Protein AF-A0A2V5TPT4-F1 (afdb_monomer_lite)

Sequence (945 aa):
MNTFEKHFRDFPAFIERILAWGPDFLVPVAKKGCKLIKTVEHLPQLRKARDLIKYRTFFELADQPIQRKKVAVVDDATQYGATLQEYRRFFENLGATVRTFSFVGHEDLFSGTRWNEDPLAEIAKPLAEPVYQEYILEQSYHLLKSGHHYDLDHLIFELKLSAEKFDRLLSRLKTHGEVLFVEDYFIQTGTKRFSLNQPLFFGKIPFLQGAPITLGAIRKVKFAYEQKSQTLCFSPLVFPTWDYRHAEVGSAIFRHVPFGLPYKLPDFLDRRNWSALLRTYYNAYFTCVVSFAKAFAQAALADSGLAPVWRKPKKAKYRIFADVIDDLRTCYQRAVQKSRSRVGVHYYISYDSLFRKCLDPISLSEDLDYYCDLGAIVPEIFRHNGCLLRGCRTGEANADYNWKRTQVLIPLAIDQLRTELNIREKEVEPTLLNKVLANFVFDYPSEANHELHCLVGEPFTYGTLVRAYHRHRAPNKPSIYNSETISPYYEWDPKKRAFRVKDRRRVLKQIATTFDDRQEIPYSEIVTYFRLLARIYLFYFKSTASGRSRNPVDVLNMLSICREENCLYSHLLYNIRTSLEDFGAYVDASGPERLRHLVSSKTNVKSALDKVQLARRLNDTLTEIEARFGRQVEFVKAVDHMKKNQISFSGMFQTTLRQVNQLAVLHLILINLCSLAERQDPQFADELRALECHQVLTGHGISLPESLPAFVRNAEQQRIVINATYDAVIALFDALPREEPMLAARLLNDARQRAKNVATSYVYKAKLVQIALLYVDLSGLRNIPEPKEEVMSRYYQTVEQNLHRRGGKKLYGGSGGDDMFTILFTEALPALQCAKDIKKDFSEDLFLHSSKCDIKFGLSFVVFDGERKEEQIVKCWGNAKDCCEFKGQSFRNRGNLLISQDTLDAFKKLTGVKIERFVQVPNERLKSGSQLFQFVEIAPMPAAE

Secondary structure (DSSP, 8-state):
--HHHHHHTTHHHHHHHHHHT--SEEEESHHHHHHHHHHTTTSHHHHH-GGGB--HHHHHHS----TT-EEEEEESSBSSSHHHHHHHHHHHHTT-EEEEEESSEETHHHHTSS--S-TT-EES-EE-HHHHHHHHHHHHHHHHHTT---------EEEE--HHHHHHHHHHHHHHSEEEEE--TT---SEEEEEEE-HHHHTT-GGGSSSS--PPP--EEEEEEETTTTEEEEEEE------TTS---SGGGGTT-SS--SS---S---TT-HHHHHHHHHHHHHHHHHHHHHHHHHHHHTTTT-------GGGGSBSSHHHHHHHHHHHHHHHHHHHS--TT----EEHHHHHHHBS-HHHHHHHHHHHHHTTSEEEEEEEETTEEEEEEEES-S-TTS-HHHHHHHHHHHHHHHHHHTT-SSSEE-HHHHHHHHHHHHHHS-TTTSGGGGGGTS-TTT--TT-----TTT-SSPPPTT-GGGT-TTEEEETTTTEEEES-HHHHHHHHHHH--TTSSS-HHHHHHHHHHHHHHHHHHHHHHHTT----HHHHHHHHHHTTSHHHHHHHHHHHHHHHHHHHHHHHH--STTHHHHHHHHHHHHHHHHHHHHHHHHHHHHHHHHHHHHTTSTTTHHHHHHHHHTPPPPPHHHHHHHHHHHHHHHHHHHHHHHHHHHHH--HHHHHHHHHTTHHHHHHHTT----SSHHHHHH-HHHHHHHHHHHHHHHHHHHHTSPPPPPHHHHHHHHHHHHHHHHHHHHHHHHTT-SEEEEEEEE-GGGGGSPS-HHHHHHHHHHHHHHHHHHTT-EEEE-SSSS--EEEEEESSHHHHHHHHHHHHHHHHT-HHHHHHT---EEEEEEEE--SS--HHHHHHHHHHHHHHHT-B-SS-B-SS-EEEEHHHHHHHHTSTT-----EEEEEEEE-TTSPEEEEE-SSPPPPS--

Radius of gyration: 37.65 Å; chains: 1; bounding box: 100×90×86 Å

pLDDT: mean 70.21, std 18.39, range [24.23, 97.06]

Foldseek 3Di:
DFLQVVLLVCVLVVVVVLCVVVAQAEEEDDPLRVLSVVVNCVPPSCVVPVVRYDYPLCVLQDPDQQAAGEYEYEYAEEEAQPSVLVSCCSSVVSNHHYEYEYAEYAQCCPVVVHHNSPVRYHYNYHDHPVSRVRNVVVSVVVSVVVPPDDDDPPDKDKAQAAPVRVVVLVVLLVVLADKGWRPNVPDPALKTKIKGADQVSLVPDVLQPDAPFPFPGQGMKIWMARNVRSMIMIDTDTDGDDPPVPDPPAPRRCPSPPDDDPDDDDRDDDPVPVVVVVVVVVVVVVVVRVSSVVVCCCVSCVPVPDPRPPCCLVVQCAADVVSVLVVLVVVQVVQCVVVVHQPPRFDWDFPVRNCSRYPDSPNVVVVVVVCCVVLQKPWDFDDDPNDTTITIHGSDPDPQQPLLCQQLLLLLLLVLLCVLVVPPAQWDAPLLSLLLLLLVCLLPPCVVVVNPPVSNVDCVQDSPQDDRDDCPPDVDRPDSQCSVVRHVQWHADPVVNTIGGNDPVVSVVSCVVSAACPGPQHPLNSSLSSSLLSVLLVVVVVVVVVVDPDRSSLLSVLLRQLQDLLSLVVLLLVLQVQLVVLVVCLVVDDDDCSVVSLVSSLVSLVSSLSSLVSNVCNVVSLVVSCVVQCPPPSCVVVSVSSVVSRDDDDPVSVVLSVLSNLLSLLSNLLSLLVVCLVPVDVVSVVVCVVSVVCVSCVVLVQDDPPGSVVCNVDPVSSVRRSVSSVVVSVVSSVPHDDRDDPVVVVVVVVLVVQLLVVLVCCCVVVVQQKKKKKKKAQVLLVQAPPPSPVVLLVLLVLLVVLCVVLVWDWSDDDPDPHRMTIIMDSDQVSNVVSLVSSLVVQVVDPSCVVRQRFMFMFMFMDGHPPDDDSVRSVVRVLRRVCRRCPDDPPDGGGSWYKYWPNRLVVQVPDPPDPPADWDWDPPDAGPVRTTMTTGDPDDPDPPDD

Structure (mmCIF, N/CA/C/O backbone):
data_AF-A0A2V5TPT4-F1
#
_entry.id   AF-A0A2V5TPT4-F1
#
loop_
_atom_site.group_PDB
_atom_site.id
_atom_site.type_symbol
_atom_site.label_atom_id
_atom_site.label_alt_id
_atom_site.label_comp_id
_atom_site.label_asym_id
_atom_site.label_entity_id
_atom_site.label_seq_id
_atom_site.pdbx_PDB_ins_code
_atom_site.Cartn_x
_atom_site.Cartn_y
_atom_site.Cartn_z
_atom_site.occupancy
_atom_site.B_iso_or_equiv
_atom_site.auth_seq_id
_atom_site.auth_comp_id
_atom_site.auth_asym_id
_atom_site.auth_atom_id
_atom_site.pdbx_PDB_model_num
ATOM 1 N N . MET A 1 1 ? -10.175 -46.549 -1.943 1.00 60.53 1 MET A N 1
ATOM 2 C CA . MET A 1 1 ? -11.589 -46.146 -1.842 1.00 60.53 1 MET A CA 1
ATOM 3 C C . MET A 1 1 ? -11.672 -45.172 -0.698 1.00 60.53 1 MET A C 1
ATOM 5 O O . MET A 1 1 ? -11.209 -45.524 0.382 1.00 60.53 1 MET A O 1
ATOM 9 N N . ASN A 1 2 ? -12.150 -43.966 -0.965 1.00 81.31 2 ASN A N 1
ATOM 10 C CA . ASN A 1 2 ? -12.201 -42.919 0.048 1.00 81.31 2 ASN A CA 1
ATOM 11 C C . ASN A 1 2 ? -13.432 -43.071 0.964 1.00 81.31 2 ASN A C 1
ATOM 13 O O . ASN A 1 2 ? -14.266 -43.960 0.746 1.00 81.31 2 ASN A O 1
ATOM 17 N N . THR A 1 3 ? -13.517 -42.270 2.022 1.00 79.88 3 THR A N 1
ATOM 18 C CA . THR A 1 3 ? -14.568 -42.371 3.042 1.00 79.88 3 THR A CA 1
ATOM 19 C C . THR A 1 3 ? -15.952 -42.139 2.433 1.00 79.88 3 THR A C 1
ATOM 21 O O . THR A 1 3 ? -16.863 -42.935 2.681 1.00 79.88 3 THR A O 1
ATOM 24 N N . PHE A 1 4 ? -16.121 -41.162 1.535 1.00 84.00 4 PHE A N 1
ATOM 25 C CA . PHE A 1 4 ? -17.388 -40.982 0.810 1.00 84.00 4 PHE A CA 1
ATOM 26 C C . PHE A 1 4 ? -17.771 -42.216 -0.017 1.00 84.00 4 PHE A C 1
ATOM 28 O O . PHE A 1 4 ? -18.858 -42.757 0.173 1.00 84.00 4 PHE A O 1
ATOM 35 N N . GLU A 1 5 ? -16.890 -42.717 -0.886 1.00 85.94 5 GLU A N 1
ATOM 36 C CA . GLU A 1 5 ? -17.154 -43.890 -1.733 1.00 85.94 5 GLU A CA 1
ATOM 37 C C . GLU A 1 5 ? -17.472 -45.139 -0.905 1.00 85.94 5 GLU A C 1
ATOM 39 O O . GLU A 1 5 ? -18.356 -45.916 -1.273 1.00 85.94 5 GLU A O 1
ATOM 44 N N . LYS A 1 6 ? -16.782 -45.323 0.228 1.00 89.69 6 LYS A N 1
ATOM 45 C CA . LYS A 1 6 ? -17.009 -46.438 1.154 1.00 89.69 6 LYS A CA 1
ATOM 46 C C . LYS A 1 6 ? -18.436 -46.440 1.675 1.00 89.69 6 LYS A C 1
ATOM 48 O O . LYS A 1 6 ? -19.086 -47.483 1.664 1.00 89.69 6 LYS A O 1
ATOM 53 N N . HIS A 1 7 ? -18.923 -45.289 2.132 1.00 89.12 7 HIS A N 1
ATOM 54 C CA . HIS A 1 7 ? -20.257 -45.193 2.711 1.00 89.12 7 HIS A CA 1
ATOM 55 C C . HIS A 1 7 ? -21.347 -45.091 1.643 1.00 89.12 7 HIS A C 1
ATOM 57 O O . HIS A 1 7 ? -22.399 -45.704 1.826 1.00 89.12 7 HIS A O 1
ATOM 63 N N . PHE A 1 8 ? -21.084 -44.403 0.528 1.00 89.19 8 PHE A N 1
ATOM 64 C CA . PHE A 1 8 ? -22.020 -44.169 -0.574 1.00 89.19 8 PHE A CA 1
ATOM 65 C C . PHE A 1 8 ? -22.463 -45.455 -1.286 1.00 89.19 8 PHE A C 1
ATOM 67 O O . PHE A 1 8 ? -23.566 -45.496 -1.825 1.00 89.19 8 PHE A O 1
ATOM 74 N N . ARG A 1 9 ? -21.677 -46.540 -1.224 1.00 87.94 9 ARG A N 1
ATOM 75 C CA . ARG A 1 9 ? -22.091 -47.871 -1.716 1.00 87.94 9 ARG A CA 1
ATOM 76 C C . ARG A 1 9 ? -23.429 -48.350 -1.151 1.00 87.94 9 ARG A C 1
ATOM 78 O O . ARG A 1 9 ? -24.165 -49.024 -1.862 1.00 87.94 9 ARG A O 1
ATOM 85 N N . ASP A 1 10 ? -23.764 -47.944 0.072 1.00 90.50 10 ASP A N 1
ATOM 86 C CA . ASP A 1 10 ? -25.019 -48.334 0.725 1.00 90.50 10 ASP A CA 1
ATOM 87 C C . ASP A 1 10 ? -26.132 -47.289 0.534 1.00 90.50 10 ASP A C 1
ATOM 89 O O . ASP A 1 10 ? -27.253 -47.478 1.009 1.00 90.50 10 ASP A O 1
ATOM 93 N N . PHE A 1 11 ? -25.849 -46.177 -0.159 1.00 91.06 11 PHE A N 1
ATOM 94 C CA . PHE A 1 11 ? -26.829 -45.127 -0.440 1.00 91.06 11 PHE A CA 1
ATOM 95 C C . PHE A 1 11 ? -28.012 -45.625 -1.285 1.00 91.06 11 PHE A C 1
ATOM 97 O O . PHE A 1 11 ? -29.146 -45.300 -0.931 1.00 91.06 11 PHE A O 1
ATOM 104 N N . PRO A 1 12 ? -27.824 -46.465 -2.328 1.00 90.75 12 PRO A N 1
ATOM 105 C CA . PRO A 1 12 ? -28.948 -47.075 -3.036 1.00 90.75 12 PRO A CA 1
ATOM 106 C C . PRO A 1 12 ? -29.882 -47.862 -2.103 1.00 90.75 12 PRO A C 1
ATOM 108 O O . PRO A 1 12 ? -31.084 -47.611 -2.099 1.00 90.75 12 PRO A O 1
ATOM 111 N N . ALA A 1 13 ? -29.332 -48.731 -1.246 1.00 89.81 13 ALA A N 1
ATOM 112 C CA . ALA A 1 13 ? -30.110 -49.536 -0.299 1.00 89.81 13 ALA A CA 1
ATOM 113 C C . ALA A 1 13 ? -30.825 -48.675 0.761 1.00 89.81 13 ALA A C 1
ATOM 115 O O . ALA A 1 13 ? -31.939 -48.978 1.192 1.00 89.81 13 ALA A O 1
ATOM 116 N N . PHE A 1 14 ? -30.206 -47.568 1.182 1.00 93.69 14 PHE A N 1
ATOM 117 C CA . PHE A 1 14 ? -30.845 -46.582 2.051 1.00 93.69 14 PHE A CA 1
ATOM 118 C C . PHE A 1 14 ? -32.075 -45.946 1.392 1.00 93.69 14 PHE A C 1
ATOM 120 O O . PHE A 1 14 ? -33.139 -45.896 2.009 1.00 93.69 14 PHE A O 1
ATOM 127 N N . ILE A 1 15 ? -31.957 -45.523 0.133 1.00 92.00 15 ILE A N 1
ATOM 128 C CA . ILE A 1 15 ? -33.078 -44.953 -0.617 1.00 92.00 15 ILE A CA 1
ATOM 129 C C . ILE A 1 15 ? -34.174 -45.997 -0.863 1.00 92.00 15 ILE A C 1
ATOM 131 O O . ILE A 1 15 ? -35.347 -45.686 -0.671 1.00 92.00 15 ILE A O 1
ATOM 135 N N . GLU A 1 16 ? -33.830 -47.241 -1.204 1.00 90.06 16 GLU A N 1
ATOM 136 C CA . GLU A 1 16 ? -34.807 -48.333 -1.356 1.00 90.06 16 GLU A CA 1
ATOM 137 C C . GLU A 1 16 ? -35.609 -48.582 -0.073 1.00 90.06 16 GLU A C 1
ATOM 139 O O . GLU A 1 16 ? -36.826 -48.750 -0.126 1.00 90.06 16 GLU A O 1
ATOM 144 N N . ARG A 1 17 ? -34.962 -48.531 1.096 1.00 90.94 17 ARG A N 1
ATOM 145 C CA . ARG A 1 17 ? -35.642 -48.649 2.394 1.00 90.94 17 ARG A CA 1
ATOM 146 C C . ARG A 1 17 ? -36.613 -47.498 2.653 1.00 90.94 17 ARG A C 1
ATOM 148 O O . ARG A 1 17 ? -37.720 -47.744 3.128 1.00 90.94 17 ARG A O 1
ATOM 155 N N . ILE A 1 18 ? -36.234 -46.260 2.327 1.00 93.19 18 ILE A N 1
ATOM 156 C CA . ILE A 1 18 ? -37.149 -45.114 2.444 1.00 93.19 18 ILE A CA 1
ATOM 157 C C . ILE A 1 18 ? -38.356 -45.316 1.523 1.00 93.19 18 ILE A C 1
ATOM 159 O O . ILE A 1 18 ? -39.492 -45.096 1.934 1.00 93.19 18 ILE A O 1
ATOM 163 N N . LEU A 1 19 ? -38.131 -45.782 0.295 1.00 90.12 19 LEU A N 1
ATOM 164 C CA . LEU A 1 19 ? -39.198 -46.041 -0.672 1.00 90.12 19 LEU A CA 1
ATOM 165 C C . LEU A 1 19 ? -40.107 -47.203 -0.253 1.00 90.12 19 LEU A C 1
ATOM 167 O O . LEU A 1 19 ? -41.310 -47.142 -0.498 1.00 90.12 19 LEU A O 1
ATOM 171 N N . ALA A 1 20 ? -39.576 -48.215 0.438 1.00 89.75 20 ALA A N 1
ATOM 172 C CA . ALA A 1 20 ? -40.352 -49.337 0.966 1.00 89.75 20 ALA A CA 1
ATOM 173 C C . ALA A 1 20 ? -41.390 -48.915 2.022 1.00 89.75 20 ALA A C 1
ATOM 175 O O . ALA A 1 20 ? -42.412 -49.581 2.181 1.00 89.75 20 ALA A O 1
ATOM 176 N N . TRP A 1 21 ? -41.188 -47.781 2.705 1.00 92.31 21 TRP A N 1
ATOM 177 C CA . TRP A 1 21 ? -42.197 -47.201 3.602 1.00 92.31 21 TRP A CA 1
ATOM 178 C C . TRP A 1 21 ? -43.449 -46.688 2.856 1.00 92.31 21 TRP A C 1
ATOM 180 O O . TRP A 1 21 ? -44.497 -46.440 3.467 1.00 92.31 21 TRP A O 1
ATOM 190 N N . GLY A 1 22 ? -43.351 -46.558 1.530 1.00 90.06 22 GLY A N 1
ATOM 191 C CA . GLY A 1 22 ? -44.387 -46.025 0.656 1.00 90.06 22 GLY A CA 1
ATOM 192 C C . GLY A 1 22 ? -44.669 -44.545 0.909 1.00 90.06 22 GLY A C 1
ATOM 193 O O . GLY A 1 22 ? -45.830 -44.213 1.162 1.00 90.06 22 GLY A O 1
ATOM 194 N N . PRO A 1 23 ? -43.650 -43.658 0.911 1.00 92.88 23 PRO A N 1
ATOM 195 C CA . PRO A 1 23 ? -43.898 -42.231 1.006 1.00 92.88 23 PRO A CA 1
ATOM 196 C C . PRO A 1 23 ? -44.688 -41.761 -0.215 1.00 92.88 23 PRO A C 1
ATOM 198 O O . PRO A 1 23 ? -44.398 -42.156 -1.342 1.00 92.88 23 PRO A O 1
ATOM 201 N N . ASP A 1 24 ? -45.655 -40.876 0.002 1.00 89.69 24 ASP A N 1
ATOM 202 C CA . ASP A 1 24 ? -46.256 -40.115 -1.091 1.00 89.69 24 ASP A CA 1
ATOM 203 C C . ASP A 1 24 ? -45.251 -39.075 -1.618 1.00 89.69 24 ASP A C 1
ATOM 205 O O . ASP A 1 24 ? -45.224 -38.788 -2.814 1.00 89.69 24 ASP A O 1
ATOM 209 N N . PHE A 1 25 ? -44.394 -38.546 -0.730 1.00 89.25 25 PHE A N 1
ATOM 210 C CA . PHE A 1 25 ? -43.359 -37.570 -1.065 1.00 89.25 25 PHE A CA 1
ATOM 211 C C . PHE A 1 25 ? -42.031 -37.842 -0.365 1.00 89.25 25 PHE A C 1
ATOM 213 O O . PHE A 1 25 ? -41.989 -38.178 0.817 1.00 89.25 25 PHE A O 1
ATOM 220 N N . LEU A 1 26 ? -40.939 -37.598 -1.083 1.00 89.06 26 LEU A N 1
ATOM 221 C CA . LEU A 1 26 ? -39.572 -37.617 -0.584 1.00 89.06 26 LEU A CA 1
ATOM 222 C C . LEU A 1 26 ? -38.984 -36.209 -0.677 1.00 89.06 26 LEU A C 1
ATOM 224 O O . LEU A 1 26 ? -38.858 -35.637 -1.760 1.00 89.06 26 LEU A O 1
ATOM 228 N N . VAL A 1 27 ? -38.654 -35.629 0.469 1.00 90.56 27 VAL A N 1
ATOM 229 C CA . VAL A 1 27 ? -38.303 -34.217 0.598 1.00 90.56 27 VAL A CA 1
ATOM 230 C C . VAL A 1 27 ? -36.845 -34.072 0.998 1.00 90.56 27 VAL A C 1
ATOM 232 O O . VAL A 1 27 ? -36.540 -34.179 2.185 1.00 90.56 27 VAL A O 1
ATOM 235 N N . PRO A 1 28 ? -35.929 -33.830 0.042 1.00 85.56 28 PRO A N 1
ATOM 236 C CA . PRO A 1 28 ? -34.533 -33.635 0.373 1.00 85.56 28 PRO A CA 1
ATOM 237 C C . PRO A 1 28 ? -34.338 -32.320 1.133 1.00 85.56 28 PRO A C 1
ATOM 239 O O . PRO A 1 28 ? -34.820 -31.261 0.706 1.00 85.56 28 PRO A O 1
ATOM 242 N N . VAL A 1 29 ? -33.600 -32.384 2.236 1.00 79.81 29 VAL A N 1
ATOM 243 C CA . VAL A 1 29 ? -33.103 -31.209 2.948 1.00 79.81 29 VAL A CA 1
ATOM 244 C C . VAL A 1 29 ? -31.969 -30.619 2.116 1.00 79.81 29 VAL A C 1
ATOM 246 O O . VAL A 1 29 ? -30.991 -31.282 1.788 1.00 79.81 29 VAL A O 1
ATOM 249 N N . ALA A 1 30 ? -32.140 -29.359 1.718 1.00 67.00 30 ALA A N 1
ATOM 250 C CA . ALA A 1 30 ? -31.232 -28.638 0.830 1.00 67.00 30 ALA A CA 1
ATOM 251 C C . ALA A 1 30 ? -31.025 -29.260 -0.576 1.00 67.00 30 ALA A C 1
ATOM 253 O O . ALA A 1 30 ? -31.439 -30.365 -0.928 1.00 67.00 30 ALA A O 1
ATOM 254 N N . LYS A 1 31 ? -30.379 -28.486 -1.459 1.00 60.72 31 LYS A N 1
ATOM 255 C CA . LYS A 1 31 ? -30.152 -28.875 -2.863 1.00 60.72 31 LYS A CA 1
ATOM 256 C C . LYS A 1 31 ? -29.109 -30.001 -3.020 1.00 60.72 31 LYS A C 1
ATOM 258 O O . LYS A 1 31 ? -29.028 -30.568 -4.109 1.00 60.72 31 LYS A O 1
ATOM 263 N N . LYS A 1 32 ? -28.300 -30.310 -1.992 1.00 63.97 32 LYS A N 1
ATOM 264 C CA . LYS A 1 32 ? -27.249 -31.351 -2.034 1.00 63.97 32 LYS A CA 1
ATOM 265 C C . LYS A 1 32 ? -27.836 -32.768 -1.966 1.00 63.97 32 LYS A C 1
ATOM 267 O O . LYS A 1 32 ? -27.540 -33.552 -2.867 1.00 63.97 32 LYS A O 1
ATOM 272 N N . GLY A 1 33 ? -28.768 -33.049 -1.053 1.00 69.31 33 GLY A N 1
ATOM 273 C CA . GLY A 1 33 ? -29.460 -34.345 -0.982 1.00 69.31 33 GLY A CA 1
ATOM 274 C C . GLY A 1 33 ? -30.156 -34.758 -2.283 1.00 69.31 33 GLY A C 1
ATOM 275 O O . GLY A 1 33 ? -30.044 -35.901 -2.722 1.00 69.31 33 GLY A O 1
ATOM 276 N N . CYS A 1 34 ? -30.773 -33.815 -3.006 1.00 69.75 34 CYS A N 1
ATOM 277 C CA . CYS A 1 34 ? -31.352 -34.104 -4.325 1.00 69.75 34 CYS A CA 1
ATOM 278 C C . CYS A 1 34 ? -30.293 -34.503 -5.369 1.00 69.75 34 CYS A C 1
ATOM 280 O O . CYS A 1 34 ? -30.548 -35.371 -6.204 1.00 69.75 34 CYS A O 1
ATOM 282 N N . LYS A 1 35 ? -29.101 -33.891 -5.338 1.00 69.31 35 LYS A N 1
ATOM 283 C CA . LYS A 1 35 ? -28.010 -34.232 -6.268 1.00 69.31 35 LYS A CA 1
ATOM 284 C C . LYS A 1 35 ? -27.520 -35.661 -6.051 1.00 69.31 35 LYS A C 1
ATOM 286 O O . LYS A 1 35 ? -27.249 -36.339 -7.032 1.00 69.31 35 LYS A O 1
ATOM 291 N N . LEU A 1 36 ? -27.478 -36.128 -4.806 1.00 72.94 36 LEU A N 1
ATOM 292 C CA . LEU A 1 36 ? -27.103 -37.506 -4.482 1.00 72.94 36 LEU A CA 1
ATOM 293 C C . LEU A 1 36 ? -28.194 -38.504 -4.861 1.00 72.94 36 LEU A C 1
ATOM 295 O O . LEU A 1 36 ? -27.901 -39.549 -5.421 1.00 72.94 36 LEU A O 1
ATOM 299 N N . ILE A 1 37 ? -29.470 -38.179 -4.652 1.00 79.31 37 ILE A N 1
ATOM 300 C CA . ILE A 1 37 ? -30.563 -39.058 -5.103 1.00 79.31 37 ILE A CA 1
ATOM 301 C C . ILE A 1 37 ? -30.539 -39.223 -6.635 1.00 79.31 37 ILE A C 1
ATOM 303 O O . ILE A 1 37 ? -30.820 -40.303 -7.151 1.00 79.31 37 ILE A O 1
ATOM 307 N N . LYS A 1 38 ? -30.129 -38.185 -7.379 1.00 72.31 38 LYS A N 1
ATOM 308 C CA . LYS A 1 38 ? -29.967 -38.255 -8.841 1.00 72.31 38 LYS A CA 1
ATOM 309 C C . LYS A 1 38 ? -28.843 -39.184 -9.300 1.00 72.31 38 LYS A C 1
ATOM 311 O O . LYS A 1 38 ? -28.963 -39.761 -10.375 1.00 72.31 38 LYS A O 1
ATOM 316 N N . THR A 1 39 ? -27.777 -39.375 -8.522 1.00 72.12 39 THR A N 1
ATOM 317 C CA . THR A 1 39 ? -26.718 -40.327 -8.908 1.00 72.12 39 THR A CA 1
ATOM 318 C C . THR A 1 39 ? -27.186 -41.784 -8.791 1.00 72.12 39 THR A C 1
ATOM 320 O O . THR A 1 39 ? -26.622 -42.667 -9.436 1.00 72.12 39 THR A O 1
ATOM 323 N N . VAL A 1 40 ? -28.285 -42.037 -8.067 1.00 73.62 40 VAL A N 1
ATOM 324 C CA . VAL A 1 40 ? -28.944 -43.350 -7.941 1.00 73.62 40 VAL A CA 1
ATOM 325 C C . VAL A 1 40 ? -30.305 -43.421 -8.646 1.00 73.62 40 VAL A C 1
ATOM 327 O O . VAL A 1 40 ? -31.105 -44.318 -8.396 1.00 73.62 40 VAL A O 1
ATOM 330 N N . GLU A 1 41 ? -30.566 -42.534 -9.612 1.00 67.94 41 GLU A N 1
ATOM 331 C CA . GLU A 1 41 ? -31.819 -42.509 -10.392 1.00 67.94 41 GLU A CA 1
ATOM 332 C C . GLU A 1 41 ? -32.028 -43.771 -11.256 1.00 67.94 41 GLU A C 1
ATOM 334 O O . GLU A 1 41 ? -33.060 -43.950 -11.898 1.00 67.94 41 GLU A O 1
ATOM 339 N N . HIS A 1 42 ? -31.050 -44.674 -11.308 1.00 72.50 42 HIS A N 1
ATOM 340 C CA . HIS A 1 42 ? -31.201 -45.966 -11.964 1.00 72.50 42 HIS A CA 1
ATOM 341 C C . HIS A 1 42 ? -32.102 -46.945 -11.190 1.00 72.50 42 HIS A C 1
ATOM 343 O O . HIS A 1 42 ? -32.564 -47.916 -11.792 1.00 72.50 42 HIS A O 1
ATOM 349 N N . LEU A 1 43 ? -32.414 -46.674 -9.915 1.00 76.75 43 LEU A N 1
ATOM 350 C CA . LEU A 1 43 ? -33.323 -47.494 -9.112 1.00 76.75 43 LEU A CA 1
ATOM 351 C C . LEU A 1 43 ? -34.745 -47.521 -9.721 1.00 76.75 43 LEU A C 1
ATOM 353 O O . LEU A 1 43 ? -35.335 -46.458 -9.950 1.00 76.75 43 LEU A O 1
ATOM 357 N N . PRO A 1 44 ? -35.345 -48.707 -9.971 1.00 73.00 44 PRO A N 1
ATOM 358 C CA . PRO A 1 44 ? -36.614 -48.824 -10.701 1.00 73.00 44 PRO A CA 1
ATOM 359 C C . PRO A 1 44 ? -37.780 -48.043 -10.083 1.00 73.00 44 PRO A C 1
ATOM 361 O O . PRO A 1 44 ? -38.620 -47.510 -10.807 1.00 73.00 44 PRO A O 1
ATOM 364 N N . GLN A 1 45 ? -37.826 -47.962 -8.752 1.00 70.19 45 GLN A N 1
ATOM 365 C CA . GLN A 1 45 ? -38.877 -47.266 -8.006 1.00 70.19 45 GLN A CA 1
ATOM 366 C C . GLN A 1 45 ? -38.779 -45.741 -8.182 1.00 70.19 45 GLN A C 1
ATOM 368 O O . GLN A 1 45 ? -39.793 -45.101 -8.445 1.00 70.19 45 GLN A O 1
ATOM 373 N N . LEU A 1 46 ? -37.568 -45.165 -8.169 1.00 73.19 46 LEU A N 1
ATOM 374 C CA . LEU A 1 46 ? -37.347 -43.741 -8.467 1.00 73.19 46 LEU A CA 1
ATOM 375 C C . LEU A 1 46 ? -37.600 -43.401 -9.937 1.00 73.19 46 LEU A C 1
ATOM 377 O O . LEU A 1 46 ? -38.161 -42.347 -10.230 1.00 73.19 46 LEU A O 1
ATOM 381 N N . ARG A 1 47 ? -37.242 -44.300 -10.866 1.00 65.19 47 ARG A N 1
ATOM 382 C CA . ARG A 1 47 ? -37.544 -44.115 -12.299 1.00 65.19 47 ARG A CA 1
ATOM 383 C C . ARG A 1 47 ? -39.040 -44.014 -12.562 1.00 65.19 47 ARG A C 1
ATOM 385 O O . ARG A 1 47 ? -39.452 -43.215 -13.398 1.00 65.19 47 ARG A O 1
ATOM 392 N N . LYS A 1 48 ? -39.839 -44.823 -11.860 1.00 56.41 48 LYS A N 1
ATOM 393 C CA . LYS A 1 48 ? -41.304 -44.831 -11.974 1.00 56.41 48 LYS A CA 1
ATOM 394 C C . LYS A 1 48 ? -41.970 -43.703 -11.180 1.00 56.41 48 LYS A C 1
ATOM 396 O O . LYS A 1 48 ? -43.053 -43.277 -11.557 1.00 56.41 48 LYS A O 1
ATOM 401 N N . ALA A 1 49 ? -41.320 -43.201 -10.130 1.00 59.47 49 ALA A N 1
ATOM 402 C CA . ALA A 1 49 ? -41.859 -42.203 -9.212 1.00 59.47 49 ALA A CA 1
ATOM 403 C C . ALA A 1 49 ? -41.007 -40.920 -9.175 1.00 59.47 49 ALA A C 1
ATOM 405 O O . ALA A 1 49 ? -40.699 -40.399 -8.108 1.00 59.47 49 ALA A O 1
ATOM 406 N N . ARG A 1 50 ? -40.626 -40.369 -10.336 1.00 59.72 50 ARG A N 1
ATOM 407 C CA . ARG A 1 50 ? -39.890 -39.085 -10.405 1.00 59.72 50 ARG A CA 1
ATOM 408 C C . ARG A 1 50 ? -40.633 -37.932 -9.720 1.00 59.72 50 ARG A C 1
ATOM 410 O O . ARG A 1 50 ? -40.000 -37.016 -9.201 1.00 59.72 50 ARG A O 1
ATOM 417 N N . ASP A 1 51 ? -41.962 -38.002 -9.682 1.00 65.50 51 ASP A N 1
ATOM 418 C CA . ASP A 1 51 ? -42.825 -37.014 -9.033 1.00 65.50 51 ASP A CA 1
ATOM 419 C C . ASP A 1 51 ? -42.855 -37.099 -7.505 1.00 65.50 51 ASP A C 1
ATOM 421 O O . ASP A 1 51 ? -43.353 -36.177 -6.863 1.00 65.50 51 ASP A O 1
ATOM 425 N N . LEU A 1 52 ? -42.272 -38.146 -6.924 1.00 77.88 52 LEU A N 1
ATOM 426 C CA . LEU A 1 52 ? -42.157 -38.340 -5.482 1.00 77.88 52 LEU A CA 1
ATOM 427 C C . LEU A 1 52 ? -41.228 -37.299 -4.842 1.00 77.88 52 LEU A C 1
ATOM 429 O O . LEU A 1 52 ? -41.451 -36.892 -3.708 1.00 77.88 52 LEU A O 1
ATOM 433 N N . ILE A 1 53 ? -40.194 -36.836 -5.553 1.00 80.25 53 ILE A N 1
ATOM 434 C CA . ILE A 1 53 ? -39.180 -35.941 -4.979 1.00 80.25 53 ILE A CA 1
ATOM 435 C C . ILE A 1 53 ? -39.625 -34.477 -5.084 1.00 80.25 53 ILE A C 1
ATOM 437 O O . ILE A 1 53 ? -39.719 -33.934 -6.188 1.00 80.25 53 ILE A O 1
ATOM 441 N N . LYS A 1 54 ? -39.841 -33.801 -3.949 1.00 77.19 54 LYS A N 1
ATOM 442 C CA . LYS A 1 54 ? -40.270 -32.386 -3.883 1.00 77.19 54 LYS A CA 1
ATOM 443 C C . LYS A 1 54 ? -39.495 -31.624 -2.804 1.00 77.19 54 LYS A C 1
ATOM 445 O O . LYS A 1 54 ? -39.206 -32.178 -1.762 1.00 77.19 54 LYS A O 1
ATOM 450 N N . TYR A 1 55 ? -39.162 -30.350 -3.016 1.00 73.62 55 TYR A N 1
ATOM 451 C CA . TYR A 1 55 ? -38.508 -29.520 -1.984 1.00 73.62 55 TYR A CA 1
ATOM 452 C C . TYR A 1 55 ? -39.528 -28.938 -1.001 1.00 73.62 55 TYR A C 1
ATOM 454 O O . TYR A 1 55 ? -40.670 -28.727 -1.381 1.00 73.62 55 TYR A O 1
ATOM 462 N N . ARG A 1 56 ? -39.127 -28.555 0.216 1.00 77.31 56 ARG A N 1
ATOM 463 C CA . ARG A 1 56 ? -40.032 -27.873 1.164 1.00 77.31 56 ARG A CA 1
ATOM 464 C C . ARG A 1 56 ? -40.703 -26.633 0.574 1.00 77.31 56 ARG A C 1
ATOM 466 O O . ARG A 1 56 ? -41.916 -26.510 0.666 1.00 77.31 56 ARG A O 1
ATOM 473 N N . THR A 1 57 ? -39.951 -25.800 -0.143 1.00 60.97 57 THR A N 1
ATOM 474 C CA . THR A 1 57 ? -40.490 -24.607 -0.815 1.00 60.97 57 THR A CA 1
ATOM 475 C C . THR A 1 57 ? -41.558 -24.936 -1.860 1.00 60.97 57 THR A C 1
ATOM 477 O O . THR A 1 57 ? -42.390 -24.098 -2.171 1.00 60.97 57 THR A O 1
ATOM 480 N N . PHE A 1 58 ? -41.595 -26.162 -2.398 1.00 63.38 58 PHE A N 1
ATOM 481 C CA . PHE A 1 58 ? -42.726 -26.588 -3.224 1.00 63.38 58 PHE A CA 1
ATOM 482 C C . PHE A 1 58 ? -44.025 -26.622 -2.408 1.00 63.38 58 PHE A C 1
ATOM 484 O O . PHE A 1 58 ? -45.034 -26.161 -2.911 1.00 63.38 58 PHE A O 1
ATOM 491 N N . PHE A 1 59 ? -44.000 -27.081 -1.158 1.00 64.94 59 PHE A N 1
ATOM 492 C CA . PHE A 1 59 ? -45.177 -27.147 -0.285 1.00 64.94 59 PHE A CA 1
ATOM 493 C C . PHE A 1 59 ? -45.470 -25.834 0.456 1.00 64.94 59 PHE A C 1
ATOM 495 O O . PHE A 1 59 ? -46.591 -25.626 0.894 1.00 64.94 59 PHE A O 1
ATOM 502 N N . GLU A 1 60 ? -44.489 -24.935 0.581 1.00 62.38 60 GLU A N 1
ATOM 503 C CA . GLU A 1 60 ? -44.720 -23.559 1.059 1.00 62.38 60 GLU A CA 1
ATOM 504 C C . GLU A 1 60 ? -45.473 -22.716 0.022 1.00 62.38 60 GLU A C 1
ATOM 506 O O . GLU A 1 60 ? -46.163 -21.770 0.385 1.00 62.38 60 GLU A O 1
ATOM 511 N N . LEU A 1 61 ? -45.314 -23.054 -1.264 1.00 44.22 61 LEU A N 1
ATOM 512 C CA . LEU A 1 61 ? -45.826 -22.278 -2.394 1.00 44.22 61 LEU A CA 1
ATOM 513 C C . LEU A 1 61 ? -46.965 -22.962 -3.161 1.00 44.22 61 LEU A C 1
ATOM 515 O O . LEU A 1 61 ? -47.600 -22.311 -3.989 1.00 44.22 61 LEU A O 1
ATOM 519 N N . ALA A 1 62 ? -47.179 -24.267 -2.968 1.00 46.66 62 ALA A N 1
ATOM 520 C CA . ALA A 1 62 ? -48.210 -25.041 -3.652 1.00 46.66 62 ALA A CA 1
ATOM 521 C C . ALA A 1 62 ? -49.230 -25.589 -2.653 1.00 46.66 62 ALA A C 1
ATOM 523 O O . ALA A 1 62 ? -48.872 -26.285 -1.706 1.00 46.66 62 ALA A O 1
ATOM 524 N N . ASP A 1 63 ? -50.507 -25.344 -2.943 1.00 47.81 63 ASP A N 1
ATOM 525 C CA . ASP A 1 63 ? -51.671 -25.757 -2.151 1.00 47.81 63 ASP A CA 1
ATOM 526 C C . ASP A 1 63 ? -52.009 -27.248 -2.388 1.00 47.81 63 ASP A C 1
ATOM 528 O O . ASP A 1 63 ? -53.124 -27.630 -2.747 1.00 47.81 63 ASP A O 1
ATOM 532 N N . GLN A 1 64 ? -51.000 -28.124 -2.313 1.00 60.50 64 GLN A N 1
ATOM 533 C CA . GLN A 1 64 ? -51.233 -29.563 -2.412 1.00 60.50 64 GLN A CA 1
ATOM 534 C C . GLN A 1 64 ? -51.840 -30.078 -1.103 1.00 60.50 64 GLN A C 1
ATOM 536 O O . GLN A 1 64 ? -51.306 -29.777 -0.034 1.00 60.50 64 GLN A O 1
ATOM 541 N N . PRO A 1 65 ? -52.891 -30.919 -1.155 1.00 67.00 65 PRO A N 1
ATOM 542 C CA . PRO A 1 65 ? -53.425 -31.558 0.037 1.00 67.00 65 PRO A CA 1
ATOM 543 C C . PRO A 1 65 ? -52.397 -32.563 0.567 1.00 67.00 65 PRO A C 1
ATOM 545 O O . PRO A 1 65 ? -52.351 -33.723 0.160 1.00 67.00 65 PRO A O 1
ATOM 548 N N . ILE A 1 66 ? -51.536 -32.088 1.465 1.00 82.88 66 ILE A N 1
ATOM 549 C CA . ILE A 1 66 ? -50.538 -32.898 2.170 1.00 82.88 66 ILE A CA 1
ATOM 550 C C . ILE A 1 66 ? -51.131 -33.565 3.418 1.00 82.88 66 ILE A C 1
ATOM 552 O O . ILE A 1 66 ? -50.527 -34.448 4.027 1.00 82.88 66 ILE A O 1
ATOM 556 N N . GLN A 1 67 ? -52.357 -33.183 3.772 1.00 84.88 67 GLN A N 1
ATOM 557 C CA . GLN A 1 67 ? -53.099 -33.769 4.870 1.00 84.88 67 GLN A CA 1
ATOM 558 C C . GLN A 1 67 ? -53.278 -35.278 4.641 1.00 84.88 67 GLN A C 1
ATOM 560 O O . GLN A 1 67 ? -53.739 -35.714 3.585 1.00 84.88 67 GLN A O 1
ATOM 565 N N . ARG A 1 68 ? -52.914 -36.085 5.644 1.00 87.44 68 ARG A N 1
ATOM 566 C CA . ARG A 1 68 ? -52.893 -37.562 5.621 1.00 87.44 68 ARG A CA 1
ATOM 567 C C . ARG A 1 68 ? -51.912 -38.184 4.617 1.00 87.44 68 ARG A C 1
ATOM 569 O O . ARG A 1 68 ? -51.969 -39.394 4.402 1.00 87.44 68 ARG A O 1
ATOM 576 N N . LYS A 1 69 ? -51.012 -37.400 4.016 1.00 93.50 69 LYS A N 1
ATOM 577 C CA . LYS A 1 69 ? -49.945 -37.902 3.139 1.00 93.50 69 LYS A CA 1
ATOM 578 C C . LYS A 1 69 ? -48.709 -38.294 3.932 1.00 93.50 69 LYS A C 1
ATOM 580 O O . LYS A 1 69 ? -48.414 -37.706 4.971 1.00 93.50 69 LYS A O 1
ATOM 585 N N . LYS A 1 70 ? -47.980 -39.290 3.434 1.00 95.44 70 LYS A N 1
ATOM 586 C CA . LYS A 1 70 ? -46.713 -39.745 4.004 1.00 95.44 70 LYS A CA 1
ATOM 587 C C . LYS A 1 70 ? -45.553 -38.967 3.397 1.00 95.44 70 LYS A C 1
ATOM 589 O O . LYS A 1 70 ? -45.293 -39.077 2.199 1.00 95.44 70 LYS A O 1
ATOM 594 N N . VAL A 1 71 ? -44.839 -38.212 4.224 1.00 95.19 71 VAL A N 1
ATOM 595 C CA . VAL A 1 71 ? -43.688 -37.406 3.800 1.00 95.19 71 VAL A CA 1
ATOM 596 C C . VAL A 1 71 ? -42.420 -37.978 4.418 1.00 95.19 71 VAL A C 1
ATOM 598 O O . VAL A 1 71 ? -42.268 -38.010 5.637 1.00 95.19 71 VAL A O 1
ATOM 601 N N . ALA A 1 72 ? -41.504 -38.435 3.571 1.00 96.00 72 ALA A N 1
ATOM 602 C CA . ALA A 1 72 ? -40.159 -38.818 3.966 1.00 96.00 72 ALA A CA 1
ATOM 603 C C . ALA A 1 72 ? -39.230 -37.619 3.770 1.00 96.00 72 ALA A C 1
ATOM 605 O O . ALA A 1 72 ? -38.874 -37.297 2.640 1.00 96.00 72 ALA A O 1
ATOM 606 N N . VAL A 1 73 ? -38.840 -36.938 4.842 1.00 95.19 73 VAL A N 1
ATOM 607 C CA . VAL A 1 73 ? -37.824 -35.878 4.765 1.00 95.19 73 VAL A CA 1
ATOM 608 C C . VAL A 1 73 ? -36.457 -36.544 4.819 1.00 95.19 73 VAL A C 1
ATOM 610 O O . VAL A 1 73 ? -36.204 -37.325 5.729 1.00 95.19 73 VAL A O 1
ATOM 613 N N . VAL A 1 74 ? -35.590 -36.267 3.850 1.00 92.88 74 VAL A N 1
ATOM 614 C CA . VAL A 1 74 ? -34.309 -36.963 3.692 1.00 92.88 74 VAL A CA 1
ATOM 615 C C . VAL A 1 74 ? -33.176 -35.956 3.702 1.00 92.88 74 VAL A C 1
ATOM 617 O O . VAL A 1 74 ? -33.099 -35.099 2.829 1.00 92.88 74 VAL A O 1
ATOM 620 N N . ASP A 1 75 ? -32.279 -36.077 4.661 1.00 92.38 75 ASP A N 1
ATOM 621 C CA . ASP A 1 75 ? -31.037 -35.318 4.699 1.00 92.38 75 ASP A CA 1
ATOM 622 C C . ASP A 1 75 ? -29.863 -36.214 4.285 1.00 92.38 75 ASP A C 1
ATOM 624 O O . ASP A 1 75 ? -29.874 -37.434 4.497 1.00 92.38 75 ASP A O 1
ATOM 628 N N . ASP A 1 76 ? -28.866 -35.631 3.626 1.00 86.06 76 ASP A N 1
ATOM 629 C CA . ASP A 1 76 ? -27.699 -36.384 3.170 1.00 86.06 76 ASP A CA 1
ATOM 630 C C . ASP A 1 76 ? -26.627 -36.550 4.250 1.00 86.06 76 ASP A C 1
ATOM 632 O O . ASP A 1 76 ? -25.938 -37.574 4.255 1.00 86.06 76 ASP A O 1
ATOM 636 N N . ALA A 1 77 ? -26.529 -35.595 5.179 1.00 87.31 77 ALA A N 1
ATOM 637 C CA . ALA A 1 77 ? -25.710 -35.696 6.380 1.00 87.31 77 ALA A CA 1
ATOM 638 C C . ALA A 1 77 ? -26.244 -34.763 7.481 1.00 87.31 77 ALA A C 1
ATOM 640 O O . ALA A 1 77 ? -26.405 -33.567 7.242 1.00 87.31 77 ALA A O 1
ATOM 641 N N . THR A 1 78 ? -26.478 -35.275 8.694 1.00 88.56 78 THR A N 1
ATOM 642 C CA . THR A 1 78 ? -27.048 -34.472 9.795 1.00 88.56 78 THR A CA 1
ATOM 643 C C . THR A 1 78 ? -26.177 -34.454 11.052 1.00 88.56 78 THR A C 1
ATOM 645 O O . THR A 1 78 ? -25.816 -35.497 11.596 1.00 88.56 78 THR A O 1
ATOM 648 N N . GLN A 1 79 ? -25.923 -33.247 11.574 1.00 81.19 79 GLN A N 1
ATOM 649 C CA . GLN A 1 79 ? -25.105 -33.039 12.776 1.00 81.19 79 GLN A CA 1
ATOM 650 C C . GLN A 1 79 ? -25.912 -32.714 14.055 1.00 81.19 79 GLN A C 1
ATOM 652 O O . GLN A 1 79 ? -25.471 -33.090 15.138 1.00 81.19 79 GLN A O 1
ATOM 657 N N . TYR A 1 80 ? -27.074 -32.041 13.954 1.00 77.44 80 TYR A N 1
ATOM 658 C CA . TYR A 1 80 ? -27.821 -31.514 15.123 1.00 77.44 80 TYR A CA 1
ATOM 659 C C . TYR A 1 80 ? -29.343 -31.791 15.141 1.00 77.44 80 TYR A C 1
ATOM 661 O O . TYR A 1 80 ? -30.026 -31.381 16.070 1.00 77.44 80 TYR A O 1
ATOM 669 N N . GLY A 1 81 ? -29.922 -32.452 14.132 1.00 79.00 81 GLY A N 1
ATOM 670 C CA . GLY A 1 81 ? -31.359 -32.798 14.089 1.00 79.00 81 GLY A CA 1
ATOM 671 C C . GLY A 1 81 ? -32.350 -31.624 13.938 1.00 79.00 81 GLY A C 1
ATOM 672 O O . GLY A 1 81 ? -33.448 -31.832 13.430 1.00 79.00 81 GLY A O 1
ATOM 673 N N . ALA A 1 82 ? -31.960 -30.391 14.280 1.00 80.81 82 ALA A N 1
ATOM 674 C CA . ALA A 1 82 ? -32.804 -29.190 14.283 1.00 80.81 82 ALA A CA 1
ATOM 675 C C . ALA A 1 82 ? -33.541 -28.941 12.957 1.00 80.81 82 ALA A C 1
ATOM 677 O O . ALA A 1 82 ? -34.753 -28.743 12.928 1.00 80.81 82 ALA A O 1
ATOM 678 N N . THR A 1 83 ? -32.827 -29.006 11.829 1.00 78.94 83 THR A N 1
ATOM 679 C CA . THR A 1 83 ? -33.417 -28.780 10.498 1.00 78.94 83 THR A CA 1
ATOM 680 C C . THR A 1 83 ? -34.404 -29.881 10.113 1.00 78.94 83 THR A C 1
ATOM 682 O O . THR A 1 83 ? -35.445 -29.596 9.521 1.00 78.94 83 THR A O 1
ATOM 685 N N . LEU A 1 84 ? -34.119 -31.133 10.483 1.00 87.44 84 LEU A N 1
ATOM 686 C CA . LEU A 1 84 ? -35.056 -32.241 10.299 1.00 87.44 84 LEU A CA 1
ATOM 687 C C . LEU A 1 84 ? -36.305 -32.042 11.160 1.00 87.44 84 LEU A C 1
ATOM 689 O O . LEU A 1 84 ? -37.413 -32.179 10.641 1.00 87.44 84 LEU A O 1
ATOM 693 N N . GLN A 1 85 ? -36.142 -31.622 12.419 1.00 90.25 85 GLN A N 1
ATOM 694 C CA . GLN A 1 85 ? -37.261 -31.295 13.301 1.00 90.25 85 GLN A CA 1
ATOM 695 C C . GLN A 1 85 ? -38.106 -30.149 12.739 1.00 90.25 85 GLN A C 1
ATOM 697 O O . GLN A 1 85 ? -39.333 -30.202 12.782 1.00 90.25 85 GLN A O 1
ATOM 702 N N . GLU A 1 86 ? -37.469 -29.112 12.197 1.00 88.69 86 GLU A N 1
ATOM 703 C CA . GLU A 1 86 ? -38.151 -27.967 11.600 1.00 88.69 86 GLU A CA 1
ATOM 704 C C . GLU A 1 86 ? -38.996 -28.395 10.394 1.00 88.69 86 GLU A C 1
ATOM 706 O O . GLU A 1 86 ? -40.171 -28.042 10.305 1.00 88.69 86 GLU A O 1
ATOM 711 N N . TYR A 1 87 ? -38.431 -29.206 9.494 1.00 91.62 87 TYR A N 1
ATOM 712 C CA . TYR A 1 87 ? -39.150 -29.747 8.338 1.00 91.62 87 TYR A CA 1
ATOM 713 C C . TYR A 1 87 ? -40.276 -30.690 8.771 1.00 91.62 87 TYR A C 1
ATOM 715 O O . TYR A 1 87 ? -41.375 -30.625 8.222 1.00 91.62 87 TYR A O 1
ATOM 723 N N . ARG A 1 88 ? -40.028 -31.537 9.775 1.00 92.69 88 ARG A N 1
ATOM 724 C CA . ARG A 1 88 ? -41.038 -32.415 10.368 1.00 92.69 88 ARG A CA 1
ATOM 725 C C . ARG A 1 88 ? -42.210 -31.611 10.908 1.00 92.69 88 ARG A C 1
ATOM 727 O O . ARG A 1 88 ? -43.327 -31.825 10.455 1.00 92.69 88 ARG A O 1
ATOM 734 N N . ARG A 1 89 ? -41.950 -30.641 11.788 1.00 91.81 89 ARG A N 1
ATOM 735 C CA . ARG A 1 89 ? -42.975 -29.750 12.351 1.00 91.81 89 ARG A CA 1
ATOM 736 C C . ARG A 1 89 ? -43.727 -29.017 11.254 1.00 91.81 89 ARG A C 1
ATOM 738 O O . ARG A 1 89 ? -44.947 -28.957 11.303 1.00 91.81 89 ARG A O 1
ATOM 745 N N . PHE A 1 90 ? -43.018 -28.494 10.253 1.00 91.94 90 PHE A N 1
ATOM 746 C CA . PHE A 1 90 ? -43.640 -27.827 9.114 1.00 91.94 90 PHE A CA 1
ATOM 747 C C . PHE A 1 90 ? -44.685 -28.727 8.437 1.00 91.94 90 PHE A C 1
ATOM 749 O O . PHE A 1 90 ? -45.825 -28.311 8.270 1.00 91.94 90 PHE A O 1
ATOM 756 N N . PHE A 1 91 ? -44.339 -29.972 8.108 1.00 93.19 91 PHE A N 1
ATOM 757 C CA . PHE A 1 91 ? -45.249 -30.887 7.415 1.00 93.19 91 PHE A CA 1
ATOM 758 C C . PHE A 1 91 ? -46.312 -31.532 8.318 1.00 93.19 91 PHE A C 1
ATOM 760 O O . PHE A 1 91 ? -47.448 -31.711 7.881 1.00 93.19 91 PHE A O 1
ATOM 767 N N . GLU A 1 92 ? -45.991 -31.845 9.575 1.00 93.81 92 GLU A N 1
ATOM 768 C CA . GLU A 1 92 ? -46.958 -32.346 10.564 1.00 93.81 92 GLU A CA 1
ATOM 769 C C . GLU A 1 92 ? -48.020 -31.286 10.882 1.00 93.81 92 GLU A C 1
ATOM 771 O O . GLU A 1 92 ? -49.204 -31.613 10.963 1.00 93.81 92 GLU A O 1
ATOM 776 N N . ASN A 1 93 ? -47.635 -30.006 10.953 1.00 91.69 93 ASN A N 1
ATOM 777 C CA . ASN A 1 93 ? -48.575 -28.890 11.107 1.00 91.69 93 ASN A CA 1
ATOM 778 C C . ASN A 1 93 ? -49.531 -28.761 9.910 1.00 91.69 93 ASN A C 1
ATOM 780 O O . ASN A 1 93 ? -50.645 -28.268 10.068 1.00 91.69 93 ASN A O 1
ATOM 784 N N . LEU A 1 94 ? -49.124 -29.236 8.728 1.00 84.62 94 LEU A N 1
ATOM 785 C CA . LEU A 1 94 ? -49.980 -29.341 7.542 1.00 84.62 94 LEU A CA 1
ATOM 786 C C . LEU A 1 94 ? -50.777 -30.665 7.491 1.00 84.62 94 LEU A C 1
ATOM 788 O O . LEU A 1 94 ? -51.464 -30.956 6.511 1.00 84.62 94 LEU A O 1
ATOM 792 N N . GLY A 1 95 ? -50.713 -31.477 8.550 1.00 88.12 95 GLY A N 1
ATOM 793 C CA . GLY A 1 95 ? -51.476 -32.711 8.721 1.00 88.12 95 GLY A CA 1
ATOM 794 C C . GLY A 1 95 ? -50.893 -33.935 8.014 1.00 88.12 95 GLY A C 1
ATOM 795 O O . GLY A 1 95 ? -51.610 -34.925 7.844 1.00 88.12 95 GLY A O 1
ATOM 796 N N . ALA A 1 96 ? -49.633 -33.883 7.577 1.00 94.75 96 ALA A N 1
ATOM 797 C CA . ALA A 1 96 ? -48.927 -35.031 7.016 1.00 94.75 96 ALA A CA 1
ATOM 798 C C . ALA A 1 96 ? -48.438 -35.989 8.115 1.00 94.75 96 ALA A C 1
ATOM 800 O O . ALA A 1 96 ? -48.175 -35.589 9.247 1.00 94.75 96 ALA A O 1
ATOM 801 N N . THR A 1 97 ? -48.250 -37.261 7.768 1.00 96.19 97 THR A N 1
ATOM 802 C CA . THR A 1 97 ? -47.464 -38.194 8.584 1.00 96.19 97 THR A CA 1
ATOM 803 C C . THR A 1 97 ? -46.020 -38.135 8.115 1.00 96.19 97 THR A C 1
ATOM 805 O O . THR A 1 97 ? -45.725 -38.510 6.978 1.00 96.19 97 THR A O 1
ATOM 808 N N . VAL A 1 98 ? -45.115 -37.665 8.972 1.00 96.69 98 VAL A N 1
ATOM 809 C CA . VAL A 1 98 ? -43.732 -37.386 8.577 1.00 96.69 98 VAL A CA 1
ATOM 810 C C . VAL A 1 98 ? -42.768 -38.376 9.216 1.00 96.69 98 VAL A C 1
ATOM 812 O O . VAL A 1 98 ? -42.839 -38.663 10.410 1.00 96.69 98 VAL A O 1
ATOM 815 N N . ARG A 1 99 ? -41.829 -38.884 8.418 1.00 97.06 99 ARG A N 1
ATOM 816 C CA . ARG A 1 99 ? -40.625 -39.553 8.921 1.00 97.06 99 ARG A CA 1
ATOM 817 C C . ARG A 1 99 ? -39.407 -38.829 8.382 1.00 97.06 99 ARG A C 1
ATOM 819 O O . ARG A 1 99 ? -39.331 -38.535 7.191 1.00 97.06 99 ARG A O 1
ATOM 826 N N . THR A 1 100 ? -38.482 -38.514 9.273 1.00 96.38 100 THR A N 1
ATOM 827 C CA . THR A 1 100 ? -37.210 -37.894 8.920 1.00 96.38 100 THR A CA 1
ATOM 828 C C . THR A 1 100 ? -36.144 -38.975 8.853 1.00 96.38 100 THR A C 1
ATOM 830 O O . THR A 1 100 ? -36.082 -39.865 9.701 1.00 96.38 100 THR A O 1
ATOM 833 N N . PHE A 1 101 ? -35.331 -38.916 7.810 1.00 94.94 101 PHE A N 1
ATOM 834 C CA . PHE A 1 101 ? -34.249 -39.843 7.544 1.00 94.94 101 PHE A CA 1
ATOM 835 C C . PHE A 1 101 ? -32.981 -39.042 7.303 1.00 94.94 101 PHE A C 1
ATOM 837 O O . PHE A 1 101 ? -33.010 -38.016 6.623 1.00 94.94 101 PHE A O 1
ATOM 844 N N . SER A 1 102 ? -31.863 -39.542 7.803 1.00 93.69 102 SER A N 1
ATOM 845 C CA . SER A 1 102 ? -30.547 -39.047 7.426 1.00 93.69 102 SER A CA 1
ATOM 846 C C . SER A 1 102 ? -29.673 -40.217 7.019 1.00 93.69 102 SER A C 1
ATOM 848 O O . SER A 1 102 ? -29.650 -41.252 7.692 1.00 93.69 102 SER A O 1
ATOM 850 N N . PHE A 1 103 ? -28.976 -40.090 5.892 1.00 94.44 103 PHE A N 1
ATOM 851 C CA . PHE A 1 103 ? -28.126 -41.183 5.429 1.00 94.44 103 PHE A CA 1
ATOM 852 C C . PHE A 1 103 ? -26.933 -41.402 6.362 1.00 94.44 103 PHE A C 1
ATOM 854 O O . PHE A 1 103 ? -26.607 -42.535 6.721 1.00 94.44 103 PHE A O 1
ATOM 861 N N . VAL A 1 104 ? -26.309 -40.305 6.777 1.00 93.00 104 VAL A N 1
ATOM 862 C CA . VAL A 1 104 ? -25.165 -40.281 7.681 1.00 93.00 104 VAL A CA 1
ATOM 863 C C . VAL A 1 104 ? -25.464 -39.283 8.790 1.00 93.00 104 VAL A C 1
ATOM 865 O O . VAL A 1 104 ? -25.889 -38.163 8.524 1.00 93.00 104 VAL A O 1
ATOM 868 N N . GLY A 1 105 ? -25.219 -39.660 10.038 1.00 91.06 105 GLY A N 1
ATOM 869 C CA . GLY A 1 105 ? -25.357 -38.747 11.166 1.00 91.06 105 GLY A CA 1
ATOM 870 C C . GLY A 1 105 ? -24.189 -38.858 12.124 1.00 91.06 105 GLY A C 1
ATOM 871 O O . GLY A 1 105 ? -23.492 -39.872 12.167 1.00 91.06 105 GLY A O 1
ATOM 872 N N . HIS A 1 106 ? -23.975 -37.794 12.883 1.00 88.94 106 HIS A N 1
ATOM 873 C CA . HIS A 1 106 ? -22.932 -37.763 13.896 1.00 88.94 106 HIS A CA 1
ATOM 874 C C . HIS A 1 106 ? -23.245 -38.752 15.036 1.00 88.94 106 HIS A C 1
ATOM 876 O O . HIS A 1 106 ? -24.366 -38.762 15.546 1.00 88.94 106 HIS A O 1
ATOM 882 N N . GLU A 1 107 ? -22.275 -39.566 15.466 1.00 88.44 107 GLU A N 1
ATOM 883 C CA . GLU A 1 107 ? -22.487 -40.606 16.491 1.00 88.44 107 GLU A CA 1
ATOM 884 C C . GLU A 1 107 ? -22.981 -40.052 17.840 1.00 88.44 107 GLU A C 1
ATOM 886 O O . GLU A 1 107 ? -23.803 -40.685 18.499 1.00 88.44 107 GLU A O 1
ATOM 891 N N . ASP A 1 108 ? -22.573 -38.829 18.205 1.00 83.06 108 ASP A N 1
ATOM 892 C CA . ASP A 1 108 ? -23.036 -38.144 19.426 1.00 83.06 108 ASP A CA 1
ATOM 893 C C . ASP A 1 108 ? -24.562 -37.955 19.519 1.00 83.06 108 ASP A C 1
ATOM 895 O O . ASP A 1 108 ? -25.099 -37.724 20.606 1.00 83.06 108 ASP A O 1
ATOM 899 N N . LEU A 1 109 ? -25.283 -38.028 18.391 1.00 81.31 109 LEU A N 1
ATOM 900 C CA . LEU A 1 109 ? -26.750 -37.987 18.384 1.00 81.31 109 LEU A CA 1
ATOM 901 C C . LEU A 1 109 ? -27.365 -39.226 19.057 1.00 81.31 109 LEU A C 1
ATOM 903 O O . LEU A 1 109 ? -28.530 -39.187 19.452 1.00 81.31 109 LEU A O 1
ATOM 907 N N . PHE A 1 110 ? -26.590 -40.307 19.198 1.00 79.50 110 PHE A N 1
ATOM 908 C CA . PHE A 1 110 ? -27.015 -41.584 19.773 1.00 79.50 110 PHE A CA 1
ATOM 909 C C . PHE A 1 110 ? -26.517 -41.799 21.203 1.00 79.50 110 PHE A C 1
ATOM 911 O O . PHE A 1 110 ? -27.209 -42.433 21.996 1.00 79.50 110 PHE A O 1
ATOM 918 N N . SER A 1 111 ? -25.339 -41.278 21.552 1.00 75.75 111 SER A N 1
ATOM 919 C CA . SER A 1 111 ? -24.798 -41.345 22.919 1.00 75.75 111 SER A CA 1
ATOM 920 C C . SER A 1 111 ? -25.437 -40.323 23.869 1.00 75.75 111 SER A C 1
ATOM 922 O O . SER A 1 111 ? -25.215 -40.393 25.076 1.00 75.75 111 SER A O 1
ATOM 924 N N . GLY A 1 112 ? -26.221 -39.372 23.345 1.00 62.69 112 GLY A N 1
ATOM 925 C CA . GLY A 1 112 ? -26.860 -38.310 24.125 1.00 62.69 112 GLY A CA 1
ATOM 926 C C . GLY A 1 112 ? -25.917 -37.166 24.514 1.00 62.69 112 GLY A C 1
ATOM 927 O O . GLY A 1 112 ? -26.324 -36.270 25.250 1.00 62.69 112 GLY A O 1
ATOM 928 N N . THR A 1 113 ? -24.674 -37.161 24.014 1.00 66.44 113 THR A N 1
ATOM 929 C CA . THR A 1 113 ? -23.724 -36.047 24.187 1.00 66.44 113 THR A CA 1
ATOM 930 C C . THR A 1 113 ? -24.112 -34.816 23.370 1.00 66.44 113 THR A C 1
ATOM 932 O O . THR A 1 113 ? -23.713 -33.706 23.722 1.00 66.44 113 THR A O 1
ATOM 935 N N . ARG A 1 114 ? -24.925 -34.973 22.316 1.00 66.75 114 ARG A N 1
ATOM 936 C CA . ARG A 1 114 ? -25.547 -33.862 21.580 1.00 66.75 114 ARG A CA 1
ATOM 937 C C . ARG A 1 114 ? -27.058 -33.856 21.735 1.00 66.75 114 ARG A C 1
ATOM 939 O O . ARG A 1 114 ? -27.703 -34.899 21.785 1.00 66.75 114 ARG A O 1
ATOM 946 N N . TRP A 1 115 ? -27.620 -32.648 21.752 1.00 63.88 115 TRP A N 1
ATOM 947 C CA . TRP A 1 115 ? -29.063 -32.453 21.781 1.00 63.88 115 TRP A CA 1
ATOM 948 C C . TRP A 1 115 ? -29.669 -32.966 20.472 1.00 63.88 115 TRP A C 1
ATOM 950 O O . TRP A 1 115 ? -29.486 -32.363 19.415 1.00 63.88 115 TRP A O 1
ATOM 960 N N . ASN A 1 116 ? -30.376 -34.094 20.532 1.00 72.19 116 ASN A N 1
ATOM 961 C CA . ASN A 1 116 ? -31.119 -34.603 19.389 1.00 72.19 116 ASN A CA 1
ATOM 962 C C . ASN A 1 116 ? -32.495 -33.933 19.350 1.00 72.19 116 ASN A C 1
ATOM 964 O O . ASN A 1 116 ? -33.440 -34.373 20.005 1.00 72.19 116 ASN A O 1
ATOM 968 N N . GLU A 1 117 ? -32.586 -32.823 18.620 1.00 75.00 117 GLU A N 1
ATOM 969 C CA . GLU A 1 117 ? -33.831 -32.066 18.503 1.00 75.00 117 GLU A CA 1
ATOM 970 C C . GLU A 1 117 ? -34.925 -32.865 17.775 1.00 75.00 117 GLU A C 1
ATOM 972 O O . GLU A 1 117 ? -36.095 -32.708 18.108 1.00 75.00 117 GLU A O 1
ATOM 977 N N . ASP A 1 118 ? -34.583 -33.795 16.875 1.00 81.38 118 ASP A N 1
ATOM 978 C CA . ASP A 1 118 ? -35.541 -34.747 16.294 1.00 81.38 118 ASP A CA 1
ATOM 979 C C . ASP A 1 118 ? -35.240 -36.194 16.732 1.00 81.38 118 ASP A C 1
ATOM 981 O O . ASP A 1 118 ? -34.639 -36.964 15.975 1.00 81.38 118 ASP A O 1
ATOM 985 N N . PRO A 1 119 ? -35.691 -36.619 17.928 1.00 80.94 119 PRO A N 1
ATOM 986 C CA . PRO A 1 119 ? -35.425 -37.964 18.446 1.00 80.94 119 PRO A CA 1
ATOM 987 C C . PRO A 1 119 ? -36.071 -39.081 17.613 1.00 80.94 119 PRO A C 1
ATOM 989 O O . PRO A 1 119 ? -35.791 -40.256 17.834 1.00 80.94 119 PRO A O 1
ATOM 992 N N . LEU A 1 120 ? -36.945 -38.733 16.665 1.00 86.56 120 LEU A N 1
ATOM 993 C CA . LEU A 1 120 ? -37.637 -39.669 15.787 1.00 86.56 120 LEU A CA 1
ATOM 994 C C . LEU A 1 120 ? -36.974 -39.782 14.404 1.00 86.56 120 LEU A C 1
ATOM 996 O O . LEU A 1 120 ? -37.535 -40.456 13.534 1.00 86.56 120 LEU A O 1
ATOM 1000 N N . ALA A 1 121 ? -35.848 -39.099 14.169 1.00 90.00 121 ALA A N 1
ATOM 1001 C CA . ALA A 1 121 ? -35.091 -39.196 12.926 1.00 90.00 121 ALA A CA 1
ATOM 1002 C C . ALA A 1 121 ? -34.350 -40.537 12.823 1.00 90.00 121 ALA A C 1
ATOM 1004 O O . ALA A 1 121 ? -33.557 -40.893 13.694 1.00 90.00 121 ALA A O 1
ATOM 1005 N N . GLU A 1 122 ? -34.575 -41.279 11.734 1.00 93.19 122 GLU A N 1
ATOM 1006 C CA . GLU A 1 122 ? -33.828 -42.505 11.442 1.00 93.19 122 GLU A CA 1
ATOM 1007 C C . GLU A 1 122 ? -32.506 -42.144 10.763 1.00 93.19 122 GLU A C 1
ATOM 1009 O O . GLU A 1 122 ? -32.463 -41.732 9.601 1.00 93.19 122 GLU A O 1
ATOM 1014 N N . ILE A 1 123 ? -31.411 -42.311 11.494 1.00 92.31 123 ILE A N 1
ATOM 1015 C CA . ILE A 1 123 ? -30.062 -42.080 10.989 1.00 92.31 123 ILE A CA 1
ATOM 1016 C C . ILE A 1 123 ? -29.461 -43.435 10.608 1.00 92.31 123 ILE A C 1
ATOM 1018 O O . ILE A 1 123 ? -29.231 -44.285 11.467 1.00 92.31 123 ILE A O 1
ATOM 1022 N N . ALA A 1 124 ? -29.209 -43.649 9.316 1.00 92.56 124 ALA A N 1
ATOM 1023 C CA . ALA A 1 124 ? -28.819 -44.966 8.811 1.00 92.56 124 ALA A CA 1
ATOM 1024 C C . ALA A 1 124 ? -27.386 -45.369 9.181 1.00 92.56 124 ALA A C 1
ATOM 1026 O O . ALA A 1 124 ? -27.113 -46.564 9.314 1.00 92.56 124 ALA A O 1
ATOM 1027 N N . LYS A 1 125 ? -26.476 -44.399 9.323 1.00 92.56 125 LYS A N 1
ATOM 1028 C CA . LYS A 1 125 ? -25.076 -44.643 9.684 1.00 92.56 125 LYS A CA 1
ATOM 1029 C C . LYS A 1 125 ? -24.572 -43.610 10.697 1.00 92.56 125 LYS A C 1
ATOM 1031 O O . LYS A 1 125 ? -24.351 -42.465 10.295 1.00 92.56 125 LYS A O 1
ATOM 1036 N N . PRO A 1 126 ? -24.358 -43.991 11.970 1.00 92.19 126 PRO A N 1
ATOM 1037 C CA . PRO A 1 126 ? -23.592 -43.171 12.900 1.00 92.19 126 PRO A CA 1
ATOM 1038 C C . PRO A 1 126 ? -22.122 -43.167 12.480 1.00 92.19 126 PRO A C 1
ATOM 1040 O O . PRO A 1 126 ? -21.534 -44.232 12.287 1.00 92.19 126 PRO A O 1
ATOM 1043 N N . LEU A 1 127 ? -21.530 -41.985 12.342 1.00 89.88 127 LEU A N 1
ATOM 1044 C CA . LEU A 1 127 ? -20.097 -41.818 12.120 1.00 89.88 127 LEU A CA 1
ATOM 1045 C C . LEU A 1 127 ? -19.497 -40.963 13.236 1.00 89.88 127 LEU A C 1
ATOM 1047 O O . LEU A 1 127 ? -20.076 -39.943 13.617 1.00 89.88 127 LEU A O 1
ATOM 1051 N N . ALA A 1 128 ? -18.316 -41.358 13.708 1.00 86.81 128 ALA A N 1
ATOM 1052 C CA . ALA A 1 128 ? -17.494 -40.531 14.583 1.00 86.81 128 ALA A CA 1
ATOM 1053 C C . ALA A 1 128 ? -17.111 -39.215 13.897 1.00 86.81 128 ALA A C 1
ATOM 1055 O O . ALA A 1 128 ? -16.929 -39.197 12.677 1.00 86.81 128 ALA A O 1
ATOM 1056 N N . GLU A 1 129 ? -16.942 -38.136 14.672 1.00 73.56 129 GLU A N 1
ATOM 1057 C CA . GLU A 1 129 ? -16.655 -36.777 14.166 1.00 73.56 129 GLU A CA 1
ATOM 1058 C C . GLU A 1 129 ? -15.582 -36.757 13.059 1.00 73.56 129 GLU A C 1
ATOM 1060 O O . GLU A 1 129 ? -15.847 -36.176 12.003 1.00 73.56 129 GLU A O 1
ATOM 1065 N N . PRO A 1 130 ? -14.424 -37.446 13.192 1.00 64.88 130 PRO A N 1
ATOM 1066 C CA . PRO A 1 130 ? -13.394 -37.400 12.154 1.00 64.88 130 PRO A CA 1
ATOM 1067 C C . PRO A 1 130 ? -13.860 -38.001 10.819 1.00 64.88 130 PRO A C 1
ATOM 1069 O O . PRO A 1 130 ? -13.585 -37.453 9.755 1.00 64.88 130 PRO A O 1
ATOM 1072 N N . VAL A 1 131 ? -14.620 -39.098 10.874 1.00 75.69 131 VAL A N 1
ATOM 1073 C CA . VAL A 1 131 ? -15.127 -39.813 9.690 1.00 75.69 131 VAL A CA 1
ATOM 1074 C C . VAL A 1 131 ? -16.319 -39.069 9.076 1.00 75.69 131 VAL A C 1
ATOM 1076 O O . VAL A 1 131 ? -16.483 -39.043 7.857 1.00 75.69 131 VAL A O 1
ATOM 1079 N N . TYR A 1 132 ? -17.139 -38.425 9.910 1.00 77.44 132 TYR A N 1
ATOM 1080 C CA . TYR A 1 132 ? -18.269 -37.598 9.488 1.00 77.44 132 TYR A CA 1
ATOM 1081 C C . TYR A 1 132 ? -17.809 -36.364 8.693 1.00 77.44 132 TYR A C 1
ATOM 1083 O O . TYR A 1 132 ? -18.348 -36.084 7.619 1.00 77.44 132 TYR A O 1
ATOM 1091 N N . GLN A 1 133 ? -16.781 -35.654 9.170 1.00 60.69 133 GLN A N 1
ATOM 1092 C CA . GLN A 1 133 ? -16.225 -34.491 8.465 1.00 60.69 133 GLN A CA 1
ATOM 1093 C C . GLN A 1 133 ? -15.546 -34.883 7.149 1.00 60.69 133 GLN A C 1
ATOM 1095 O O . GLN A 1 133 ? -15.769 -34.241 6.119 1.00 60.69 133 GLN A O 1
ATOM 1100 N N . GLU A 1 134 ? -14.774 -35.974 7.153 1.00 62.59 134 GLU A N 1
ATOM 1101 C CA . GLU A 1 134 ? -14.135 -36.505 5.944 1.00 62.59 134 GLU A CA 1
ATOM 1102 C C . GLU A 1 134 ? -15.181 -36.875 4.875 1.00 62.59 134 GLU A C 1
ATOM 1104 O O . GLU A 1 134 ? -15.058 -36.479 3.714 1.00 62.59 134 GLU A O 1
ATOM 1109 N N . TYR A 1 135 ? -16.277 -37.527 5.279 1.00 82.81 135 TYR A N 1
ATOM 1110 C CA . TYR A 1 135 ? -17.393 -37.867 4.396 1.00 82.81 135 TYR A CA 1
ATOM 1111 C C . TYR A 1 135 ? -18.006 -36.635 3.694 1.00 82.81 135 TYR A C 1
ATOM 1113 O O . TYR A 1 135 ? -18.215 -36.665 2.479 1.00 82.81 135 TYR A O 1
ATOM 1121 N N . ILE A 1 136 ? -18.268 -35.536 4.416 1.00 69.31 136 ILE A N 1
ATOM 1122 C CA . ILE A 1 136 ? -18.895 -34.315 3.858 1.00 69.31 136 ILE A CA 1
ATOM 1123 C C . ILE A 1 136 ? -17.988 -33.617 2.834 1.00 69.31 136 ILE A C 1
ATOM 1125 O O . ILE A 1 136 ? -18.455 -33.131 1.789 1.00 69.31 136 ILE A O 1
ATOM 1129 N N . LEU A 1 137 ? -16.689 -33.547 3.129 1.00 55.34 137 LEU A N 1
ATOM 1130 C CA . LEU A 1 137 ? -15.707 -32.908 2.254 1.00 55.34 137 LEU A CA 1
ATOM 1131 C C . LEU A 1 137 ? -15.554 -33.689 0.944 1.00 55.34 137 LEU A C 1
ATOM 1133 O O . LEU A 1 137 ? -15.633 -33.113 -0.147 1.00 55.34 137 LEU A O 1
ATOM 1137 N N . GLU A 1 138 ? -15.426 -35.011 1.030 1.00 68.69 138 GLU A N 1
ATOM 1138 C CA . GLU A 1 138 ? -15.257 -35.877 -0.136 1.00 68.69 138 GLU A CA 1
ATOM 1139 C C . GLU A 1 138 ? -16.524 -35.991 -0.991 1.00 68.69 138 GLU A C 1
ATOM 1141 O O . GLU A 1 138 ? -16.435 -36.001 -2.222 1.00 68.69 138 GLU A O 1
ATOM 1146 N N . GLN A 1 139 ? -17.707 -35.985 -0.371 1.00 74.88 139 GLN A N 1
ATOM 1147 C CA . GLN A 1 139 ? -18.997 -35.894 -1.061 1.00 74.88 139 GLN A CA 1
ATOM 1148 C C . GLN A 1 139 ? -19.076 -34.623 -1.922 1.00 74.88 139 GLN A C 1
ATOM 1150 O O . GLN A 1 139 ? -19.467 -34.668 -3.093 1.00 74.88 139 GLN A O 1
ATOM 1155 N N . SER A 1 140 ? -18.672 -33.478 -1.364 1.00 58.78 140 SER A N 1
ATOM 1156 C CA . SER A 1 140 ? -18.687 -32.196 -2.077 1.00 58.78 140 SER A CA 1
ATOM 1157 C C . SER A 1 140 ? -17.704 -32.195 -3.256 1.00 58.78 140 SER A C 1
ATOM 1159 O O . SER A 1 140 ? -18.046 -31.728 -4.345 1.00 58.78 140 SER A O 1
ATOM 1161 N N . TYR A 1 141 ? -16.519 -32.784 -3.078 1.00 56.50 141 TYR A N 1
ATOM 1162 C CA . TYR A 1 141 ? -15.519 -32.943 -4.138 1.00 56.50 141 TYR A CA 1
ATOM 1163 C C . TYR A 1 141 ? -15.977 -33.891 -5.259 1.00 56.50 141 TYR A C 1
ATOM 1165 O O . TYR A 1 141 ? -15.781 -33.603 -6.444 1.00 56.50 141 TYR A O 1
ATOM 1173 N N . HIS A 1 142 ? -16.641 -34.994 -4.908 1.00 65.56 142 HIS A N 1
ATOM 1174 C CA . HIS A 1 142 ? -17.195 -35.948 -5.868 1.00 65.56 142 HIS A CA 1
ATOM 1175 C C . HIS A 1 142 ? -18.279 -35.308 -6.751 1.00 65.56 142 HIS A C 1
ATOM 1177 O O . HIS A 1 142 ? -18.236 -35.430 -7.978 1.00 65.56 142 HIS A O 1
ATOM 1183 N N . LEU A 1 143 ? -19.210 -34.554 -6.152 1.00 60.31 143 LEU A N 1
ATOM 1184 C CA . LEU A 1 143 ? -20.256 -33.842 -6.895 1.00 60.31 143 LEU A CA 1
ATOM 1185 C C . LEU A 1 143 ? -19.664 -32.812 -7.870 1.00 60.31 143 LEU A C 1
ATOM 1187 O O . LEU A 1 143 ? -20.101 -32.751 -9.021 1.00 60.31 143 LEU A O 1
ATOM 1191 N N . LEU A 1 144 ? -18.618 -32.087 -7.460 1.00 52.69 144 LEU A N 1
ATOM 1192 C CA . LEU A 1 144 ? -17.900 -31.139 -8.319 1.00 52.69 144 LEU A CA 1
ATOM 1193 C C . LEU A 1 144 ? -17.236 -31.821 -9.526 1.00 52.69 144 LEU A C 1
ATOM 1195 O O . LEU A 1 144 ? -17.358 -31.329 -10.647 1.00 52.69 144 LEU A O 1
ATOM 1199 N N . LYS A 1 145 ? -16.579 -32.972 -9.329 1.00 51.47 145 LYS A N 1
ATOM 1200 C CA . LYS A 1 145 ? -15.932 -33.729 -10.418 1.00 51.47 145 LYS A CA 1
ATOM 1201 C C . LYS A 1 145 ? -16.909 -34.399 -11.382 1.00 51.47 145 LYS A C 1
ATOM 1203 O O . LYS A 1 145 ? -16.568 -34.579 -12.546 1.00 51.47 145 LYS A O 1
ATOM 1208 N N . SER A 1 146 ? -18.112 -34.745 -10.927 1.00 53.53 146 SER A N 1
ATOM 1209 C CA . SER A 1 146 ? -19.116 -35.453 -11.739 1.00 53.53 146 SER A CA 1
ATOM 1210 C C . SER A 1 146 ? -19.727 -34.625 -12.887 1.00 53.53 146 SER A C 1
ATOM 1212 O O . SER A 1 146 ? -20.515 -35.149 -13.667 1.00 53.53 146 SER A O 1
ATOM 1214 N N . GLY A 1 147 ? -19.391 -33.332 -13.016 1.00 45.62 147 GLY A N 1
ATOM 1215 C CA . GLY A 1 147 ? -19.848 -32.475 -14.122 1.00 45.62 147 GLY A CA 1
ATOM 1216 C C . GLY A 1 147 ? -21.318 -32.039 -14.042 1.00 45.62 147 GLY A C 1
ATOM 1217 O O . GLY A 1 147 ? -21.814 -31.349 -14.929 1.00 45.62 147 GLY A O 1
ATOM 1218 N N . HIS A 1 148 ? -22.030 -32.379 -12.967 1.00 45.53 148 HIS A N 1
ATOM 1219 C CA . HIS A 1 148 ? -23.446 -32.053 -12.778 1.00 45.53 148 HIS A CA 1
ATOM 1220 C C . HIS A 1 148 ? -23.692 -30.651 -12.164 1.00 45.53 148 HIS A C 1
ATOM 1222 O O . HIS A 1 148 ? -24.536 -30.496 -11.275 1.00 45.53 148 HIS A O 1
ATOM 1228 N N . HIS A 1 149 ? -22.987 -29.610 -12.635 1.00 46.12 149 HIS A N 1
ATOM 1229 C CA . HIS A 1 149 ? -23.082 -28.241 -12.096 1.00 46.12 149 HIS A CA 1
ATOM 1230 C C . HIS A 1 149 ? -23.176 -27.138 -13.166 1.00 46.12 149 HIS A C 1
ATOM 1232 O O . HIS A 1 149 ? -22.205 -26.920 -13.876 1.00 46.12 149 HIS A O 1
ATOM 1238 N N . TYR A 1 150 ? -24.271 -26.358 -13.163 1.00 37.69 150 TYR A N 1
ATOM 1239 C CA . TYR A 1 150 ? -24.314 -24.937 -13.567 1.00 37.69 150 TYR A CA 1
ATOM 1240 C C . TYR A 1 150 ? -25.440 -24.220 -12.789 1.00 37.69 150 TYR A C 1
ATOM 1242 O O . TYR A 1 150 ? -26.541 -24.764 -12.701 1.00 37.69 150 TYR A O 1
ATOM 1250 N N . ASP A 1 151 ? -25.185 -23.029 -12.229 1.00 43.12 151 ASP A N 1
ATOM 1251 C CA . ASP A 1 151 ? -26.184 -22.181 -11.542 1.00 43.12 151 ASP A CA 1
ATOM 1252 C C . ASP A 1 151 ? -26.143 -20.759 -12.149 1.00 43.12 151 ASP A C 1
ATOM 1254 O O . ASP A 1 151 ? -25.063 -20.196 -12.325 1.00 43.12 151 ASP A O 1
ATOM 1258 N N . LEU A 1 152 ? -27.294 -20.197 -12.538 1.00 39.44 152 LEU A N 1
ATOM 1259 C CA . LEU A 1 152 ? -27.435 -18.951 -13.328 1.00 39.44 152 LEU A CA 1
ATOM 1260 C C . LEU A 1 152 ? -28.524 -18.020 -12.744 1.00 39.44 152 LEU A C 1
ATOM 1262 O O . LEU A 1 152 ? -29.314 -17.421 -13.470 1.00 39.44 152 LEU A O 1
ATOM 1266 N N . ASP A 1 153 ? -28.582 -17.874 -11.421 1.00 40.62 153 ASP A N 1
ATOM 1267 C CA . ASP A 1 153 ? -29.635 -17.120 -10.710 1.00 40.62 153 ASP A CA 1
ATOM 1268 C C . ASP A 1 153 ? -29.433 -15.569 -10.676 1.00 40.62 153 ASP A C 1
ATOM 1270 O O . ASP A 1 153 ? -30.049 -14.890 -9.855 1.00 40.62 153 ASP A O 1
ATOM 1274 N N . HIS A 1 154 ? -28.611 -14.950 -11.547 1.00 40.41 154 HIS A N 1
ATOM 1275 C CA . HIS A 1 154 ? -28.126 -13.563 -11.320 1.00 40.41 154 HIS A CA 1
ATOM 1276 C C . HIS A 1 154 ? -28.530 -12.435 -12.298 1.00 40.41 154 HIS A C 1
ATOM 1278 O O . HIS A 1 154 ? -28.163 -11.290 -12.036 1.00 40.41 154 HIS A O 1
ATOM 1284 N N . LEU A 1 155 ? -29.303 -12.651 -13.374 1.00 42.84 155 LEU A N 1
ATOM 1285 C CA . LEU A 1 155 ? -29.773 -11.521 -14.208 1.00 42.84 155 LEU A CA 1
ATOM 1286 C C . LEU A 1 155 ? -31.206 -11.106 -13.836 1.00 42.84 155 LEU A C 1
ATOM 1288 O O . LEU A 1 155 ? -32.167 -11.779 -14.211 1.00 42.84 155 LEU A O 1
ATOM 1292 N N . ILE A 1 156 ? -31.344 -9.997 -13.103 1.00 49.91 156 ILE A N 1
ATOM 1293 C CA . ILE A 1 156 ? -32.625 -9.437 -12.640 1.00 49.91 156 ILE A CA 1
ATOM 1294 C C . ILE A 1 156 ? -32.861 -8.076 -13.315 1.00 49.91 156 ILE A C 1
ATOM 1296 O O . ILE A 1 156 ? -32.025 -7.180 -13.236 1.00 49.91 156 ILE A O 1
ATOM 1300 N N . PHE A 1 157 ? -34.012 -7.911 -13.961 1.00 49.75 157 PHE A N 1
ATOM 1301 C CA . PHE A 1 157 ? -34.460 -6.681 -14.621 1.00 49.75 157 PHE A CA 1
ATOM 1302 C C . PHE A 1 157 ? -35.499 -5.956 -13.771 1.00 49.75 157 PHE A C 1
ATOM 1304 O O . PHE A 1 157 ? -36.353 -6.622 -13.205 1.00 49.75 157 PHE A O 1
ATOM 1311 N N . GLU A 1 158 ? -35.492 -4.620 -13.726 1.00 52.19 158 GLU A N 1
ATOM 1312 C CA . GLU A 1 158 ? -36.443 -3.820 -12.933 1.00 52.19 158 GLU A CA 1
ATOM 1313 C C . GLU A 1 158 ? -37.282 -2.860 -13.800 1.00 52.19 158 GLU A C 1
ATOM 1315 O O . GLU A 1 158 ? -36.759 -2.142 -14.654 1.00 52.19 158 GLU A O 1
ATOM 1320 N N . LEU A 1 159 ? -38.586 -2.780 -13.530 1.00 58.97 159 LEU A N 1
ATOM 1321 C CA . LEU A 1 159 ? -39.567 -1.900 -14.176 1.00 58.97 159 LEU A CA 1
ATOM 1322 C C . LEU A 1 159 ? -40.355 -1.126 -13.116 1.00 58.97 159 LEU A C 1
ATOM 1324 O O . LEU A 1 159 ? -40.779 -1.696 -12.118 1.00 58.97 159 LEU A O 1
ATOM 1328 N N . LYS A 1 160 ? -40.613 0.171 -13.327 1.00 68.50 160 LYS A N 1
ATOM 1329 C CA . LYS A 1 160 ? -41.565 0.905 -12.476 1.00 68.50 160 LYS A CA 1
ATOM 1330 C C . LYS A 1 160 ? -42.979 0.731 -12.992 1.00 68.50 160 LYS A C 1
ATOM 1332 O O . LYS A 1 160 ? -43.262 1.073 -14.137 1.00 68.50 160 LYS A O 1
ATOM 1337 N N . LEU A 1 161 ? -43.854 0.243 -12.127 1.00 66.50 161 LEU A N 1
ATOM 1338 C CA . LEU A 1 161 ? -45.207 -0.133 -12.484 1.00 66.50 161 LEU A CA 1
ATOM 1339 C C . LEU A 1 161 ? -46.145 0.232 -11.330 1.00 66.50 161 LEU A C 1
ATOM 1341 O O . LEU A 1 161 ? -45.999 -0.280 -10.222 1.00 66.50 161 LEU A O 1
ATOM 1345 N N . SER A 1 162 ? -47.087 1.149 -11.565 1.00 76.44 162 SER A N 1
ATOM 1346 C CA . SER A 1 162 ? -48.143 1.431 -10.585 1.00 76.44 162 SER A CA 1
ATOM 1347 C C . SER A 1 162 ? -49.012 0.187 -10.383 1.00 76.44 162 SER A C 1
ATOM 1349 O O . SER A 1 162 ? -49.054 -0.666 -11.267 1.00 76.44 162 SER A O 1
ATOM 1351 N N . ALA A 1 163 ? -49.711 0.088 -9.250 1.00 75.31 163 ALA A N 1
ATOM 1352 C CA . ALA A 1 163 ? -50.548 -1.077 -8.940 1.00 75.31 163 ALA A CA 1
ATOM 1353 C C . ALA A 1 163 ? -51.559 -1.376 -10.067 1.00 75.31 163 ALA A C 1
ATOM 1355 O O . ALA A 1 163 ? -51.607 -2.487 -10.575 1.00 75.31 163 ALA A O 1
ATOM 1356 N N . GLU A 1 164 ? -52.233 -0.342 -10.578 1.00 78.00 164 GLU A N 1
ATOM 1357 C CA . GLU A 1 164 ? -53.177 -0.475 -11.695 1.00 78.00 164 GLU A CA 1
ATOM 1358 C C . GLU A 1 164 ? -52.518 -1.011 -12.983 1.00 78.00 164 GLU A C 1
ATOM 1360 O O . GLU A 1 164 ? -53.062 -1.867 -13.679 1.00 78.00 164 GLU A O 1
ATOM 1365 N N . LYS A 1 165 ? -51.309 -0.535 -13.314 1.00 72.38 165 LYS A N 1
ATOM 1366 C CA . LYS A 1 165 ? -50.570 -1.005 -14.498 1.00 72.38 165 LYS A CA 1
ATOM 1367 C C . LYS A 1 165 ? -50.020 -2.416 -14.298 1.00 72.38 165 LYS A C 1
ATOM 1369 O O . LYS A 1 165 ? -49.887 -3.157 -15.269 1.00 72.38 165 LYS A O 1
ATOM 1374 N N . PHE A 1 166 ? -49.707 -2.780 -13.057 1.00 78.38 166 PHE A N 1
ATOM 1375 C CA . PHE A 1 166 ? -49.302 -4.124 -12.675 1.00 78.38 166 PHE A CA 1
ATOM 1376 C C . PHE A 1 166 ? -50.440 -5.118 -12.882 1.00 78.38 166 PHE A C 1
ATOM 1378 O O . PHE A 1 166 ? -50.225 -6.142 -13.526 1.00 78.38 166 PHE A O 1
ATOM 1385 N N . ASP A 1 167 ? -51.656 -4.775 -12.466 1.00 77.81 167 ASP A N 1
ATOM 1386 C CA . ASP A 1 167 ? -52.829 -5.632 -12.648 1.00 77.81 167 ASP A CA 1
ATOM 1387 C C . ASP A 1 167 ? -53.179 -5.824 -14.136 1.00 77.81 167 ASP A C 1
ATOM 1389 O O . ASP A 1 167 ? -53.500 -6.937 -14.572 1.00 77.81 167 ASP A O 1
ATOM 1393 N N . ARG A 1 168 ? -53.024 -4.774 -14.961 1.00 72.94 168 ARG A N 1
ATOM 1394 C CA . ARG A 1 168 ? -53.171 -4.874 -16.429 1.00 72.94 168 ARG A CA 1
ATOM 1395 C C . ARG A 1 168 ? -52.107 -5.771 -17.062 1.00 72.94 168 ARG A C 1
ATOM 1397 O O . ARG A 1 168 ? -52.441 -6.635 -17.872 1.00 72.94 168 ARG A O 1
ATOM 1404 N N . LEU A 1 169 ? -50.836 -5.589 -16.693 1.00 71.94 169 LEU A N 1
ATOM 1405 C CA . LEU A 1 169 ? -49.740 -6.438 -17.168 1.00 71.94 169 LEU A CA 1
ATOM 1406 C C . LEU A 1 169 ? -49.994 -7.896 -16.789 1.00 71.94 169 LEU A C 1
ATOM 1408 O O . LEU A 1 169 ? -49.892 -8.775 -17.637 1.00 71.94 169 LEU A O 1
ATOM 1412 N N . LEU A 1 170 ? -50.358 -8.147 -15.535 1.00 72.12 170 LEU A N 1
ATOM 1413 C CA . LEU A 1 170 ? -50.634 -9.479 -15.022 1.00 72.12 170 LEU A CA 1
ATOM 1414 C C . LEU A 1 170 ? -51.766 -10.164 -15.793 1.00 72.12 170 LEU A C 1
ATOM 1416 O O . LEU A 1 170 ? -51.637 -11.326 -16.173 1.00 72.12 170 LEU A O 1
ATOM 1420 N N . SER A 1 171 ? -52.847 -9.434 -16.066 1.00 73.75 171 SER A N 1
ATOM 1421 C CA . SER A 1 171 ? -53.983 -9.932 -16.850 1.00 73.75 171 SER A CA 1
ATOM 1422 C C . SER A 1 171 ? -53.576 -10.317 -18.273 1.00 73.75 171 SER A C 1
ATOM 1424 O O . SER A 1 171 ? -54.046 -11.324 -18.791 1.00 73.75 171 SER A O 1
ATOM 1426 N N . ARG A 1 172 ? -52.647 -9.575 -18.887 1.00 66.25 172 ARG A N 1
ATOM 1427 C CA . ARG A 1 172 ? -52.107 -9.890 -20.219 1.00 66.25 172 ARG A CA 1
ATOM 1428 C C . ARG A 1 172 ? -51.092 -11.031 -20.191 1.00 66.25 172 ARG A C 1
ATOM 1430 O O . ARG A 1 172 ? -51.095 -11.876 -21.070 1.00 66.25 172 ARG A O 1
ATOM 1437 N N . LEU A 1 173 ? -50.237 -11.113 -19.177 1.00 66.00 173 LEU A N 1
ATOM 1438 C CA . LEU A 1 173 ? -49.312 -12.242 -19.035 1.00 66.00 173 LEU A CA 1
ATOM 1439 C C . LEU A 1 173 ? -50.072 -13.571 -18.933 1.00 66.00 173 LEU A C 1
ATOM 1441 O O . LEU A 1 173 ? -49.651 -14.548 -19.544 1.00 66.00 173 LEU A O 1
ATOM 1445 N N . LYS A 1 174 ? -51.237 -13.571 -18.271 1.00 68.19 174 LYS A N 1
ATOM 1446 C CA . LYS A 1 174 ? -52.154 -14.721 -18.222 1.00 68.19 174 LYS A CA 1
ATOM 1447 C C . LYS A 1 174 ? -52.696 -15.149 -19.595 1.00 68.19 174 LYS A C 1
ATOM 1449 O O . LYS A 1 174 ? -53.071 -16.306 -19.738 1.00 68.19 174 LYS A O 1
ATOM 1454 N N . THR A 1 175 ? -52.729 -14.273 -20.607 1.00 65.38 175 THR A N 1
ATOM 1455 C CA . THR A 1 175 ? -53.130 -14.657 -21.979 1.00 65.38 175 THR A CA 1
ATOM 1456 C C . THR A 1 175 ? -51.977 -15.254 -22.788 1.00 65.38 175 THR A C 1
ATOM 1458 O O . THR A 1 175 ? -52.208 -15.941 -23.781 1.00 65.38 175 THR A O 1
ATOM 1461 N N . HIS A 1 176 ? -50.732 -15.011 -22.369 1.00 55.69 176 HIS A N 1
ATOM 1462 C CA . HIS A 1 176 ? -49.518 -15.481 -23.038 1.00 55.69 176 HIS A CA 1
ATOM 1463 C C . HIS A 1 176 ? -48.892 -16.717 -22.380 1.00 55.69 176 HIS A C 1
ATOM 1465 O O . HIS A 1 176 ? -47.945 -17.280 -22.922 1.00 55.69 176 HIS A O 1
ATOM 1471 N N . GLY A 1 177 ? -49.386 -17.142 -21.221 1.00 64.25 177 GLY A N 1
ATOM 1472 C CA . GLY A 1 177 ? -48.864 -18.292 -20.500 1.00 64.25 177 GLY A CA 1
ATOM 1473 C C . GLY A 1 177 ? -49.480 -18.448 -19.121 1.00 64.25 177 GLY A C 1
ATOM 1474 O O . GLY A 1 177 ? -50.230 -17.594 -18.651 1.00 64.25 177 GLY A O 1
ATOM 1475 N N . GLU A 1 178 ? -49.131 -19.536 -18.446 1.00 59.97 178 GLU A N 1
ATOM 1476 C CA . GLU A 1 178 ? -49.587 -19.763 -17.080 1.00 59.97 178 GLU A CA 1
ATOM 1477 C C . GLU A 1 178 ? -48.784 -18.881 -16.122 1.00 59.97 178 GLU A C 1
ATOM 1479 O O . GLU A 1 178 ? -47.551 -18.956 -16.066 1.00 59.97 178 GLU A O 1
ATOM 1484 N N . VAL A 1 179 ? -49.481 -18.019 -15.378 1.00 57.69 179 VAL A N 1
ATOM 1485 C CA . VAL A 1 179 ? -48.875 -17.177 -14.344 1.00 57.69 179 VAL A CA 1
ATOM 1486 C C . VAL A 1 179 ? -49.027 -17.847 -12.981 1.00 57.69 179 VAL A C 1
ATOM 1488 O O . VAL A 1 179 ? -50.140 -18.026 -12.500 1.00 57.69 179 VAL A O 1
ATOM 1491 N N . LEU A 1 180 ? -47.904 -18.170 -12.345 1.00 53.31 180 LEU A N 1
ATOM 1492 C CA . LEU A 1 180 ? -47.834 -18.853 -11.052 1.00 53.31 180 LEU A CA 1
ATOM 1493 C C . LEU A 1 180 ? -47.335 -17.891 -9.977 1.00 53.31 180 LEU A C 1
ATOM 1495 O O . LEU A 1 180 ? -46.186 -17.459 -10.050 1.00 53.31 180 LEU A O 1
ATOM 1499 N N . PHE A 1 181 ? -48.163 -17.556 -8.990 1.00 56.06 181 PHE A N 1
ATOM 1500 C CA . PHE A 1 181 ? -47.742 -16.755 -7.840 1.00 56.06 181 PHE A CA 1
ATOM 1501 C C . PHE A 1 181 ? -46.934 -17.587 -6.840 1.00 56.06 181 PHE A C 1
ATOM 1503 O O . PHE A 1 181 ? -47.112 -18.792 -6.720 1.00 56.06 181 PHE A O 1
ATOM 1510 N N . VAL A 1 182 ? -45.995 -16.925 -6.174 1.00 53.47 182 VAL A N 1
ATOM 1511 C CA . VAL A 1 182 ? -45.129 -17.456 -5.122 1.00 53.47 182 VAL A CA 1
ATOM 1512 C C . VAL A 1 182 ? -45.501 -16.654 -3.880 1.00 53.47 182 VAL A C 1
ATOM 1514 O O . VAL A 1 182 ? -44.993 -15.550 -3.680 1.00 53.47 182 VAL A O 1
ATOM 1517 N N . GLU A 1 183 ? -46.471 -17.139 -3.114 1.00 46.34 183 GLU A N 1
ATOM 1518 C CA . GLU A 1 183 ? -46.833 -16.525 -1.838 1.00 46.34 183 GLU A CA 1
ATOM 1519 C C . GLU A 1 183 ? -45.951 -17.133 -0.744 1.00 46.34 183 GLU A C 1
ATOM 1521 O O . GLU A 1 183 ? -46.146 -18.272 -0.340 1.00 46.34 183 GLU A O 1
ATOM 1526 N N . ASP A 1 184 ? -44.935 -16.390 -0.294 1.00 46.53 184 ASP A N 1
ATOM 1527 C CA . ASP A 1 184 ? -44.102 -16.790 0.848 1.00 46.53 184 ASP A CA 1
ATOM 1528 C C . ASP A 1 184 ? -44.930 -16.631 2.137 1.00 46.53 184 ASP A C 1
ATOM 1530 O O . ASP A 1 184 ? -44.926 -15.579 2.778 1.00 46.53 184 ASP A O 1
ATOM 1534 N N . TYR A 1 185 ? -45.665 -17.680 2.512 1.00 35.91 185 TYR A N 1
ATOM 1535 C CA . TYR A 1 185 ? -46.662 -17.668 3.593 1.00 35.91 185 TYR A CA 1
ATOM 1536 C C . TYR A 1 185 ? -46.101 -17.287 4.986 1.00 35.91 185 TYR A C 1
ATOM 1538 O O . TYR A 1 185 ? -46.855 -16.891 5.871 1.00 35.91 185 TYR A O 1
ATOM 1546 N N . PHE A 1 186 ? -44.776 -17.341 5.187 1.00 36.34 186 PHE A N 1
ATOM 1547 C CA . PHE A 1 186 ? -44.109 -17.037 6.466 1.00 36.34 186 PHE A CA 1
ATOM 1548 C C . PHE A 1 186 ? -43.422 -15.666 6.524 1.00 36.34 186 PHE A C 1
ATOM 1550 O O . PHE A 1 186 ? -42.879 -15.293 7.565 1.00 36.34 186 PHE A O 1
ATOM 1557 N N . ILE A 1 187 ? -43.462 -14.883 5.441 1.00 38.66 187 ILE A N 1
ATOM 1558 C CA . ILE A 1 187 ? -42.931 -13.520 5.438 1.00 38.66 187 ILE A CA 1
ATOM 1559 C C . ILE A 1 187 ? -43.965 -12.597 4.796 1.00 38.66 187 ILE A C 1
ATOM 1561 O O . ILE A 1 187 ? -44.099 -12.556 3.575 1.00 38.66 187 ILE A O 1
ATOM 1565 N N . GLN A 1 188 ? -44.653 -11.787 5.610 1.00 41.50 188 GLN A N 1
ATOM 1566 C CA . GLN A 1 188 ? -45.430 -10.638 5.127 1.00 41.50 188 GLN A CA 1
ATOM 1567 C C . GLN A 1 188 ? -44.481 -9.575 4.540 1.00 41.50 188 GLN A C 1
ATOM 1569 O O . GLN A 1 188 ? -44.257 -8.506 5.108 1.00 41.50 188 GLN A O 1
ATOM 1574 N N . THR A 1 189 ? -43.863 -9.871 3.399 1.00 50.25 189 THR A N 1
ATOM 1575 C CA . THR A 1 189 ? -43.155 -8.868 2.607 1.00 50.25 189 THR A CA 1
ATOM 1576 C C . THR A 1 189 ? -44.167 -8.118 1.748 1.00 50.25 189 THR A C 1
ATOM 1578 O O . THR A 1 189 ? -45.121 -8.696 1.238 1.00 50.25 189 THR A O 1
ATOM 1581 N N . GLY A 1 190 ? -43.952 -6.821 1.521 1.00 57.03 190 GLY A N 1
ATOM 1582 C CA . GLY A 1 190 ? -44.760 -6.033 0.578 1.00 57.03 190 GLY A CA 1
ATOM 1583 C C . GLY A 1 190 ? -44.525 -6.382 -0.903 1.00 57.03 190 GLY A C 1
ATOM 1584 O O . GLY A 1 190 ? -44.782 -5.536 -1.764 1.00 57.03 190 GLY A O 1
ATOM 1585 N N . THR A 1 191 ? -43.991 -7.575 -1.196 1.00 61.12 191 THR A N 1
ATOM 1586 C CA . THR A 1 191 ? -43.453 -7.975 -2.499 1.00 61.12 191 THR A CA 1
ATOM 1587 C C . THR A 1 191 ? -44.175 -9.211 -3.036 1.00 61.12 191 THR A C 1
ATOM 1589 O O . THR A 1 191 ? -43.968 -10.321 -2.562 1.00 61.12 191 THR A O 1
ATOM 1592 N N . LYS A 1 192 ? -44.986 -9.032 -4.082 1.00 67.19 192 LYS A N 1
ATOM 1593 C CA . LYS A 1 192 ? -45.732 -10.088 -4.781 1.00 67.19 192 LYS A CA 1
ATOM 1594 C C . LYS A 1 192 ? -44.835 -10.813 -5.785 1.00 67.19 192 LYS A C 1
ATOM 1596 O O . LYS A 1 192 ? -44.479 -10.241 -6.813 1.00 67.19 192 LYS A O 1
ATOM 1601 N N . ARG A 1 193 ? -44.465 -12.066 -5.533 1.00 64.62 193 ARG A N 1
ATOM 1602 C CA . ARG A 1 193 ? -43.626 -12.867 -6.443 1.00 64.62 193 ARG A CA 1
ATOM 1603 C C . ARG A 1 193 ? -44.496 -13.747 -7.339 1.00 64.62 193 ARG A C 1
ATOM 1605 O O . ARG A 1 193 ? -45.509 -14.266 -6.891 1.00 64.62 193 ARG A O 1
ATOM 1612 N N . PHE A 1 194 ? -44.135 -13.900 -8.610 1.00 65.25 194 PHE A N 1
ATOM 1613 C CA . PHE A 1 194 ? -44.840 -14.775 -9.554 1.00 65.25 194 PHE A CA 1
ATOM 1614 C C . PHE A 1 194 ? -43.923 -15.251 -10.681 1.00 65.25 194 PHE A C 1
ATOM 1616 O O . PHE A 1 194 ? -42.747 -14.917 -10.725 1.00 65.25 194 PHE A O 1
ATOM 1623 N N . SER A 1 195 ? -44.391 -16.103 -11.581 1.00 65.50 195 SER A N 1
ATOM 1624 C CA . SER A 1 195 ? -43.620 -16.593 -12.722 1.00 65.50 195 SER A CA 1
ATOM 1625 C C . SER A 1 195 ? -44.518 -16.818 -13.926 1.00 65.50 195 SER A C 1
ATOM 1627 O O . SER A 1 195 ? -45.638 -17.273 -13.749 1.00 65.50 195 SER A O 1
ATOM 1629 N N . LEU A 1 196 ? -44.022 -16.557 -15.133 1.00 61.53 196 LEU A N 1
ATOM 1630 C CA . LEU A 1 196 ? -44.687 -16.924 -16.383 1.00 61.53 196 LEU A CA 1
ATOM 1631 C C . LEU A 1 196 ? -44.070 -18.215 -16.928 1.00 61.53 196 LEU A C 1
ATOM 1633 O O . LEU A 1 196 ? -42.848 -18.292 -17.098 1.00 61.53 196 LEU A O 1
ATOM 1637 N N . ASN A 1 197 ? -44.910 -19.207 -17.205 1.00 56.53 197 ASN A N 1
ATOM 1638 C CA . ASN A 1 197 ? -44.529 -20.512 -17.732 1.00 56.53 197 ASN A CA 1
ATOM 1639 C C . ASN A 1 197 ? -45.278 -20.769 -19.055 1.00 56.53 197 ASN A C 1
ATOM 1641 O O . ASN A 1 197 ? -46.487 -20.990 -19.044 1.00 56.53 197 ASN A O 1
ATOM 1645 N N . GLN A 1 198 ? -44.588 -20.706 -20.203 1.00 59.72 198 GLN A N 1
ATOM 1646 C CA . GLN A 1 198 ? -45.129 -21.202 -21.478 1.00 59.72 198 GLN A CA 1
ATOM 1647 C C . GLN A 1 198 ? -44.022 -21.435 -22.530 1.00 59.72 198 GLN A C 1
ATOM 1649 O O . GLN A 1 198 ? -43.403 -20.473 -22.981 1.00 59.72 198 GLN A O 1
ATOM 1654 N N . PRO A 1 199 ? -43.784 -22.679 -22.989 1.00 49.84 199 PRO A N 1
ATOM 1655 C CA . PRO A 1 199 ? -42.764 -22.971 -24.006 1.00 49.84 199 PRO A CA 1
ATOM 1656 C C . PRO A 1 199 ? -43.072 -22.408 -25.411 1.00 49.84 199 PRO A C 1
ATOM 1658 O O . PRO A 1 199 ? -42.156 -22.062 -26.153 1.00 49.84 199 PRO A O 1
ATOM 1661 N N . LEU A 1 200 ? -44.356 -22.307 -25.789 1.00 50.78 200 LEU A N 1
ATOM 1662 C CA . LEU A 1 200 ? -44.797 -21.962 -27.154 1.00 50.78 200 LEU A CA 1
ATOM 1663 C C . LEU A 1 200 ? -44.692 -20.469 -27.493 1.00 50.78 200 LEU A C 1
ATOM 1665 O O . LEU A 1 200 ? -44.428 -20.122 -28.643 1.00 50.78 200 LEU A O 1
ATOM 1669 N N . PHE A 1 201 ? -44.878 -19.583 -26.514 1.00 52.53 201 PHE A N 1
ATOM 1670 C CA . PHE A 1 201 ? -44.760 -18.136 -26.705 1.00 52.53 201 PHE A CA 1
ATOM 1671 C C . PHE A 1 201 ? -43.348 -17.737 -27.175 1.00 52.53 201 PHE A C 1
ATOM 1673 O O . PHE A 1 201 ? -43.193 -16.921 -28.083 1.00 52.53 201 PHE A O 1
ATOM 1680 N N . PHE A 1 202 ? -42.313 -18.373 -26.624 1.00 50.97 202 PHE A N 1
ATOM 1681 C CA . PHE A 1 202 ? -40.917 -18.066 -26.941 1.00 50.97 202 PHE A CA 1
ATOM 1682 C C . PHE A 1 202 ? -40.448 -18.658 -28.274 1.00 50.97 202 PHE A C 1
ATOM 1684 O O . PHE A 1 202 ? -39.581 -18.084 -28.928 1.00 50.97 202 PHE A O 1
ATOM 1691 N N . GLY A 1 203 ? -41.071 -19.756 -28.715 1.00 50.59 203 GLY A N 1
ATOM 1692 C CA . GLY A 1 203 ? -40.820 -20.368 -30.020 1.00 50.59 203 GLY A CA 1
ATOM 1693 C C . GLY A 1 203 ? -41.301 -19.534 -31.211 1.00 50.59 203 GLY A C 1
ATOM 1694 O O . GLY A 1 203 ? -40.905 -19.828 -32.331 1.00 50.59 203 GLY A O 1
ATOM 1695 N N . LYS A 1 204 ? -42.119 -18.491 -30.995 1.00 50.88 204 LYS A N 1
ATOM 1696 C CA . LYS A 1 204 ? -42.639 -17.590 -32.044 1.00 50.88 204 LYS A CA 1
ATOM 1697 C C . LYS A 1 204 ? -41.794 -16.326 -32.260 1.00 50.88 204 LYS A C 1
ATOM 1699 O O . LYS A 1 204 ? -42.183 -15.466 -33.044 1.00 50.88 204 LYS A O 1
ATOM 1704 N N . ILE A 1 205 ? -40.669 -16.182 -31.558 1.00 50.06 205 ILE A N 1
ATOM 1705 C CA . ILE A 1 205 ? -39.819 -14.988 -31.627 1.00 50.06 205 ILE A CA 1
ATOM 1706 C C . ILE A 1 205 ? -38.852 -15.121 -32.827 1.00 50.06 205 ILE A C 1
ATOM 1708 O O . ILE A 1 205 ? -37.951 -15.960 -32.777 1.00 50.06 205 ILE A O 1
ATOM 1712 N N . PRO A 1 206 ? -38.992 -14.307 -33.896 1.00 45.31 206 PRO A N 1
ATOM 1713 C CA . PRO A 1 206 ? -38.391 -14.595 -35.208 1.00 45.31 206 PRO A CA 1
ATOM 1714 C C . PRO A 1 206 ? -36.862 -14.737 -35.234 1.00 45.31 206 PRO A C 1
ATOM 1716 O O . PRO A 1 206 ? -36.333 -15.564 -35.969 1.00 45.31 206 PRO A O 1
ATOM 1719 N N . PHE A 1 207 ? -36.127 -13.984 -34.409 1.00 46.84 207 PHE A N 1
ATOM 1720 C CA . PHE A 1 207 ? -34.656 -14.035 -34.404 1.00 46.84 207 PHE A CA 1
ATOM 1721 C C . PHE A 1 207 ? -34.078 -15.311 -33.765 1.00 46.84 207 PHE A C 1
ATOM 1723 O O . PHE A 1 207 ? -32.894 -15.589 -33.930 1.00 46.84 207 PHE A O 1
ATOM 1730 N N . LEU A 1 208 ? -34.893 -16.090 -33.042 1.00 47.50 208 LEU A N 1
ATOM 1731 C CA . LEU A 1 208 ? -34.486 -17.366 -32.442 1.00 47.50 208 LEU A CA 1
ATOM 1732 C C . LEU A 1 208 ? -34.609 -18.551 -33.409 1.00 47.50 208 LEU A C 1
ATOM 1734 O O . LEU A 1 208 ? -34.066 -19.613 -33.130 1.00 47.50 208 LEU A O 1
ATOM 1738 N N . GLN A 1 209 ? -35.315 -18.384 -34.532 1.00 46.94 209 GLN A N 1
ATOM 1739 C CA . GLN A 1 209 ? -35.623 -19.473 -35.465 1.00 46.94 209 GLN A CA 1
ATOM 1740 C C . GLN A 1 209 ? -34.564 -19.674 -36.567 1.00 46.94 209 GLN A C 1
ATOM 1742 O O . GLN A 1 209 ? -34.657 -20.646 -37.309 1.00 46.94 209 GLN A O 1
ATOM 1747 N N . GLY A 1 210 ? -33.561 -18.789 -36.683 1.00 46.53 210 GLY A N 1
ATOM 1748 C CA . GLY A 1 210 ? -32.613 -18.777 -37.814 1.00 46.53 210 GLY A CA 1
ATOM 1749 C C . GLY A 1 210 ? -31.120 -18.720 -37.469 1.00 46.53 210 GLY A C 1
ATOM 1750 O O . GLY A 1 210 ? -30.307 -18.550 -38.372 1.00 46.53 210 GLY A O 1
ATOM 1751 N N . ALA A 1 211 ? -30.728 -18.829 -36.197 1.00 45.03 211 ALA A N 1
ATOM 1752 C CA . ALA A 1 211 ? -29.317 -18.846 -35.800 1.00 45.03 211 ALA A CA 1
ATOM 1753 C C . ALA A 1 211 ? -28.805 -20.293 -35.641 1.00 45.03 211 ALA A C 1
ATOM 1755 O O . ALA A 1 211 ? -29.563 -21.144 -35.179 1.00 45.03 211 ALA A O 1
ATOM 1756 N N . PRO A 1 212 ? -27.509 -20.581 -35.887 1.00 42.59 212 PRO A N 1
ATOM 1757 C CA . PRO A 1 212 ? -26.890 -21.878 -35.560 1.00 42.59 212 PRO A CA 1
ATOM 1758 C C . PRO A 1 212 ? -26.814 -22.144 -34.041 1.00 42.59 212 PRO A C 1
ATOM 1760 O O . PRO A 1 212 ? -26.245 -23.138 -33.598 1.00 42.59 212 PRO A O 1
ATOM 1763 N N . ILE A 1 213 ? -27.380 -21.247 -33.229 1.00 42.88 213 ILE A N 1
ATOM 1764 C CA . ILE A 1 213 ? -27.546 -21.402 -31.793 1.00 42.88 213 ILE A CA 1
ATOM 1765 C C . ILE A 1 213 ? -28.927 -22.013 -31.533 1.00 42.88 213 ILE A C 1
ATOM 1767 O O . ILE A 1 213 ? -29.934 -21.303 -31.527 1.00 42.88 213 ILE A O 1
ATOM 1771 N N . THR A 1 214 ? -28.990 -23.301 -31.205 1.00 44.09 214 THR A N 1
ATOM 1772 C CA . THR A 1 214 ? -30.139 -23.849 -30.470 1.00 44.09 214 THR A CA 1
ATOM 1773 C C . THR A 1 214 ? -30.070 -23.361 -29.025 1.00 44.09 214 THR A C 1
ATOM 1775 O O . THR A 1 214 ? -29.499 -24.012 -28.151 1.00 44.09 214 THR A O 1
ATOM 1778 N N . LEU A 1 215 ? -30.636 -22.182 -28.749 1.00 44.12 215 LEU A N 1
ATOM 1779 C CA . LEU A 1 215 ? -30.941 -21.793 -27.374 1.00 44.12 215 LEU A CA 1
ATOM 1780 C C . LEU A 1 215 ? -31.904 -22.848 -26.821 1.00 44.12 215 LEU A C 1
ATOM 1782 O O . LEU A 1 215 ? -32.987 -23.050 -27.371 1.00 44.12 215 LEU A O 1
ATOM 1786 N N . GLY A 1 216 ? -31.506 -23.551 -25.758 1.00 47.69 216 GLY A N 1
ATOM 1787 C CA . GLY A 1 216 ? -32.422 -24.469 -25.090 1.00 47.69 216 GLY A CA 1
ATOM 1788 C C . GLY A 1 216 ? -33.676 -23.706 -24.654 1.00 47.69 216 GLY A C 1
ATOM 1789 O O . GLY A 1 216 ? -33.603 -22.522 -24.313 1.00 47.69 216 GLY A O 1
ATOM 1790 N N . ALA A 1 217 ? -34.841 -24.356 -24.738 1.00 46.22 217 ALA A N 1
ATOM 1791 C CA . ALA A 1 217 ? -36.127 -23.688 -24.563 1.00 46.22 217 ALA A CA 1
ATOM 1792 C C . ALA A 1 217 ? -36.161 -22.881 -23.255 1.00 46.22 217 ALA A C 1
ATOM 1794 O O . ALA A 1 217 ? -35.969 -23.431 -22.167 1.00 46.22 217 ALA A O 1
ATOM 1795 N N . ILE A 1 218 ? -36.427 -21.577 -23.357 1.00 50.16 218 ILE A N 1
ATOM 1796 C CA . ILE A 1 218 ? -36.706 -20.737 -22.193 1.00 50.16 218 ILE A CA 1
ATOM 1797 C C . ILE A 1 218 ? -37.992 -21.270 -21.578 1.00 50.16 218 ILE A C 1
ATOM 1799 O O . ILE A 1 218 ? -39.062 -21.171 -22.172 1.00 50.16 218 ILE A O 1
ATOM 1803 N N . ARG A 1 219 ? -37.875 -21.916 -20.416 1.00 50.97 219 ARG A N 1
ATOM 1804 C CA . ARG A 1 219 ? -39.019 -22.591 -19.794 1.00 50.97 219 ARG A CA 1
ATOM 1805 C C . ARG A 1 219 ? -39.819 -21.649 -18.906 1.00 50.97 219 ARG A C 1
ATOM 1807 O O . ARG A 1 219 ? -41.029 -21.793 -18.822 1.00 50.97 219 ARG A O 1
ATOM 1814 N N . LYS A 1 220 ? -39.160 -20.696 -18.238 1.00 56.50 220 LYS A N 1
ATOM 1815 C CA . LYS A 1 220 ? -39.779 -19.915 -17.160 1.00 56.50 220 LYS A CA 1
ATOM 1816 C C . LYS A 1 220 ? -39.166 -18.523 -17.031 1.00 56.50 220 LYS A C 1
ATOM 1818 O O . LYS A 1 220 ? -37.954 -18.369 -17.130 1.00 56.50 220 LYS A O 1
ATOM 1823 N N . VAL A 1 221 ? -39.988 -17.524 -16.717 1.00 58.88 221 VAL A N 1
ATOM 1824 C CA . VAL A 1 221 ? -39.537 -16.190 -16.281 1.00 58.88 221 VAL A CA 1
ATOM 1825 C C . VAL A 1 221 ? -40.085 -15.938 -14.881 1.00 58.88 221 VAL A C 1
ATOM 1827 O O . VAL A 1 221 ? -41.288 -16.054 -14.676 1.00 58.88 221 VAL A O 1
ATOM 1830 N N . LYS A 1 222 ? -39.225 -15.627 -13.908 1.00 63.31 222 LYS A N 1
ATOM 1831 C CA . LYS A 1 222 ? -39.621 -15.251 -12.540 1.00 63.31 222 LYS A CA 1
ATOM 1832 C C . LYS A 1 222 ? -39.862 -13.742 -12.468 1.00 63.31 222 LYS A C 1
ATOM 1834 O O . LYS A 1 222 ? -39.139 -12.995 -13.109 1.00 63.31 222 LYS A O 1
ATOM 1839 N N . PHE A 1 223 ? -40.814 -13.297 -11.660 1.00 68.00 223 PHE A N 1
ATOM 1840 C CA . PHE A 1 223 ? -41.202 -11.906 -11.431 1.00 68.00 223 PHE A CA 1
ATOM 1841 C C . PHE A 1 223 ? -41.357 -11.629 -9.922 1.00 68.00 223 PHE A C 1
ATOM 1843 O O . PHE A 1 223 ? -41.705 -12.524 -9.154 1.00 68.00 223 PHE A O 1
ATOM 1850 N N . ALA A 1 224 ? -41.127 -10.390 -9.487 1.00 74.31 224 ALA A N 1
ATOM 1851 C CA . ALA A 1 224 ? -41.306 -9.921 -8.113 1.00 74.31 224 ALA A CA 1
ATOM 1852 C C . ALA A 1 224 ? -41.735 -8.447 -8.098 1.00 74.31 224 ALA A C 1
ATOM 1854 O O . ALA A 1 224 ? -40.976 -7.581 -8.511 1.00 74.31 224 ALA A O 1
ATOM 1855 N N . TYR A 1 225 ? -42.942 -8.143 -7.630 1.00 75.31 225 TYR A N 1
ATOM 1856 C CA . TYR A 1 225 ? -43.514 -6.801 -7.597 1.00 75.31 225 TYR A CA 1
ATOM 1857 C C . TYR A 1 225 ? -43.589 -6.238 -6.180 1.00 75.31 225 TYR A C 1
ATOM 1859 O O . TYR A 1 225 ? -44.375 -6.709 -5.367 1.00 75.31 225 TYR A O 1
ATOM 1867 N N . GLU A 1 226 ? -42.826 -5.194 -5.884 1.00 80.38 226 GLU A N 1
ATOM 1868 C CA . GLU A 1 226 ? -42.887 -4.488 -4.608 1.00 80.38 226 GLU A CA 1
ATOM 1869 C C . GLU A 1 226 ? -43.875 -3.316 -4.670 1.00 80.38 226 GLU A C 1
ATOM 1871 O O . GLU A 1 226 ? -43.655 -2.318 -5.365 1.00 80.38 226 GLU A O 1
ATOM 1876 N N . GLN A 1 227 ? -44.959 -3.416 -3.896 1.00 73.88 227 GLN A N 1
ATOM 1877 C CA . GLN A 1 227 ? -46.090 -2.487 -3.966 1.00 73.88 227 GLN A CA 1
ATOM 1878 C C . GLN A 1 227 ? -45.747 -1.093 -3.420 1.00 73.88 227 GLN A C 1
ATOM 1880 O O . GLN A 1 227 ? -46.138 -0.089 -4.016 1.00 73.88 227 GLN A O 1
ATOM 1885 N N . LYS A 1 228 ? -44.965 -1.010 -2.331 1.00 73.44 228 LYS A N 1
ATOM 1886 C CA . LYS A 1 228 ? -44.535 0.272 -1.732 1.00 73.44 228 LYS A CA 1
ATOM 1887 C C . LYS A 1 228 ? -43.641 1.078 -2.673 1.00 73.44 228 LYS A C 1
ATOM 1889 O O . LYS A 1 228 ? -43.773 2.295 -2.761 1.00 73.44 228 LYS A O 1
ATOM 1894 N N . SER A 1 229 ? -42.726 0.406 -3.373 1.00 69.38 229 SER A N 1
ATOM 1895 C CA . SER A 1 229 ? -41.793 1.060 -4.292 1.00 69.38 229 SER A CA 1
ATOM 1896 C C . SER A 1 229 ? -42.321 1.134 -5.730 1.00 69.38 229 SER A C 1
ATOM 1898 O O . SER A 1 229 ? -41.691 1.796 -6.564 1.00 69.38 229 SER A O 1
ATOM 1900 N N . GLN A 1 230 ? -43.468 0.501 -6.011 1.00 80.25 230 GLN A N 1
ATOM 1901 C CA . GLN A 1 230 ? -44.076 0.358 -7.337 1.00 80.25 230 GLN A CA 1
ATOM 1902 C C . GLN A 1 230 ? -43.072 -0.185 -8.363 1.00 80.25 230 GLN A C 1
ATOM 1904 O O . GLN A 1 230 ? -42.881 0.391 -9.438 1.00 80.25 230 GLN A O 1
ATOM 1909 N N . THR A 1 231 ? -42.366 -1.260 -8.004 1.00 72.94 231 THR A N 1
ATOM 1910 C CA . THR A 1 231 ? -41.282 -1.839 -8.817 1.00 72.94 231 THR A CA 1
ATOM 1911 C C . THR A 1 231 ? -41.556 -3.303 -9.116 1.00 72.94 231 THR A C 1
ATOM 1913 O O . THR A 1 231 ? -41.744 -4.079 -8.193 1.00 72.94 231 THR A O 1
ATOM 1916 N N . LEU A 1 232 ? -41.539 -3.690 -10.389 1.00 71.00 232 LEU A N 1
ATOM 1917 C CA . LEU A 1 232 ? -41.574 -5.069 -10.861 1.00 71.00 232 LEU A CA 1
ATOM 1918 C C . LEU A 1 232 ? -40.168 -5.508 -11.278 1.00 71.00 232 LEU A C 1
ATOM 1920 O O . LEU A 1 232 ? -39.628 -4.992 -12.252 1.00 71.00 232 LEU A O 1
ATOM 1924 N N . CYS A 1 233 ? -39.601 -6.479 -10.580 1.00 67.00 233 CYS A N 1
ATOM 1925 C CA . CYS A 1 233 ? -38.368 -7.157 -10.947 1.00 67.00 233 CYS A CA 1
ATOM 1926 C C . CYS A 1 233 ? -38.680 -8.452 -11.713 1.00 67.00 233 CYS A C 1
ATOM 1928 O O . CYS A 1 233 ? -39.685 -9.091 -11.413 1.00 67.00 233 CYS A O 1
ATOM 1930 N N . PHE A 1 234 ? -37.858 -8.882 -12.671 1.00 64.00 234 PHE A N 1
ATOM 1931 C CA . PHE A 1 234 ? -38.031 -10.175 -13.345 1.00 64.00 234 PHE A CA 1
ATOM 1932 C C . PHE A 1 234 ? -36.722 -10.781 -13.863 1.00 64.00 234 PHE A C 1
ATOM 1934 O O . PHE A 1 234 ? -35.771 -10.062 -14.142 1.00 64.00 234 PHE A O 1
ATOM 1941 N N . SER A 1 235 ? -36.660 -12.107 -13.983 1.00 56.41 235 SER A N 1
ATOM 1942 C CA . SER A 1 235 ? -35.474 -12.863 -14.396 1.00 56.41 235 SER A CA 1
ATOM 1943 C C . SER A 1 235 ? -35.860 -14.053 -15.287 1.00 56.41 235 SER A C 1
ATOM 1945 O O . SER A 1 235 ? -36.643 -14.908 -14.854 1.00 56.41 235 SER A O 1
ATOM 1947 N N . PRO A 1 236 ? -35.367 -14.126 -16.537 1.00 54.56 236 PRO A N 1
ATOM 1948 C CA . PRO A 1 236 ? -35.583 -15.277 -17.405 1.00 54.56 236 PRO A CA 1
ATOM 1949 C C . PRO A 1 236 ? -34.663 -16.441 -17.008 1.00 54.56 236 PRO A C 1
ATOM 1951 O O . PRO A 1 236 ? -33.443 -16.306 -17.007 1.00 54.56 236 PRO A O 1
ATOM 1954 N N . LEU A 1 237 ? -35.243 -17.609 -16.719 1.00 52.19 237 LEU A N 1
ATOM 1955 C CA . LEU A 1 237 ? -34.493 -18.857 -16.575 1.00 52.19 237 LEU A CA 1
ATOM 1956 C C . LEU A 1 237 ? -34.302 -19.490 -17.952 1.00 52.19 237 LEU A C 1
ATOM 1958 O O . LEU A 1 237 ? -35.228 -20.074 -18.525 1.00 52.19 237 LEU A O 1
ATOM 1962 N N . VAL A 1 238 ? -33.080 -19.375 -18.463 1.00 48.78 238 VAL A N 1
ATOM 1963 C CA . VAL A 1 238 ? -32.649 -20.005 -19.711 1.00 48.78 238 VAL A CA 1
ATOM 1964 C C . VAL A 1 238 ? -31.725 -21.168 -19.369 1.00 48.78 238 VAL A C 1
ATOM 1966 O O . VAL A 1 238 ? -30.759 -20.995 -18.631 1.00 48.78 238 VAL A O 1
ATOM 1969 N N . PHE A 1 239 ? -32.008 -22.349 -19.916 1.00 42.81 239 PHE A N 1
ATOM 1970 C CA . PHE A 1 239 ? -31.075 -23.475 -19.902 1.00 42.81 239 PHE A CA 1
ATOM 1971 C C . PHE A 1 239 ? -30.478 -23.598 -21.298 1.00 42.81 239 PHE A C 1
ATOM 1973 O O . PHE A 1 239 ? -31.090 -24.238 -22.153 1.00 42.81 239 PHE A O 1
ATOM 1980 N N . PRO A 1 240 ? -29.338 -22.959 -21.591 1.00 41.03 240 PRO A N 1
ATOM 1981 C CA . PRO A 1 240 ? -28.694 -23.185 -22.866 1.00 41.03 240 PRO A CA 1
ATOM 1982 C C . PRO A 1 240 ? -28.127 -24.611 -22.896 1.00 41.03 240 PRO A C 1
ATOM 1984 O O . PRO A 1 240 ? -27.511 -25.073 -21.938 1.00 41.03 240 PRO A O 1
ATOM 1987 N N . THR A 1 241 ? -28.305 -25.298 -24.016 1.00 40.03 241 THR A N 1
ATOM 1988 C CA . THR A 1 241 ? -27.610 -26.548 -24.333 1.00 40.03 241 THR A CA 1
ATOM 1989 C C . THR A 1 241 ? -26.796 -26.270 -25.583 1.00 40.03 241 THR A C 1
ATOM 1991 O O . THR A 1 241 ? -27.376 -26.012 -26.632 1.00 40.03 241 THR A O 1
ATOM 1994 N N . TRP A 1 242 ? -25.470 -26.262 -25.460 1.00 42.28 242 TRP A N 1
ATOM 1995 C CA . TRP A 1 242 ? -24.552 -26.062 -26.582 1.00 42.28 242 TRP A CA 1
ATOM 1996 C C . TRP A 1 242 ? -23.754 -27.344 -26.783 1.00 42.28 242 TRP A C 1
ATOM 1998 O O . TRP A 1 242 ? -23.134 -27.821 -25.832 1.00 42.28 242 TRP A O 1
ATOM 2008 N N . ASP A 1 243 ? -23.716 -27.868 -28.009 1.00 43.22 243 ASP A N 1
ATOM 2009 C CA . ASP A 1 243 ? -22.663 -28.811 -28.389 1.00 43.22 243 ASP A CA 1
ATOM 2010 C C . ASP A 1 243 ? -21.472 -28.017 -28.934 1.00 43.22 243 ASP A C 1
ATOM 2012 O O . ASP A 1 243 ? -21.419 -27.604 -30.094 1.00 43.22 243 ASP A O 1
ATOM 2016 N N . TYR A 1 244 ? -20.510 -27.760 -28.052 1.00 40.78 244 TYR A N 1
ATOM 2017 C CA . TYR A 1 244 ? -19.296 -26.991 -28.330 1.00 40.78 244 TYR A CA 1
ATOM 2018 C C . TYR A 1 244 ? -18.407 -27.625 -29.411 1.00 40.78 244 TYR A C 1
ATOM 2020 O O . TYR A 1 244 ? -17.498 -26.970 -29.918 1.00 40.78 244 TYR A O 1
ATOM 2028 N N . ARG A 1 245 ? -18.655 -28.887 -29.783 1.00 43.62 245 ARG A N 1
ATOM 2029 C CA . ARG A 1 245 ? -17.873 -29.606 -30.797 1.00 43.62 245 ARG A CA 1
ATOM 2030 C C . ARG A 1 245 ? -18.252 -29.237 -32.229 1.00 43.62 245 ARG A C 1
ATOM 2032 O O . ARG A 1 245 ? -17.513 -29.598 -33.141 1.00 43.62 245 ARG A O 1
ATOM 2039 N N . HIS A 1 246 ? -19.370 -28.541 -32.444 1.00 44.47 246 HIS A N 1
ATOM 2040 C CA . HIS A 1 246 ? -19.916 -28.289 -33.786 1.00 44.47 246 HIS A CA 1
ATOM 2041 C C . HIS A 1 246 ? -20.090 -26.802 -34.134 1.00 44.47 246 HIS A C 1
ATOM 2043 O O . HIS A 1 246 ? -20.495 -26.485 -35.248 1.00 44.47 246 HIS A O 1
ATOM 2049 N N . ALA A 1 247 ? -19.758 -25.878 -33.227 1.00 47.75 247 ALA A N 1
ATOM 2050 C CA . ALA A 1 247 ? -19.881 -24.445 -33.487 1.00 47.75 247 ALA A CA 1
ATOM 2051 C C . ALA A 1 247 ? -18.606 -23.871 -34.137 1.00 47.75 247 ALA A C 1
ATOM 2053 O O . ALA A 1 247 ? -17.535 -23.841 -33.524 1.00 47.75 247 ALA A O 1
ATOM 2054 N N . GLU A 1 248 ? -18.720 -23.358 -35.363 1.00 49.09 248 GLU A N 1
ATOM 2055 C CA . GLU A 1 248 ? -17.744 -22.412 -35.912 1.00 49.09 248 GLU A CA 1
ATOM 2056 C C . GLU A 1 248 ? -17.888 -21.078 -35.165 1.00 49.09 248 GLU A C 1
ATOM 2058 O O . GLU A 1 248 ? -18.807 -20.293 -35.401 1.00 49.09 248 GLU A O 1
ATOM 2063 N N . VAL A 1 249 ? -17.015 -20.845 -34.183 1.00 51.16 249 VAL A N 1
ATOM 2064 C CA . VAL A 1 249 ? -17.064 -19.653 -33.326 1.00 51.16 249 VAL A CA 1
ATOM 2065 C C . VAL A 1 249 ? -16.464 -18.461 -34.081 1.00 51.16 249 VAL A C 1
ATOM 2067 O O . VAL A 1 249 ? -15.267 -18.203 -33.990 1.00 51.16 249 VAL A O 1
ATOM 2070 N N . GLY A 1 250 ? -17.304 -17.748 -34.837 1.00 51.84 250 GLY A N 1
ATOM 2071 C CA . GLY A 1 250 ? -16.948 -16.533 -35.580 1.00 51.84 250 GLY A CA 1
ATOM 2072 C C . GLY A 1 250 ? -18.086 -15.503 -35.645 1.00 51.84 250 GLY A C 1
ATOM 2073 O O . GLY A 1 250 ? -19.178 -15.712 -35.110 1.00 51.84 250 GLY A O 1
ATOM 2074 N N . SER A 1 251 ? -17.849 -14.377 -36.329 1.00 48.12 251 SER A N 1
ATOM 2075 C CA . SER A 1 251 ? -18.796 -13.250 -36.464 1.00 48.12 251 SER A CA 1
ATOM 2076 C C . SER A 1 251 ? -20.131 -13.616 -37.140 1.00 48.12 251 SER A C 1
ATOM 2078 O O . SER A 1 251 ? -21.137 -12.930 -36.940 1.00 48.12 251 SER A O 1
ATOM 2080 N N . ALA A 1 252 ? -20.176 -14.734 -37.874 1.00 50.75 252 ALA A N 1
ATOM 2081 C CA . ALA A 1 252 ? -21.367 -15.258 -38.546 1.00 50.75 252 ALA A CA 1
ATOM 2082 C C . ALA A 1 252 ? -22.529 -15.584 -37.588 1.00 50.75 252 ALA A C 1
ATOM 2084 O O . ALA A 1 252 ? -23.688 -15.399 -37.955 1.00 50.75 252 ALA A O 1
ATOM 2085 N N . ILE A 1 253 ? -22.235 -15.976 -36.342 1.00 48.50 253 ILE A N 1
ATOM 2086 C CA . ILE A 1 253 ? -23.247 -16.270 -35.311 1.00 48.50 253 ILE A CA 1
ATOM 2087 C C . ILE A 1 253 ? -24.116 -15.037 -34.993 1.00 48.50 253 ILE A C 1
ATOM 2089 O O . ILE A 1 253 ? -25.279 -15.169 -34.615 1.00 48.50 253 ILE A O 1
ATOM 2093 N N . PHE A 1 254 ? -23.578 -13.829 -35.181 1.00 47.94 254 PHE A N 1
ATOM 2094 C CA . PHE A 1 254 ? -24.216 -12.570 -34.782 1.00 47.94 254 PHE A CA 1
ATOM 2095 C C . PHE A 1 254 ? -24.794 -11.776 -35.958 1.00 47.94 254 PHE A C 1
ATOM 2097 O O . PHE A 1 254 ? -25.352 -10.698 -35.758 1.00 47.94 254 PHE A O 1
ATOM 2104 N N . ARG A 1 255 ? -24.705 -12.312 -37.183 1.00 47.59 255 ARG A N 1
ATOM 2105 C CA . ARG A 1 255 ? -25.098 -11.633 -38.432 1.00 47.59 255 ARG A CA 1
ATOM 2106 C C . ARG A 1 255 ? -26.586 -11.264 -38.496 1.00 47.59 255 ARG A C 1
ATOM 2108 O O . ARG A 1 255 ? -26.962 -10.386 -39.264 1.00 47.59 255 ARG A O 1
ATOM 2115 N N . HIS A 1 256 ? -27.414 -11.920 -37.683 1.00 43.12 256 HIS A N 1
ATOM 2116 C CA . HIS A 1 256 ? -28.869 -11.753 -37.644 1.00 43.12 256 HIS A CA 1
ATOM 2117 C C . HIS A 1 256 ? -29.381 -11.035 -36.379 1.00 43.12 256 HIS A C 1
ATOM 2119 O O . HIS A 1 256 ? -30.591 -10.940 -36.173 1.00 43.12 256 HIS A O 1
ATOM 2125 N N . VAL A 1 257 ? -28.489 -10.511 -35.526 1.00 44.72 257 VAL A N 1
ATOM 2126 C CA . VAL A 1 257 ? -28.870 -9.705 -34.352 1.00 44.72 257 VAL A CA 1
ATOM 2127 C C . VAL A 1 257 ? -29.185 -8.271 -34.818 1.00 44.72 257 VAL A C 1
ATOM 2129 O O . VAL A 1 257 ? -28.317 -7.627 -35.403 1.00 44.72 257 VAL A O 1
ATOM 2132 N N . PRO A 1 258 ? -30.395 -7.725 -34.579 1.00 37.00 258 PRO A N 1
ATOM 2133 C CA . PRO A 1 258 ? -30.877 -6.501 -35.238 1.00 37.00 258 PRO A CA 1
ATOM 2134 C C . PRO A 1 258 ? -30.279 -5.183 -34.701 1.00 37.00 258 PRO A C 1
ATOM 2136 O O . PRO A 1 258 ? -30.828 -4.108 -34.936 1.00 37.00 258 PRO A O 1
ATOM 2139 N N . PHE A 1 259 ? -29.178 -5.228 -33.950 1.00 43.47 259 PHE A N 1
ATOM 2140 C CA . PHE A 1 259 ? -28.482 -4.046 -33.443 1.00 43.47 259 PHE A CA 1
ATOM 2141 C C . PHE A 1 259 ? -26.986 -4.317 -33.265 1.00 43.47 259 PHE A C 1
ATOM 2143 O O . PHE A 1 259 ? -26.568 -5.452 -33.045 1.00 43.47 259 PHE A O 1
ATOM 2150 N N . GLY A 1 260 ? -26.181 -3.254 -33.333 1.00 39.31 260 GLY A N 1
ATOM 2151 C CA . GLY A 1 260 ? -24.737 -3.339 -33.130 1.00 39.31 260 GLY A CA 1
ATOM 2152 C C . GLY A 1 260 ? -24.393 -3.784 -31.711 1.00 39.31 260 GLY A C 1
ATOM 2153 O O . GLY A 1 260 ? -24.907 -3.234 -30.734 1.00 39.31 260 GLY A O 1
ATOM 2154 N N . LEU A 1 261 ? -23.517 -4.780 -31.599 1.00 42.38 261 LEU A N 1
ATOM 2155 C CA . LEU A 1 261 ? -22.941 -5.169 -30.319 1.00 42.38 261 LEU A CA 1
ATOM 2156 C C . LEU A 1 261 ? -22.037 -4.035 -29.802 1.00 42.38 261 LEU A C 1
ATOM 2158 O O . LEU A 1 261 ? -21.330 -3.416 -30.598 1.00 42.38 261 LEU A O 1
ATOM 2162 N N . PRO A 1 262 ? -22.021 -3.760 -28.485 1.00 35.69 262 PRO A N 1
ATOM 2163 C CA . PRO A 1 262 ? -21.208 -2.687 -27.908 1.00 35.69 262 PRO A CA 1
ATOM 2164 C C . PRO A 1 262 ? -19.690 -2.923 -28.015 1.00 35.69 262 PRO A C 1
ATOM 2166 O O . PRO A 1 262 ? -18.917 -2.020 -27.707 1.00 35.69 262 PRO A O 1
ATOM 2169 N N . TYR A 1 263 ? -19.257 -4.103 -28.470 1.00 41.09 263 TYR A N 1
ATOM 2170 C CA . TYR A 1 263 ? -17.851 -4.471 -28.627 1.00 41.09 263 TYR A CA 1
ATOM 2171 C C . TYR A 1 263 ? -17.631 -5.154 -29.982 1.00 41.09 263 TYR A C 1
ATOM 2173 O O . TYR A 1 263 ? -18.447 -5.975 -30.410 1.00 41.09 263 TYR A O 1
ATOM 2181 N N . LYS A 1 264 ? -16.514 -4.839 -30.646 1.00 43.19 264 LYS A N 1
ATOM 2182 C CA . LYS A 1 264 ? -16.087 -5.502 -31.884 1.00 43.19 264 LYS A CA 1
ATOM 2183 C C . LYS A 1 264 ? -15.451 -6.844 -31.508 1.00 43.19 264 LYS A C 1
ATOM 2185 O O . LYS A 1 264 ? -14.421 -6.863 -30.839 1.00 43.19 264 LYS A O 1
ATOM 2190 N N . LEU A 1 265 ? -16.099 -7.951 -31.865 1.00 47.94 265 LEU A N 1
ATOM 2191 C CA . LEU A 1 265 ? -15.571 -9.290 -31.593 1.00 47.94 265 LEU A CA 1
ATOM 2192 C C . LEU A 1 265 ? -14.360 -9.574 -32.497 1.00 47.94 265 LEU A C 1
ATOM 2194 O O . LEU A 1 265 ? -14.362 -9.133 -33.648 1.00 47.94 265 LEU A O 1
ATOM 2198 N N . PRO A 1 266 ? -13.335 -10.292 -32.005 1.00 46.69 266 PRO A N 1
ATOM 2199 C CA . PRO A 1 266 ? -12.245 -10.755 -32.851 1.00 46.69 266 PRO A CA 1
ATOM 2200 C C . PRO A 1 266 ? -12.776 -11.768 -33.874 1.00 46.69 266 PRO A C 1
ATOM 2202 O O . PRO A 1 266 ? -13.591 -12.626 -33.534 1.00 46.69 266 PRO A O 1
ATOM 2205 N N . ASP A 1 267 ? -12.302 -11.680 -35.119 1.00 50.03 267 ASP A N 1
ATOM 2206 C CA . ASP A 1 267 ? -12.743 -12.556 -36.216 1.00 50.03 267 ASP A CA 1
ATOM 2207 C C . ASP A 1 267 ? -12.382 -14.035 -35.983 1.00 50.03 267 ASP A C 1
ATOM 2209 O O . ASP A 1 267 ? -12.987 -14.926 -36.577 1.00 50.03 267 ASP A O 1
ATOM 2213 N N . PHE A 1 268 ? -11.435 -14.301 -35.077 1.00 51.44 268 PHE A N 1
ATOM 2214 C CA . PHE A 1 268 ? -11.007 -15.635 -34.678 1.00 51.44 268 PHE A CA 1
ATOM 2215 C C . PHE A 1 268 ? -10.705 -15.690 -33.173 1.00 51.44 268 PHE A C 1
ATOM 2217 O O . PHE A 1 268 ? -10.049 -14.799 -32.629 1.00 51.44 268 PHE A O 1
ATOM 2224 N N . LEU A 1 269 ? -11.153 -16.751 -32.496 1.00 51.00 269 LEU A N 1
ATOM 2225 C CA . LEU A 1 269 ? -10.812 -17.050 -31.101 1.00 51.00 269 LEU A CA 1
ATOM 2226 C C . LEU A 1 269 ? -9.998 -18.344 -31.041 1.00 51.00 269 LEU A C 1
ATOM 2228 O O . LEU A 1 269 ? -10.485 -19.405 -31.432 1.00 51.00 269 LEU A O 1
ATOM 2232 N N . ASP A 1 270 ? -8.767 -18.264 -30.527 1.00 53.00 270 ASP A N 1
ATOM 2233 C CA . ASP A 1 270 ? -7.923 -19.447 -30.329 1.00 53.00 270 ASP A CA 1
ATOM 2234 C C . ASP A 1 270 ? -8.560 -20.383 -29.288 1.00 53.00 270 ASP A C 1
ATOM 2236 O O . ASP A 1 270 ? -8.744 -20.019 -28.121 1.00 53.00 270 ASP A O 1
ATOM 2240 N N . ARG A 1 271 ? -8.858 -21.618 -29.712 1.00 53.84 271 ARG A N 1
ATOM 2241 C CA . ARG A 1 271 ? -9.463 -22.681 -28.893 1.00 53.84 271 ARG A CA 1
ATOM 2242 C C . ARG A 1 271 ? -8.633 -23.050 -27.659 1.00 53.84 271 ARG A C 1
ATOM 2244 O O . ARG A 1 271 ? -9.174 -23.635 -26.725 1.00 53.84 271 ARG A O 1
ATOM 2251 N N . ARG A 1 272 ? -7.342 -22.705 -27.635 1.00 51.12 272 ARG A N 1
ATOM 2252 C CA . ARG A 1 272 ? -6.437 -22.954 -26.501 1.00 51.12 272 ARG A CA 1
ATOM 2253 C C . ARG A 1 272 ? -6.573 -21.929 -25.375 1.00 51.12 272 ARG A C 1
ATOM 2255 O O . ARG A 1 272 ? -6.158 -22.209 -24.254 1.00 51.12 272 ARG A O 1
ATOM 2262 N N . ASN A 1 273 ? -7.190 -20.770 -25.618 1.00 51.28 273 ASN A N 1
ATOM 2263 C CA . ASN A 1 273 ? -7.400 -19.753 -24.588 1.00 51.28 273 ASN A CA 1
ATOM 2264 C C . ASN A 1 273 ? -8.776 -19.913 -23.923 1.00 51.28 273 ASN A C 1
ATOM 2266 O O . ASN A 1 273 ? -9.719 -19.161 -24.181 1.00 51.28 273 ASN A O 1
ATOM 2270 N N . TRP A 1 274 ? -8.878 -20.910 -23.041 1.00 48.50 274 TRP A N 1
ATOM 2271 C CA . TRP A 1 274 ? -10.128 -21.314 -22.386 1.00 48.50 274 TRP A CA 1
ATOM 2272 C C . TRP A 1 274 ? -10.835 -20.170 -21.647 1.00 48.50 274 TRP A C 1
ATOM 2274 O O . TRP A 1 274 ? -12.053 -20.042 -21.712 1.00 48.50 274 TRP A O 1
ATOM 2284 N N . SER A 1 275 ? -10.072 -19.284 -21.002 1.00 42.22 275 SER A N 1
ATOM 2285 C CA . SER A 1 275 ? -10.610 -18.122 -20.284 1.00 42.22 275 SER A CA 1
ATOM 2286 C C . SER A 1 275 ? -11.193 -17.059 -21.226 1.00 42.22 275 SER A C 1
ATOM 2288 O O . SER A 1 275 ? -12.217 -16.445 -20.919 1.00 42.22 275 SER A O 1
ATOM 2290 N N . ALA A 1 276 ? -10.571 -16.826 -22.387 1.00 43.34 276 ALA A N 1
ATOM 2291 C CA . ALA A 1 276 ? -11.128 -15.943 -23.414 1.00 43.34 276 ALA A CA 1
ATOM 2292 C C . ALA A 1 276 ? -12.378 -16.555 -24.065 1.00 43.34 276 ALA A C 1
ATOM 2294 O O . ALA A 1 276 ? -13.353 -15.846 -24.310 1.00 43.34 276 ALA A O 1
ATOM 2295 N N . LEU A 1 277 ? -12.383 -17.875 -24.273 1.00 48.28 277 LEU A N 1
ATOM 2296 C CA . LEU A 1 277 ? -13.527 -18.610 -24.810 1.00 48.28 277 LEU A CA 1
ATOM 2297 C C . LEU A 1 277 ? -14.729 -18.560 -23.855 1.00 48.28 277 LEU A C 1
ATOM 2299 O O . LEU A 1 277 ? -15.832 -18.225 -24.281 1.00 48.28 277 LEU A O 1
ATOM 2303 N N . LEU A 1 278 ? -14.504 -18.800 -22.556 1.00 46.34 278 LEU A N 1
ATOM 2304 C CA . LEU A 1 278 ? -15.534 -18.706 -21.518 1.00 46.34 278 LEU A CA 1
ATOM 2305 C C . LEU A 1 278 ? -16.089 -17.283 -21.403 1.00 46.34 278 LEU A C 1
ATOM 2307 O O . LEU A 1 278 ? -17.301 -17.107 -21.347 1.00 46.34 278 LEU A O 1
ATOM 2311 N N . ARG A 1 279 ? -15.228 -16.256 -21.389 1.00 47.62 279 ARG A N 1
ATOM 2312 C CA . ARG A 1 279 ? -15.666 -14.849 -21.318 1.00 47.62 279 ARG A CA 1
ATOM 2313 C C . ARG A 1 279 ? -16.488 -14.446 -22.538 1.00 47.62 279 ARG A C 1
ATOM 2315 O O . ARG A 1 279 ? -17.543 -13.836 -22.380 1.00 47.62 279 ARG A O 1
ATOM 2322 N N . THR A 1 280 ? -16.064 -14.836 -23.738 1.00 45.28 280 THR A N 1
ATOM 2323 C CA . THR A 1 280 ? -16.843 -14.590 -24.959 1.00 45.28 280 THR A CA 1
ATOM 2324 C C . THR A 1 280 ? -18.167 -15.357 -24.950 1.00 45.28 280 THR A C 1
ATOM 2326 O O . THR A 1 280 ? -19.195 -14.794 -25.322 1.00 45.28 280 THR A O 1
ATOM 2329 N N . TYR A 1 281 ? -18.178 -16.594 -24.447 1.00 51.78 281 TYR A N 1
ATOM 2330 C CA . TYR A 1 281 ? -19.384 -17.406 -24.260 1.00 51.78 281 TYR A CA 1
ATOM 2331 C C . TYR A 1 281 ? -20.373 -16.767 -23.274 1.00 51.78 281 TYR A C 1
ATOM 2333 O O . TYR A 1 281 ? -21.557 -16.633 -23.586 1.00 51.78 281 TYR A O 1
ATOM 2341 N N . TYR A 1 282 ? -19.896 -16.293 -22.120 1.00 50.53 282 TYR A N 1
ATOM 2342 C CA . TYR A 1 282 ? -20.722 -15.579 -21.145 1.00 50.53 282 TYR A CA 1
ATOM 2343 C C . TYR A 1 282 ? -21.282 -14.280 -21.725 1.00 50.53 282 TYR A C 1
ATOM 2345 O O . TYR A 1 282 ? -22.475 -14.017 -21.588 1.00 50.53 282 TYR A O 1
ATOM 2353 N N . ASN A 1 283 ? -20.468 -13.506 -22.443 1.00 45.56 283 ASN A N 1
ATOM 2354 C CA . ASN A 1 283 ? -20.919 -12.279 -23.098 1.00 45.56 283 ASN A CA 1
ATOM 2355 C C . ASN A 1 283 ? -21.969 -12.555 -24.189 1.00 45.56 283 ASN A C 1
ATOM 2357 O O . ASN A 1 283 ? -22.956 -11.821 -24.283 1.00 45.56 283 ASN A O 1
ATOM 2361 N N . ALA A 1 284 ? -21.815 -13.629 -24.970 1.00 48.62 284 ALA A N 1
ATOM 2362 C CA . ALA A 1 284 ? -22.793 -14.059 -25.972 1.00 48.62 284 ALA A CA 1
ATOM 2363 C C . ALA A 1 284 ? -24.118 -14.505 -25.330 1.00 48.62 284 ALA A C 1
ATOM 2365 O O . ALA A 1 284 ? -25.195 -14.102 -25.780 1.00 48.62 284 ALA A O 1
ATOM 2366 N N . TYR A 1 285 ? -24.044 -15.267 -24.236 1.00 51.09 285 TYR A N 1
ATOM 2367 C CA . TYR A 1 285 ? -25.199 -15.692 -23.450 1.00 51.09 285 TYR A CA 1
ATOM 2368 C C . TYR A 1 285 ? -25.943 -14.496 -22.832 1.00 51.09 285 TYR A C 1
ATOM 2370 O O . TYR A 1 285 ? -27.143 -14.340 -23.061 1.00 51.09 285 TYR A O 1
ATOM 2378 N N . PHE A 1 286 ? -25.244 -13.590 -22.138 1.00 49.94 286 PHE A N 1
ATOM 2379 C CA . PHE A 1 286 ? -25.844 -12.381 -21.557 1.00 49.94 286 PHE A CA 1
ATOM 2380 C C . PHE A 1 286 ? -26.478 -11.483 -22.620 1.00 49.94 286 PHE A C 1
ATOM 2382 O O . PHE A 1 286 ? -27.588 -10.988 -22.424 1.00 49.94 286 PHE A O 1
ATOM 2389 N N . THR A 1 287 ? -25.824 -11.321 -23.770 1.00 47.72 287 THR A N 1
ATOM 2390 C CA . THR A 1 287 ? -26.365 -10.541 -24.888 1.00 47.72 287 THR A CA 1
ATOM 2391 C C . THR A 1 287 ? -27.664 -11.152 -25.408 1.00 47.72 287 THR A C 1
ATOM 2393 O O . THR A 1 287 ? -28.643 -10.426 -25.576 1.00 47.72 287 THR A O 1
ATOM 2396 N N . CYS A 1 288 ? -27.733 -12.473 -25.600 1.00 50.22 288 CYS A N 1
ATOM 2397 C CA . CYS A 1 288 ? -28.961 -13.149 -26.035 1.00 50.22 288 CYS A CA 1
ATOM 2398 C C . CYS A 1 288 ? -30.091 -13.013 -25.004 1.00 50.22 288 CYS A C 1
ATOM 2400 O O . CYS A 1 288 ? -31.221 -12.690 -25.369 1.00 50.22 288 CYS A O 1
ATOM 2402 N N . VAL A 1 289 ? -29.787 -13.182 -23.713 1.00 50.59 289 VAL A N 1
ATOM 2403 C CA . VAL A 1 289 ? -30.770 -13.059 -22.625 1.00 50.59 289 VAL A CA 1
ATOM 2404 C C . VAL A 1 289 ? -31.308 -11.625 -22.509 1.00 50.59 289 VAL A C 1
ATOM 2406 O O . VAL A 1 289 ? -32.517 -11.430 -22.377 1.00 50.59 289 VAL A O 1
ATOM 2409 N N . VAL A 1 290 ? -30.448 -10.605 -22.618 1.00 48.03 290 VAL A N 1
ATOM 2410 C CA . VAL A 1 290 ? -30.854 -9.186 -22.613 1.00 48.03 290 VAL A CA 1
ATOM 2411 C C . VAL A 1 290 ? -31.653 -8.824 -23.869 1.00 48.03 290 VAL A C 1
ATOM 2413 O O . VAL A 1 290 ? -32.664 -8.126 -23.771 1.00 48.03 290 VAL A O 1
ATOM 2416 N N . SER A 1 291 ? -31.254 -9.331 -25.038 1.00 47.12 291 SER A N 1
ATOM 2417 C CA . SER A 1 291 ? -31.979 -9.144 -26.308 1.00 47.12 291 SER A CA 1
ATOM 2418 C C . SER A 1 291 ? -33.388 -9.722 -26.236 1.00 47.12 291 SER A C 1
ATOM 2420 O O . SER A 1 291 ? -34.356 -9.089 -26.654 1.00 47.12 291 SER A O 1
ATOM 2422 N N . PHE A 1 292 ? -33.509 -10.903 -25.639 1.00 52.16 292 PHE A N 1
ATOM 2423 C CA . PHE A 1 292 ? -34.772 -11.586 -25.428 1.00 52.16 292 PHE A CA 1
ATOM 2424 C C . PHE A 1 292 ? -35.667 -10.867 -24.418 1.00 52.16 292 PHE A C 1
ATOM 2426 O O . PHE A 1 292 ? -36.844 -10.647 -24.692 1.00 52.16 292 PHE A O 1
ATOM 2433 N N . ALA A 1 293 ? -35.112 -10.425 -23.287 1.00 51.50 293 ALA A N 1
ATOM 2434 C CA . ALA A 1 293 ? -35.845 -9.632 -22.303 1.00 51.50 293 ALA A CA 1
ATOM 2435 C C . ALA A 1 293 ? -36.356 -8.307 -22.900 1.00 51.50 293 ALA A C 1
ATOM 2437 O O . ALA A 1 293 ? -37.475 -7.881 -22.610 1.00 51.50 293 ALA A O 1
ATOM 2438 N N . LYS A 1 294 ? -35.570 -7.680 -23.784 1.00 48.25 294 LYS A N 1
ATOM 2439 C CA . LYS A 1 294 ? -35.945 -6.463 -24.516 1.00 48.25 294 LYS A CA 1
ATOM 2440 C C . LYS A 1 294 ? -37.057 -6.716 -25.536 1.00 48.25 294 LYS A C 1
ATOM 2442 O O . LYS A 1 294 ? -38.018 -5.952 -25.557 1.00 48.25 294 LYS A O 1
ATOM 2447 N N . ALA A 1 295 ? -36.963 -7.787 -26.324 1.00 51.38 295 ALA A N 1
ATOM 2448 C CA . ALA A 1 295 ? -38.001 -8.181 -27.278 1.00 51.38 295 ALA A CA 1
ATOM 2449 C C . ALA A 1 295 ? -39.314 -8.565 -26.574 1.00 51.38 295 ALA A C 1
ATOM 2451 O O . ALA A 1 295 ? -40.388 -8.146 -27.000 1.00 51.38 295 ALA A O 1
ATOM 2452 N N . PHE A 1 296 ? -39.228 -9.281 -25.448 1.00 54.53 296 PHE A N 1
ATOM 2453 C CA . PHE A 1 296 ? -40.369 -9.603 -24.592 1.00 54.53 296 PHE A CA 1
ATOM 2454 C C . PHE A 1 296 ? -41.038 -8.344 -24.040 1.00 54.53 296 PHE A C 1
ATOM 2456 O O . PHE A 1 296 ? -42.251 -8.198 -24.150 1.00 54.53 296 PHE A O 1
ATOM 2463 N N . ALA A 1 297 ? -40.257 -7.402 -23.502 1.00 51.59 297 ALA A N 1
ATOM 2464 C CA . ALA A 1 297 ? -40.784 -6.136 -23.006 1.00 51.59 297 ALA A CA 1
ATOM 2465 C C . ALA A 1 297 ? -41.423 -5.303 -24.130 1.00 51.59 297 ALA A C 1
ATOM 2467 O O . ALA A 1 297 ? -42.483 -4.727 -23.927 1.00 51.59 297 ALA A O 1
ATOM 2468 N N . GLN A 1 298 ? -40.831 -5.262 -25.325 1.00 52.31 298 GLN A N 1
ATOM 2469 C CA . GLN A 1 298 ? -41.407 -4.551 -26.471 1.00 52.31 298 GLN A CA 1
ATOM 2470 C C . GLN A 1 298 ? -42.727 -5.181 -26.934 1.00 52.31 298 GLN A C 1
ATOM 2472 O O . GLN A 1 298 ? -43.707 -4.461 -27.093 1.00 52.31 298 GLN A O 1
ATOM 2477 N N . ALA A 1 299 ? -42.787 -6.508 -27.072 1.00 51.53 299 ALA A N 1
ATOM 2478 C CA . ALA A 1 299 ? -43.998 -7.219 -27.484 1.00 51.53 299 ALA A CA 1
ATOM 2479 C C . ALA A 1 299 ? -45.111 -7.176 -26.418 1.00 51.53 299 ALA A C 1
ATOM 2481 O O . ALA A 1 299 ? -46.284 -7.025 -26.749 1.00 51.53 299 ALA A O 1
ATOM 2482 N N . ALA A 1 300 ? -44.756 -7.268 -25.134 1.00 51.75 300 ALA A N 1
ATOM 2483 C CA . ALA A 1 300 ? -45.719 -7.230 -24.035 1.00 51.75 300 ALA A CA 1
ATOM 2484 C C . ALA A 1 300 ? -46.250 -5.812 -23.741 1.00 51.75 300 ALA A C 1
ATOM 2486 O O . ALA A 1 300 ? -47.347 -5.681 -23.195 1.00 51.75 300 ALA A O 1
ATOM 2487 N N . LEU A 1 301 ? -45.498 -4.756 -24.088 1.00 51.50 301 LEU A N 1
ATOM 2488 C CA . LEU A 1 301 ? -45.837 -3.363 -23.760 1.00 51.50 301 LEU A CA 1
ATOM 2489 C C . LEU A 1 301 ? -46.391 -2.542 -24.944 1.00 51.50 301 LEU A C 1
ATOM 2491 O O . LEU A 1 301 ? -47.023 -1.518 -24.682 1.00 51.50 301 LEU A O 1
ATOM 2495 N N . ALA A 1 302 ? -46.228 -2.982 -26.200 1.00 49.62 302 ALA A N 1
ATOM 2496 C CA . ALA A 1 302 ? -46.574 -2.222 -27.414 1.00 49.62 302 ALA A CA 1
ATOM 2497 C C . ALA A 1 302 ? -48.010 -1.649 -27.454 1.00 49.62 302 ALA A C 1
ATOM 2499 O O . ALA A 1 302 ? -48.165 -0.479 -27.789 1.00 49.62 302 ALA A O 1
ATOM 2500 N N . ASP A 1 303 ? -49.042 -2.395 -27.033 1.00 45.62 303 ASP A N 1
ATOM 2501 C CA . ASP A 1 303 ? -50.443 -1.907 -27.110 1.00 45.62 303 ASP A CA 1
ATOM 2502 C C . ASP A 1 303 ? -50.985 -1.326 -25.799 1.00 45.62 303 ASP A C 1
ATOM 2504 O O . ASP A 1 303 ? -52.155 -0.974 -25.693 1.00 45.62 303 ASP A O 1
ATOM 2508 N N . SER A 1 304 ? -50.163 -1.241 -24.753 1.00 47.44 304 SER A N 1
ATOM 2509 C CA . SER A 1 304 ? -50.618 -0.761 -23.440 1.00 47.44 304 SER A CA 1
ATOM 2510 C C . SER A 1 304 ? -50.624 0.772 -23.310 1.00 47.44 304 SER A C 1
ATOM 2512 O O . SER A 1 304 ? -50.837 1.294 -22.216 1.00 47.44 304 SER A O 1
ATOM 2514 N N . GLY A 1 305 ? -50.349 1.505 -24.402 1.00 45.31 305 GLY A N 1
ATOM 2515 C CA . GLY A 1 305 ? -50.118 2.960 -24.398 1.00 45.31 305 GLY A CA 1
ATOM 2516 C C . GLY A 1 305 ? -48.874 3.376 -23.601 1.00 45.31 305 GLY A C 1
ATOM 2517 O O . GLY A 1 305 ? -48.593 4.560 -23.420 1.00 45.31 305 GLY A O 1
ATOM 2518 N N . LEU A 1 306 ? -48.117 2.399 -23.102 1.00 43.72 306 LEU A N 1
ATOM 2519 C CA . LEU A 1 306 ? -46.894 2.591 -22.354 1.00 43.72 306 LEU A CA 1
ATOM 2520 C C . LEU A 1 306 ? -45.742 2.461 -23.336 1.00 43.72 306 LEU A C 1
ATOM 2522 O O . LEU A 1 306 ? -45.236 1.368 -23.580 1.00 43.72 306 LEU A O 1
ATOM 2526 N N . ALA A 1 307 ? -45.270 3.596 -23.852 1.00 40.97 307 ALA A N 1
ATOM 2527 C CA . ALA A 1 307 ? -43.880 3.644 -24.266 1.00 40.97 307 ALA A CA 1
ATOM 2528 C C . ALA A 1 307 ? -43.070 3.171 -23.051 1.00 40.97 307 ALA A C 1
ATOM 2530 O O . ALA A 1 307 ? -43.280 3.720 -21.959 1.00 40.97 307 ALA A O 1
ATOM 2531 N N . PRO A 1 308 ? -42.205 2.146 -23.172 1.00 36.94 308 PRO A N 1
ATOM 2532 C CA . PRO A 1 308 ? -41.288 1.833 -22.100 1.00 36.94 308 PRO A CA 1
ATOM 2533 C C . PRO A 1 308 ? -40.603 3.145 -21.744 1.00 36.94 308 PRO A C 1
ATOM 2535 O O . PRO A 1 308 ? -39.832 3.698 -22.532 1.00 36.94 308 PRO A O 1
ATOM 2538 N N . VAL A 1 309 ? -40.895 3.668 -20.552 1.00 37.41 309 VAL A N 1
ATOM 2539 C CA . VAL A 1 309 ? -39.972 4.587 -19.916 1.00 37.41 309 VAL A CA 1
ATOM 2540 C C . VAL A 1 309 ? -38.822 3.677 -19.560 1.00 37.41 309 VAL A C 1
ATOM 2542 O O . VAL A 1 309 ? -38.739 3.141 -18.455 1.00 37.41 309 VAL A O 1
ATOM 2545 N N . TRP A 1 310 ? -37.952 3.462 -20.547 1.00 35.75 310 TRP A N 1
ATOM 2546 C CA . TRP A 1 310 ? -36.570 3.153 -20.301 1.00 35.75 310 TRP A CA 1
ATOM 2547 C C . TRP A 1 310 ? -36.165 4.230 -19.322 1.00 35.75 310 TRP A C 1
ATOM 2549 O O . TRP A 1 310 ? -35.939 5.389 -19.687 1.00 35.75 310 TRP A O 1
ATOM 2559 N N . ARG A 1 311 ? -36.146 3.883 -18.037 1.00 31.05 311 ARG A N 1
ATOM 2560 C CA . ARG A 1 311 ? -35.340 4.648 -17.121 1.00 31.05 311 ARG A CA 1
ATOM 2561 C C . ARG A 1 311 ? -33.963 4.472 -17.708 1.00 31.05 311 ARG A C 1
ATOM 2563 O O . ARG A 1 311 ? -33.361 3.417 -17.538 1.00 31.05 311 ARG A O 1
ATOM 2570 N N . LYS A 1 312 ? -33.515 5.489 -18.457 1.00 31.81 312 LYS A N 1
ATOM 2571 C CA . LYS A 1 312 ? -32.100 5.697 -18.735 1.00 31.81 312 LYS A CA 1
ATOM 2572 C C . LYS A 1 312 ? -31.416 5.303 -17.436 1.00 31.81 312 LYS A C 1
ATOM 2574 O O . LYS A 1 312 ? -31.826 5.907 -16.433 1.00 31.81 312 LYS A O 1
ATOM 2579 N N . PRO A 1 313 ? -30.548 4.272 -17.446 1.00 33.62 313 PRO A N 1
ATOM 2580 C CA . PRO A 1 313 ? -29.984 3.643 -16.251 1.00 33.62 313 PRO A CA 1
ATOM 2581 C C . PRO A 1 313 ? -29.769 4.732 -15.232 1.00 33.62 313 PRO A C 1
ATOM 2583 O O . PRO A 1 313 ? -28.997 5.629 -15.554 1.00 33.62 313 PRO A O 1
ATOM 2586 N N . LYS A 1 314 ? -30.623 4.751 -14.189 1.00 38.59 314 LYS A N 1
ATOM 2587 C CA . LYS A 1 314 ? -31.074 5.945 -13.447 1.00 38.59 314 LYS A CA 1
ATOM 2588 C C . LYS A 1 314 ? -30.084 7.085 -13.624 1.00 38.59 314 LYS A C 1
ATOM 2590 O O . LYS A 1 314 ? -29.157 7.134 -12.829 1.00 38.59 314 LYS A O 1
ATOM 2595 N N . LYS A 1 315 ? -30.258 7.849 -14.727 1.00 44.06 315 LYS A N 1
ATOM 2596 C CA . LYS A 1 315 ? -29.187 8.556 -15.471 1.00 44.06 315 LYS A CA 1
ATOM 2597 C C . LYS A 1 315 ? -27.944 8.630 -14.608 1.00 44.06 315 LYS A C 1
ATOM 2599 O O . LYS A 1 315 ? -27.955 9.521 -13.765 1.00 44.06 315 LYS A O 1
ATOM 2604 N N . ALA A 1 316 ? -27.060 7.628 -14.729 1.00 47.53 316 ALA A N 1
ATOM 2605 C CA . ALA A 1 316 ? -26.009 7.339 -13.759 1.00 47.53 316 ALA A CA 1
ATOM 2606 C C . ALA A 1 316 ? -25.671 8.595 -12.975 1.00 47.53 316 ALA A C 1
ATOM 2608 O O . ALA A 1 316 ? -25.193 9.568 -13.570 1.00 47.53 316 ALA A O 1
ATOM 2609 N N . LYS A 1 317 ? -26.093 8.632 -11.700 1.00 68.69 317 LYS A N 1
ATOM 2610 C CA . LYS A 1 317 ? -25.947 9.849 -10.892 1.00 68.69 317 LYS A CA 1
ATOM 2611 C C . LYS A 1 317 ? -24.489 10.293 -10.949 1.00 68.69 317 LYS A C 1
ATOM 2613 O O . LYS A 1 317 ? -24.218 11.488 -10.972 1.00 68.69 317 LYS A O 1
ATOM 2618 N N . TYR A 1 318 ? -23.612 9.299 -11.036 1.00 68.00 318 TYR A N 1
ATOM 2619 C CA . TYR A 1 318 ? -22.192 9.449 -11.212 1.00 68.00 318 TYR A CA 1
ATOM 2620 C C . TYR A 1 318 ? -21.802 8.923 -12.592 1.00 68.00 318 TYR A C 1
ATOM 2622 O O . TYR A 1 318 ? -21.896 7.728 -12.871 1.00 68.00 318 TYR A O 1
ATOM 2630 N N . ARG A 1 319 ? -21.438 9.832 -13.490 1.00 70.31 319 ARG A N 1
ATOM 2631 C CA . ARG A 1 319 ? -20.910 9.513 -14.821 1.00 70.31 319 ARG A CA 1
ATOM 2632 C C . ARG A 1 319 ? -19.436 9.162 -14.750 1.00 70.31 319 ARG A C 1
ATOM 2634 O O . ARG A 1 319 ? -18.974 8.338 -15.525 1.00 70.31 319 ARG A O 1
ATOM 2641 N N . ILE A 1 320 ? -18.742 9.804 -13.822 1.00 68.06 320 ILE A N 1
ATOM 2642 C CA . ILE A 1 320 ? -17.346 9.578 -13.483 1.00 68.06 320 ILE A CA 1
ATOM 2643 C C . ILE A 1 320 ? -17.224 9.483 -11.966 1.00 68.06 320 ILE A C 1
ATOM 2645 O O . ILE A 1 320 ? -18.078 9.980 -11.227 1.00 68.06 320 ILE A O 1
ATOM 2649 N N . PHE A 1 321 ? -16.135 8.892 -11.490 1.00 61.72 321 PHE A N 1
ATOM 2650 C CA . PHE A 1 321 ? -15.889 8.750 -10.058 1.00 61.72 321 PHE A CA 1
ATOM 2651 C C . PHE A 1 321 ? -15.880 10.093 -9.302 1.00 61.72 321 PHE A C 1
ATOM 2653 O O . PHE A 1 321 ? -16.309 10.163 -8.153 1.00 61.72 321 PHE A O 1
ATOM 2660 N N . ALA A 1 322 ? -15.483 11.191 -9.956 1.00 64.25 322 ALA A N 1
ATOM 2661 C CA . ALA A 1 322 ? -15.516 12.532 -9.364 1.00 64.25 322 ALA A CA 1
ATOM 2662 C C . ALA A 1 322 ? -16.920 12.946 -8.878 1.00 64.25 322 ALA A C 1
ATOM 2664 O O . ALA A 1 322 ? -17.045 13.560 -7.821 1.00 64.25 322 ALA A O 1
ATOM 2665 N N . ASP A 1 323 ? -17.978 12.530 -9.579 1.00 72.00 323 ASP A N 1
ATOM 2666 C CA . ASP A 1 323 ? -19.358 12.829 -9.185 1.00 72.00 323 ASP A CA 1
ATOM 2667 C C . ASP A 1 323 ? -19.739 12.115 -7.869 1.00 72.00 323 ASP A C 1
ATOM 2669 O O . ASP A 1 323 ? -20.558 12.612 -7.090 1.00 72.00 323 ASP A O 1
ATOM 2673 N N . VAL A 1 324 ? -19.147 10.939 -7.609 1.00 68.44 324 VAL A N 1
ATOM 2674 C CA . VAL A 1 324 ? -19.310 10.187 -6.353 1.00 68.44 324 VAL A CA 1
ATOM 2675 C C . VAL A 1 324 ? -18.695 10.972 -5.195 1.00 68.44 324 VAL A C 1
ATOM 2677 O O . VAL A 1 324 ? -19.324 11.139 -4.148 1.00 68.44 324 VAL A O 1
ATOM 2680 N N . ILE A 1 325 ? -17.479 11.486 -5.400 1.00 62.78 325 ILE A N 1
ATOM 2681 C CA . ILE A 1 325 ? -16.746 12.296 -4.421 1.00 62.78 325 ILE A CA 1
ATOM 2682 C C . ILE A 1 325 ? -17.498 13.592 -4.112 1.00 62.78 325 ILE A C 1
ATOM 2684 O O . ILE A 1 325 ? -17.657 13.955 -2.943 1.00 62.78 325 ILE A O 1
ATOM 2688 N N . ASP A 1 326 ? -18.022 14.264 -5.137 1.00 67.25 326 ASP A N 1
ATOM 2689 C CA . ASP A 1 326 ? -18.798 15.491 -4.971 1.00 67.25 326 ASP A CA 1
ATOM 2690 C C . ASP A 1 326 ? -20.076 15.275 -4.156 1.00 67.25 326 ASP A C 1
ATOM 2692 O O . ASP A 1 326 ? -20.429 16.103 -3.308 1.00 67.25 326 ASP A O 1
ATOM 2696 N N . ASP A 1 327 ? -20.755 14.149 -4.356 1.00 73.75 327 ASP A N 1
ATOM 2697 C CA . ASP A 1 327 ? -21.966 13.820 -3.611 1.00 73.75 327 ASP A CA 1
ATOM 2698 C C . ASP A 1 327 ? -21.692 13.416 -2.161 1.00 73.75 327 ASP A C 1
ATOM 2700 O O . ASP A 1 327 ? -22.410 13.864 -1.263 1.00 73.75 327 ASP A O 1
ATOM 2704 N N . LEU A 1 328 ? -20.637 12.632 -1.916 1.00 64.00 328 LEU A N 1
ATOM 2705 C CA . LEU A 1 328 ? -20.160 12.328 -0.564 1.00 64.00 328 LEU A CA 1
ATOM 2706 C C . LEU A 1 328 ? -19.855 13.620 0.207 1.00 64.00 328 LEU A C 1
ATOM 2708 O O . LEU A 1 328 ? -20.368 13.819 1.310 1.00 64.00 328 LEU A O 1
ATOM 2712 N N . ARG A 1 329 ? -19.112 14.543 -0.416 1.00 63.19 329 ARG A N 1
ATOM 2713 C CA . ARG A 1 329 ? -18.774 15.859 0.145 1.00 63.19 329 ARG A CA 1
ATOM 2714 C C . ARG A 1 329 ? -20.014 16.710 0.433 1.00 63.19 329 ARG A C 1
ATOM 2716 O O . ARG A 1 329 ? -20.147 17.262 1.526 1.00 63.19 329 ARG A O 1
ATOM 2723 N N . THR A 1 330 ? -20.940 16.805 -0.521 1.00 70.25 330 THR A N 1
ATOM 2724 C CA . THR A 1 330 ? -22.159 17.626 -0.392 1.00 70.25 330 THR A CA 1
ATOM 2725 C C . THR A 1 330 ? -23.086 17.099 0.702 1.00 70.25 330 THR A C 1
ATOM 2727 O O . THR A 1 330 ? -23.660 17.869 1.476 1.00 70.25 330 THR A O 1
ATOM 2730 N N . CYS A 1 331 ? -23.244 15.780 0.796 1.00 69.19 331 CYS A N 1
ATOM 2731 C CA . CYS A 1 331 ? -24.113 15.163 1.792 1.00 69.19 331 CYS A CA 1
ATOM 2732 C C . CYS A 1 331 ? -23.518 15.229 3.200 1.00 69.19 331 CYS A C 1
ATOM 2734 O O . CYS A 1 331 ? -24.253 15.510 4.148 1.00 69.19 331 CYS A O 1
ATOM 2736 N N . TYR A 1 332 ? -22.198 15.077 3.333 1.00 63.41 332 TYR A N 1
ATOM 2737 C CA . TYR A 1 332 ? -21.493 15.332 4.587 1.00 63.41 332 TYR A CA 1
ATOM 2738 C C . TYR A 1 332 ? -21.723 16.769 5.084 1.00 63.41 332 TYR A C 1
ATOM 2740 O O . TYR A 1 332 ? -22.136 16.972 6.224 1.00 63.41 332 TYR A O 1
ATOM 2748 N N . GLN A 1 333 ? -21.572 17.774 4.214 1.00 63.91 333 GLN A N 1
ATOM 2749 C CA . GLN A 1 333 ? -21.818 19.178 4.571 1.00 63.91 333 GLN A CA 1
ATOM 2750 C C . GLN A 1 333 ? -23.255 19.423 5.055 1.00 63.91 333 GLN A C 1
ATOM 2752 O O . GLN A 1 333 ? -23.461 20.133 6.039 1.00 63.91 333 GLN A O 1
ATOM 2757 N N . ARG A 1 334 ? -24.253 18.798 4.416 1.00 72.62 334 ARG A N 1
ATOM 2758 C CA . ARG A 1 334 ? -25.656 18.862 4.865 1.00 72.62 334 ARG A CA 1
ATOM 2759 C C . ARG A 1 334 ? -25.866 18.184 6.218 1.00 72.62 334 ARG A C 1
ATOM 2761 O O . ARG A 1 334 ? -26.615 18.702 7.043 1.00 72.62 334 ARG A O 1
ATOM 2768 N N . ALA A 1 335 ? -25.213 17.047 6.457 1.00 60.91 335 ALA A N 1
ATOM 2769 C CA . ALA A 1 335 ? -25.283 16.341 7.734 1.00 60.91 335 ALA A CA 1
ATOM 2770 C C . ALA A 1 335 ? -24.696 17.188 8.876 1.00 60.91 335 ALA A C 1
ATOM 2772 O O . ALA A 1 335 ? -25.328 17.305 9.922 1.00 60.91 335 ALA A O 1
ATOM 2773 N N . VAL A 1 336 ? -23.568 17.863 8.633 1.00 54.94 336 VAL A N 1
ATOM 2774 C CA . VAL A 1 336 ? -22.932 18.802 9.574 1.00 54.94 336 VAL A CA 1
ATOM 2775 C C . VAL A 1 336 ? -23.809 20.030 9.844 1.00 54.94 336 VAL A C 1
ATOM 2777 O O . VAL A 1 336 ? -23.947 20.467 10.985 1.00 54.94 336 VAL A O 1
ATOM 2780 N N . GLN A 1 337 ? -24.438 20.596 8.809 1.00 66.50 337 GLN A N 1
ATOM 2781 C CA . GLN A 1 337 ? -25.378 21.712 8.977 1.00 66.50 337 GLN A CA 1
ATOM 2782 C C . GLN A 1 337 ? -26.592 21.311 9.825 1.00 66.50 337 GLN A C 1
ATOM 2784 O O . GLN A 1 337 ? -27.056 22.097 10.650 1.00 66.50 337 GLN A O 1
ATOM 2789 N N . LYS A 1 338 ? -27.085 20.079 9.651 1.00 68.31 338 LYS A N 1
ATOM 2790 C CA . LYS A 1 338 ? -28.223 19.542 10.404 1.00 68.31 338 LYS A CA 1
ATOM 2791 C C . LYS A 1 338 ? -27.872 19.237 11.863 1.00 68.31 338 LYS A C 1
ATOM 2793 O O . LYS A 1 338 ? -28.673 19.539 12.741 1.00 68.31 338 LYS A O 1
ATOM 2798 N N . SER A 1 339 ? -26.704 18.652 12.127 1.00 59.78 339 SER A N 1
ATOM 2799 C CA . SER A 1 339 ? -26.245 18.319 13.485 1.00 59.78 339 SER A CA 1
ATOM 2800 C C . SER A 1 339 ? -25.781 19.538 14.286 1.00 59.78 339 SER A C 1
ATOM 2802 O O . SER A 1 339 ? -25.628 19.435 15.499 1.00 59.78 339 SER A O 1
ATOM 2804 N N . ARG A 1 340 ? -25.514 20.676 13.621 1.00 51.62 340 ARG A N 1
ATOM 2805 C CA . ARG A 1 340 ? -24.890 21.885 14.198 1.00 51.62 340 ARG A CA 1
ATOM 2806 C C . ARG A 1 340 ? -23.532 21.630 14.878 1.00 51.62 340 ARG A C 1
ATOM 2808 O O . ARG A 1 340 ? -23.027 22.502 15.576 1.00 51.62 340 ARG A O 1
ATOM 2815 N N . SER A 1 341 ? -22.924 20.465 14.655 1.00 41.78 341 SER A N 1
ATOM 2816 C CA . SER A 1 341 ? -21.639 20.048 15.222 1.00 41.78 341 SER A CA 1
ATOM 2817 C C . SER A 1 341 ? -20.886 19.166 14.230 1.00 41.78 341 SER A C 1
ATOM 2819 O O . SER A 1 341 ? -21.491 18.377 13.503 1.00 41.78 341 SER A O 1
ATOM 2821 N N . ARG A 1 342 ? -19.559 19.308 14.192 1.00 36.28 342 ARG A N 1
ATOM 2822 C CA . ARG A 1 342 ? -18.669 18.526 13.317 1.00 36.28 342 ARG A CA 1
ATOM 2823 C C . ARG A 1 342 ? -18.203 17.218 13.956 1.00 36.28 342 ARG A C 1
ATOM 2825 O O . ARG A 1 342 ? -17.808 16.306 13.240 1.00 36.28 342 ARG A O 1
ATOM 2832 N N . VAL A 1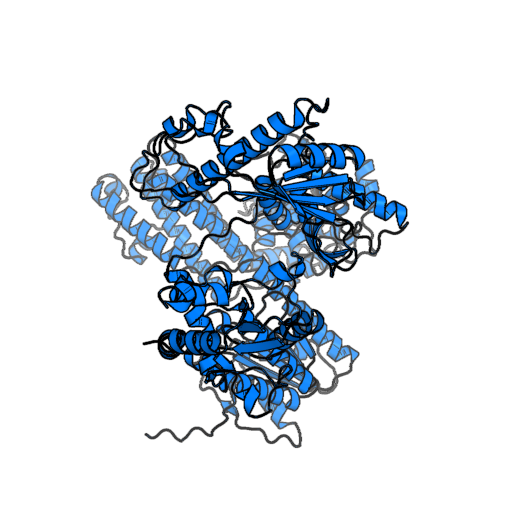 343 ? -18.261 17.123 15.283 1.00 39.69 343 VAL A N 1
ATOM 2833 C CA . VAL A 1 343 ? -17.754 15.969 16.032 1.00 39.69 343 VAL A CA 1
ATOM 2834 C C . VAL A 1 343 ? -18.708 14.786 15.860 1.00 39.69 343 VAL A C 1
ATOM 2836 O O . VAL A 1 343 ? -19.898 14.905 16.147 1.00 39.69 343 VAL A O 1
ATOM 2839 N N . GLY A 1 344 ? -18.189 13.652 15.379 1.00 40.00 344 GLY A N 1
ATOM 2840 C CA . GLY A 1 344 ? -18.928 12.386 15.264 1.00 40.00 344 GLY A CA 1
ATOM 2841 C C . GLY A 1 344 ? -19.924 12.292 14.102 1.00 40.00 344 GLY A C 1
ATOM 2842 O O . GLY A 1 344 ? -20.698 11.338 14.036 1.00 40.00 344 GLY A O 1
ATOM 2843 N N . VAL A 1 345 ? -19.935 13.256 13.174 1.00 45.66 345 VAL A N 1
ATOM 2844 C CA . VAL A 1 345 ? -20.787 13.194 11.979 1.00 45.66 345 VAL A CA 1
ATOM 2845 C C . VAL A 1 345 ? -20.033 12.476 10.871 1.00 45.66 345 VAL A C 1
ATOM 2847 O O . VAL A 1 345 ? -19.055 12.994 10.349 1.00 45.66 345 VAL A O 1
ATOM 2850 N N . HIS A 1 346 ? -20.515 11.304 10.472 1.00 55.84 346 HIS A N 1
ATOM 2851 C CA . HIS A 1 346 ? -19.965 10.551 9.350 1.00 55.84 346 HIS A CA 1
ATOM 2852 C C . HIS A 1 346 ? -21.074 10.276 8.334 1.00 55.84 346 HIS A C 1
ATOM 2854 O O . HIS A 1 346 ? -22.175 9.857 8.697 1.00 55.84 346 HIS A O 1
ATOM 2860 N N . TYR A 1 347 ? -20.802 10.545 7.056 1.00 69.75 347 TYR A N 1
ATOM 2861 C CA . TYR A 1 347 ? -21.717 10.227 5.963 1.00 69.75 347 TYR A CA 1
ATOM 2862 C C . TYR A 1 347 ? -21.115 9.123 5.101 1.00 69.75 347 TYR A C 1
ATOM 2864 O O . TYR A 1 347 ? -19.996 9.259 4.610 1.00 69.75 347 TYR A O 1
ATOM 2872 N N . TYR A 1 348 ? -21.884 8.055 4.907 1.00 70.44 348 TYR A N 1
ATOM 2873 C CA . TYR A 1 348 ? -21.474 6.870 4.166 1.00 70.44 348 TYR A CA 1
ATOM 2874 C C . TYR A 1 348 ? -22.403 6.634 2.982 1.00 70.44 348 TYR A C 1
ATOM 2876 O O . TYR A 1 348 ? -23.617 6.840 3.075 1.00 70.44 348 TYR A O 1
ATOM 2884 N N . ILE A 1 349 ? -21.846 6.129 1.885 1.00 74.44 349 ILE A N 1
ATOM 2885 C CA . ILE A 1 349 ? -22.622 5.525 0.804 1.00 74.44 349 ILE A CA 1
ATOM 2886 C C . ILE A 1 349 ? -22.265 4.042 0.754 1.00 74.44 349 ILE A C 1
ATOM 2888 O O . ILE A 1 349 ? -21.100 3.685 0.596 1.00 74.44 349 ILE A O 1
ATOM 2892 N N . SER A 1 350 ? -23.266 3.167 0.886 1.00 77.81 350 SER A N 1
ATOM 2893 C CA . SER A 1 350 ? -23.047 1.724 0.748 1.00 77.81 350 SER A CA 1
ATOM 2894 C C . SER A 1 350 ? -22.566 1.379 -0.659 1.00 77.81 350 SER A C 1
ATOM 2896 O O . SER A 1 350 ? -23.004 1.994 -1.639 1.00 77.81 350 SER A O 1
ATOM 2898 N N . TYR A 1 351 ? -21.709 0.368 -0.778 1.00 63.19 351 TYR A N 1
ATOM 2899 C CA . TYR A 1 351 ? -21.224 -0.088 -2.080 1.00 63.19 351 TYR A CA 1
ATOM 2900 C C . TYR A 1 351 ? -22.366 -0.541 -2.981 1.00 63.19 351 TYR A C 1
ATOM 2902 O O . TYR A 1 351 ? -22.439 -0.100 -4.125 1.00 63.19 351 TYR A O 1
ATOM 2910 N N . ASP A 1 352 ? -23.353 -1.250 -2.438 1.00 65.62 352 ASP A N 1
ATOM 2911 C CA . ASP A 1 352 ? -24.572 -1.601 -3.173 1.00 65.62 352 ASP A CA 1
ATOM 2912 C C . ASP A 1 352 ? -25.275 -0.382 -3.787 1.00 65.62 352 ASP A C 1
ATOM 2914 O O . ASP A 1 352 ? -25.815 -0.450 -4.889 1.00 65.62 352 ASP A O 1
ATOM 2918 N N . SER A 1 353 ? -25.272 0.762 -3.097 1.00 73.75 353 SER A N 1
ATOM 2919 C CA . SER A 1 353 ? -25.830 2.010 -3.619 1.00 73.75 353 SER A CA 1
ATOM 2920 C C . SER A 1 353 ? -24.907 2.665 -4.650 1.00 73.75 353 SER A C 1
ATOM 2922 O O . SER A 1 353 ? -25.406 3.247 -5.613 1.00 73.75 353 SER A O 1
ATOM 2924 N N . LEU A 1 354 ? -23.590 2.607 -4.449 1.00 70.38 354 LEU A N 1
ATOM 2925 C CA . LEU A 1 354 ? -22.579 3.191 -5.333 1.00 70.38 354 LEU A CA 1
ATOM 2926 C C . LEU A 1 354 ? -22.568 2.490 -6.700 1.00 70.38 354 LEU A C 1
ATOM 2928 O O . LEU A 1 354 ? -22.780 3.138 -7.726 1.00 70.38 354 LEU A O 1
ATOM 2932 N N . PHE A 1 355 ? -22.432 1.159 -6.698 1.00 65.81 355 PHE A N 1
ATOM 2933 C CA . PHE A 1 355 ? -22.382 0.314 -7.895 1.00 65.81 355 PHE A CA 1
ATOM 2934 C C . PHE A 1 355 ? -23.679 0.378 -8.706 1.00 65.81 355 PHE A C 1
ATOM 2936 O O . PHE A 1 355 ? -23.642 0.376 -9.932 1.00 65.81 355 PHE A O 1
ATOM 2943 N N . ARG A 1 356 ? -24.836 0.540 -8.048 1.00 71.25 356 ARG A N 1
ATOM 2944 C CA . ARG A 1 356 ? -26.126 0.740 -8.738 1.00 71.25 356 ARG A CA 1
ATOM 2945 C C . ARG A 1 356 ? -26.304 2.138 -9.346 1.00 71.25 356 ARG A C 1
ATOM 2947 O O . ARG A 1 356 ? -27.218 2.326 -10.149 1.00 71.25 356 ARG A O 1
ATOM 2954 N N . LYS A 1 357 ? -25.527 3.144 -8.923 1.00 75.81 357 LYS A N 1
ATOM 2955 C CA . LYS A 1 357 ? -25.705 4.563 -9.308 1.00 75.81 357 LYS A CA 1
ATOM 2956 C C . LYS A 1 357 ? -24.609 5.107 -10.232 1.00 75.81 357 LYS A C 1
ATOM 2958 O O . LYS A 1 357 ? -24.805 6.204 -10.762 1.00 75.81 357 LYS A O 1
ATOM 2963 N N . CYS A 1 358 ? -23.503 4.388 -10.420 1.00 68.25 358 CYS A N 1
ATOM 2964 C CA . CYS A 1 358 ? -22.417 4.770 -11.326 1.00 68.25 358 CYS A CA 1
ATOM 2965 C C . CYS A 1 358 ? -22.647 4.249 -12.755 1.00 68.25 358 CYS A C 1
ATOM 2967 O O . CYS A 1 358 ? -23.285 3.214 -12.939 1.00 68.25 358 CYS A O 1
ATOM 2969 N N . LEU A 1 359 ? -22.161 4.977 -13.766 1.00 70.31 359 LEU A N 1
ATOM 2970 C CA . LEU A 1 359 ? -22.376 4.654 -15.184 1.00 70.31 359 LEU A CA 1
ATOM 2971 C C . LEU A 1 359 ? -21.570 3.438 -15.626 1.00 70.31 359 LEU A C 1
ATOM 2973 O O . LEU A 1 359 ? -22.069 2.624 -16.397 1.00 70.31 359 LEU A O 1
ATOM 2977 N N . ASP A 1 360 ? -20.342 3.352 -15.127 1.00 65.56 360 ASP A N 1
ATOM 2978 C CA . ASP A 1 360 ? -19.399 2.281 -15.398 1.00 65.56 360 ASP A CA 1
ATOM 2979 C C . ASP A 1 360 ? -19.020 1.614 -14.067 1.00 65.56 360 ASP A C 1
ATOM 2981 O O . ASP A 1 360 ? -18.177 2.131 -13.334 1.00 65.56 360 ASP A O 1
ATOM 2985 N N . PRO A 1 361 ? -19.680 0.503 -13.702 1.00 52.47 361 PRO A N 1
ATOM 2986 C CA . PRO A 1 361 ? -19.400 -0.225 -12.469 1.00 52.47 361 PRO A CA 1
ATOM 2987 C C . PRO A 1 361 ? -18.008 -0.869 -12.444 1.00 52.47 361 PRO A C 1
ATOM 2989 O O . PRO A 1 361 ? -17.490 -1.113 -11.359 1.00 52.47 361 PRO A O 1
ATOM 2992 N N . ILE A 1 362 ? -17.411 -1.145 -13.609 1.00 49.81 362 ILE A N 1
ATOM 2993 C CA . ILE A 1 362 ? -16.076 -1.748 -13.716 1.00 49.81 362 ILE A CA 1
ATOM 2994 C C . ILE A 1 362 ? -15.034 -0.669 -13.435 1.00 49.81 362 ILE A C 1
ATOM 2996 O O . ILE A 1 362 ? -14.249 -0.831 -12.504 1.00 49.81 362 ILE A O 1
ATOM 3000 N N . SER A 1 363 ? -15.128 0.482 -14.117 1.00 50.31 363 SER A N 1
ATOM 3001 C CA . SER A 1 363 ? -14.306 1.653 -13.777 1.00 50.31 363 SER A CA 1
ATOM 3002 C C . SER A 1 363 ? -14.550 2.094 -12.339 1.00 50.31 363 SER A C 1
ATOM 3004 O O . SER A 1 363 ? -13.604 2.471 -11.676 1.00 50.31 363 SER A O 1
ATOM 3006 N N . LEU A 1 364 ? -15.781 2.013 -11.813 1.00 54.97 364 LEU A N 1
ATOM 3007 C CA . LEU A 1 364 ? -16.061 2.308 -10.405 1.00 54.97 364 LEU A CA 1
ATOM 3008 C C . LEU A 1 364 ? -15.342 1.345 -9.457 1.00 54.97 364 LEU A C 1
ATOM 3010 O O . LEU A 1 364 ? -14.896 1.802 -8.419 1.00 54.97 364 LEU A O 1
ATOM 3014 N N . SER A 1 365 ? -15.264 0.046 -9.763 1.00 47.91 365 SER A N 1
ATOM 3015 C CA . SER A 1 365 ? -14.540 -0.924 -8.928 1.00 47.91 365 SER A CA 1
ATOM 3016 C C . SER A 1 365 ? -13.046 -0.627 -8.927 1.00 47.91 365 SER A C 1
ATOM 3018 O O . SER A 1 365 ? -12.444 -0.531 -7.865 1.00 47.91 365 SER A O 1
ATOM 3020 N N . GLU A 1 366 ? -12.478 -0.415 -10.114 1.00 44.03 366 GLU A N 1
ATOM 3021 C CA . GLU A 1 366 ? -11.066 -0.072 -10.287 1.00 44.03 366 GLU A CA 1
ATOM 3022 C C . GLU A 1 366 ? -10.742 1.286 -9.649 1.00 44.03 366 GLU A C 1
ATOM 3024 O O . GLU A 1 366 ? -9.726 1.429 -8.982 1.00 44.03 366 GLU A O 1
ATOM 3029 N N . ASP A 1 367 ? -11.631 2.274 -9.790 1.00 47.56 367 ASP A N 1
ATOM 3030 C CA . ASP A 1 367 ? -11.524 3.578 -9.142 1.00 47.56 367 ASP A CA 1
ATOM 3031 C C . ASP A 1 367 ? -11.738 3.464 -7.624 1.00 47.56 367 ASP A C 1
ATOM 3033 O O . ASP A 1 367 ? -11.073 4.152 -6.866 1.00 47.56 367 ASP A O 1
ATOM 3037 N N . LEU A 1 368 ? -12.633 2.608 -7.130 1.00 48.88 368 LEU A N 1
ATOM 3038 C CA . LEU A 1 368 ? -12.826 2.403 -5.693 1.00 48.88 368 LEU A CA 1
ATOM 3039 C C . LEU A 1 368 ? -11.550 1.871 -5.050 1.00 48.88 368 LEU A C 1
ATOM 3041 O O . LEU A 1 368 ? -11.114 2.452 -4.061 1.00 48.88 368 LEU A O 1
ATOM 3045 N N . ASP A 1 369 ? -10.949 0.833 -5.623 1.00 41.44 369 ASP A N 1
ATOM 3046 C CA . ASP A 1 369 ? -9.678 0.289 -5.144 1.00 41.44 369 ASP A CA 1
ATOM 3047 C C . ASP A 1 369 ? -8.579 1.360 -5.265 1.00 41.44 369 ASP A C 1
ATOM 3049 O O . ASP A 1 369 ? -7.964 1.735 -4.271 1.00 41.44 369 ASP A O 1
ATOM 3053 N N . TYR A 1 370 ? -8.470 2.017 -6.425 1.00 40.28 370 TYR A N 1
ATOM 3054 C CA . TYR A 1 370 ? -7.500 3.088 -6.683 1.00 40.28 370 TYR A CA 1
ATOM 3055 C C . TYR A 1 370 ? -7.629 4.307 -5.747 1.00 40.28 370 TYR A C 1
ATOM 3057 O O . TYR A 1 370 ? -6.633 4.854 -5.283 1.00 40.28 370 TYR A O 1
ATOM 3065 N N . TYR A 1 371 ? -8.840 4.781 -5.448 1.00 43.56 371 TYR A N 1
ATOM 3066 C CA . TYR A 1 371 ? -9.071 5.933 -4.570 1.00 43.56 371 TYR A CA 1
ATOM 3067 C C . TYR A 1 371 ? -9.096 5.548 -3.080 1.00 43.56 371 TYR A C 1
ATOM 3069 O O . TYR A 1 371 ? -8.902 6.437 -2.244 1.00 43.56 371 TYR A O 1
ATOM 3077 N N . CYS A 1 372 ? -9.309 4.269 -2.742 1.00 43.22 372 CYS A N 1
ATOM 3078 C CA . CYS A 1 372 ? -9.018 3.724 -1.411 1.00 43.22 372 CYS A CA 1
ATOM 3079 C C . CYS A 1 372 ? -7.503 3.689 -1.178 1.00 43.22 372 CYS A C 1
ATOM 3081 O O . CYS A 1 372 ? -7.053 4.178 -0.145 1.00 43.22 372 CYS A O 1
ATOM 3083 N N . ASP A 1 373 ? -6.729 3.230 -2.165 1.00 36.91 373 ASP A N 1
ATOM 3084 C CA . ASP A 1 373 ? -5.260 3.202 -2.125 1.00 36.91 373 ASP A CA 1
ATOM 3085 C C . ASP A 1 373 ? -4.659 4.617 -2.041 1.00 36.91 373 ASP A C 1
ATOM 3087 O O . ASP A 1 373 ? -3.650 4.842 -1.380 1.00 36.91 373 ASP A O 1
ATOM 3091 N N . LEU A 1 374 ? -5.318 5.614 -2.646 1.00 36.06 374 LEU A N 1
ATOM 3092 C CA . LEU A 1 374 ? -4.956 7.035 -2.525 1.00 36.06 374 LEU A CA 1
ATOM 3093 C C . LEU A 1 374 ? -5.498 7.724 -1.255 1.00 36.06 374 LEU A C 1
ATOM 3095 O O . LEU A 1 374 ? -5.311 8.933 -1.096 1.00 36.06 374 LEU A O 1
ATOM 3099 N N . GLY A 1 375 ? -6.229 7.015 -0.387 1.00 37.19 375 GLY A N 1
ATOM 3100 C CA . GLY A 1 375 ? -6.822 7.563 0.841 1.00 37.19 375 GLY A CA 1
ATOM 3101 C C . GLY A 1 375 ? -7.912 8.624 0.622 1.00 37.19 375 GLY A C 1
ATOM 3102 O O . GLY A 1 375 ? -8.336 9.290 1.564 1.00 37.19 375 GLY A O 1
ATOM 3103 N N . ALA A 1 376 ? -8.391 8.807 -0.611 1.00 43.00 376 ALA A N 1
ATOM 3104 C CA . ALA A 1 376 ? -9.436 9.774 -0.953 1.00 43.00 376 ALA A CA 1
ATOM 3105 C C . ALA A 1 376 ? -10.838 9.294 -0.545 1.00 43.00 376 ALA A C 1
ATOM 3107 O O . ALA A 1 376 ? -11.761 10.102 -0.386 1.00 43.00 376 ALA A O 1
ATOM 3108 N N . ILE A 1 377 ? -10.996 7.987 -0.350 1.00 46.56 377 ILE A N 1
ATOM 3109 C CA . ILE A 1 377 ? -12.169 7.346 0.238 1.00 46.56 377 ILE A CA 1
ATOM 3110 C C . ILE A 1 377 ? -11.727 6.314 1.274 1.00 46.56 377 ILE A C 1
ATOM 3112 O O . ILE A 1 377 ? -10.690 5.682 1.123 1.00 46.56 377 ILE A O 1
ATOM 3116 N N . VAL A 1 378 ? -12.518 6.146 2.332 1.00 51.59 378 VAL A N 1
ATOM 3117 C CA . VAL A 1 378 ? -12.251 5.160 3.386 1.00 51.59 378 VAL A CA 1
ATOM 3118 C C . VAL A 1 378 ? -13.344 4.091 3.345 1.00 51.59 378 VAL A C 1
ATOM 3120 O O . VAL A 1 378 ? -14.522 4.443 3.511 1.00 51.59 378 VAL A O 1
ATOM 3123 N N . PRO A 1 379 ? -12.991 2.815 3.102 1.00 48.62 379 PRO A N 1
ATOM 3124 C CA . PRO A 1 379 ? -13.921 1.700 3.199 1.00 48.62 379 PRO A CA 1
ATOM 3125 C C . PRO A 1 379 ? -14.239 1.421 4.672 1.00 48.62 379 PRO A C 1
ATOM 3127 O O . PRO A 1 379 ? -13.337 1.281 5.492 1.00 48.62 379 PRO A O 1
ATOM 3130 N N . GLU A 1 380 ? -15.518 1.319 5.023 1.00 49.75 380 GLU A N 1
ATOM 3131 C CA . GLU A 1 380 ? -15.937 1.048 6.401 1.00 49.75 380 GLU A CA 1
ATOM 3132 C C . GLU A 1 380 ? -17.202 0.182 6.430 1.00 49.75 380 GLU A C 1
ATOM 3134 O O . GLU A 1 380 ? -18.048 0.239 5.528 1.00 49.75 380 GLU A O 1
ATOM 3139 N N . ILE A 1 381 ? -17.328 -0.640 7.473 1.00 47.88 381 ILE A N 1
ATOM 3140 C CA . ILE A 1 381 ? -18.546 -1.396 7.763 1.00 47.88 381 ILE A CA 1
ATOM 3141 C C . ILE A 1 381 ? -19.361 -0.575 8.758 1.00 47.88 381 ILE A C 1
ATOM 3143 O O . ILE A 1 381 ? -18.919 -0.333 9.877 1.00 47.88 381 ILE A O 1
ATOM 3147 N N . PHE A 1 382 ? -20.556 -0.150 8.360 1.00 47.28 382 PHE A N 1
ATOM 3148 C CA . PHE A 1 382 ? -21.438 0.667 9.187 1.00 47.28 382 PHE A CA 1
ATOM 3149 C C . PHE A 1 382 ? -22.824 0.039 9.297 1.00 47.28 382 PHE A C 1
ATOM 3151 O O . PHE A 1 382 ? -23.278 -0.705 8.426 1.00 47.28 382 PHE A O 1
ATOM 3158 N N . ARG A 1 383 ? -23.522 0.340 10.393 1.00 44.50 383 ARG A N 1
ATOM 3159 C CA . ARG A 1 383 ? -24.869 -0.177 10.639 1.00 44.50 383 ARG A CA 1
ATOM 3160 C C . ARG A 1 383 ? -25.909 0.803 10.100 1.00 44.50 383 ARG A C 1
ATOM 3162 O O . ARG A 1 383 ? -25.915 1.972 10.478 1.00 44.50 383 ARG A O 1
ATOM 3169 N N . HIS A 1 384 ? -26.808 0.338 9.240 1.00 51.00 384 HIS A N 1
ATOM 3170 C CA . HIS A 1 384 ? -27.902 1.144 8.699 1.00 51.00 384 HIS A CA 1
ATOM 3171 C C . HIS A 1 384 ? -29.189 0.319 8.667 1.00 51.00 384 HIS A C 1
ATOM 3173 O O . HIS A 1 384 ? -29.214 -0.770 8.101 1.00 51.00 384 HIS A O 1
ATOM 3179 N N . ASN A 1 385 ? -30.253 0.825 9.302 1.00 52.91 385 ASN A N 1
ATOM 3180 C CA . ASN A 1 385 ? -31.545 0.134 9.448 1.00 52.91 385 ASN A CA 1
ATOM 3181 C C . ASN A 1 385 ? -31.423 -1.305 9.992 1.00 52.91 385 ASN A C 1
ATOM 3183 O O . ASN A 1 385 ? -32.092 -2.215 9.518 1.00 52.91 385 ASN A O 1
ATOM 3187 N N . GLY A 1 386 ? -30.539 -1.521 10.972 1.00 38.47 386 GLY A N 1
ATOM 3188 C CA . GLY A 1 386 ? -30.331 -2.830 11.602 1.00 38.47 386 GLY A CA 1
ATOM 3189 C C . GLY A 1 386 ? -29.371 -3.768 10.860 1.00 38.47 386 GLY A C 1
ATOM 3190 O O . GLY A 1 386 ? -28.843 -4.680 11.494 1.00 38.47 386 GLY A O 1
ATOM 3191 N N . CYS A 1 387 ? -29.056 -3.502 9.589 1.00 36.78 387 CYS A N 1
ATOM 3192 C CA . CYS A 1 387 ? -28.112 -4.281 8.784 1.00 36.78 387 CYS A CA 1
ATOM 3193 C C . CYS A 1 387 ? -26.681 -3.734 8.893 1.00 36.78 387 CYS A C 1
ATOM 3195 O O . CYS A 1 387 ? -26.485 -2.519 8.969 1.00 36.78 387 CYS A O 1
ATOM 3197 N N . LEU A 1 388 ? -25.684 -4.622 8.863 1.00 35.56 388 LEU A N 1
ATOM 3198 C CA . LEU A 1 388 ? -24.280 -4.255 8.658 1.00 35.56 388 LEU A CA 1
ATOM 3199 C C . LEU A 1 388 ? -24.029 -4.129 7.156 1.00 35.56 388 LEU A C 1
ATOM 3201 O O . LEU A 1 388 ? -24.239 -5.084 6.412 1.00 35.56 388 LEU A O 1
ATOM 3205 N N . LEU A 1 389 ? -23.617 -2.947 6.711 1.00 43.50 389 LEU A N 1
ATOM 3206 C CA . LEU A 1 389 ? -23.363 -2.640 5.309 1.00 43.50 389 LEU A CA 1
ATOM 3207 C C . LEU A 1 389 ? -21.914 -2.202 5.134 1.00 43.50 389 LEU A C 1
ATOM 3209 O O . LEU A 1 389 ? -21.388 -1.440 5.944 1.00 43.50 389 LEU A O 1
ATOM 3213 N N . ARG A 1 390 ? -21.286 -2.635 4.040 1.00 44.09 390 ARG A N 1
ATOM 3214 C CA . ARG A 1 390 ? -19.988 -2.113 3.605 1.00 44.09 390 ARG A CA 1
ATOM 3215 C C . ARG A 1 390 ? -20.210 -0.919 2.680 1.00 44.09 390 ARG A C 1
ATOM 3217 O O . ARG A 1 390 ? -21.055 -0.961 1.779 1.00 44.09 390 ARG A O 1
ATOM 3224 N N . GLY A 1 391 ? -19.469 0.158 2.887 1.00 64.31 391 GLY A N 1
ATOM 3225 C CA . GLY A 1 391 ? -19.509 1.311 1.995 1.00 64.31 391 GLY A CA 1
ATOM 3226 C C . GLY A 1 391 ? -18.275 2.178 2.098 1.00 64.31 391 GLY A C 1
ATOM 3227 O O . GLY A 1 391 ? -17.337 1.854 2.819 1.00 64.31 391 GLY A O 1
ATOM 3228 N N . CYS A 1 392 ? -18.295 3.287 1.372 1.00 59.59 392 CYS A N 1
ATOM 3229 C CA . CYS A 1 392 ? -17.247 4.290 1.429 1.00 59.59 392 CYS A CA 1
ATOM 3230 C C . CYS A 1 392 ? -17.779 5.606 1.989 1.00 59.59 392 CYS A C 1
ATOM 3232 O O . CYS A 1 392 ? -18.927 6.008 1.766 1.00 59.59 392 CYS A O 1
ATOM 3234 N N . ARG A 1 393 ? -16.896 6.300 2.697 1.00 62.69 393 ARG A N 1
ATOM 3235 C CA . ARG A 1 393 ? -16.994 7.737 2.949 1.00 62.69 393 ARG A CA 1
ATOM 3236 C C . ARG A 1 393 ? -15.843 8.439 2.244 1.00 62.69 393 ARG A C 1
ATOM 3238 O O . ARG A 1 393 ? -14.843 7.798 1.929 1.00 62.69 393 ARG A O 1
ATOM 3245 N N . THR A 1 394 ? -15.952 9.744 2.007 1.00 53.84 394 THR A N 1
ATOM 3246 C CA . THR A 1 394 ? -14.763 10.537 1.657 1.00 53.84 394 THR A CA 1
ATOM 3247 C C . THR A 1 394 ? -13.712 10.354 2.744 1.00 53.84 394 THR A C 1
ATOM 3249 O O . THR A 1 394 ? -14.054 10.307 3.929 1.00 53.84 394 THR A O 1
ATOM 3252 N N . GLY A 1 395 ? -12.451 10.257 2.341 1.00 45.00 395 GLY A N 1
ATOM 3253 C CA . GLY A 1 395 ? -11.316 9.947 3.205 1.00 45.00 395 GLY A CA 1
ATOM 3254 C C . GLY A 1 395 ? -10.999 10.979 4.283 1.00 45.00 395 GLY A C 1
ATOM 3255 O O . GLY A 1 395 ? -10.048 10.811 5.031 1.00 45.00 395 GLY A O 1
ATOM 3256 N N . GLU A 1 396 ? -11.822 12.006 4.461 1.00 40.38 396 GLU A N 1
ATOM 3257 C CA . GLU A 1 396 ? -11.711 12.876 5.622 1.00 40.38 396 GLU A CA 1
ATOM 3258 C C . GLU A 1 396 ? -12.426 12.222 6.809 1.00 40.38 396 GLU A C 1
ATOM 3260 O O . GLU A 1 396 ? -13.634 12.357 7.015 1.00 40.38 396 GLU A O 1
ATOM 3265 N N . ALA A 1 397 ? -11.671 11.485 7.626 1.00 36.81 397 ALA A N 1
ATOM 3266 C CA . ALA A 1 397 ? -11.949 11.569 9.051 1.00 36.81 397 ALA A CA 1
ATOM 3267 C C . ALA A 1 397 ? -11.577 13.004 9.446 1.00 36.81 397 ALA A C 1
ATOM 3269 O O . ALA A 1 397 ? -10.482 13.433 9.129 1.00 36.81 397 ALA A O 1
ATOM 3270 N N . ASN A 1 398 ? -12.487 13.731 10.092 1.00 36.28 398 ASN A N 1
ATOM 3271 C CA . ASN A 1 398 ? -12.285 15.058 10.684 1.00 36.28 398 ASN A CA 1
ATOM 3272 C C . ASN A 1 398 ? -12.043 16.250 9.724 1.00 36.28 398 ASN A C 1
ATOM 3274 O O . ASN A 1 398 ? -11.011 16.372 9.075 1.00 36.28 398 ASN A O 1
ATOM 3278 N N . ALA A 1 399 ? -12.943 17.240 9.764 1.00 35.75 399 ALA A N 1
ATOM 3279 C CA . ALA A 1 399 ? -12.712 18.566 9.170 1.00 35.75 399 ALA A CA 1
ATOM 3280 C C . ALA A 1 399 ? -11.588 19.365 9.874 1.00 35.75 399 ALA A C 1
ATOM 3282 O O . ALA A 1 399 ? -11.218 20.442 9.400 1.00 35.75 399 ALA A O 1
ATOM 3283 N N . ASP A 1 400 ? -11.067 18.841 10.987 1.00 39.41 400 ASP A N 1
ATOM 3284 C CA . ASP A 1 400 ? -9.888 19.356 11.685 1.00 39.41 400 ASP A CA 1
ATOM 3285 C C . ASP A 1 400 ? -8.569 18.762 11.145 1.00 39.41 400 ASP A C 1
ATOM 3287 O O . ASP A 1 400 ? -7.498 19.295 11.436 1.00 39.41 400 ASP A O 1
ATOM 3291 N N . TYR A 1 401 ? -8.615 17.721 10.298 1.00 42.72 401 TYR A N 1
ATOM 3292 C CA . TYR A 1 401 ? -7.434 17.172 9.624 1.00 42.72 401 TYR A CA 1
ATOM 3293 C C . TYR A 1 401 ? -7.158 17.946 8.325 1.00 42.72 401 TYR A C 1
ATOM 3295 O O . TYR A 1 401 ? -7.969 18.069 7.408 1.00 42.72 401 TYR A O 1
ATOM 3303 N N . ASN A 1 402 ? -6.016 18.623 8.325 1.00 47.62 402 ASN A N 1
ATOM 3304 C CA . ASN A 1 402 ? -5.944 20.004 7.884 1.00 47.62 402 ASN A CA 1
ATOM 3305 C C . ASN A 1 402 ? -5.290 20.139 6.501 1.00 47.62 402 ASN A C 1
ATOM 3307 O O . ASN A 1 402 ? -4.168 20.628 6.372 1.00 47.62 402 ASN A O 1
ATOM 3311 N N . TRP A 1 403 ? -6.016 19.783 5.437 1.00 45.41 403 TRP A N 1
ATOM 3312 C CA . TRP A 1 403 ? -5.598 20.110 4.062 1.00 45.41 403 TRP A CA 1
ATOM 3313 C C . TRP A 1 403 ? -5.343 21.618 3.880 1.00 45.41 403 TRP A C 1
ATOM 3315 O O . TRP A 1 403 ? -4.513 22.013 3.062 1.00 45.41 403 TRP A O 1
ATOM 3325 N N . LYS A 1 404 ? -5.984 22.474 4.695 1.00 52.19 404 LYS A N 1
ATOM 3326 C CA . LYS A 1 404 ? -5.719 23.920 4.736 1.00 52.19 404 LYS A CA 1
ATOM 3327 C C . LYS A 1 404 ? -4.342 24.251 5.322 1.00 52.19 404 LYS A C 1
ATOM 3329 O O . LYS A 1 404 ? -3.704 25.159 4.804 1.00 52.19 404 LYS A O 1
ATOM 3334 N N . ARG A 1 405 ? -3.831 23.520 6.325 1.00 51.22 405 ARG A N 1
ATOM 3335 C CA . ARG A 1 405 ? -2.445 23.686 6.816 1.00 51.22 405 ARG A CA 1
ATOM 3336 C C . ARG A 1 405 ? -1.441 23.327 5.744 1.00 51.22 405 ARG A C 1
ATOM 3338 O O . ARG A 1 405 ? -0.556 24.131 5.498 1.00 51.22 405 ARG A O 1
ATOM 3345 N N . THR A 1 406 ? -1.604 22.209 5.041 1.00 52.69 406 THR A N 1
ATOM 3346 C CA . THR A 1 406 ? -0.716 21.851 3.919 1.00 52.69 406 THR A CA 1
ATOM 3347 C C . THR A 1 406 ? -0.758 22.904 2.805 1.00 52.69 406 THR A C 1
ATOM 3349 O O . THR A 1 406 ? 0.292 23.322 2.315 1.00 52.69 406 THR A O 1
ATOM 3352 N N . GLN A 1 407 ? -1.947 23.427 2.472 1.00 59.19 407 GLN A N 1
ATOM 3353 C CA . GLN A 1 407 ? -2.103 24.516 1.497 1.00 59.19 407 GLN A CA 1
ATOM 3354 C C . GLN A 1 407 ? -1.436 25.834 1.911 1.00 59.19 407 GLN A C 1
ATOM 3356 O O . GLN A 1 407 ? -1.198 26.694 1.060 1.00 59.19 407 GLN A O 1
ATOM 3361 N N . VAL A 1 408 ? -1.164 26.013 3.201 1.00 65.75 408 VAL A N 1
ATOM 3362 C CA . VAL A 1 408 ? -0.637 27.249 3.788 1.00 65.75 408 VAL A CA 1
ATOM 3363 C C . VAL A 1 408 ? 0.831 27.093 4.222 1.00 65.75 408 VAL A C 1
ATOM 3365 O O . VAL A 1 408 ? 1.574 28.072 4.198 1.00 65.75 408 VAL A O 1
ATOM 3368 N N . LEU A 1 409 ? 1.288 25.868 4.503 1.00 69.19 409 LEU A N 1
ATOM 3369 C CA . LEU A 1 409 ? 2.665 25.531 4.869 1.00 69.19 409 LEU A CA 1
ATOM 3370 C C . LEU A 1 409 ? 3.632 25.736 3.701 1.00 69.19 409 LEU A C 1
ATOM 3372 O O . LEU A 1 409 ? 4.723 26.255 3.899 1.00 69.19 409 LEU A O 1
ATOM 3376 N N . ILE A 1 410 ? 3.230 25.381 2.477 1.00 71.88 410 ILE A N 1
ATOM 3377 C CA . ILE A 1 410 ? 4.054 25.597 1.278 1.00 71.88 410 ILE A CA 1
ATOM 3378 C C . ILE A 1 410 ? 4.262 27.105 1.026 1.00 71.88 410 ILE A C 1
ATOM 3380 O O . ILE A 1 410 ? 5.414 27.530 0.927 1.00 71.88 410 ILE A O 1
ATOM 3384 N N . PRO A 1 411 ? 3.208 27.952 1.005 1.00 75.06 411 PRO A N 1
ATOM 3385 C CA . PRO A 1 411 ? 3.377 29.405 0.994 1.00 75.06 411 PRO A CA 1
ATOM 3386 C C . PRO A 1 411 ? 4.215 29.956 2.157 1.00 75.06 411 PRO A C 1
ATOM 3388 O O . PRO A 1 411 ? 4.988 30.889 1.944 1.00 75.06 411 PRO A O 1
ATOM 3391 N N . LEU A 1 412 ? 4.090 29.391 3.365 1.00 79.19 412 LEU A N 1
ATOM 3392 C CA . LEU A 1 412 ? 4.905 29.778 4.520 1.00 79.19 412 LEU A CA 1
ATOM 3393 C C . LEU A 1 412 ? 6.390 29.456 4.294 1.00 79.19 412 LEU A C 1
ATOM 3395 O O . LEU A 1 412 ? 7.227 30.332 4.493 1.00 79.19 412 LEU A O 1
ATOM 3399 N N . ALA A 1 413 ? 6.717 28.248 3.830 1.00 80.50 413 ALA A N 1
ATOM 3400 C CA . ALA A 1 413 ? 8.084 27.845 3.505 1.00 80.50 413 ALA A CA 1
ATOM 3401 C C . ALA A 1 413 ? 8.688 28.740 2.411 1.00 80.50 413 ALA A C 1
ATOM 3403 O O . ALA A 1 413 ? 9.816 29.203 2.560 1.00 80.50 413 ALA A O 1
ATOM 3404 N N . ILE A 1 414 ? 7.922 29.060 1.358 1.00 78.75 414 ILE A N 1
ATOM 3405 C CA . ILE A 1 414 ? 8.339 30.007 0.310 1.00 78.75 414 ILE A CA 1
ATOM 3406 C C . ILE A 1 414 ? 8.634 31.391 0.910 1.00 78.75 414 ILE A C 1
ATOM 3408 O O . ILE A 1 414 ? 9.668 31.978 0.592 1.00 78.75 414 ILE A O 1
ATOM 3412 N N . ASP A 1 415 ? 7.769 31.926 1.783 1.00 82.69 415 ASP A N 1
ATOM 3413 C CA . ASP A 1 415 ? 7.986 33.255 2.377 1.00 82.69 415 ASP A CA 1
ATOM 3414 C C . ASP A 1 415 ? 9.192 33.280 3.328 1.00 82.69 415 ASP A C 1
ATOM 3416 O O . ASP A 1 415 ? 9.973 34.234 3.274 1.00 82.69 415 ASP A O 1
ATOM 3420 N N . GLN A 1 416 ? 9.392 32.236 4.146 1.00 87.62 416 GLN A N 1
ATOM 3421 C CA . GLN A 1 416 ? 10.559 32.141 5.034 1.00 87.62 416 GLN A CA 1
ATOM 3422 C C . GLN A 1 416 ? 11.861 31.981 4.242 1.00 87.62 416 GLN A C 1
ATOM 3424 O O . GLN A 1 416 ? 12.809 32.724 4.489 1.00 87.62 416 GLN A O 1
ATOM 3429 N N . LEU A 1 417 ? 11.897 31.089 3.244 1.00 84.94 417 LEU A N 1
ATOM 3430 C CA . LEU A 1 417 ? 13.074 30.894 2.391 1.00 84.94 417 LEU A CA 1
ATOM 3431 C C . LEU A 1 417 ? 13.437 32.179 1.654 1.00 84.94 417 LEU A C 1
ATOM 3433 O O . LEU A 1 417 ? 14.580 32.614 1.706 1.00 84.94 417 LEU A O 1
ATOM 3437 N N . ARG A 1 418 ? 12.465 32.842 1.026 1.00 84.62 418 ARG A N 1
ATOM 3438 C CA . ARG A 1 418 ? 12.693 34.118 0.336 1.00 84.62 418 ARG A CA 1
ATOM 3439 C C . ARG A 1 418 ? 13.293 35.174 1.262 1.00 84.62 418 ARG A C 1
ATOM 3441 O O . ARG A 1 418 ? 14.213 35.883 0.860 1.00 84.62 418 ARG A O 1
ATOM 3448 N N . THR A 1 419 ? 12.748 35.281 2.474 1.00 86.56 419 THR A N 1
ATOM 3449 C CA . THR A 1 419 ? 13.185 36.270 3.466 1.00 86.56 419 THR A CA 1
ATOM 3450 C C . THR A 1 419 ? 14.624 36.005 3.896 1.00 86.56 419 THR A C 1
ATOM 3452 O O . THR A 1 419 ? 15.448 36.908 3.814 1.00 86.56 419 THR A O 1
ATOM 3455 N N . GLU A 1 420 ? 14.963 34.770 4.269 1.00 89.06 420 GLU A N 1
ATOM 3456 C CA . GLU A 1 420 ? 16.325 34.431 4.707 1.00 89.06 420 GLU A CA 1
ATOM 3457 C C . GLU A 1 420 ? 17.351 34.478 3.570 1.00 89.06 420 GLU A C 1
ATOM 3459 O O . GLU A 1 420 ? 18.495 34.879 3.778 1.00 89.06 420 GLU A O 1
ATOM 3464 N N . LEU A 1 421 ? 16.955 34.100 2.353 1.00 84.88 421 LEU A N 1
ATOM 3465 C CA . LEU A 1 421 ? 17.823 34.119 1.174 1.00 84.88 421 LEU A CA 1
ATOM 3466 C C . LEU A 1 421 ? 17.954 35.519 0.549 1.00 84.88 421 LEU A C 1
ATOM 3468 O O . LEU A 1 421 ? 18.678 35.675 -0.432 1.00 84.88 421 LEU A O 1
ATOM 3472 N N . ASN A 1 422 ? 17.280 36.537 1.101 1.00 83.69 422 ASN A N 1
ATOM 3473 C CA . ASN A 1 422 ? 17.223 37.905 0.568 1.00 83.69 422 ASN A CA 1
ATOM 3474 C C . ASN A 1 422 ? 16.802 37.978 -0.913 1.00 83.69 422 ASN A C 1
ATOM 3476 O O . ASN A 1 422 ? 17.268 38.836 -1.670 1.00 83.69 422 ASN A O 1
ATOM 3480 N N . ILE A 1 423 ? 15.901 37.092 -1.344 1.00 78.12 423 ILE A N 1
ATOM 3481 C CA . ILE A 1 423 ? 15.412 37.081 -2.725 1.00 78.12 423 ILE A CA 1
ATOM 3482 C C . ILE A 1 423 ? 14.394 38.220 -2.880 1.00 78.12 423 ILE A C 1
ATOM 3484 O O . ILE A 1 423 ? 13.340 38.244 -2.238 1.00 78.12 423 ILE A O 1
ATOM 3488 N N . ARG A 1 424 ? 14.738 39.207 -3.718 1.00 60.62 424 ARG A N 1
ATOM 3489 C CA . ARG A 1 424 ? 13.918 40.414 -3.946 1.00 60.62 424 ARG A CA 1
ATOM 3490 C C . ARG A 1 424 ? 12.585 40.093 -4.627 1.00 60.62 424 ARG A C 1
ATOM 3492 O O . ARG A 1 424 ? 11.581 40.748 -4.355 1.00 60.62 424 ARG A O 1
ATOM 3499 N N . GLU A 1 425 ? 12.570 39.076 -5.481 1.00 60.72 425 GLU A N 1
ATOM 3500 C CA . GLU A 1 425 ? 11.377 38.591 -6.173 1.00 60.72 425 GLU A CA 1
ATOM 3501 C C . GLU A 1 425 ? 10.625 37.560 -5.315 1.00 60.72 425 GLU A C 1
ATOM 3503 O O . GLU A 1 425 ? 11.182 36.954 -4.402 1.00 60.72 425 GLU A O 1
ATOM 3508 N N . LYS A 1 426 ? 9.322 37.376 -5.549 1.00 57.31 426 LYS A N 1
ATOM 3509 C CA . LYS A 1 426 ? 8.480 36.446 -4.773 1.00 57.31 426 LYS A CA 1
ATOM 3510 C C . LYS A 1 426 ? 8.744 34.979 -5.150 1.00 57.31 426 LYS A C 1
ATOM 3512 O O . LYS A 1 426 ? 7.783 34.253 -5.341 1.00 57.31 426 LYS A O 1
ATOM 3517 N N . GLU A 1 427 ? 9.991 34.561 -5.321 1.00 68.12 427 GLU A N 1
ATOM 3518 C CA . GLU A 1 427 ? 10.334 33.366 -6.096 1.00 68.12 427 GLU A CA 1
ATOM 3519 C C . GLU A 1 427 ? 11.300 32.446 -5.344 1.00 68.12 427 GLU A C 1
ATOM 3521 O O . GLU A 1 427 ? 12.271 32.907 -4.749 1.00 68.12 427 GLU A O 1
ATOM 3526 N N . VAL A 1 428 ? 11.020 31.140 -5.347 1.00 69.94 428 VAL A N 1
ATOM 3527 C CA . VAL A 1 428 ? 11.891 30.101 -4.771 1.00 69.94 428 VAL A CA 1
ATOM 3528 C C . VAL A 1 428 ? 11.976 28.926 -5.742 1.00 69.94 428 VAL A C 1
ATOM 3530 O O . VAL A 1 428 ? 10.964 28.511 -6.318 1.00 69.94 428 VAL A O 1
ATOM 3533 N N . GLU A 1 429 ? 13.184 28.385 -5.914 1.00 66.88 429 GLU A N 1
ATOM 3534 C CA . GLU A 1 429 ? 13.417 27.218 -6.763 1.00 66.88 429 GLU A CA 1
ATOM 3535 C C . GLU A 1 429 ? 12.697 25.967 -6.220 1.00 66.88 429 GLU A C 1
ATOM 3537 O O . GLU A 1 429 ? 12.797 25.660 -5.025 1.00 66.88 429 GLU A O 1
ATOM 3542 N N . PRO A 1 430 ? 12.033 25.181 -7.087 1.00 61.81 430 PRO A N 1
ATOM 3543 C CA . PRO A 1 430 ? 11.328 23.958 -6.699 1.00 61.81 430 PRO A CA 1
ATOM 3544 C C . PRO A 1 430 ? 12.190 22.953 -5.946 1.00 61.81 430 PRO A C 1
ATOM 3546 O O . PRO A 1 430 ? 11.752 22.368 -4.959 1.00 61.81 430 PRO A O 1
ATOM 3549 N N . THR A 1 431 ? 13.425 22.754 -6.406 1.00 59.41 431 THR A N 1
ATOM 3550 C CA . THR A 1 431 ? 14.333 21.762 -5.833 1.00 59.41 431 THR A CA 1
ATOM 3551 C C . THR A 1 431 ? 14.639 22.099 -4.379 1.00 59.41 431 THR A C 1
ATOM 3553 O O . THR A 1 431 ? 14.510 21.233 -3.518 1.00 59.41 431 THR A O 1
ATOM 3556 N N . LEU A 1 432 ? 14.963 23.362 -4.090 1.00 68.31 432 LEU A N 1
ATOM 3557 C CA . LEU A 1 432 ? 15.232 23.834 -2.735 1.00 68.31 432 LEU A CA 1
ATOM 3558 C C . LEU A 1 432 ? 14.002 23.694 -1.832 1.00 68.31 432 LEU A C 1
ATOM 3560 O O . LEU A 1 432 ? 14.099 23.123 -0.746 1.00 68.31 432 LEU A O 1
ATOM 3564 N N . LEU A 1 433 ? 12.838 24.149 -2.306 1.00 69.38 433 LEU A N 1
ATOM 3565 C CA . LEU A 1 433 ? 11.578 24.039 -1.570 1.00 69.38 433 LEU A CA 1
ATOM 3566 C C . LEU A 1 433 ? 11.262 22.581 -1.206 1.00 69.38 433 LEU A C 1
ATOM 3568 O O . LEU A 1 433 ? 10.940 22.285 -0.056 1.00 69.38 433 LEU A O 1
ATOM 3572 N N . ASN A 1 434 ? 11.434 21.658 -2.154 1.00 61.22 434 ASN A N 1
ATOM 3573 C CA . ASN A 1 434 ? 11.192 20.236 -1.930 1.00 61.22 434 ASN A CA 1
ATOM 3574 C C . ASN A 1 434 ? 12.115 19.648 -0.862 1.00 61.22 434 ASN A C 1
ATOM 3576 O O . ASN A 1 434 ? 11.652 18.855 -0.042 1.00 61.22 434 ASN A O 1
ATOM 3580 N N . LYS A 1 435 ? 13.398 20.035 -0.839 1.00 67.75 435 LYS A N 1
ATOM 3581 C CA . LYS A 1 435 ? 14.350 19.527 0.166 1.00 67.75 435 LYS A CA 1
ATOM 3582 C C . LYS A 1 435 ? 14.098 20.105 1.548 1.00 67.75 435 LYS A C 1
ATOM 3584 O O . LYS A 1 435 ? 14.236 19.385 2.533 1.00 67.75 435 LYS A O 1
ATOM 3589 N N . VAL A 1 436 ? 13.678 21.362 1.628 1.00 72.19 436 VAL A N 1
ATOM 3590 C CA . VAL A 1 436 ? 13.304 21.994 2.898 1.00 72.19 436 VAL A CA 1
ATOM 3591 C C . VAL A 1 436 ? 12.073 21.318 3.497 1.00 72.19 436 VAL A C 1
ATOM 3593 O O . VAL A 1 436 ? 12.092 20.919 4.660 1.00 72.19 436 VAL A O 1
ATOM 3596 N N . LEU A 1 437 ? 11.034 21.111 2.686 1.00 69.69 437 LEU A N 1
ATOM 3597 C CA . LEU A 1 437 ? 9.819 20.423 3.120 1.00 69.69 437 LEU A CA 1
ATOM 3598 C C . LEU A 1 437 ? 10.088 18.958 3.490 1.00 69.69 437 LEU A C 1
ATOM 3600 O O . LEU A 1 437 ? 9.543 18.487 4.481 1.00 69.69 437 LEU A O 1
ATOM 3604 N N . ALA A 1 438 ? 10.957 18.257 2.752 1.00 64.19 438 ALA A N 1
ATOM 3605 C CA . ALA A 1 438 ? 11.334 16.882 3.079 1.00 64.19 438 ALA A CA 1
ATOM 3606 C C . ALA A 1 438 ? 12.012 16.782 4.456 1.00 64.19 438 ALA A C 1
ATOM 3608 O O . ALA A 1 438 ? 11.629 15.942 5.260 1.00 64.19 438 ALA A O 1
ATOM 3609 N N . ASN A 1 439 ? 12.970 17.663 4.765 1.00 72.00 439 ASN A N 1
ATOM 3610 C CA . ASN A 1 439 ? 13.617 17.684 6.083 1.00 72.00 439 ASN A CA 1
ATOM 3611 C C . ASN A 1 439 ? 12.619 17.982 7.212 1.00 72.00 439 ASN A C 1
ATOM 3613 O O . ASN A 1 439 ? 12.632 17.302 8.233 1.00 72.00 439 ASN A O 1
ATOM 3617 N N . PHE A 1 440 ? 11.709 18.936 6.997 1.00 74.19 440 PHE A N 1
ATOM 3618 C CA . PHE A 1 440 ? 10.661 19.252 7.967 1.00 74.19 440 PHE A CA 1
ATOM 3619 C C . PHE A 1 440 ? 9.740 18.056 8.240 1.00 74.19 440 PHE A C 1
ATOM 3621 O O . PHE A 1 440 ? 9.428 17.773 9.387 1.00 74.19 440 PHE A O 1
ATOM 3628 N N . VAL A 1 441 ? 9.359 17.309 7.203 1.00 64.31 441 VAL A N 1
ATOM 3629 C CA . VAL A 1 441 ? 8.553 16.084 7.333 1.00 64.31 441 VAL A CA 1
ATOM 3630 C C . VAL A 1 441 ? 9.248 14.999 8.149 1.00 64.31 441 VAL A C 1
ATOM 3632 O O . VAL A 1 441 ? 8.592 14.296 8.919 1.00 64.31 441 VAL A O 1
ATOM 3635 N N . PHE A 1 442 ? 10.556 14.835 7.959 1.00 65.19 442 PHE A N 1
ATOM 3636 C CA . PHE A 1 442 ? 11.323 13.837 8.696 1.00 65.19 442 PHE A CA 1
ATOM 3637 C C . PHE A 1 442 ? 11.471 14.210 10.166 1.00 65.19 442 PHE A C 1
ATOM 3639 O O . PHE A 1 442 ? 11.236 13.365 11.024 1.00 65.19 442 PHE A O 1
ATOM 3646 N N . ASP A 1 443 ? 11.805 15.466 10.456 1.00 71.81 443 ASP A N 1
ATOM 3647 C CA . ASP A 1 443 ? 12.021 15.890 11.836 1.00 71.81 443 ASP A CA 1
ATOM 3648 C C . ASP A 1 443 ? 10.704 16.099 12.602 1.00 71.81 443 ASP A C 1
ATOM 3650 O O . ASP A 1 443 ? 10.670 15.970 13.824 1.00 71.81 443 ASP A O 1
ATOM 3654 N N . TYR A 1 444 ? 9.592 16.335 11.906 1.00 67.88 444 TYR A N 1
ATOM 3655 C CA . TYR A 1 444 ? 8.264 16.499 12.500 1.00 67.88 444 TYR A CA 1
ATOM 3656 C C . TYR A 1 444 ? 7.270 15.471 11.936 1.00 67.88 444 TYR A C 1
ATOM 3658 O O . TYR A 1 444 ? 6.343 15.831 11.201 1.00 67.88 444 TYR A O 1
ATOM 3666 N N . PRO A 1 445 ? 7.439 14.172 12.264 1.00 53.75 445 PRO A N 1
ATOM 3667 C CA . PRO A 1 445 ? 6.623 13.104 11.708 1.00 53.75 445 PRO A CA 1
ATOM 3668 C C . PRO A 1 445 ? 5.176 13.182 12.207 1.00 53.75 445 PRO A C 1
ATOM 3670 O O . PRO A 1 445 ? 4.885 13.595 13.334 1.00 53.75 445 PRO A O 1
ATOM 3673 N N . SER A 1 446 ? 4.256 12.745 11.353 1.00 48.66 446 SER A N 1
ATOM 3674 C CA . SER A 1 446 ? 2.830 13.010 11.501 1.00 48.66 446 SER A CA 1
ATOM 3675 C C . SER A 1 446 ? 2.029 12.048 12.371 1.00 48.66 446 SER A C 1
ATOM 3677 O O . SER A 1 446 ? 0.876 12.337 12.672 1.00 48.66 446 SER A O 1
ATOM 3679 N N . GLU A 1 447 ? 2.582 10.890 12.739 1.00 41.03 447 GLU A N 1
ATOM 3680 C CA . GLU A 1 447 ? 1.903 9.967 13.664 1.00 41.03 447 GLU A CA 1
ATOM 3681 C C . GLU A 1 447 ? 2.066 10.370 15.133 1.00 41.03 447 GLU A C 1
ATOM 3683 O O . GLU A 1 447 ? 1.236 9.995 15.958 1.00 41.03 447 GLU A O 1
ATOM 3688 N N . ALA A 1 448 ? 3.106 11.149 15.453 1.00 39.91 448 ALA A N 1
ATOM 3689 C CA . ALA A 1 448 ? 3.199 11.885 16.710 1.00 39.91 448 ALA A CA 1
ATOM 3690 C C . ALA A 1 448 ? 2.421 13.202 16.591 1.00 39.91 448 ALA A C 1
ATOM 3692 O O . ALA A 1 448 ? 1.520 13.447 17.378 1.00 39.91 448 ALA A O 1
ATOM 3693 N N . ASN A 1 449 ? 2.680 13.961 15.519 1.00 42.84 449 ASN A N 1
ATOM 3694 C CA . ASN A 1 449 ? 2.075 15.265 15.263 1.00 42.84 449 ASN A CA 1
ATOM 3695 C C . ASN A 1 449 ? 0.945 15.146 14.237 1.00 42.84 449 ASN A C 1
ATOM 3697 O O . ASN A 1 449 ? 1.113 15.458 13.051 1.00 42.84 449 ASN A O 1
ATOM 3701 N N . HIS A 1 450 ? -0.209 14.672 14.711 1.00 39.69 450 HIS A N 1
ATOM 3702 C CA . HIS A 1 450 ? -1.419 14.312 13.951 1.00 39.69 450 HIS A CA 1
ATOM 3703 C C . HIS A 1 450 ? -1.837 15.312 12.839 1.00 39.69 450 HIS A C 1
ATOM 3705 O O . HIS A 1 450 ? -2.530 14.963 11.877 1.00 39.69 450 HIS A O 1
ATOM 3711 N N . GLU A 1 451 ? -1.398 16.564 12.938 1.00 40.16 451 GLU A N 1
ATOM 3712 C CA . GLU A 1 451 ? -1.775 17.701 12.101 1.00 40.16 451 GLU A CA 1
ATOM 3713 C C . GLU A 1 451 ? -0.998 17.818 10.763 1.00 40.16 451 GLU A C 1
ATOM 3715 O O . GLU A 1 451 ? -1.390 18.633 9.923 1.00 40.16 451 GLU A O 1
ATOM 3720 N N . LEU A 1 452 ? 0.056 17.014 10.521 1.00 41.19 452 LEU A N 1
ATOM 3721 C CA . LEU A 1 452 ? 0.955 17.127 9.343 1.00 41.19 452 LEU A CA 1
ATOM 3722 C C . LEU A 1 452 ? 0.995 15.903 8.392 1.00 41.19 452 LEU A C 1
ATOM 3724 O O . LEU A 1 452 ? 1.799 15.867 7.459 1.00 41.19 452 LEU A O 1
ATOM 3728 N N . HIS A 1 453 ? 0.114 14.915 8.578 1.00 36.50 453 HIS A N 1
ATOM 3729 C CA . HIS A 1 453 ? 0.134 13.611 7.877 1.00 36.50 453 HIS A CA 1
ATOM 3730 C C . HIS A 1 453 ? 0.075 13.655 6.350 1.00 36.50 453 HIS A C 1
ATOM 3732 O O . HIS A 1 453 ? 0.655 12.794 5.691 1.00 36.50 453 HIS A O 1
ATOM 3738 N N . CYS A 1 454 ? -0.517 14.697 5.766 1.00 38.19 454 CYS A N 1
ATOM 3739 C CA . CYS A 1 454 ? -0.600 14.863 4.314 1.00 38.19 454 CYS A CA 1
ATOM 3740 C C . CYS A 1 454 ? 0.760 15.068 3.616 1.00 38.19 454 CYS A C 1
ATOM 3742 O O . CYS A 1 454 ? 0.816 15.051 2.390 1.00 38.19 454 CYS A O 1
ATOM 3744 N N . LEU A 1 455 ? 1.845 15.308 4.362 1.00 40.09 455 LEU A N 1
ATOM 3745 C CA . LEU A 1 455 ? 3.187 15.511 3.804 1.00 40.09 455 LEU A CA 1
ATOM 3746 C C . LEU A 1 455 ? 4.063 14.245 3.823 1.00 40.09 455 LEU A C 1
ATOM 3748 O O . LEU A 1 455 ? 5.149 14.259 3.251 1.00 40.09 455 LEU A O 1
ATOM 3752 N N . VAL A 1 456 ? 3.619 13.176 4.495 1.00 38.25 456 VAL A N 1
ATOM 3753 C CA . VAL A 1 456 ? 4.479 12.058 4.939 1.00 38.25 456 VAL A CA 1
ATOM 3754 C C . VAL A 1 456 ? 4.119 10.719 4.274 1.00 38.25 456 VAL A C 1
ATOM 3756 O O . VAL A 1 456 ? 4.830 9.736 4.450 1.00 38.25 456 VAL A O 1
ATOM 3759 N N . GLY A 1 457 ? 3.044 10.681 3.478 1.00 32.12 457 GLY A N 1
ATOM 3760 C CA . GLY A 1 457 ? 2.366 9.455 3.043 1.00 32.12 457 GLY A CA 1
ATOM 3761 C C . GLY A 1 457 ? 3.164 8.431 2.229 1.00 32.12 457 GLY A C 1
ATOM 3762 O O . GLY A 1 457 ? 2.668 7.328 2.113 1.00 32.12 457 GLY A O 1
ATOM 3763 N N . GLU A 1 458 ? 4.349 8.751 1.693 1.00 29.41 458 GLU A N 1
ATOM 3764 C CA . GLU A 1 458 ? 5.367 7.793 1.208 1.00 29.41 458 GLU A CA 1
ATOM 3765 C C . GLU A 1 458 ? 6.501 8.579 0.509 1.00 29.41 458 GLU A C 1
ATOM 3767 O O . GLU A 1 458 ? 6.258 9.169 -0.546 1.00 29.41 458 GLU A O 1
ATOM 3772 N N . PRO A 1 459 ? 7.749 8.600 1.017 1.00 31.06 459 PRO A N 1
ATOM 3773 C CA . PRO A 1 459 ? 8.816 9.438 0.446 1.00 31.06 459 PRO A CA 1
ATOM 3774 C C . PRO A 1 459 ? 9.243 9.061 -0.990 1.00 31.06 459 PRO A C 1
ATOM 3776 O O . PRO A 1 459 ? 9.902 9.854 -1.662 1.00 31.06 459 PRO A O 1
ATOM 3779 N N . PHE A 1 460 ? 8.872 7.866 -1.463 1.00 33.19 460 PHE A N 1
ATOM 3780 C CA . PHE A 1 460 ? 9.307 7.290 -2.748 1.00 33.19 460 PHE A CA 1
ATOM 3781 C C . PHE A 1 460 ? 8.255 7.407 -3.844 1.00 33.19 460 PHE A C 1
ATOM 3783 O O . PHE A 1 460 ? 8.591 7.592 -5.011 1.00 33.19 460 PHE A O 1
ATOM 3790 N N . THR A 1 461 ? 6.985 7.376 -3.460 1.00 30.38 461 THR A N 1
ATOM 3791 C CA . THR A 1 461 ? 5.825 7.558 -4.343 1.00 30.38 461 THR A CA 1
ATOM 3792 C C . THR A 1 461 ? 5.430 9.033 -4.422 1.00 30.38 461 THR A C 1
ATOM 3794 O O . THR A 1 461 ? 4.931 9.503 -5.446 1.00 30.38 461 THR A O 1
ATOM 3797 N N . TYR A 1 462 ? 5.744 9.790 -3.368 1.00 30.66 462 TYR A N 1
ATOM 3798 C CA . TYR A 1 462 ? 5.469 11.210 -3.222 1.00 30.66 462 TYR A CA 1
ATOM 3799 C C . TYR A 1 462 ? 6.753 11.939 -2.839 1.00 30.66 462 TYR A C 1
ATOM 3801 O O . TYR A 1 462 ? 6.952 12.370 -1.703 1.00 30.66 462 TYR A O 1
ATOM 3809 N N . GLY A 1 463 ? 7.616 12.166 -3.832 1.00 24.23 463 GLY A N 1
ATOM 3810 C CA . GLY A 1 463 ? 8.451 13.358 -3.776 1.00 24.23 463 GLY A CA 1
ATOM 3811 C C . GLY A 1 463 ? 7.531 14.544 -3.486 1.00 24.23 463 GLY A C 1
ATOM 3812 O O . GLY A 1 463 ? 6.508 14.706 -4.158 1.00 24.23 463 GLY A O 1
ATOM 3813 N N . THR A 1 464 ? 7.852 15.321 -2.453 1.00 33.59 464 THR A N 1
ATOM 3814 C CA . THR A 1 464 ? 7.180 16.575 -2.110 1.00 33.59 464 THR A CA 1
ATOM 3815 C C . THR A 1 464 ? 6.819 17.307 -3.409 1.00 33.59 464 THR A C 1
ATOM 3817 O O . THR A 1 464 ? 7.705 17.658 -4.185 1.00 33.59 464 THR A O 1
ATOM 3820 N N . LEU A 1 465 ? 5.508 17.450 -3.665 1.00 31.23 465 LEU A N 1
ATOM 3821 C CA . LEU A 1 465 ? 4.873 17.959 -4.898 1.00 31.23 465 LEU A CA 1
ATOM 3822 C C . LEU A 1 465 ? 4.672 16.994 -6.094 1.00 31.23 465 LEU A C 1
ATOM 3824 O O . LEU A 1 465 ? 4.889 17.413 -7.228 1.00 31.23 465 LEU A O 1
ATOM 3828 N N . VAL A 1 466 ? 4.184 15.756 -5.933 1.00 27.20 466 VAL A N 1
ATOM 3829 C CA . VAL A 1 466 ? 3.711 14.960 -7.095 1.00 27.20 466 VAL A CA 1
ATOM 3830 C C . VAL A 1 466 ? 2.557 14.023 -6.720 1.00 27.20 466 VAL A C 1
ATOM 3832 O O . VAL A 1 466 ? 2.724 13.161 -5.874 1.00 27.20 466 VAL A O 1
ATOM 3835 N N . ARG A 1 467 ? 1.392 14.136 -7.377 1.00 27.31 467 ARG A N 1
ATOM 3836 C CA . ARG A 1 467 ? 0.433 13.017 -7.484 1.00 27.31 467 ARG A CA 1
ATOM 3837 C C . ARG A 1 467 ? 1.051 11.926 -8.360 1.00 27.31 467 ARG A C 1
ATOM 3839 O O . ARG A 1 467 ? 1.553 12.257 -9.432 1.00 27.31 467 ARG A O 1
ATOM 3846 N N . ALA A 1 468 ? 0.928 10.666 -7.945 1.00 27.67 468 ALA A N 1
ATOM 3847 C CA . ALA A 1 468 ? 1.255 9.475 -8.726 1.00 27.67 468 ALA A CA 1
ATOM 3848 C C . ALA A 1 468 ? 0.893 9.629 -10.222 1.00 27.67 468 ALA A C 1
ATOM 3850 O O . ALA A 1 468 ? -0.258 9.869 -10.594 1.00 27.67 468 ALA A O 1
ATOM 3851 N N . TYR A 1 469 ? 1.907 9.531 -11.081 1.00 31.47 469 TYR A N 1
ATOM 3852 C CA . TYR A 1 469 ? 1.769 9.506 -12.536 1.00 31.47 469 TYR A CA 1
ATOM 3853 C C . TYR A 1 469 ? 1.196 8.152 -12.984 1.00 31.47 469 TYR A C 1
ATOM 3855 O O . TYR A 1 469 ? 1.661 7.113 -12.530 1.00 31.47 469 TYR A O 1
ATOM 3863 N N . HIS A 1 470 ? 0.221 8.157 -13.902 1.00 32.47 470 HIS A N 1
ATOM 3864 C CA . HIS A 1 470 ? -0.334 6.944 -14.516 1.00 32.47 470 HIS A CA 1
ATOM 3865 C C . HIS A 1 470 ? -0.345 7.066 -16.049 1.00 32.47 470 HIS A C 1
ATOM 3867 O O . HIS A 1 470 ? -1.071 7.893 -16.612 1.00 32.47 470 HIS A O 1
ATOM 3873 N N . ARG A 1 471 ? 0.431 6.204 -16.726 1.00 29.02 471 ARG A N 1
ATOM 3874 C CA . ARG A 1 471 ? 0.712 6.211 -18.180 1.00 29.02 471 ARG A CA 1
ATOM 3875 C C . ARG A 1 471 ? -0.535 6.203 -19.077 1.00 29.02 471 ARG A C 1
ATOM 3877 O O . ARG A 1 471 ? -0.481 6.712 -20.191 1.00 29.02 471 ARG A O 1
ATOM 3884 N N . HIS A 1 472 ? -1.662 5.672 -18.595 1.00 30.19 472 HIS A N 1
ATOM 3885 C CA . HIS A 1 472 ? -2.885 5.516 -19.395 1.00 30.19 472 HIS A CA 1
ATOM 3886 C C . HIS A 1 472 ? -3.930 6.634 -19.223 1.00 30.19 472 HIS A C 1
ATOM 3888 O O . HIS A 1 472 ? -4.840 6.725 -20.041 1.00 30.19 472 HIS A O 1
ATOM 3894 N N . ARG A 1 473 ? -3.822 7.497 -18.195 1.00 30.02 473 ARG A N 1
ATOM 3895 C CA . ARG A 1 473 ? -4.798 8.589 -17.940 1.00 30.02 473 ARG A CA 1
ATOM 3896 C C . ARG A 1 473 ? -4.278 9.984 -18.301 1.00 30.02 473 ARG A C 1
ATOM 3898 O O . ARG A 1 473 ? -5.073 10.885 -18.542 1.00 30.02 473 ARG A O 1
ATOM 3905 N N . ALA A 1 474 ? -2.962 10.160 -18.379 1.00 32.06 474 ALA A N 1
ATOM 3906 C CA . ALA A 1 474 ? -2.326 11.365 -18.898 1.00 32.06 474 ALA A CA 1
ATOM 3907 C C . ALA A 1 474 ? -1.083 10.931 -19.694 1.00 32.06 474 ALA A C 1
ATOM 3909 O O . ALA A 1 474 ? -0.031 10.722 -19.086 1.00 32.06 474 ALA A O 1
ATOM 3910 N N . PRO A 1 475 ? -1.178 10.750 -21.031 1.00 32.03 475 PRO A N 1
ATOM 3911 C CA . PRO A 1 475 ? -0.044 10.282 -21.838 1.00 32.03 475 PRO A CA 1
ATOM 3912 C C . PRO A 1 475 ? 1.180 11.204 -21.716 1.00 32.03 475 PRO A C 1
ATOM 3914 O O . PRO A 1 475 ? 2.308 10.756 -21.892 1.00 32.03 475 PRO A O 1
ATOM 3917 N N . ASN A 1 476 ? 0.964 12.458 -21.302 1.00 31.27 476 ASN A N 1
ATOM 3918 C CA . ASN A 1 476 ? 2.005 13.397 -20.908 1.00 31.27 476 ASN A CA 1
ATOM 3919 C C . ASN A 1 476 ? 2.003 13.576 -19.382 1.00 31.27 476 ASN A C 1
ATOM 3921 O O . ASN A 1 476 ? 0.969 13.903 -18.797 1.00 31.27 476 ASN A O 1
ATOM 3925 N N . LYS A 1 477 ? 3.168 13.398 -18.745 1.00 34.28 477 LYS A N 1
ATOM 3926 C CA . LYS A 1 477 ? 3.390 13.641 -17.309 1.00 34.28 477 LYS A CA 1
ATOM 3927 C C . LYS A 1 477 ? 2.876 15.048 -16.945 1.00 34.28 477 LYS A C 1
ATOM 3929 O O . LYS A 1 477 ? 3.409 16.017 -17.492 1.00 34.28 477 LYS A O 1
ATOM 3934 N N . PRO A 1 478 ? 1.845 15.203 -16.084 1.00 35.91 478 PRO A N 1
ATOM 3935 C CA . PRO A 1 478 ? 1.374 16.527 -15.715 1.00 35.91 478 PRO A CA 1
ATOM 3936 C C . PRO A 1 478 ? 2.507 17.262 -15.012 1.00 35.91 478 PRO A C 1
ATOM 3938 O O . PRO A 1 478 ? 3.219 16.707 -14.172 1.00 35.91 478 PRO A O 1
ATOM 3941 N N . SER A 1 479 ? 2.700 18.509 -15.413 1.00 37.34 479 SER A N 1
ATOM 3942 C CA . SER A 1 479 ? 3.769 19.333 -14.893 1.00 37.34 479 SER A CA 1
ATOM 3943 C C . SER A 1 479 ? 3.593 19.513 -13.385 1.00 37.34 479 SER A C 1
ATOM 3945 O O . SER A 1 479 ? 2.548 19.991 -12.940 1.00 37.34 479 SER A O 1
ATOM 3947 N N . ILE A 1 480 ? 4.631 19.199 -12.599 1.00 40.25 480 ILE A N 1
ATOM 3948 C CA . ILE A 1 480 ? 4.720 19.518 -11.155 1.00 40.25 480 ILE A CA 1
ATOM 3949 C C . ILE A 1 480 ? 4.550 21.023 -10.873 1.00 40.25 480 ILE A C 1
ATOM 3951 O O . ILE A 1 480 ? 4.443 21.467 -9.736 1.00 40.25 480 ILE A O 1
ATOM 3955 N N . TYR A 1 481 ? 4.518 21.807 -11.945 1.00 44.19 481 TYR A N 1
ATOM 3956 C CA . TYR A 1 481 ? 4.371 23.238 -11.990 1.00 44.19 481 TYR A CA 1
ATOM 3957 C C . TYR A 1 481 ? 2.915 23.719 -12.166 1.00 44.19 481 TYR A C 1
ATOM 3959 O O . TYR A 1 481 ? 2.683 24.912 -12.334 1.00 44.19 481 TYR A O 1
ATOM 3967 N N . ASN A 1 482 ? 1.912 22.833 -12.105 1.00 51.09 482 ASN A N 1
ATOM 3968 C CA . ASN A 1 482 ? 0.499 23.233 -12.035 1.00 51.09 482 ASN A CA 1
ATOM 3969 C C . ASN A 1 482 ? 0.133 23.701 -10.618 1.00 51.09 482 ASN A C 1
ATOM 3971 O O . ASN A 1 482 ? -0.439 22.982 -9.799 1.00 51.09 482 ASN A O 1
ATOM 3975 N N . SER A 1 483 ? 0.475 24.953 -10.338 1.00 50.19 483 SER A N 1
ATOM 3976 C CA . SER A 1 483 ? 0.397 25.573 -9.018 1.00 50.19 483 SER A CA 1
ATOM 3977 C C . SER A 1 483 ? -0.994 25.608 -8.376 1.00 50.19 483 SER A C 1
ATOM 3979 O O . SER A 1 483 ? -1.156 25.543 -7.160 1.00 50.19 483 SER A O 1
ATOM 3981 N N . GLU A 1 484 ? -2.042 25.674 -9.192 1.00 51.25 484 GLU A N 1
ATOM 3982 C CA . GLU A 1 484 ? -3.422 25.741 -8.692 1.00 51.25 484 GLU A CA 1
ATOM 3983 C C . GLU A 1 484 ? -3.862 24.440 -8.015 1.00 51.25 484 GLU A C 1
ATOM 3985 O O . GLU A 1 484 ? -4.818 24.426 -7.243 1.00 51.25 484 GLU A O 1
ATOM 3990 N N . THR A 1 485 ? -3.142 23.348 -8.281 1.00 48.12 485 THR A N 1
ATOM 3991 C CA . THR A 1 485 ? -3.448 22.015 -7.765 1.00 48.12 485 THR A CA 1
ATOM 3992 C C . THR A 1 485 ? -2.821 21.748 -6.397 1.00 48.12 485 THR A C 1
ATOM 3994 O O . THR A 1 485 ? -3.297 20.858 -5.700 1.00 48.12 485 THR A O 1
ATOM 3997 N N . ILE A 1 486 ? -1.788 22.502 -5.988 1.00 51.56 486 ILE A N 1
ATOM 3998 C CA . ILE A 1 486 ? -1.117 22.281 -4.693 1.00 51.56 486 ILE A CA 1
ATOM 3999 C C . ILE A 1 486 ? -1.511 23.348 -3.649 1.00 51.56 486 ILE A C 1
ATOM 4001 O O . ILE A 1 486 ? -1.575 23.036 -2.463 1.00 51.56 486 ILE A O 1
ATOM 4005 N N . SER A 1 487 ? -1.864 24.579 -4.042 1.00 58.75 487 SER A N 1
ATOM 4006 C CA . SER A 1 487 ? -2.501 25.559 -3.146 1.00 58.75 487 SER A CA 1
ATOM 4007 C C . SER A 1 487 ? -3.054 26.758 -3.920 1.00 58.75 487 SER A C 1
ATOM 4009 O O . SER A 1 487 ? -2.404 27.271 -4.831 1.00 58.75 487 SER A O 1
ATOM 4011 N N . PRO A 1 488 ? -4.242 27.264 -3.533 1.00 66.31 488 PRO A N 1
ATOM 4012 C CA . PRO A 1 488 ? -4.887 28.384 -4.218 1.00 66.31 488 PRO A CA 1
ATOM 4013 C C . PRO A 1 488 ? -4.124 29.706 -4.057 1.00 66.31 488 PRO A C 1
ATOM 4015 O O . PRO A 1 488 ? -4.466 30.704 -4.691 1.00 66.31 488 PRO A O 1
ATOM 4018 N N . TYR A 1 489 ? -3.112 29.736 -3.189 1.00 72.81 489 TYR A N 1
ATOM 4019 C CA . TYR A 1 489 ? -2.386 30.943 -2.834 1.00 72.81 489 TYR A CA 1
ATOM 4020 C C . TYR A 1 489 ? -1.054 31.123 -3.560 1.00 72.81 489 TYR A C 1
ATOM 4022 O O . TYR A 1 489 ? -0.381 32.132 -3.332 1.00 72.81 489 TYR A O 1
ATOM 4030 N N . TYR A 1 490 ? -0.659 30.188 -4.421 1.00 71.06 490 TYR A N 1
ATOM 4031 C CA . TYR A 1 490 ? 0.578 30.307 -5.180 1.00 71.06 490 TYR A CA 1
ATOM 4032 C C . TYR A 1 490 ? 0.373 30.009 -6.672 1.00 71.06 490 TYR A C 1
ATOM 4034 O O . TYR A 1 490 ? -0.640 29.457 -7.103 1.00 71.06 490 TYR A O 1
ATOM 4042 N N . GLU A 1 491 ? 1.325 30.475 -7.467 1.00 76.69 491 GLU A N 1
ATOM 4043 C CA . GLU A 1 491 ? 1.409 30.350 -8.912 1.00 76.69 491 GLU A CA 1
ATOM 4044 C C . GLU A 1 491 ? 2.794 29.860 -9.333 1.00 76.69 491 GLU A C 1
ATOM 4046 O O . GLU A 1 491 ? 3.770 30.008 -8.597 1.00 76.69 491 GLU A O 1
ATOM 4051 N N . TRP A 1 492 ? 2.880 29.256 -10.510 1.00 73.38 492 TRP A N 1
ATOM 4052 C CA . TRP A 1 492 ? 4.142 28.927 -11.152 1.00 73.38 492 TRP A CA 1
ATOM 4053 C C . TRP A 1 492 ? 4.480 29.979 -12.199 1.00 73.38 492 TRP A C 1
ATOM 4055 O O . TRP A 1 492 ? 3.643 30.287 -13.048 1.00 73.38 492 TRP A O 1
ATOM 4065 N N . ASP A 1 493 ? 5.711 30.486 -12.169 1.00 74.69 493 ASP A N 1
ATOM 4066 C CA . ASP A 1 493 ? 6.256 31.290 -13.255 1.00 74.69 493 ASP A CA 1
ATOM 4067 C C . ASP A 1 493 ? 7.013 30.375 -14.240 1.00 74.69 493 ASP A C 1
ATOM 4069 O O . ASP A 1 493 ? 8.130 29.933 -13.944 1.00 74.69 493 ASP A O 1
ATOM 4073 N N . PRO A 1 494 ? 6.452 30.085 -15.431 1.00 69.38 494 PRO A N 1
ATOM 4074 C CA . PRO A 1 494 ? 7.099 29.220 -16.410 1.00 69.38 494 PRO A CA 1
ATOM 4075 C C . PRO A 1 494 ? 8.335 29.842 -17.058 1.00 69.38 494 PRO A C 1
ATOM 4077 O O . PRO A 1 494 ? 9.188 29.095 -17.539 1.00 69.38 494 PRO A O 1
ATOM 4080 N N . LYS A 1 495 ? 8.461 31.176 -17.071 1.00 76.38 495 LYS A N 1
ATOM 4081 C CA . LYS A 1 495 ? 9.623 31.860 -17.655 1.00 76.38 495 LYS A CA 1
ATOM 4082 C C . LYS A 1 495 ? 10.835 31.723 -16.749 1.00 76.38 495 LYS A C 1
ATOM 4084 O O . LYS A 1 495 ? 11.937 31.486 -17.231 1.00 76.38 495 LYS A O 1
ATOM 4089 N N . LYS A 1 496 ? 10.613 31.848 -15.444 1.00 70.44 496 LYS A N 1
ATOM 4090 C CA . LYS A 1 496 ? 11.680 31.825 -14.437 1.00 70.44 496 LYS A CA 1
ATOM 4091 C C . LYS A 1 496 ? 11.880 30.467 -13.783 1.00 70.44 496 LYS A C 1
ATOM 4093 O O . LYS A 1 496 ? 12.856 30.260 -13.075 1.00 70.44 496 LYS A O 1
ATOM 4098 N N . ARG A 1 497 ? 10.966 29.532 -14.046 1.00 67.88 497 ARG A N 1
ATOM 4099 C CA . ARG A 1 497 ? 10.930 28.204 -13.437 1.00 67.88 497 ARG A CA 1
ATOM 4100 C C . ARG A 1 497 ? 10.928 28.265 -11.902 1.00 67.88 497 ARG A C 1
ATOM 4102 O O . ARG A 1 497 ? 11.626 27.493 -11.243 1.00 67.88 497 ARG A O 1
ATOM 4109 N N . ALA A 1 498 ? 10.114 29.161 -11.342 1.00 69.25 498 ALA A N 1
ATOM 4110 C CA . ALA A 1 498 ? 10.031 29.393 -9.902 1.00 69.25 498 ALA A CA 1
ATOM 4111 C C . ALA A 1 498 ? 8.584 29.485 -9.392 1.00 69.25 498 ALA A C 1
ATOM 4113 O O . ALA A 1 498 ? 7.661 29.846 -10.127 1.00 69.25 498 ALA A O 1
ATOM 4114 N N . PHE A 1 499 ? 8.382 29.164 -8.109 1.00 66.81 499 PHE A N 1
ATOM 4115 C CA . PHE A 1 499 ? 7.081 29.299 -7.445 1.00 66.81 499 PHE A CA 1
ATOM 4116 C C . PHE A 1 499 ? 6.893 30.689 -6.845 1.00 66.81 499 PHE A C 1
ATOM 4118 O O . PHE A 1 499 ? 7.798 31.196 -6.185 1.00 66.81 499 PHE A O 1
ATOM 4125 N N . ARG A 1 500 ? 5.691 31.259 -6.998 1.00 74.25 500 ARG A N 1
ATOM 4126 C CA . ARG A 1 500 ? 5.335 32.603 -6.535 1.00 74.25 500 ARG A CA 1
ATOM 4127 C C . ARG A 1 500 ? 4.044 32.6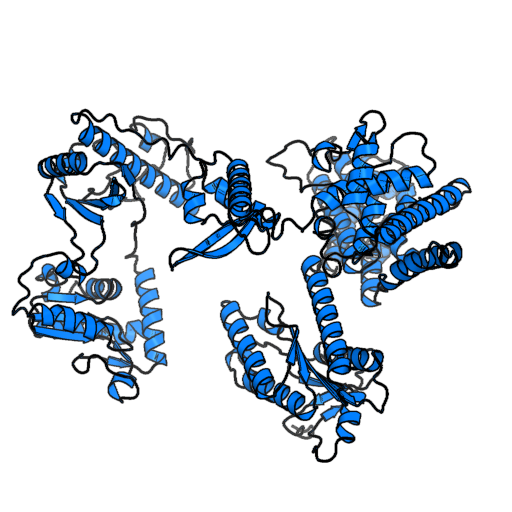58 -5.728 1.00 74.25 500 ARG A C 1
ATOM 4129 O O . ARG A 1 500 ? 3.057 32.032 -6.071 1.00 74.25 500 ARG A O 1
ATOM 4136 N N . VAL A 1 501 ? 4.001 33.472 -4.672 1.00 77.56 501 VAL A N 1
ATOM 4137 C CA . VAL A 1 501 ? 2.770 33.703 -3.885 1.00 77.56 501 VAL A CA 1
ATOM 4138 C C . VAL A 1 501 ? 1.829 34.691 -4.603 1.00 77.56 501 VAL A C 1
ATOM 4140 O O . VAL A 1 501 ? 2.194 35.860 -4.789 1.00 77.56 501 VAL A O 1
ATOM 4143 N N . LYS A 1 502 ? 0.603 34.244 -4.936 1.00 76.81 502 LYS A N 1
ATOM 4144 C CA . LYS A 1 502 ? -0.459 35.024 -5.613 1.00 76.81 502 LYS A CA 1
ATOM 4145 C C . LYS A 1 502 ? -0.920 36.214 -4.757 1.00 76.81 502 LYS A C 1
ATOM 4147 O O . LYS A 1 502 ? -0.803 37.362 -5.179 1.00 76.81 502 LYS A O 1
ATOM 4152 N N . ASP A 1 503 ? -1.366 35.959 -3.520 1.00 78.56 503 ASP A N 1
ATOM 4153 C CA . ASP A 1 503 ? -1.879 36.983 -2.589 1.00 78.56 503 ASP A CA 1
ATOM 4154 C C . ASP A 1 503 ? -1.268 36.843 -1.187 1.00 78.56 503 ASP A C 1
ATOM 4156 O O . ASP A 1 503 ? -1.730 36.077 -0.338 1.00 78.56 503 ASP A O 1
ATOM 4160 N N . ARG A 1 504 ? -0.221 37.633 -0.927 1.00 75.69 504 ARG A N 1
ATOM 4161 C CA . ARG A 1 504 ? 0.539 37.575 0.329 1.00 75.69 504 ARG A CA 1
ATOM 4162 C C . ARG A 1 504 ? -0.293 37.979 1.546 1.00 75.69 504 ARG A C 1
ATOM 4164 O O . ARG A 1 504 ? -0.146 37.372 2.600 1.00 75.69 504 ARG A O 1
ATOM 4171 N N . ARG A 1 505 ? -1.161 38.991 1.430 1.00 81.19 505 ARG A N 1
ATOM 4172 C CA . ARG A 1 505 ? -1.948 39.478 2.579 1.00 81.19 505 ARG A CA 1
ATOM 4173 C C . ARG A 1 505 ? -2.954 38.423 3.016 1.00 81.19 505 ARG A C 1
ATOM 4175 O O . ARG A 1 505 ? -3.079 38.147 4.208 1.00 81.19 505 ARG A O 1
ATOM 4182 N N . ARG A 1 506 ? -3.624 37.794 2.050 1.00 80.81 506 ARG A N 1
ATOM 4183 C CA . ARG A 1 506 ? -4.570 36.707 2.313 1.00 80.81 506 ARG A CA 1
ATOM 4184 C C . ARG A 1 506 ? -3.879 35.467 2.877 1.00 80.81 506 ARG A C 1
ATOM 4186 O O . ARG A 1 506 ? -4.425 34.862 3.792 1.00 80.81 506 ARG A O 1
ATOM 4193 N N . VAL A 1 507 ? -2.676 35.141 2.399 1.00 76.81 507 VAL A N 1
ATOM 4194 C CA . VAL A 1 507 ? -1.845 34.053 2.947 1.00 76.81 507 VAL A CA 1
ATOM 4195 C C . VAL A 1 507 ? -1.442 34.315 4.385 1.00 76.81 507 VAL A C 1
ATOM 4197 O O . VAL A 1 507 ? -1.676 33.456 5.221 1.00 76.81 507 VAL A O 1
ATOM 4200 N N . LEU A 1 508 ? -0.888 35.488 4.697 1.00 78.69 508 LEU A N 1
ATOM 4201 C CA . LEU A 1 508 ? -0.467 35.820 6.062 1.00 78.69 508 LEU A CA 1
ATOM 4202 C C . LEU A 1 508 ? -1.649 35.793 7.036 1.00 78.69 508 LEU A C 1
ATOM 4204 O O . LEU A 1 508 ? -1.530 35.250 8.131 1.00 78.69 508 LEU A O 1
ATOM 4208 N N . LYS A 1 509 ? -2.815 36.294 6.606 1.00 79.81 509 LYS A N 1
ATOM 4209 C CA . LYS A 1 509 ? -4.058 36.166 7.373 1.00 79.81 509 LYS A CA 1
ATOM 4210 C C . LYS A 1 509 ? -4.432 34.697 7.584 1.00 79.81 509 LYS A C 1
ATOM 4212 O O . LYS A 1 509 ? -4.777 34.321 8.696 1.00 79.81 509 LYS A O 1
ATOM 4217 N N . GLN A 1 510 ? -4.334 33.865 6.547 1.00 74.19 510 GLN A N 1
ATOM 4218 C CA . GLN A 1 510 ? -4.650 32.444 6.655 1.00 74.19 510 GLN A CA 1
ATOM 4219 C C . GLN A 1 510 ? -3.657 31.704 7.566 1.00 74.19 510 GLN A C 1
ATOM 4221 O O . GLN A 1 510 ? -4.106 30.932 8.408 1.00 74.19 510 GLN A O 1
ATOM 4226 N N . ILE A 1 511 ? -2.350 31.978 7.469 1.00 71.12 511 ILE A N 1
ATOM 4227 C CA . ILE A 1 511 ? -1.300 31.444 8.356 1.00 71.12 511 ILE A CA 1
ATOM 4228 C C . ILE A 1 511 ? -1.654 31.748 9.811 1.00 71.12 511 ILE A C 1
ATOM 4230 O O . ILE A 1 511 ? -1.797 30.814 10.590 1.00 71.12 511 ILE A O 1
ATOM 4234 N N . ALA A 1 512 ? -1.897 33.021 10.139 1.00 70.56 512 ALA A N 1
ATOM 4235 C CA . ALA A 1 512 ? -2.219 33.456 11.499 1.00 70.56 512 ALA A CA 1
ATOM 4236 C C . ALA A 1 512 ? -3.519 32.844 12.051 1.00 70.56 512 ALA A C 1
ATOM 4238 O O . ALA A 1 512 ? -3.671 32.695 13.255 1.00 70.56 512 ALA A O 1
ATOM 4239 N N . THR A 1 513 ? -4.471 32.487 11.182 1.00 70.62 513 THR A N 1
ATOM 4240 C CA . THR A 1 513 ? -5.701 31.786 11.600 1.00 70.62 513 THR A CA 1
ATOM 4241 C C . THR A 1 513 ? -5.552 30.269 11.699 1.00 70.62 513 THR A C 1
ATOM 4243 O O . THR A 1 513 ? -6.444 29.613 12.228 1.00 70.62 513 THR A O 1
ATOM 4246 N N . THR A 1 514 ? -4.487 29.696 11.131 1.00 63.44 514 THR A N 1
ATOM 4247 C CA . THR A 1 514 ? -4.340 28.240 10.974 1.00 63.44 514 THR A CA 1
ATOM 4248 C C . THR A 1 514 ? -3.251 27.665 11.890 1.00 63.44 514 THR A C 1
ATOM 4250 O O . THR A 1 514 ? -3.417 26.551 12.393 1.00 63.44 514 THR A O 1
ATOM 4253 N N . PHE A 1 515 ? -2.171 28.414 12.122 1.00 66.75 515 PHE A N 1
ATOM 4254 C CA . PHE A 1 515 ? -1.069 28.054 13.015 1.00 66.75 515 PHE A CA 1
ATOM 4255 C C . PHE A 1 515 ? -1.058 28.968 14.248 1.00 66.75 515 PHE A C 1
ATOM 4257 O O . PHE A 1 515 ? -1.244 30.176 14.118 1.00 66.75 515 PHE A O 1
ATOM 4264 N N . ASP A 1 516 ? -0.839 28.381 15.423 1.00 68.00 516 ASP A N 1
ATOM 4265 C CA . ASP A 1 516 ? -0.741 29.054 16.728 1.00 68.00 516 ASP A CA 1
ATOM 4266 C C . ASP A 1 516 ? 0.405 28.410 17.529 1.00 68.00 516 ASP A C 1
ATOM 4268 O O . ASP A 1 516 ? 0.732 27.242 17.327 1.00 68.00 516 ASP A O 1
ATOM 4272 N N . ASP A 1 517 ? 1.017 29.146 18.453 1.00 71.62 517 ASP A N 1
ATOM 4273 C CA . ASP A 1 517 ? 2.101 28.659 19.316 1.00 71.62 517 ASP A CA 1
ATOM 4274 C C . ASP A 1 517 ? 1.618 27.713 20.430 1.00 71.62 517 ASP A C 1
ATOM 4276 O O . ASP A 1 517 ? 2.426 27.124 21.141 1.00 71.62 517 ASP A O 1
ATOM 4280 N N . ARG A 1 518 ? 0.301 27.535 20.581 1.00 59.81 518 ARG A N 1
ATOM 4281 C CA . ARG A 1 518 ? -0.308 26.566 21.513 1.00 59.81 518 ARG A CA 1
ATOM 4282 C C . ARG A 1 518 ? -0.431 25.149 20.939 1.00 59.81 518 ARG A C 1
ATOM 4284 O O . ARG A 1 518 ? -0.954 24.269 21.620 1.00 59.81 518 ARG A O 1
ATOM 4291 N N . GLN A 1 519 ? -0.038 24.953 19.682 1.00 58.69 519 GLN A N 1
ATOM 4292 C CA . GLN A 1 519 ? -0.112 23.671 18.976 1.00 58.69 519 GLN A CA 1
ATOM 4293 C C . GLN A 1 519 ? 1.036 22.738 19.382 1.00 58.69 519 GLN A C 1
ATOM 4295 O O . GLN A 1 519 ? 2.009 23.171 19.994 1.00 58.69 519 GLN A O 1
ATOM 4300 N N . GLU A 1 520 ? 0.917 21.454 19.029 1.00 56.72 520 GLU A N 1
ATOM 4301 C CA . GLU A 1 520 ? 1.944 20.440 19.316 1.00 56.72 520 GLU A CA 1
ATOM 4302 C C . GLU A 1 520 ? 3.295 20.793 18.679 1.00 56.72 520 GLU A C 1
ATOM 4304 O O . GLU A 1 520 ? 4.337 20.618 19.304 1.00 56.72 520 GLU A O 1
ATOM 4309 N N . ILE A 1 521 ? 3.255 21.383 17.479 1.00 65.00 521 ILE A N 1
ATOM 4310 C CA . ILE A 1 521 ? 4.395 22.068 16.867 1.00 65.00 521 ILE A CA 1
ATOM 4311 C C . ILE A 1 521 ? 4.043 23.559 16.774 1.00 65.00 521 ILE A C 1
ATOM 4313 O O . ILE A 1 521 ? 3.237 23.938 15.915 1.00 65.00 521 ILE A O 1
ATOM 4317 N N . PRO A 1 522 ? 4.620 24.413 17.636 1.00 74.38 522 PRO A N 1
ATOM 4318 C CA . PRO A 1 522 ? 4.369 25.848 17.630 1.00 74.38 522 PRO A CA 1
ATOM 4319 C C . PRO A 1 522 ? 4.707 26.498 16.285 1.00 74.38 522 PRO A C 1
ATOM 4321 O O . PRO A 1 522 ? 5.703 26.158 15.641 1.00 74.38 522 PRO A O 1
ATOM 4324 N N . TYR A 1 523 ? 3.927 27.500 15.873 1.00 80.06 523 TYR A N 1
ATOM 4325 C CA . TYR A 1 523 ? 4.208 28.283 14.663 1.00 80.06 523 TYR A CA 1
ATOM 4326 C C . TYR A 1 523 ? 5.643 28.840 14.639 1.00 80.06 523 TYR A C 1
ATOM 4328 O O . TYR A 1 523 ? 6.334 28.771 13.617 1.00 80.06 523 TYR A O 1
ATOM 4336 N N . SER A 1 524 ? 6.102 29.363 15.775 1.00 82.56 524 SER A N 1
ATOM 4337 C CA . SER A 1 524 ? 7.462 29.867 15.973 1.00 82.56 524 SER A CA 1
ATOM 4338 C C . SER A 1 524 ? 8.536 28.809 15.715 1.00 82.56 524 SER A C 1
ATOM 4340 O O . SER A 1 524 ? 9.575 29.125 15.133 1.00 82.56 524 SER A O 1
ATOM 4342 N N . GLU A 1 525 ? 8.278 27.552 16.067 1.00 83.25 525 GLU A N 1
ATOM 4343 C CA . GLU A 1 525 ? 9.183 26.433 15.816 1.00 83.25 525 GLU A CA 1
ATOM 4344 C C . GLU A 1 525 ? 9.247 26.086 14.323 1.00 83.25 525 GLU A C 1
ATOM 4346 O O . GLU A 1 525 ? 10.342 25.985 13.769 1.00 83.25 525 GLU A O 1
ATOM 4351 N N . ILE A 1 526 ? 8.099 26.033 13.637 1.00 82.62 526 ILE A N 1
ATOM 4352 C CA . ILE A 1 526 ? 8.025 25.812 12.179 1.00 82.62 526 ILE A CA 1
ATOM 4353 C C . ILE A 1 526 ? 8.835 26.876 11.427 1.00 82.62 526 ILE A C 1
ATOM 4355 O O . ILE A 1 526 ? 9.639 26.565 10.544 1.00 82.62 526 ILE A O 1
ATOM 4359 N N . VAL A 1 527 ? 8.645 28.148 11.790 1.00 89.25 527 VAL A N 1
ATOM 4360 C CA . VAL A 1 527 ? 9.377 29.275 11.196 1.00 89.25 527 VAL A CA 1
ATOM 4361 C C . VAL A 1 527 ? 10.874 29.152 11.462 1.00 89.25 527 VAL A C 1
ATOM 4363 O O . VAL A 1 527 ? 11.667 29.242 10.526 1.00 89.25 527 VAL A O 1
ATOM 4366 N N . THR A 1 528 ? 11.259 28.918 12.717 1.00 91.50 528 THR A N 1
ATOM 4367 C CA . THR A 1 528 ? 12.663 28.782 13.133 1.00 91.50 528 THR A CA 1
ATOM 4368 C C . THR A 1 528 ? 13.357 27.653 12.379 1.00 91.50 528 THR A C 1
ATOM 4370 O O . THR A 1 528 ? 14.473 27.823 11.887 1.00 91.50 528 THR A O 1
ATOM 4373 N N . TYR A 1 529 ? 12.679 26.521 12.214 1.00 90.56 529 TYR A N 1
ATOM 4374 C CA . TYR A 1 529 ? 13.221 25.368 11.515 1.00 90.56 529 TYR A CA 1
ATOM 4375 C C . TYR A 1 529 ? 13.398 25.632 10.008 1.00 90.56 529 TYR A C 1
ATOM 4377 O O . TYR A 1 529 ? 14.460 25.350 9.449 1.00 90.56 529 TYR A O 1
ATOM 4385 N N . PHE A 1 530 ? 12.428 26.267 9.335 1.00 91.06 530 PHE A N 1
ATOM 4386 C CA . PHE A 1 530 ? 12.612 26.682 7.936 1.00 91.06 530 PHE A CA 1
ATOM 4387 C C . PHE A 1 530 ? 13.750 27.691 7.763 1.00 91.06 530 PHE A C 1
ATOM 4389 O O . PHE A 1 530 ? 14.510 27.594 6.795 1.00 91.06 530 PHE A O 1
ATOM 4396 N N . ARG A 1 531 ? 13.918 28.625 8.707 1.00 93.56 531 ARG A N 1
ATOM 4397 C CA . ARG A 1 531 ? 15.052 29.559 8.698 1.00 93.56 531 ARG A CA 1
ATOM 4398 C C . ARG A 1 531 ? 16.383 28.846 8.887 1.00 93.56 531 ARG A C 1
ATOM 4400 O O . ARG A 1 531 ? 17.325 29.140 8.154 1.00 93.56 531 ARG A O 1
ATOM 4407 N N . LEU A 1 532 ? 16.458 27.878 9.802 1.00 94.50 532 LEU A N 1
ATOM 4408 C CA . LEU A 1 532 ? 17.650 27.051 9.995 1.00 94.50 532 LEU A CA 1
ATOM 4409 C C . LEU A 1 532 ? 18.063 26.379 8.680 1.00 94.50 532 LEU A C 1
ATOM 4411 O O . LEU A 1 532 ? 19.211 26.514 8.259 1.00 94.50 532 LEU A O 1
ATOM 4415 N N . LEU A 1 533 ? 17.130 25.719 7.987 1.00 92.12 533 LEU A N 1
ATOM 4416 C CA . LEU A 1 533 ? 17.419 25.055 6.711 1.00 92.12 533 LEU A CA 1
ATOM 4417 C C . LEU A 1 533 ? 17.857 26.041 5.618 1.00 92.12 533 LEU A C 1
ATOM 4419 O O . LEU A 1 533 ? 18.794 25.752 4.871 1.00 92.12 533 LEU A O 1
ATOM 4423 N N . ALA A 1 534 ? 17.247 27.229 5.558 1.00 91.19 534 ALA A N 1
ATOM 4424 C CA . ALA A 1 534 ? 17.672 28.300 4.655 1.00 91.19 534 ALA A CA 1
ATOM 4425 C C . ALA A 1 534 ? 19.108 28.771 4.954 1.00 91.19 534 ALA A C 1
ATOM 4427 O O . ALA A 1 534 ? 19.905 29.002 4.042 1.00 91.19 534 ALA A O 1
ATOM 4428 N N . ARG A 1 535 ? 19.479 28.879 6.235 1.00 91.75 535 ARG A N 1
ATOM 4429 C CA . ARG A 1 535 ? 20.828 29.288 6.646 1.00 91.75 535 ARG A CA 1
ATOM 4430 C C . ARG A 1 535 ? 21.874 28.201 6.457 1.00 91.75 535 ARG A C 1
ATOM 4432 O O . ARG A 1 535 ? 23.001 28.534 6.092 1.00 91.75 535 ARG A O 1
ATOM 4439 N N . ILE A 1 536 ? 21.514 26.931 6.632 1.00 91.12 536 ILE A N 1
ATOM 4440 C CA . ILE A 1 536 ? 22.360 25.794 6.248 1.00 91.12 536 ILE A CA 1
ATOM 4441 C C . ILE A 1 536 ? 22.632 25.855 4.743 1.00 91.12 536 ILE A C 1
ATOM 4443 O O . ILE A 1 536 ? 23.790 25.807 4.330 1.00 91.12 536 ILE A O 1
ATOM 4447 N N . TYR A 1 537 ? 21.594 26.061 3.927 1.00 88.94 537 TYR A N 1
ATOM 4448 C CA . TYR A 1 537 ? 21.746 26.233 2.483 1.00 88.94 537 TYR A CA 1
ATOM 4449 C C . TYR A 1 537 ? 22.721 27.371 2.137 1.00 88.94 537 TYR A C 1
ATOM 4451 O O . TYR A 1 537 ? 23.680 27.155 1.398 1.00 88.94 537 TYR A O 1
ATOM 4459 N N . LEU A 1 538 ? 22.548 28.564 2.722 1.00 87.62 538 LEU A N 1
ATOM 4460 C CA . LEU A 1 538 ? 23.446 29.708 2.492 1.00 87.62 538 LEU A CA 1
ATOM 4461 C C . LEU A 1 538 ? 24.885 29.450 2.937 1.00 87.62 538 LEU A C 1
ATOM 4463 O O . LEU A 1 538 ? 25.824 29.898 2.276 1.00 87.62 538 LEU A O 1
ATOM 4467 N N . PHE A 1 539 ? 25.064 28.770 4.067 1.00 87.62 539 PHE A N 1
ATOM 4468 C CA . PHE A 1 539 ? 26.379 28.442 4.605 1.00 87.62 539 PHE A CA 1
ATOM 4469 C C . PHE A 1 539 ? 27.178 27.575 3.624 1.00 87.62 539 PHE A C 1
ATOM 4471 O O . PHE A 1 539 ? 28.336 27.883 3.323 1.00 87.62 539 PHE A O 1
ATOM 4478 N N . TYR A 1 540 ? 26.537 26.560 3.043 1.00 83.75 540 TYR A N 1
ATOM 4479 C CA . TYR A 1 540 ? 27.179 25.719 2.040 1.00 83.75 540 TYR A CA 1
ATOM 4480 C C . TYR A 1 540 ? 27.282 26.399 0.674 1.00 83.75 540 TYR A C 1
ATOM 4482 O O . TYR A 1 540 ? 28.323 26.263 0.045 1.00 83.75 540 TYR A O 1
ATOM 4490 N N . PHE A 1 541 ? 26.308 27.221 0.267 1.00 81.25 541 PHE A N 1
ATOM 4491 C CA . PHE A 1 541 ? 26.366 27.986 -0.987 1.00 81.25 541 PHE A CA 1
ATOM 4492 C C . PHE A 1 541 ? 27.585 28.922 -1.039 1.00 81.25 541 PHE A C 1
ATOM 4494 O O . PHE A 1 541 ? 28.323 28.952 -2.023 1.00 81.25 541 PHE A O 1
ATOM 4501 N N . LYS A 1 542 ? 27.849 29.654 0.053 1.00 74.31 542 LYS A N 1
ATOM 4502 C CA . LYS A 1 542 ? 29.035 30.523 0.170 1.00 74.31 542 LYS A CA 1
ATOM 4503 C C . LYS A 1 542 ? 30.342 29.727 0.161 1.00 74.31 542 LYS A C 1
ATOM 4505 O O . LYS A 1 542 ? 31.340 30.210 -0.360 1.00 74.31 542 LYS A O 1
ATOM 4510 N N . SER A 1 543 ? 30.318 28.509 0.699 1.00 65.88 543 SER A N 1
ATOM 4511 C CA . SER A 1 543 ? 31.477 27.612 0.720 1.00 65.88 543 SER A CA 1
ATOM 4512 C C . SER A 1 543 ? 31.797 27.039 -0.668 1.00 65.88 543 SER A C 1
ATOM 4514 O O . SER A 1 543 ? 32.971 26.878 -1.009 1.00 65.88 543 SER A O 1
ATOM 4516 N N . THR A 1 544 ? 30.781 26.784 -1.503 1.00 59.78 544 THR A N 1
ATOM 4517 C CA . THR A 1 544 ? 30.969 26.360 -2.901 1.00 59.78 544 THR A CA 1
ATOM 4518 C C . THR A 1 544 ? 31.581 27.465 -3.755 1.00 59.78 544 THR A C 1
ATOM 4520 O O . THR A 1 544 ? 32.492 27.200 -4.536 1.00 59.78 544 THR A O 1
ATOM 4523 N N . ALA A 1 545 ? 31.159 28.717 -3.547 1.00 60.31 545 ALA A N 1
ATOM 4524 C CA . ALA A 1 545 ? 31.739 29.882 -4.219 1.00 60.31 545 ALA A CA 1
ATOM 4525 C C . ALA A 1 545 ? 33.222 30.115 -3.860 1.00 60.31 545 ALA A C 1
ATOM 4527 O O . ALA A 1 545 ? 33.962 30.689 -4.653 1.00 60.31 545 ALA A O 1
ATOM 4528 N N . SER A 1 546 ? 33.675 29.630 -2.698 1.00 56.28 546 SER A N 1
ATOM 4529 C CA . SER A 1 546 ? 35.080 29.664 -2.270 1.00 56.28 546 SER A CA 1
ATOM 4530 C C . SER A 1 546 ? 35.879 28.398 -2.630 1.00 56.28 546 SER A C 1
ATOM 4532 O O . SER A 1 546 ? 36.913 28.138 -2.021 1.00 56.28 546 SER A O 1
ATOM 4534 N N . GLY A 1 547 ? 35.396 27.568 -3.563 1.00 52.62 547 GLY A N 1
ATOM 4535 C CA . GLY A 1 547 ? 36.115 26.384 -4.055 1.00 52.62 547 GLY A CA 1
ATOM 4536 C C . GLY A 1 547 ? 35.971 25.106 -3.214 1.00 52.62 547 GLY A C 1
ATOM 4537 O O . GLY A 1 547 ? 36.652 24.122 -3.494 1.00 52.62 547 GLY A O 1
ATOM 4538 N N . ARG A 1 548 ? 35.087 25.058 -2.201 1.00 53.78 548 ARG A N 1
ATOM 4539 C CA . ARG A 1 548 ? 34.774 23.805 -1.480 1.00 53.78 548 ARG A CA 1
ATOM 4540 C C . ARG A 1 548 ? 33.665 23.024 -2.199 1.00 53.78 548 ARG A C 1
ATOM 4542 O O . ARG A 1 548 ? 32.579 23.530 -2.433 1.00 53.78 548 ARG A O 1
ATOM 4549 N N . SER A 1 549 ? 33.913 21.748 -2.488 1.00 55.38 549 SER A N 1
ATOM 4550 C CA . SER A 1 549 ? 33.159 20.865 -3.407 1.00 55.38 549 SER A CA 1
ATOM 4551 C C . SER A 1 549 ? 31.711 20.457 -3.018 1.00 55.38 549 SER A C 1
ATOM 4553 O O . SER A 1 549 ? 31.232 19.425 -3.490 1.00 55.38 549 SER A O 1
ATOM 4555 N N . ARG A 1 550 ? 30.985 21.168 -2.144 1.00 66.06 550 ARG A N 1
ATOM 4556 C CA . ARG A 1 550 ? 29.632 20.731 -1.722 1.00 66.06 550 ARG A CA 1
ATOM 4557 C C . ARG A 1 550 ? 28.547 21.630 -2.304 1.00 66.06 550 ARG A C 1
ATOM 4559 O O . ARG A 1 550 ? 28.490 22.812 -1.973 1.00 66.06 550 ARG A O 1
ATOM 4566 N N . ASN A 1 551 ? 27.676 21.060 -3.138 1.00 70.44 551 ASN A N 1
ATOM 4567 C CA . ASN A 1 551 ? 26.456 21.723 -3.588 1.00 70.44 551 ASN A CA 1
ATOM 4568 C C . ASN A 1 551 ? 25.487 21.830 -2.389 1.00 70.44 551 ASN A C 1
ATOM 4570 O O . ASN A 1 551 ? 25.217 20.824 -1.728 1.00 70.44 551 ASN A O 1
ATOM 4574 N N . PRO A 1 552 ? 24.962 23.022 -2.067 1.00 73.62 552 PRO A N 1
ATOM 4575 C CA . PRO A 1 552 ? 24.102 23.218 -0.900 1.00 73.62 552 PRO A CA 1
ATOM 4576 C C . PRO A 1 552 ? 22.785 22.428 -0.959 1.00 73.62 552 PRO A C 1
ATOM 4578 O O . PRO A 1 552 ? 22.243 22.070 0.087 1.00 73.62 552 PRO A O 1
ATOM 4581 N N . VAL A 1 553 ? 22.285 22.090 -2.154 1.00 69.56 553 VAL A N 1
ATOM 4582 C CA . VAL A 1 553 ? 21.116 21.206 -2.315 1.00 69.56 553 VAL A CA 1
ATOM 4583 C C . VAL A 1 553 ? 21.440 19.777 -1.873 1.00 69.56 553 VAL A C 1
ATOM 4585 O O . VAL A 1 553 ? 20.598 19.116 -1.264 1.00 69.56 553 VAL A O 1
ATOM 4588 N N . ASP A 1 554 ? 22.666 19.312 -2.118 1.00 68.62 554 ASP A N 1
ATOM 4589 C CA . ASP A 1 554 ? 23.095 17.958 -1.760 1.00 68.62 554 ASP A CA 1
ATOM 4590 C C . ASP A 1 554 ? 23.221 17.774 -0.250 1.00 68.62 554 ASP A C 1
ATOM 4592 O O . ASP A 1 554 ? 22.940 16.696 0.270 1.00 68.62 554 ASP A O 1
ATOM 4596 N N . VAL A 1 555 ? 23.545 18.845 0.478 1.00 78.75 555 VAL A N 1
ATOM 4597 C CA . VAL A 1 555 ? 23.519 18.834 1.944 1.00 78.75 555 VAL A CA 1
ATOM 4598 C C . VAL A 1 555 ? 22.094 18.636 2.458 1.00 78.75 555 VAL A C 1
ATOM 4600 O O . VAL A 1 555 ? 21.865 17.773 3.300 1.00 78.75 555 VAL A O 1
ATOM 4603 N N . LEU A 1 556 ? 21.112 19.366 1.923 1.00 76.38 556 LEU A N 1
ATOM 4604 C CA . LEU A 1 556 ? 19.712 19.184 2.325 1.00 76.38 556 LEU A CA 1
ATOM 4605 C C . LEU A 1 556 ? 19.151 17.817 1.888 1.00 76.38 556 LEU A C 1
ATOM 4607 O O . LEU A 1 556 ? 18.338 17.223 2.600 1.00 76.38 556 LEU A O 1
ATOM 4611 N N . ASN A 1 557 ? 19.597 17.288 0.744 1.00 68.88 557 ASN A N 1
ATOM 4612 C CA . ASN A 1 557 ? 19.314 15.913 0.320 1.00 68.88 557 ASN A CA 1
ATOM 4613 C C . ASN A 1 557 ? 19.844 14.896 1.319 1.00 68.88 557 ASN A C 1
ATOM 4615 O O . ASN A 1 557 ? 19.115 14.011 1.747 1.00 68.88 557 ASN A O 1
ATOM 4619 N N . MET A 1 558 ? 21.109 15.026 1.697 1.00 76.50 558 MET A N 1
ATOM 4620 C CA . MET A 1 558 ? 21.753 14.135 2.647 1.00 76.50 558 MET A CA 1
ATOM 4621 C C . MET A 1 558 ? 21.033 14.158 3.994 1.00 76.50 558 MET A C 1
ATOM 4623 O O . MET A 1 558 ? 20.706 13.099 4.519 1.00 76.50 558 MET A O 1
ATOM 4627 N N . LEU A 1 559 ? 20.698 15.348 4.500 1.00 75.88 559 LEU A N 1
ATOM 4628 C CA . LEU A 1 559 ? 19.951 15.500 5.748 1.00 75.88 559 LEU A CA 1
ATOM 4629 C C . LEU A 1 559 ? 18.538 14.906 5.687 1.00 75.88 559 LEU A C 1
ATOM 4631 O O . LEU A 1 559 ? 18.018 14.549 6.728 1.00 75.88 559 LEU A O 1
ATOM 4635 N N . SER A 1 560 ? 17.906 14.764 4.521 1.00 70.19 560 SER A N 1
ATOM 4636 C CA . SER A 1 560 ? 16.570 14.146 4.428 1.00 70.19 560 SER A CA 1
ATOM 4637 C C . SER A 1 560 ? 16.632 12.644 4.147 1.00 70.19 560 SER A C 1
ATOM 4639 O O . SER A 1 560 ? 15.928 11.863 4.776 1.00 70.19 560 SER A O 1
ATOM 4641 N N . ILE A 1 561 ? 17.499 12.220 3.230 1.00 64.38 561 ILE A N 1
ATOM 4642 C CA . ILE A 1 561 ? 17.572 10.839 2.736 1.00 64.38 561 ILE A CA 1
ATOM 4643 C C . ILE A 1 561 ? 18.363 9.933 3.689 1.00 64.38 561 ILE A C 1
ATOM 4645 O O . ILE A 1 561 ? 18.058 8.751 3.808 1.00 64.38 561 ILE A O 1
ATOM 4649 N N . CYS A 1 562 ? 19.371 10.464 4.387 1.00 70.25 562 CYS A N 1
ATOM 4650 C CA . CYS A 1 562 ? 20.283 9.669 5.216 1.00 70.25 562 CYS A CA 1
ATOM 4651 C C . CYS A 1 562 ? 19.844 9.567 6.692 1.00 70.25 562 CYS A C 1
ATOM 4653 O O . CYS A 1 562 ? 20.664 9.241 7.544 1.00 70.25 562 CYS A O 1
ATOM 4655 N N . ARG A 1 563 ? 18.576 9.862 7.012 1.00 71.06 563 ARG A N 1
ATOM 4656 C CA . ARG A 1 563 ? 18.034 9.808 8.388 1.00 71.06 563 ARG A CA 1
ATOM 4657 C C . ARG A 1 563 ? 17.870 8.394 8.922 1.00 71.06 563 ARG A C 1
ATOM 4659 O O . ARG A 1 563 ? 18.104 8.151 10.102 1.00 71.06 563 ARG A O 1
ATOM 4666 N N . GLU A 1 564 ? 17.463 7.494 8.035 1.00 72.44 564 GLU A N 1
ATOM 4667 C CA . GLU A 1 564 ? 17.141 6.104 8.328 1.00 72.44 564 GLU A CA 1
ATOM 4668 C C . GLU A 1 564 ? 17.698 5.206 7.224 1.00 72.44 564 GLU A C 1
ATOM 4670 O O . GLU A 1 564 ? 17.711 5.579 6.047 1.00 72.44 564 GLU A O 1
ATOM 4675 N N . GLU A 1 565 ? 18.124 4.002 7.601 1.00 80.38 565 GLU A N 1
ATOM 4676 C CA . GLU A 1 565 ? 18.714 3.021 6.684 1.00 80.38 565 GLU A CA 1
ATOM 4677 C C . GLU A 1 565 ? 17.760 2.667 5.545 1.00 80.38 565 GLU A C 1
ATOM 4679 O O . GLU A 1 565 ? 18.141 2.741 4.380 1.00 80.38 565 GLU A O 1
ATOM 4684 N N . ASN A 1 566 ? 16.501 2.365 5.874 1.00 67.69 566 ASN A N 1
ATOM 4685 C CA . ASN A 1 566 ? 15.493 1.955 4.899 1.00 67.69 566 ASN A CA 1
ATOM 4686 C C . ASN A 1 566 ? 15.188 3.065 3.885 1.00 67.69 566 ASN A C 1
ATOM 4688 O O . ASN A 1 566 ? 15.044 2.781 2.699 1.00 67.69 566 ASN A O 1
ATOM 4692 N N . CYS A 1 567 ? 15.159 4.329 4.320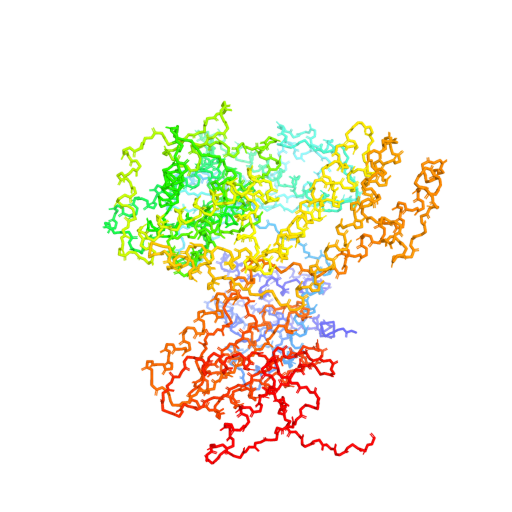 1.00 68.62 567 CYS A N 1
ATOM 4693 C CA . CYS A 1 567 ? 14.967 5.474 3.429 1.00 68.62 567 CYS A CA 1
ATOM 4694 C C . CYS A 1 567 ? 16.132 5.607 2.439 1.00 68.62 567 CYS A C 1
ATOM 4696 O O . CYS A 1 567 ? 15.943 5.612 1.220 1.00 68.62 567 CYS A O 1
ATOM 4698 N N . LEU A 1 568 ? 17.365 5.641 2.947 1.00 73.31 568 LEU A N 1
ATOM 4699 C CA . LEU A 1 568 ? 18.544 5.709 2.090 1.00 73.31 568 LEU A CA 1
ATOM 4700 C C . LEU A 1 568 ? 18.611 4.503 1.142 1.00 73.31 568 LEU A C 1
ATOM 4702 O O . LEU A 1 568 ? 18.884 4.670 -0.048 1.00 73.31 568 LEU A O 1
ATOM 4706 N N . TYR A 1 569 ? 18.317 3.304 1.644 1.00 78.75 569 TYR A N 1
ATOM 4707 C CA . TYR A 1 569 ? 18.357 2.071 0.871 1.00 78.75 569 TYR A CA 1
ATOM 4708 C C . TYR A 1 569 ? 17.353 2.063 -0.278 1.00 78.75 569 TYR A C 1
ATOM 4710 O O . TYR A 1 569 ? 17.733 1.776 -1.410 1.00 78.75 569 TYR A O 1
ATOM 4718 N N . SER A 1 570 ? 16.112 2.466 -0.015 1.00 68.38 570 SER A N 1
ATOM 4719 C CA . SER A 1 570 ? 15.056 2.563 -1.028 1.00 68.38 570 SER A CA 1
ATOM 4720 C C . SER A 1 570 ? 15.452 3.546 -2.137 1.00 68.38 570 SER A C 1
ATOM 4722 O O . SER A 1 570 ? 15.303 3.262 -3.326 1.00 68.38 570 SER A O 1
ATOM 4724 N N . HIS A 1 571 ? 16.084 4.676 -1.781 1.00 64.88 571 HIS A N 1
ATOM 4725 C CA . HIS A 1 571 ? 16.573 5.646 -2.771 1.00 64.88 571 HIS A CA 1
ATOM 4726 C C . HIS A 1 571 ? 17.699 5.073 -3.623 1.00 64.88 571 HIS A C 1
ATOM 4728 O O . HIS A 1 571 ? 17.740 5.334 -4.826 1.00 64.88 571 HIS A O 1
ATOM 4734 N N . LEU A 1 572 ? 18.631 4.343 -3.012 1.00 73.56 572 LEU A N 1
ATOM 4735 C CA . LEU A 1 572 ? 19.735 3.694 -3.714 1.00 73.56 572 LEU A CA 1
ATOM 4736 C C . LEU A 1 572 ? 19.213 2.619 -4.669 1.00 73.56 572 LEU A C 1
ATOM 4738 O O . LEU A 1 572 ? 19.557 2.635 -5.851 1.00 73.56 572 LEU A O 1
ATOM 4742 N N . LEU A 1 573 ? 18.334 1.750 -4.174 1.00 78.12 573 LEU A N 1
ATOM 4743 C CA . LEU A 1 573 ? 17.793 0.621 -4.915 1.00 78.12 573 LEU A CA 1
ATOM 4744 C C . LEU A 1 573 ? 16.898 1.066 -6.073 1.00 78.12 573 LEU A C 1
ATOM 4746 O O . LEU A 1 573 ? 17.006 0.498 -7.154 1.00 78.12 573 LEU A O 1
ATOM 4750 N N . TYR A 1 574 ? 16.094 2.121 -5.898 1.00 76.38 574 TYR A N 1
ATOM 4751 C CA . TYR A 1 574 ? 15.316 2.723 -6.986 1.00 76.38 574 TYR A CA 1
ATOM 4752 C C . TYR A 1 574 ? 16.208 3.156 -8.155 1.00 76.38 574 TYR A C 1
ATOM 4754 O O . TYR A 1 574 ? 15.938 2.796 -9.301 1.00 76.38 574 TYR A O 1
ATOM 4762 N N . ASN A 1 575 ? 17.294 3.897 -7.888 1.00 75.94 575 ASN A N 1
ATOM 4763 C CA . ASN A 1 575 ? 18.172 4.355 -8.971 1.00 75.94 575 ASN A CA 1
ATOM 4764 C C . ASN A 1 575 ? 18.897 3.179 -9.633 1.00 75.94 575 ASN A C 1
ATOM 4766 O O . ASN A 1 575 ? 19.109 3.199 -10.839 1.00 75.94 575 ASN A O 1
ATOM 4770 N N . ILE A 1 576 ? 19.271 2.155 -8.862 1.00 80.88 576 ILE A N 1
ATOM 4771 C CA . ILE A 1 576 ? 19.932 0.959 -9.396 1.00 80.88 576 ILE A CA 1
ATOM 4772 C C . ILE A 1 576 ? 18.975 0.152 -10.273 1.00 80.88 576 ILE A C 1
ATOM 4774 O O . ILE A 1 576 ? 19.339 -0.175 -11.397 1.00 80.88 576 ILE A O 1
ATOM 4778 N N . ARG A 1 577 ? 17.743 -0.104 -9.812 1.00 80.25 577 ARG A N 1
ATOM 4779 C CA . ARG A 1 577 ? 16.695 -0.774 -10.600 1.00 80.25 577 ARG A CA 1
ATOM 4780 C C . ARG A 1 577 ? 16.392 -0.012 -11.882 1.00 80.25 577 ARG A C 1
ATOM 4782 O O . ARG A 1 577 ? 16.494 -0.587 -12.954 1.00 80.25 577 ARG A O 1
ATOM 4789 N N . THR A 1 578 ? 16.132 1.291 -11.778 1.00 69.88 578 THR A N 1
ATOM 4790 C CA . THR A 1 578 ? 15.854 2.140 -12.949 1.00 69.88 578 THR A CA 1
ATOM 4791 C C . THR A 1 578 ? 17.039 2.148 -13.918 1.00 69.88 578 THR A C 1
ATOM 4793 O O . THR A 1 578 ? 16.856 2.071 -15.125 1.00 69.88 578 THR A O 1
ATOM 4796 N N . SER A 1 579 ? 18.276 2.191 -13.408 1.00 84.81 579 SER A N 1
ATOM 4797 C CA . SER A 1 579 ? 19.482 2.091 -14.236 1.00 84.81 579 SER A CA 1
ATOM 4798 C C . SER A 1 579 ? 19.582 0.743 -14.955 1.00 84.81 579 SER A C 1
ATOM 4800 O O . SER A 1 579 ? 19.951 0.724 -16.127 1.00 84.81 579 SER A O 1
ATOM 4802 N N . LEU A 1 580 ? 19.246 -0.368 -14.294 1.00 84.62 580 LEU A N 1
ATOM 4803 C CA . LEU A 1 580 ? 19.236 -1.705 -14.900 1.00 84.62 580 LEU A CA 1
ATOM 4804 C C . LEU A 1 580 ? 18.117 -1.855 -15.935 1.00 84.62 580 LEU A C 1
ATOM 4806 O O . LEU A 1 580 ? 18.353 -2.419 -16.995 1.00 84.62 580 LEU A O 1
ATOM 4810 N N . GLU A 1 581 ? 16.931 -1.309 -15.668 1.00 81.88 581 GLU A N 1
ATOM 4811 C CA . GLU A 1 581 ? 15.813 -1.265 -16.619 1.00 81.88 581 GLU A CA 1
ATOM 4812 C C . GLU A 1 581 ? 16.168 -0.438 -17.860 1.00 81.88 581 GLU A C 1
ATOM 4814 O O . GLU A 1 581 ? 15.986 -0.902 -18.985 1.00 81.88 581 GLU A O 1
ATOM 4819 N N . ASP A 1 582 ? 16.745 0.754 -17.669 1.00 79.00 582 ASP A N 1
ATOM 4820 C CA . ASP A 1 582 ? 17.264 1.587 -18.757 1.00 79.00 582 ASP A CA 1
ATOM 4821 C C . ASP A 1 582 ? 18.372 0.856 -19.532 1.00 79.00 582 ASP A C 1
ATOM 4823 O O . ASP A 1 582 ? 18.436 0.938 -20.756 1.00 79.00 582 ASP A O 1
ATOM 4827 N N . PHE A 1 583 ? 19.244 0.115 -18.844 1.00 88.19 583 PHE A N 1
ATOM 4828 C CA . PHE A 1 583 ? 20.286 -0.677 -19.496 1.00 88.19 583 PHE A CA 1
ATOM 4829 C C . PHE A 1 583 ? 19.697 -1.846 -20.302 1.00 88.19 583 PHE A C 1
ATOM 4831 O O . PHE A 1 583 ? 20.116 -2.072 -21.433 1.00 88.19 583 PHE A O 1
ATOM 4838 N N . GLY A 1 584 ? 18.687 -2.545 -19.780 1.00 82.31 584 GLY A N 1
ATOM 4839 C CA . GLY A 1 584 ? 17.947 -3.575 -20.515 1.00 82.31 584 GLY A CA 1
ATOM 4840 C C . GLY A 1 584 ? 17.272 -3.006 -21.765 1.00 82.31 584 GLY A C 1
ATOM 4841 O O . GLY A 1 584 ? 17.440 -3.540 -22.857 1.00 82.31 584 GLY A O 1
ATOM 4842 N N . ALA A 1 585 ? 16.632 -1.839 -21.647 1.00 77.69 585 ALA A N 1
ATOM 4843 C CA . ALA A 1 585 ? 16.074 -1.125 -22.796 1.00 77.69 585 ALA A CA 1
ATOM 4844 C C . ALA A 1 585 ? 17.151 -0.729 -23.823 1.00 77.69 585 ALA A C 1
ATOM 4846 O O . ALA A 1 585 ? 16.895 -0.755 -25.023 1.00 77.69 585 ALA A O 1
ATOM 4847 N N . TYR A 1 586 ? 18.368 -0.397 -23.382 1.00 88.62 586 TYR A N 1
ATOM 4848 C CA . TYR A 1 586 ? 19.519 -0.192 -24.267 1.00 88.62 586 TYR A CA 1
ATOM 4849 C C . TYR A 1 586 ? 19.937 -1.477 -25.008 1.00 88.62 586 TYR A C 1
ATOM 4851 O O . TYR A 1 586 ? 20.345 -1.399 -26.169 1.00 88.62 586 TYR A O 1
ATOM 4859 N N . VAL A 1 587 ? 19.853 -2.645 -24.368 1.00 84.38 587 VAL A N 1
ATOM 4860 C CA . VAL A 1 587 ? 20.153 -3.938 -25.005 1.00 84.38 587 VAL A CA 1
ATOM 4861 C C . VAL A 1 587 ? 19.092 -4.289 -26.055 1.00 84.38 587 VAL A C 1
ATOM 4863 O O . VAL A 1 587 ? 19.449 -4.745 -27.140 1.00 84.38 587 VAL A O 1
ATOM 4866 N N . ASP A 1 588 ? 17.820 -4.013 -25.765 1.00 75.75 588 ASP A N 1
ATOM 4867 C CA . ASP A 1 588 ? 16.685 -4.357 -26.632 1.00 75.75 588 ASP A CA 1
ATOM 4868 C C . ASP A 1 588 ? 16.455 -3.359 -27.784 1.00 75.75 588 ASP A C 1
ATOM 4870 O O . ASP A 1 588 ? 15.871 -3.705 -28.815 1.00 75.75 588 ASP A O 1
ATOM 4874 N N . ALA A 1 589 ? 16.880 -2.102 -27.627 1.00 79.44 589 ALA A N 1
ATOM 4875 C CA . ALA A 1 589 ? 16.617 -1.042 -28.596 1.00 79.44 589 ALA A CA 1
ATOM 4876 C C . ALA A 1 589 ? 17.558 -1.073 -29.814 1.00 79.44 589 ALA A C 1
ATOM 4878 O O . ALA A 1 589 ? 18.756 -1.334 -29.719 1.00 79.44 589 ALA A O 1
ATOM 4879 N N . SER A 1 590 ? 17.031 -0.665 -30.973 1.00 73.44 590 SER A N 1
ATOM 4880 C CA . SER A 1 590 ? 17.797 -0.411 -32.201 1.00 73.44 590 SER A CA 1
ATOM 4881 C C . SER A 1 590 ? 17.714 1.062 -32.619 1.00 73.44 590 SER A C 1
ATOM 4883 O O . SER A 1 590 ? 16.654 1.675 -32.513 1.00 73.44 590 SER A O 1
ATOM 4885 N N . GLY A 1 591 ? 18.799 1.626 -33.161 1.00 71.19 591 GLY A N 1
ATOM 4886 C CA . GLY A 1 591 ? 18.811 2.987 -33.717 1.00 71.19 591 GLY A CA 1
ATOM 4887 C C . GLY A 1 591 ? 19.154 4.105 -32.710 1.00 71.19 591 GLY A C 1
ATOM 4888 O O . GLY A 1 591 ? 19.708 3.833 -31.647 1.00 71.19 591 GLY A O 1
ATOM 4889 N N . PRO A 1 592 ? 18.861 5.385 -33.028 1.00 69.12 592 PRO A N 1
ATOM 4890 C CA . PRO A 1 592 ? 19.356 6.553 -32.280 1.00 69.12 592 PRO A CA 1
ATOM 4891 C C . PRO A 1 592 ? 18.850 6.671 -30.835 1.00 69.12 592 PRO A C 1
ATOM 4893 O O . PRO A 1 592 ? 19.461 7.358 -30.015 1.00 69.12 592 PRO A O 1
ATOM 4896 N N . GLU A 1 593 ? 17.723 6.031 -30.515 1.00 70.12 593 GLU A N 1
ATOM 4897 C CA . GLU A 1 593 ? 17.136 6.048 -29.169 1.00 70.12 593 GLU A CA 1
ATOM 4898 C C . GLU A 1 593 ? 17.895 5.145 -28.191 1.00 70.12 593 GLU A C 1
ATOM 4900 O O . GLU A 1 593 ? 17.903 5.417 -26.991 1.00 70.12 593 GLU A O 1
ATOM 4905 N N . ARG A 1 594 ? 18.643 4.163 -28.709 1.00 81.31 594 ARG A N 1
ATOM 4906 C CA . ARG A 1 594 ? 19.473 3.236 -27.933 1.00 81.31 594 ARG A CA 1
ATOM 4907 C C . ARG A 1 594 ? 20.453 3.969 -27.011 1.00 81.31 594 ARG A C 1
ATOM 4909 O O . ARG A 1 594 ? 20.481 3.736 -25.806 1.00 81.31 594 ARG A O 1
ATOM 4916 N N . LEU A 1 595 ? 21.182 4.949 -27.545 1.00 83.19 595 LEU A N 1
ATOM 4917 C CA . LEU A 1 595 ? 22.147 5.743 -26.775 1.00 83.19 595 LEU A CA 1
ATOM 4918 C C . LEU A 1 595 ? 21.494 6.616 -25.691 1.00 83.19 595 LEU A C 1
ATOM 4920 O O . LEU A 1 595 ? 22.147 6.944 -24.700 1.00 83.19 595 LEU A O 1
ATOM 4924 N N . ARG A 1 596 ? 20.215 6.995 -25.838 1.00 85.75 596 ARG A N 1
ATOM 4925 C CA . ARG A 1 596 ? 19.504 7.761 -24.798 1.00 85.75 596 ARG A CA 1
ATOM 4926 C C . ARG A 1 596 ? 19.286 6.916 -23.547 1.00 85.75 596 ARG A C 1
ATOM 4928 O O . ARG A 1 596 ? 19.447 7.434 -22.446 1.00 85.75 596 ARG A O 1
ATOM 4935 N N . HIS A 1 597 ? 18.979 5.632 -23.719 1.00 84.62 597 HIS A N 1
ATOM 4936 C CA . HIS A 1 597 ? 18.823 4.687 -22.615 1.00 84.62 597 HIS A CA 1
ATOM 4937 C C . HIS A 1 597 ? 20.137 4.483 -21.851 1.00 84.62 597 HIS A C 1
ATOM 4939 O O . HIS A 1 597 ? 20.148 4.530 -20.624 1.00 84.62 597 HIS A O 1
ATOM 4945 N N . LEU A 1 598 ? 21.267 4.402 -22.560 1.00 87.94 598 LEU A N 1
ATOM 4946 C CA . LEU A 1 598 ? 22.592 4.306 -21.939 1.00 87.94 598 LEU A CA 1
ATOM 4947 C C . LEU A 1 598 ? 22.948 5.563 -21.121 1.00 87.94 598 LEU A C 1
ATOM 4949 O O . LEU A 1 598 ? 23.465 5.464 -20.008 1.00 87.94 598 LEU A O 1
ATOM 4953 N N . VAL A 1 599 ? 22.616 6.754 -21.635 1.00 87.75 599 VAL A N 1
ATOM 4954 C CA . VAL A 1 599 ? 22.785 8.025 -20.907 1.00 87.75 599 VAL A CA 1
ATOM 4955 C C . VAL A 1 599 ? 21.878 8.085 -19.674 1.00 87.75 599 VAL A C 1
ATOM 4957 O O . VAL A 1 599 ? 22.349 8.463 -18.603 1.00 87.75 599 VAL A O 1
ATOM 4960 N N . SER A 1 600 ? 20.610 7.677 -19.795 1.00 83.62 600 SER A N 1
ATOM 4961 C CA . SER A 1 600 ? 19.667 7.614 -18.666 1.00 83.62 600 SER A CA 1
ATOM 4962 C C . SER A 1 600 ? 20.161 6.660 -17.576 1.00 83.62 600 SER A C 1
ATOM 4964 O O . SER A 1 600 ? 20.264 7.046 -16.408 1.00 83.62 600 SER A O 1
ATOM 4966 N N . SER A 1 601 ? 20.600 5.461 -17.972 1.00 89.56 601 SER A N 1
ATOM 4967 C CA . SER A 1 601 ? 21.194 4.479 -17.068 1.00 89.56 601 SER A CA 1
ATOM 4968 C C . SER A 1 601 ? 22.415 5.054 -16.340 1.00 89.56 601 SER A C 1
ATOM 4970 O O . SER A 1 601 ? 22.494 4.992 -15.109 1.00 89.56 601 SER A O 1
ATOM 4972 N N . LYS A 1 602 ? 23.313 5.738 -17.068 1.00 91.56 602 LYS A N 1
ATOM 4973 C CA . LYS A 1 602 ? 24.484 6.429 -16.501 1.00 91.56 602 LYS A CA 1
ATOM 4974 C C . LYS A 1 602 ? 24.097 7.473 -15.454 1.00 91.56 602 LYS A C 1
ATOM 4976 O O . LYS A 1 602 ? 24.740 7.570 -14.410 1.00 91.56 602 LYS A O 1
ATOM 4981 N N . THR A 1 603 ? 23.069 8.275 -15.723 1.00 82.25 603 THR A N 1
ATOM 4982 C CA . THR A 1 603 ? 22.577 9.292 -14.785 1.00 82.25 603 THR A CA 1
ATOM 4983 C C . THR A 1 603 ? 22.041 8.655 -13.505 1.00 82.25 603 THR A C 1
ATOM 4985 O O . THR A 1 603 ? 22.372 9.114 -12.410 1.00 82.25 603 THR A O 1
ATOM 4988 N N . ASN A 1 604 ? 21.266 7.577 -13.626 1.00 74.94 604 ASN A N 1
ATOM 4989 C CA . ASN A 1 604 ? 20.684 6.879 -12.484 1.00 74.94 604 ASN A CA 1
ATOM 4990 C C . ASN A 1 604 ? 21.761 6.212 -11.612 1.00 74.94 604 ASN A C 1
ATOM 4992 O O . ASN A 1 604 ? 21.788 6.441 -10.399 1.00 74.94 604 ASN A O 1
ATOM 4996 N N . VAL A 1 605 ? 22.718 5.486 -12.200 1.00 87.75 605 VAL A N 1
ATOM 4997 C CA . VAL A 1 605 ? 23.795 4.850 -11.419 1.00 87.75 605 VAL A CA 1
ATOM 4998 C C . VAL A 1 605 ? 24.708 5.878 -10.738 1.00 87.75 605 VAL A C 1
ATOM 5000 O O . VAL A 1 605 ? 25.060 5.704 -9.569 1.00 87.75 605 VAL A O 1
ATOM 5003 N N . LYS A 1 606 ? 25.023 7.003 -11.402 1.00 84.00 606 LYS A N 1
ATOM 5004 C CA . LYS A 1 606 ? 25.762 8.115 -10.776 1.00 84.00 606 LYS A CA 1
ATOM 5005 C C . LYS A 1 606 ? 24.988 8.688 -9.592 1.00 84.00 606 LYS A C 1
ATOM 5007 O O . LYS A 1 606 ? 25.555 8.851 -8.519 1.00 84.00 606 LYS A O 1
ATOM 5012 N N . SER A 1 607 ? 23.674 8.862 -9.733 1.00 76.31 607 SER A N 1
ATOM 5013 C CA . SER A 1 607 ? 22.825 9.323 -8.632 1.00 76.31 607 SER A CA 1
ATOM 5014 C C . SER A 1 607 ? 22.783 8.351 -7.444 1.00 76.31 607 SER A C 1
ATOM 5016 O O . SER A 1 607 ? 22.564 8.786 -6.310 1.00 76.31 607 SER A O 1
ATOM 5018 N N . ALA A 1 608 ? 22.966 7.044 -7.667 1.00 78.44 608 ALA A N 1
ATOM 5019 C CA . ALA A 1 608 ? 23.136 6.072 -6.589 1.00 78.44 608 ALA A CA 1
ATOM 5020 C C . ALA A 1 608 ? 24.492 6.257 -5.885 1.00 78.44 608 ALA A C 1
ATOM 5022 O O . ALA A 1 608 ? 24.530 6.364 -4.659 1.00 78.44 608 ALA A O 1
ATOM 5023 N N . LEU A 1 609 ? 25.586 6.370 -6.647 1.00 85.50 609 LEU A N 1
ATOM 5024 C CA . LEU A 1 609 ? 26.930 6.611 -6.105 1.00 85.50 609 LEU A CA 1
ATOM 5025 C C . LEU A 1 609 ? 27.003 7.902 -5.290 1.00 85.50 609 LEU A C 1
ATOM 5027 O O . LEU A 1 609 ? 27.526 7.889 -4.175 1.00 85.50 609 LEU A O 1
ATOM 5031 N N . ASP A 1 610 ? 26.417 8.986 -5.794 1.00 79.31 610 ASP A N 1
ATOM 5032 C CA . ASP A 1 610 ? 26.371 10.270 -5.094 1.00 79.31 610 ASP A CA 1
ATOM 5033 C C . ASP A 1 610 ? 25.695 10.114 -3.727 1.00 79.31 610 ASP A C 1
ATOM 5035 O O . ASP A 1 610 ? 26.217 10.576 -2.716 1.00 79.31 610 ASP A O 1
ATOM 5039 N N . LYS A 1 611 ? 24.581 9.373 -3.645 1.00 78.62 611 LYS A N 1
ATOM 5040 C CA . LYS A 1 611 ? 23.887 9.112 -2.372 1.00 78.62 611 LYS A CA 1
ATOM 5041 C C . LYS A 1 611 ? 24.716 8.268 -1.405 1.00 78.62 611 LYS A C 1
ATOM 5043 O O . LYS A 1 611 ? 24.697 8.549 -0.208 1.00 78.62 611 LYS A O 1
ATOM 5048 N N . VAL A 1 612 ? 25.483 7.288 -1.890 1.00 84.75 612 VAL A N 1
ATOM 5049 C CA . VAL A 1 612 ? 26.438 6.547 -1.044 1.00 84.75 612 VAL A CA 1
ATOM 5050 C C . VAL A 1 612 ? 27.523 7.482 -0.503 1.00 84.75 612 VAL A C 1
ATOM 5052 O O . VAL A 1 612 ? 27.881 7.408 0.673 1.00 84.75 612 VAL A O 1
ATOM 5055 N N . GLN A 1 613 ? 28.048 8.385 -1.332 1.00 84.06 613 GLN A N 1
ATOM 5056 C CA . GLN A 1 613 ? 29.054 9.358 -0.898 1.00 84.06 613 GLN A CA 1
ATOM 5057 C C . GLN A 1 613 ? 28.491 10.359 0.114 1.00 84.06 613 GLN A C 1
ATOM 5059 O O . GLN A 1 613 ? 29.176 10.692 1.083 1.00 84.06 613 GLN A O 1
ATOM 5064 N N . LEU A 1 614 ? 27.248 10.807 -0.074 1.00 78.25 614 LEU A N 1
ATOM 5065 C CA . LEU A 1 614 ? 26.537 11.636 0.897 1.00 78.25 614 LEU A CA 1
ATOM 5066 C C . LEU A 1 614 ? 26.383 10.894 2.229 1.00 78.25 614 LEU A C 1
ATOM 5068 O O . LEU A 1 614 ? 26.762 11.427 3.266 1.00 78.25 614 LEU A O 1
ATOM 5072 N N . ALA A 1 615 ? 25.957 9.631 2.211 1.00 83.69 615 ALA A N 1
ATOM 5073 C CA . ALA A 1 615 ? 25.826 8.818 3.420 1.00 83.69 615 ALA A CA 1
ATOM 5074 C C . ALA A 1 615 ? 27.129 8.741 4.239 1.00 83.69 615 ALA A C 1
ATOM 5076 O O . ALA A 1 615 ? 27.098 8.847 5.464 1.00 83.69 615 ALA A O 1
ATOM 5077 N N . ARG A 1 616 ? 28.287 8.633 3.571 1.00 85.31 616 ARG A N 1
ATOM 5078 C CA . ARG A 1 616 ? 29.610 8.627 4.228 1.00 85.31 616 ARG A CA 1
ATOM 5079 C C . ARG A 1 616 ? 29.973 9.961 4.883 1.00 85.31 616 ARG A C 1
ATOM 5081 O O . ARG A 1 616 ? 30.744 9.971 5.833 1.00 85.31 616 ARG A O 1
ATOM 5088 N N . ARG A 1 617 ? 29.443 11.074 4.371 1.00 84.06 617 ARG A N 1
ATOM 5089 C CA . ARG A 1 617 ? 29.748 12.443 4.826 1.00 84.06 617 ARG A CA 1
ATOM 5090 C C . ARG A 1 617 ? 28.746 12.984 5.848 1.00 84.06 617 ARG A C 1
ATOM 5092 O O . ARG A 1 617 ? 28.953 14.083 6.357 1.00 84.06 617 ARG A O 1
ATOM 5099 N N . LEU A 1 618 ? 27.681 12.237 6.149 1.00 85.25 618 LEU A N 1
ATOM 5100 C CA . LEU A 1 618 ? 26.588 12.690 7.011 1.00 85.25 618 LEU A CA 1
ATOM 5101 C C . LEU A 1 618 ? 27.085 13.178 8.377 1.00 85.25 618 LEU A C 1
ATOM 5103 O O . LEU A 1 618 ? 26.741 14.286 8.780 1.00 85.25 618 LEU A O 1
ATOM 5107 N N . ASN A 1 619 ? 27.901 12.372 9.064 1.00 86.12 619 ASN A N 1
ATOM 5108 C CA . ASN A 1 619 ? 28.374 12.689 10.413 1.00 86.12 619 ASN A CA 1
ATOM 5109 C C . ASN A 1 619 ? 29.200 13.979 10.429 1.00 86.12 619 ASN A C 1
ATOM 5111 O O . ASN A 1 619 ? 28.892 14.884 11.201 1.00 86.12 619 ASN A O 1
ATOM 5115 N N . ASP A 1 620 ? 30.171 14.105 9.520 1.00 87.94 620 ASP A N 1
ATOM 5116 C CA . ASP A 1 620 ? 31.006 15.305 9.400 1.00 87.94 620 ASP A CA 1
ATOM 5117 C C . ASP A 1 620 ? 30.153 16.557 9.169 1.00 87.94 620 ASP A C 1
ATOM 5119 O O . ASP A 1 620 ? 30.379 17.608 9.769 1.00 87.94 620 ASP A O 1
ATOM 5123 N N . THR A 1 621 ? 29.138 16.452 8.309 1.00 87.31 621 THR A N 1
ATOM 5124 C CA . THR A 1 621 ? 28.228 17.562 8.024 1.00 87.31 621 THR A CA 1
ATOM 5125 C C . THR A 1 621 ? 27.326 17.906 9.204 1.00 87.31 621 THR A C 1
ATOM 5127 O O . THR A 1 621 ? 27.108 19.092 9.453 1.00 87.31 621 THR A O 1
ATOM 5130 N N . LEU A 1 622 ? 26.825 16.923 9.954 1.00 88.44 622 LEU A N 1
ATOM 5131 C CA . LEU A 1 622 ? 26.051 17.180 11.171 1.00 88.44 622 LEU A CA 1
ATOM 5132 C C . LEU A 1 622 ? 26.904 17.878 12.234 1.00 88.44 622 LEU A C 1
ATOM 5134 O O . LEU A 1 622 ? 26.443 18.848 12.833 1.00 88.44 622 LEU A O 1
ATOM 5138 N N . THR A 1 623 ? 28.158 17.456 12.414 1.00 90.00 623 THR A N 1
ATOM 5139 C CA . THR A 1 623 ? 29.112 18.122 13.314 1.00 90.00 623 THR A CA 1
ATOM 5140 C C . THR A 1 623 ? 29.391 19.562 12.878 1.00 90.00 623 THR A C 1
ATOM 5142 O O . THR A 1 623 ? 29.413 20.466 13.711 1.00 90.00 623 THR A O 1
ATOM 5145 N N . GLU A 1 624 ? 29.553 19.810 11.575 1.00 90.50 624 GLU A N 1
ATOM 5146 C CA . GLU A 1 624 ? 29.759 21.158 11.028 1.00 90.50 624 GLU A CA 1
ATOM 5147 C C . GLU A 1 624 ? 28.533 22.064 11.256 1.00 90.50 624 GLU A C 1
ATOM 5149 O O . GLU A 1 624 ? 28.673 23.223 11.659 1.00 90.50 624 GLU A O 1
ATOM 5154 N N . ILE A 1 625 ? 27.322 21.528 11.067 1.00 91.50 625 ILE A N 1
ATOM 5155 C CA . ILE A 1 625 ? 26.059 22.231 11.338 1.00 91.50 625 ILE A CA 1
ATOM 5156 C C . ILE A 1 625 ? 25.926 22.549 12.830 1.00 91.50 625 ILE A C 1
ATOM 5158 O O . ILE A 1 625 ? 25.617 23.685 13.186 1.00 91.50 625 ILE A O 1
ATOM 5162 N N . GLU A 1 626 ? 26.193 21.588 13.710 1.00 92.44 626 GLU A N 1
ATOM 5163 C CA . GLU A 1 626 ? 26.125 21.779 15.160 1.00 92.44 626 GLU A CA 1
ATOM 5164 C C . GLU A 1 626 ? 27.124 22.829 15.645 1.00 92.44 626 GLU A C 1
ATOM 5166 O O . GLU A 1 626 ? 26.751 23.754 16.368 1.00 92.44 626 GLU A O 1
ATOM 5171 N N . ALA A 1 627 ? 28.377 22.751 15.195 1.00 91.75 627 ALA A N 1
ATOM 5172 C CA . ALA A 1 627 ? 29.399 23.728 15.549 1.00 91.75 627 ALA A CA 1
ATOM 5173 C C . ALA A 1 627 ? 28.995 25.149 15.128 1.00 91.75 627 ALA A C 1
ATOM 5175 O O . ALA A 1 627 ? 29.269 26.119 15.841 1.00 91.75 627 ALA A O 1
ATOM 5176 N N . ARG A 1 628 ? 28.322 25.283 13.977 1.00 91.56 628 ARG A N 1
ATOM 5177 C CA . ARG A 1 628 ? 27.930 26.580 13.424 1.00 91.56 628 ARG A CA 1
ATOM 5178 C C . ARG A 1 628 ? 26.643 27.144 14.026 1.00 91.56 628 ARG A C 1
ATOM 5180 O O . ARG A 1 628 ? 26.575 28.350 14.281 1.00 91.56 628 ARG A O 1
ATOM 5187 N N . PHE A 1 629 ? 25.621 26.313 14.199 1.00 94.50 629 PHE A N 1
ATOM 5188 C CA . PHE A 1 629 ? 24.256 26.739 14.524 1.00 94.50 629 PHE A CA 1
ATOM 5189 C C . PHE A 1 629 ? 23.788 26.278 15.907 1.00 94.50 629 PHE A C 1
ATOM 5191 O O . PHE A 1 629 ? 22.954 26.952 16.502 1.00 94.50 629 PHE A O 1
ATOM 5198 N N . GLY A 1 630 ? 24.361 25.210 16.466 1.00 88.12 630 GLY A N 1
ATOM 5199 C CA . GLY A 1 630 ? 23.945 24.621 17.746 1.00 88.12 630 GLY A CA 1
ATOM 5200 C C . GLY A 1 630 ? 24.193 25.505 18.973 1.00 88.12 630 GLY A C 1
ATOM 5201 O O . GLY A 1 630 ? 23.623 25.266 20.025 1.00 88.12 630 GLY A O 1
ATOM 5202 N N . ARG A 1 631 ? 24.998 26.569 18.853 1.00 88.62 631 ARG A N 1
ATOM 5203 C CA . ARG A 1 631 ? 25.199 27.568 19.925 1.00 88.62 631 ARG A CA 1
ATOM 5204 C C . ARG A 1 631 ? 24.342 28.824 19.766 1.00 88.62 631 ARG A C 1
ATOM 5206 O O . ARG A 1 631 ? 24.360 29.692 20.634 1.00 88.62 631 ARG A O 1
ATOM 5213 N N . GLN A 1 632 ? 23.633 28.965 18.647 1.00 89.94 632 GLN A N 1
ATOM 5214 C CA . GLN A 1 632 ? 22.782 30.126 18.406 1.00 89.94 632 GLN A CA 1
ATOM 5215 C C . GLN A 1 632 ? 21.464 29.918 19.149 1.00 89.94 632 GLN A C 1
ATOM 5217 O O . GLN A 1 632 ? 20.771 28.938 18.892 1.00 89.94 632 GLN A O 1
ATOM 5222 N N . VAL A 1 633 ? 21.107 30.847 20.042 1.00 88.69 633 VAL A N 1
ATOM 5223 C CA . VAL A 1 633 ? 19.885 30.761 20.868 1.00 88.69 633 VAL A CA 1
ATOM 5224 C C . VAL A 1 633 ? 18.632 30.541 20.013 1.00 88.69 633 VAL A C 1
ATOM 5226 O O . VAL A 1 633 ? 17.747 29.792 20.411 1.00 88.69 633 VAL A O 1
ATOM 5229 N N . GLU A 1 634 ? 18.588 31.139 18.818 1.00 90.62 634 GLU A N 1
ATOM 5230 C CA . GLU A 1 634 ? 17.503 30.949 17.847 1.00 90.62 634 GLU A CA 1
ATOM 5231 C C . GLU A 1 634 ? 17.388 29.490 17.370 1.00 90.62 634 GLU A C 1
ATOM 5233 O O . GLU A 1 634 ? 16.282 28.978 17.263 1.00 90.62 634 GLU A O 1
ATOM 5238 N N . PHE A 1 635 ? 18.502 28.793 17.116 1.00 93.38 635 PHE A N 1
ATOM 5239 C CA . PHE A 1 635 ? 18.497 27.496 16.424 1.00 93.38 635 PHE A CA 1
ATOM 5240 C C . PHE A 1 635 ? 18.842 26.288 17.289 1.00 93.38 635 PHE A C 1
ATOM 5242 O O . PHE A 1 635 ? 18.635 25.169 16.827 1.00 93.38 635 PHE A O 1
ATOM 5249 N N . VAL A 1 636 ? 19.339 26.475 18.515 1.00 89.56 636 VAL A N 1
ATOM 5250 C CA . VAL A 1 636 ? 19.826 25.378 19.373 1.00 89.56 636 VAL A CA 1
ATOM 5251 C C . VAL A 1 636 ? 18.814 24.235 19.486 1.00 89.56 636 VAL A C 1
ATOM 5253 O O . VAL A 1 636 ? 19.151 23.093 19.198 1.00 89.56 636 VAL A O 1
ATOM 5256 N N . LYS A 1 637 ? 17.539 24.548 19.749 1.00 84.19 637 LYS A N 1
ATOM 5257 C CA . LYS A 1 637 ? 16.472 23.540 19.846 1.00 84.19 637 LYS A CA 1
ATOM 5258 C C . LYS A 1 637 ? 16.217 22.810 18.526 1.00 84.19 637 LYS A C 1
ATOM 5260 O O . LYS A 1 637 ? 16.038 21.599 18.526 1.00 84.19 637 LYS A O 1
ATOM 5265 N N . ALA A 1 638 ? 16.215 23.534 17.408 1.00 87.62 638 ALA A N 1
ATOM 5266 C CA . ALA A 1 638 ? 15.988 22.956 16.086 1.00 87.62 638 ALA A CA 1
ATOM 5267 C C . ALA A 1 638 ? 17.157 22.055 15.646 1.00 87.62 638 ALA A C 1
ATOM 5269 O O . ALA A 1 638 ? 16.937 21.017 15.028 1.00 87.62 638 ALA A O 1
ATOM 5270 N N . VAL A 1 639 ? 18.395 22.421 15.996 1.00 90.75 639 VAL A N 1
ATOM 5271 C CA . VAL A 1 639 ? 19.596 21.604 15.758 1.00 90.75 639 VAL A CA 1
ATOM 5272 C C . VAL A 1 639 ? 19.593 20.355 16.640 1.00 90.75 639 VAL A C 1
ATOM 5274 O O . VAL A 1 639 ? 19.844 19.262 16.136 1.00 90.75 639 VAL A O 1
ATOM 5277 N N . ASP A 1 640 ? 19.260 20.491 17.924 1.00 85.62 640 ASP A N 1
ATOM 5278 C CA . ASP A 1 640 ? 19.137 19.354 18.843 1.00 85.62 640 ASP A CA 1
ATOM 5279 C C . ASP A 1 640 ? 18.069 18.368 18.366 1.00 85.62 640 ASP A C 1
ATOM 5281 O O . ASP A 1 640 ? 18.300 17.157 18.337 1.00 85.62 640 ASP A O 1
ATOM 5285 N N . HIS A 1 641 ? 16.917 18.883 17.929 1.00 82.88 641 HIS A N 1
ATOM 5286 C CA . HIS A 1 641 ? 15.829 18.076 17.383 1.00 82.88 641 HIS A CA 1
ATOM 5287 C C . HIS A 1 641 ? 16.249 17.347 16.104 1.00 82.88 641 HIS A C 1
ATOM 5289 O O . HIS A 1 641 ? 16.096 16.129 16.004 1.00 82.88 641 HIS A O 1
ATOM 5295 N N . MET A 1 642 ? 16.893 18.064 15.178 1.00 85.06 642 MET A N 1
ATOM 5296 C CA . MET A 1 642 ? 17.480 17.489 13.969 1.00 85.06 642 MET A CA 1
ATOM 5297 C C . MET A 1 642 ? 18.452 16.349 14.303 1.00 85.06 642 MET A C 1
ATOM 5299 O O . MET A 1 642 ? 18.428 15.310 13.652 1.00 85.06 642 MET A O 1
ATOM 5303 N N . LYS A 1 643 ? 19.315 16.497 15.312 1.00 85.25 643 LYS A N 1
ATOM 5304 C CA . LYS A 1 643 ? 20.247 15.432 15.715 1.00 85.25 643 LYS A CA 1
ATOM 5305 C C . LYS A 1 643 ? 19.533 14.243 16.349 1.00 85.25 643 LYS A C 1
ATOM 5307 O O . LYS A 1 643 ? 19.865 13.104 16.040 1.00 85.25 643 LYS A O 1
ATOM 5312 N N . LYS A 1 644 ? 18.552 14.495 17.215 1.00 81.38 644 LYS A N 1
ATOM 5313 C CA . LYS A 1 644 ? 17.807 13.450 17.930 1.00 81.38 644 LYS A CA 1
ATOM 5314 C C . LYS A 1 644 ? 17.081 12.492 16.984 1.00 81.38 644 LYS A C 1
ATOM 5316 O O . LYS A 1 644 ? 16.987 11.307 17.286 1.00 81.38 644 LYS A O 1
ATOM 5321 N N . ASN A 1 645 ? 16.602 12.996 15.848 1.00 72.62 645 ASN A N 1
ATOM 5322 C CA . ASN A 1 645 ? 15.904 12.196 14.840 1.00 72.62 645 ASN A CA 1
ATOM 5323 C C . ASN A 1 645 ? 16.845 11.489 13.851 1.00 72.62 645 ASN A C 1
ATOM 5325 O O . ASN A 1 645 ? 16.381 10.783 12.959 1.00 72.62 645 ASN A O 1
ATOM 5329 N N . GLN A 1 646 ? 18.164 11.668 13.965 1.00 77.38 646 GLN A N 1
ATOM 5330 C CA . GLN A 1 646 ? 19.120 10.921 13.155 1.00 77.38 646 GLN A CA 1
ATOM 5331 C C . GLN A 1 646 ? 19.422 9.565 13.800 1.00 77.38 646 GLN A C 1
ATOM 5333 O O . GLN A 1 646 ? 19.938 9.487 14.914 1.00 77.38 646 GLN A O 1
ATOM 5338 N N . ILE A 1 647 ? 19.149 8.484 13.068 1.00 74.19 647 ILE A N 1
ATOM 5339 C CA . ILE A 1 647 ? 19.514 7.131 13.485 1.00 74.19 647 ILE A CA 1
ATOM 5340 C C . ILE A 1 647 ? 20.884 6.799 12.893 1.00 74.19 647 ILE A C 1
ATOM 5342 O O . ILE A 1 647 ? 21.121 6.940 11.693 1.00 74.19 647 ILE A O 1
ATOM 5346 N N . SER A 1 648 ? 21.811 6.357 13.742 1.00 78.56 648 SER A N 1
ATOM 5347 C CA . SER A 1 648 ? 23.120 5.896 13.278 1.00 78.56 648 SER A CA 1
ATOM 5348 C C . SER A 1 648 ? 22.987 4.609 12.466 1.00 78.56 648 SER A C 1
ATOM 5350 O O . SER A 1 648 ? 22.301 3.676 12.882 1.00 78.56 648 SER A O 1
ATOM 5352 N N . PHE A 1 649 ? 23.688 4.541 11.333 1.00 83.00 649 PHE A N 1
ATOM 5353 C CA . PHE A 1 649 ? 23.732 3.338 10.506 1.00 83.00 649 PHE A CA 1
ATOM 5354 C C . PHE A 1 649 ? 24.415 2.181 11.243 1.00 83.00 649 PHE A C 1
ATOM 5356 O O . PHE A 1 649 ? 25.546 2.292 11.720 1.00 83.00 649 PHE A O 1
ATOM 5363 N N . SER A 1 650 ? 23.729 1.050 11.293 1.00 78.75 650 SER A N 1
ATOM 5364 C CA . SER A 1 650 ? 24.193 -0.239 11.773 1.00 78.75 650 SER A CA 1
ATOM 5365 C C . SER A 1 650 ? 25.368 -0.769 10.948 1.00 78.75 650 SER A C 1
ATOM 5367 O O . SER A 1 650 ? 25.510 -0.506 9.751 1.00 78.75 650 SER A O 1
ATOM 5369 N N . GLY A 1 651 ? 26.209 -1.597 11.575 1.00 78.88 651 GLY A N 1
ATOM 5370 C CA . GLY A 1 651 ? 27.333 -2.243 10.885 1.00 78.88 651 GLY A CA 1
ATOM 5371 C C . GLY A 1 651 ? 26.903 -3.163 9.732 1.00 78.88 651 GLY A C 1
ATOM 5372 O O . GLY A 1 651 ? 27.616 -3.289 8.733 1.00 78.88 651 GLY A O 1
ATOM 5373 N N . MET A 1 652 ? 25.710 -3.761 9.831 1.00 77.88 652 MET A N 1
ATOM 5374 C CA . MET A 1 652 ? 25.105 -4.539 8.745 1.00 77.88 652 MET A CA 1
ATOM 5375 C C . MET A 1 652 ? 24.806 -3.643 7.544 1.00 77.88 652 MET A C 1
ATOM 5377 O O . MET A 1 652 ? 25.243 -3.939 6.434 1.00 77.88 652 MET A O 1
ATOM 5381 N N . PHE A 1 653 ? 24.152 -2.505 7.767 1.00 84.56 653 PHE A N 1
ATOM 5382 C CA . PHE A 1 653 ? 23.820 -1.584 6.688 1.00 84.56 653 PHE A CA 1
ATOM 5383 C C . PHE A 1 653 ? 25.051 -0.930 6.056 1.00 84.56 653 PHE A C 1
ATOM 5385 O O . PHE A 1 653 ? 25.106 -0.765 4.842 1.00 84.56 653 PHE A O 1
ATOM 5392 N N . GLN A 1 654 ? 26.102 -0.654 6.832 1.00 86.69 654 GLN A N 1
ATOM 5393 C CA . GLN A 1 654 ? 27.397 -0.226 6.284 1.00 86.69 654 GLN A CA 1
ATOM 5394 C C . GLN A 1 654 ? 28.003 -1.266 5.326 1.00 86.69 654 GLN A C 1
ATOM 5396 O O . GLN A 1 654 ? 28.703 -0.923 4.372 1.00 86.69 654 GLN A O 1
ATOM 5401 N N . THR A 1 655 ? 27.734 -2.553 5.550 1.00 87.31 655 THR A N 1
ATOM 5402 C CA . THR A 1 655 ? 28.127 -3.625 4.624 1.00 87.31 655 THR A CA 1
ATOM 5403 C C . THR A 1 655 ? 27.271 -3.596 3.361 1.00 87.31 655 THR A C 1
ATOM 5405 O O . THR A 1 655 ? 27.831 -3.622 2.267 1.00 87.31 655 THR A O 1
ATOM 5408 N N . THR A 1 656 ? 25.958 -3.397 3.492 1.00 88.75 656 THR A N 1
ATOM 5409 C CA . THR A 1 656 ? 25.055 -3.172 2.352 1.00 88.75 656 THR A CA 1
ATOM 5410 C C . THR A 1 656 ? 25.482 -1.965 1.512 1.00 88.75 656 THR A C 1
ATOM 5412 O O . THR A 1 656 ? 25.582 -2.071 0.295 1.00 88.75 656 THR A O 1
ATOM 5415 N N . LEU A 1 657 ? 25.824 -0.827 2.127 1.00 90.81 657 LEU A N 1
ATOM 5416 C CA . LEU A 1 657 ? 26.304 0.363 1.412 1.00 90.81 657 LEU A CA 1
ATOM 5417 C C . LEU A 1 657 ? 27.603 0.101 0.639 1.00 90.81 657 LEU A C 1
ATOM 5419 O O . LEU A 1 657 ? 27.797 0.653 -0.444 1.00 90.81 657 LEU A O 1
ATOM 5423 N N . ARG A 1 658 ? 28.496 -0.749 1.165 1.00 92.25 658 ARG A N 1
ATOM 5424 C CA . ARG A 1 658 ? 29.704 -1.182 0.444 1.00 92.25 658 ARG A CA 1
ATOM 5425 C C . ARG A 1 658 ? 29.358 -2.040 -0.772 1.00 92.25 658 ARG A C 1
ATOM 5427 O O . ARG A 1 658 ? 29.902 -1.775 -1.840 1.00 92.25 658 ARG A O 1
ATOM 5434 N N . GLN A 1 659 ? 28.435 -2.990 -0.633 1.00 91.25 659 GLN A N 1
ATOM 5435 C CA . GLN A 1 659 ? 27.961 -3.823 -1.746 1.00 91.25 659 GLN A CA 1
ATOM 5436 C C . GLN A 1 659 ? 27.276 -2.981 -2.829 1.00 91.25 659 GLN A C 1
ATOM 5438 O O . GLN A 1 659 ? 27.594 -3.103 -4.007 1.00 91.25 659 GLN A O 1
ATOM 5443 N N . VAL A 1 660 ? 26.405 -2.053 -2.427 1.00 91.69 660 VAL A N 1
ATOM 5444 C CA . VAL A 1 660 ? 25.745 -1.095 -3.325 1.00 91.69 660 VAL A CA 1
ATOM 5445 C C . VAL A 1 660 ? 26.769 -0.231 -4.064 1.00 91.69 660 VAL A C 1
ATOM 5447 O O . VAL A 1 660 ? 26.639 -0.016 -5.266 1.00 91.69 660 VAL A O 1
ATOM 5450 N N . ASN A 1 661 ? 27.812 0.243 -3.375 1.00 94.38 661 ASN A N 1
ATOM 5451 C CA . ASN A 1 661 ? 28.895 0.998 -4.004 1.00 94.38 661 ASN A CA 1
ATOM 5452 C C . ASN A 1 661 ? 29.641 0.164 -5.052 1.00 94.38 661 ASN A C 1
ATOM 5454 O O . ASN A 1 661 ? 29.896 0.658 -6.144 1.00 94.38 661 ASN A O 1
ATOM 5458 N N . GLN A 1 662 ? 29.992 -1.082 -4.722 1.00 94.06 662 GLN A N 1
ATOM 5459 C CA . GLN A 1 662 ? 30.661 -2.002 -5.648 1.00 94.06 662 GLN A CA 1
ATOM 5460 C C . GLN A 1 662 ? 29.804 -2.253 -6.891 1.00 94.06 662 GLN A C 1
ATOM 5462 O O . GLN A 1 662 ? 30.282 -2.059 -8.006 1.00 94.06 662 GLN A O 1
ATOM 5467 N N . LEU A 1 663 ? 28.525 -2.580 -6.696 1.00 95.44 663 LEU A N 1
ATOM 5468 C CA . LEU A 1 663 ? 27.554 -2.765 -7.772 1.00 95.44 663 LEU A CA 1
ATOM 5469 C C . LEU A 1 663 ? 27.459 -1.531 -8.676 1.00 95.44 663 LEU A C 1
ATOM 5471 O O . LEU A 1 663 ? 27.536 -1.647 -9.895 1.00 95.44 663 LEU A O 1
ATOM 5475 N N . ALA A 1 664 ? 27.308 -0.341 -8.092 1.00 94.31 664 ALA A N 1
ATOM 5476 C CA . ALA A 1 664 ? 27.134 0.886 -8.857 1.00 94.31 664 ALA A CA 1
ATOM 5477 C C . ALA A 1 664 ? 28.408 1.295 -9.624 1.00 94.31 664 ALA A C 1
ATOM 5479 O O . ALA A 1 664 ? 28.309 1.764 -10.757 1.00 94.31 664 ALA A O 1
ATOM 5480 N N . VAL A 1 665 ? 29.604 1.073 -9.060 1.00 96.25 665 VAL A N 1
ATOM 5481 C CA . VAL A 1 665 ? 30.877 1.262 -9.782 1.00 96.25 665 VAL A CA 1
ATOM 5482 C C . VAL A 1 665 ? 30.987 0.279 -10.948 1.00 96.25 665 VAL A C 1
ATOM 5484 O O . VAL A 1 665 ? 31.278 0.699 -12.067 1.00 96.25 665 VAL A O 1
ATOM 5487 N N . LEU A 1 666 ? 30.705 -1.006 -10.716 1.00 96.69 666 LEU A N 1
ATOM 5488 C CA . LEU A 1 666 ? 30.780 -2.041 -11.749 1.00 96.69 666 LEU A CA 1
ATOM 5489 C C . LEU A 1 666 ? 29.784 -1.786 -12.889 1.00 96.69 666 LEU A C 1
ATOM 5491 O O . LEU A 1 666 ? 30.129 -1.904 -14.062 1.00 96.69 666 LEU A O 1
ATOM 5495 N N . HIS A 1 667 ? 28.569 -1.351 -12.561 1.00 97.06 667 HIS A N 1
ATOM 5496 C CA . HIS A 1 667 ? 27.562 -0.993 -13.555 1.00 97.06 667 HIS A CA 1
ATOM 5497 C C . HIS A 1 667 ? 27.956 0.279 -14.330 1.00 97.06 667 HIS A C 1
ATOM 5499 O O . HIS A 1 667 ? 27.783 0.346 -15.545 1.00 97.06 667 HIS A O 1
ATOM 5505 N N . LEU A 1 668 ? 28.582 1.270 -13.687 1.00 96.50 668 LEU A N 1
ATOM 5506 C CA . LEU A 1 668 ? 29.115 2.433 -14.401 1.00 96.50 668 LEU A CA 1
ATOM 5507 C C . LEU A 1 668 ? 30.266 2.056 -15.355 1.00 96.50 668 LEU A C 1
ATOM 5509 O O . LEU A 1 668 ? 30.347 2.607 -16.455 1.00 96.50 668 LEU A O 1
ATOM 5513 N N . ILE A 1 669 ? 31.115 1.093 -14.972 1.00 96.81 669 ILE A N 1
ATOM 5514 C CA . ILE A 1 669 ? 32.135 0.503 -15.854 1.00 96.81 669 ILE A CA 1
ATOM 5515 C C . ILE A 1 669 ? 31.467 -0.165 -17.059 1.00 96.81 669 ILE A C 1
ATOM 5517 O O . ILE A 1 669 ? 31.829 0.152 -18.188 1.00 96.81 669 ILE A O 1
ATOM 5521 N N . LEU A 1 670 ? 30.457 -1.012 -16.845 1.00 96.88 670 LEU A N 1
ATOM 5522 C CA . LEU A 1 670 ? 29.694 -1.654 -17.921 1.00 96.88 670 LEU A CA 1
ATOM 5523 C C . LEU A 1 670 ? 29.125 -0.629 -18.915 1.00 96.88 670 LEU A C 1
ATOM 5525 O O . LEU A 1 670 ? 29.333 -0.742 -20.121 1.00 96.88 670 LEU A O 1
ATOM 5529 N N . ILE A 1 671 ? 28.463 0.413 -18.407 1.00 95.81 671 ILE A N 1
ATOM 5530 C CA . ILE A 1 671 ? 27.881 1.489 -19.219 1.00 95.81 671 ILE A CA 1
ATOM 5531 C C . ILE A 1 671 ? 28.953 2.200 -20.050 1.00 95.81 671 ILE A C 1
ATOM 5533 O O . ILE A 1 671 ? 28.742 2.470 -21.235 1.00 95.81 671 ILE A O 1
ATOM 5537 N N . ASN A 1 672 ? 30.104 2.513 -19.452 1.00 95.19 672 ASN A N 1
ATOM 5538 C CA . ASN A 1 672 ? 31.190 3.193 -20.152 1.00 95.19 672 ASN A CA 1
ATOM 5539 C C . ASN A 1 672 ? 31.922 2.266 -21.142 1.00 95.19 672 ASN A C 1
ATOM 5541 O O . ASN A 1 672 ? 32.350 2.752 -22.184 1.00 95.19 672 ASN A O 1
ATOM 5545 N N . LEU A 1 673 ? 32.005 0.953 -20.890 1.00 94.12 673 LEU A N 1
ATOM 5546 C CA . LEU A 1 673 ? 32.501 -0.034 -21.860 1.00 94.12 673 LEU A CA 1
ATOM 5547 C C . LEU A 1 673 ? 31.586 -0.112 -23.088 1.00 94.12 673 LEU A C 1
ATOM 5549 O O . LEU A 1 673 ? 32.077 -0.019 -24.212 1.00 94.12 673 LEU A O 1
ATOM 5553 N N . CYS A 1 674 ? 30.266 -0.198 -22.887 1.00 93.12 674 CYS A N 1
ATOM 5554 C CA . CYS A 1 674 ? 29.285 -0.146 -23.977 1.00 93.12 674 CYS A CA 1
ATOM 5555 C C . CYS A 1 674 ? 29.353 1.190 -24.735 1.00 93.12 674 CYS A C 1
ATOM 5557 O O . CYS A 1 674 ? 29.363 1.213 -25.964 1.00 93.12 674 CYS A O 1
ATOM 5559 N N . SER A 1 675 ? 29.474 2.310 -24.011 1.00 92.06 675 SER A N 1
ATOM 5560 C CA . SER A 1 675 ? 29.595 3.647 -24.612 1.00 92.06 675 SER A CA 1
ATOM 5561 C C . SER A 1 675 ? 30.861 3.778 -25.461 1.00 92.06 675 SER A C 1
ATOM 5563 O O . SER A 1 675 ? 30.817 4.343 -26.553 1.00 92.06 675 SER A O 1
ATOM 5565 N N . LEU A 1 676 ? 31.987 3.248 -24.974 1.00 91.56 676 LEU A N 1
ATOM 5566 C CA . LEU A 1 676 ? 33.262 3.244 -25.685 1.00 91.56 676 LEU A CA 1
ATOM 5567 C C . LEU A 1 676 ? 33.205 2.348 -26.930 1.00 91.56 676 LEU A C 1
ATOM 5569 O O . LEU A 1 676 ? 33.707 2.752 -27.976 1.00 91.56 676 LEU A O 1
ATOM 5573 N N . ALA A 1 677 ? 32.567 1.178 -26.842 1.00 89.69 677 ALA A N 1
ATOM 5574 C CA . ALA A 1 677 ? 32.386 0.275 -27.978 1.00 89.69 677 ALA A CA 1
ATOM 5575 C C . ALA A 1 677 ? 31.527 0.907 -29.090 1.00 89.69 677 ALA A C 1
ATOM 5577 O O . ALA A 1 677 ? 31.859 0.780 -30.267 1.00 89.69 677 ALA A O 1
ATOM 5578 N N . GLU A 1 678 ? 30.460 1.632 -28.733 1.00 87.44 678 GLU A N 1
ATOM 5579 C CA . GLU A 1 678 ? 29.556 2.245 -29.717 1.00 87.44 678 GLU A CA 1
ATOM 5580 C C . GLU A 1 678 ? 30.051 3.578 -30.285 1.00 87.44 678 GLU A C 1
ATOM 5582 O O . GLU A 1 678 ? 29.872 3.840 -31.474 1.00 87.44 678 GLU A O 1
ATOM 5587 N N . ARG A 1 679 ? 30.632 4.452 -29.452 1.00 86.56 679 ARG A N 1
ATOM 5588 C CA . ARG A 1 679 ? 30.995 5.823 -29.856 1.00 86.56 679 ARG A CA 1
ATOM 5589 C C . ARG A 1 679 ? 32.474 6.023 -30.143 1.00 86.56 679 ARG A C 1
ATOM 5591 O O . ARG A 1 679 ? 32.810 6.993 -30.813 1.00 86.56 679 ARG A O 1
ATOM 5598 N N . GLN A 1 680 ? 33.339 5.159 -29.609 1.00 86.75 680 GLN A N 1
ATOM 5599 C CA . GLN A 1 680 ? 34.801 5.291 -29.677 1.00 86.75 680 GLN A CA 1
ATOM 5600 C C . GLN A 1 680 ? 35.325 6.657 -29.192 1.00 86.75 680 GLN A C 1
ATOM 5602 O O . GLN A 1 680 ? 36.392 7.109 -29.601 1.00 86.75 680 GLN A O 1
ATOM 5607 N N . ASP A 1 681 ? 34.576 7.317 -28.306 1.00 86.75 681 ASP A N 1
ATOM 5608 C CA . ASP A 1 681 ? 34.935 8.618 -27.744 1.00 86.75 681 ASP A CA 1
ATOM 5609 C C . ASP A 1 681 ? 35.991 8.440 -26.629 1.00 86.75 681 ASP A C 1
ATOM 5611 O O . ASP A 1 681 ? 35.733 7.700 -25.666 1.00 86.75 681 ASP A O 1
ATOM 5615 N N . PRO A 1 682 ? 37.162 9.110 -26.716 1.00 87.31 682 PRO A N 1
ATOM 5616 C CA . PRO A 1 682 ? 38.213 9.051 -25.699 1.00 87.31 682 PRO A CA 1
ATOM 5617 C C . PRO A 1 682 ? 37.737 9.383 -24.281 1.00 87.31 682 PRO A C 1
ATOM 5619 O O . PRO A 1 682 ? 38.274 8.826 -23.322 1.00 87.31 682 PRO A O 1
ATOM 5622 N N . GLN A 1 683 ? 36.696 10.211 -24.133 1.00 91.44 683 GLN A N 1
ATOM 5623 C CA . GLN A 1 683 ? 36.142 10.567 -22.827 1.00 91.44 683 GLN A CA 1
ATOM 5624 C C . GLN A 1 683 ? 35.722 9.323 -22.025 1.00 91.44 683 GLN A C 1
ATOM 5626 O O . GLN A 1 683 ? 35.940 9.261 -20.816 1.00 91.44 683 GLN A O 1
ATOM 5631 N N . PHE A 1 684 ? 35.149 8.301 -22.670 1.00 91.06 684 PHE A N 1
ATOM 5632 C CA . PHE A 1 684 ? 34.735 7.085 -21.961 1.00 91.06 684 PHE A CA 1
ATOM 5633 C C . PHE A 1 684 ? 35.930 6.249 -21.502 1.00 91.06 684 PHE A C 1
ATOM 5635 O O . PHE A 1 684 ? 35.854 5.613 -20.452 1.00 91.06 684 PHE A O 1
ATOM 5642 N N . ALA A 1 685 ? 37.046 6.285 -22.234 1.00 88.81 685 ALA A N 1
ATOM 5643 C CA . ALA A 1 685 ? 38.280 5.641 -21.801 1.00 88.81 685 ALA A CA 1
ATOM 5644 C C . ALA A 1 685 ? 38.901 6.360 -20.591 1.00 88.81 685 ALA A C 1
ATOM 5646 O O . ALA A 1 685 ? 39.415 5.704 -19.685 1.00 88.81 685 ALA A O 1
ATOM 5647 N N . ASP A 1 686 ? 38.818 7.690 -20.533 1.00 90.88 686 ASP A N 1
ATOM 5648 C CA . ASP A 1 686 ? 39.251 8.475 -19.369 1.00 90.88 686 ASP A CA 1
ATOM 5649 C C . ASP A 1 686 ? 38.390 8.189 -18.140 1.00 90.88 686 ASP A C 1
ATOM 5651 O O . ASP A 1 686 ? 38.915 7.960 -17.050 1.00 90.88 686 ASP A O 1
ATOM 5655 N N . GLU A 1 687 ? 37.069 8.115 -18.315 1.00 91.81 687 GLU A N 1
ATOM 5656 C CA . GLU A 1 687 ? 36.163 7.744 -17.230 1.00 91.81 687 GLU A CA 1
ATOM 5657 C C . GLU A 1 687 ? 36.402 6.309 -16.733 1.00 91.81 687 GLU A C 1
ATOM 5659 O O . GLU A 1 687 ? 36.381 6.072 -15.529 1.00 91.81 687 GLU A O 1
ATOM 5664 N N . LEU A 1 688 ? 36.672 5.349 -17.625 1.00 93.31 688 LEU A N 1
ATOM 5665 C CA . LEU A 1 688 ? 37.019 3.972 -17.246 1.00 93.31 688 LEU A CA 1
ATOM 5666 C C . LEU A 1 688 ? 38.339 3.893 -16.470 1.00 93.31 688 LEU A C 1
ATOM 5668 O O . LEU A 1 688 ? 38.445 3.120 -15.516 1.00 93.31 688 LEU A O 1
ATOM 5672 N N . ARG A 1 689 ? 39.333 4.708 -16.843 1.00 91.62 689 ARG A N 1
ATOM 5673 C CA . ARG A 1 689 ? 40.591 4.838 -16.093 1.00 91.62 689 ARG A CA 1
ATOM 5674 C C . ARG A 1 689 ? 40.360 5.439 -14.709 1.00 91.62 689 ARG A C 1
ATOM 5676 O O . ARG A 1 689 ? 40.883 4.909 -13.736 1.00 91.62 689 ARG A O 1
ATOM 5683 N N . ALA A 1 690 ? 39.539 6.484 -14.609 1.00 92.38 690 ALA A N 1
ATOM 5684 C CA . ALA A 1 690 ? 39.184 7.111 -13.334 1.00 92.38 690 ALA A CA 1
ATOM 5685 C C . ALA A 1 690 ? 38.402 6.177 -12.391 1.00 92.38 690 ALA A C 1
ATOM 5687 O O . ALA A 1 690 ? 38.429 6.368 -11.179 1.00 92.38 690 ALA A O 1
ATOM 5688 N N . LEU A 1 691 ? 37.713 5.172 -12.940 1.00 93.19 691 LEU A N 1
ATOM 5689 C CA . LEU A 1 691 ? 37.009 4.129 -12.187 1.00 93.19 691 LEU A CA 1
ATOM 5690 C C . LEU A 1 691 ? 37.882 2.908 -11.868 1.00 93.19 691 LEU A C 1
ATOM 5692 O O . LEU A 1 691 ? 37.353 1.916 -11.373 1.00 93.19 691 LEU A O 1
ATOM 5696 N N . GLU A 1 692 ? 39.183 2.952 -12.177 1.00 93.69 692 GLU A N 1
ATOM 5697 C CA . GLU A 1 692 ? 40.126 1.847 -11.951 1.00 93.69 692 GLU A CA 1
ATOM 5698 C C . GLU A 1 692 ? 39.637 0.524 -12.576 1.00 93.69 692 GLU A C 1
ATOM 5700 O O . GLU A 1 692 ? 39.765 -0.553 -11.991 1.00 93.69 692 GLU A O 1
ATOM 5705 N N . CYS A 1 693 ? 39.048 0.596 -13.781 1.00 92.69 693 CYS A N 1
ATOM 5706 C CA . CYS A 1 693 ? 38.289 -0.518 -14.359 1.00 92.69 693 CYS A CA 1
ATOM 5707 C C . CYS A 1 693 ? 39.059 -1.848 -14.424 1.00 92.69 693 CYS A C 1
ATOM 5709 O O . CYS A 1 693 ? 38.478 -2.885 -14.114 1.00 92.69 693 CYS A O 1
ATOM 5711 N N . HIS A 1 694 ? 40.359 -1.841 -14.746 1.00 89.69 694 HIS A N 1
ATOM 5712 C CA . HIS A 1 694 ? 41.194 -3.050 -14.748 1.00 89.69 694 HIS A CA 1
ATOM 5713 C C . HIS A 1 694 ? 41.233 -3.738 -13.381 1.00 89.69 694 HIS A C 1
ATOM 5715 O O . HIS A 1 694 ? 41.060 -4.953 -13.304 1.00 89.69 694 HIS A O 1
ATOM 5721 N N . GLN A 1 695 ? 41.426 -2.976 -12.302 1.00 91.56 695 GLN A N 1
ATOM 5722 C CA . GLN A 1 695 ? 41.486 -3.515 -10.944 1.00 91.56 695 GLN A CA 1
ATOM 5723 C C . GLN A 1 695 ? 40.122 -4.055 -10.508 1.00 91.56 695 GLN A C 1
ATOM 5725 O O . GLN A 1 695 ? 40.039 -5.162 -9.974 1.00 91.56 695 GLN A O 1
ATOM 5730 N N . VAL A 1 696 ? 39.055 -3.296 -10.772 1.00 92.44 696 VAL A N 1
ATOM 5731 C CA . VAL A 1 696 ? 37.688 -3.685 -10.404 1.00 92.44 696 VAL A CA 1
ATOM 5732 C C . VAL A 1 696 ? 37.269 -4.961 -11.137 1.00 92.44 696 VAL A C 1
ATOM 5734 O O . VAL A 1 696 ? 36.831 -5.909 -10.491 1.00 92.44 696 VAL A O 1
ATOM 5737 N N . LEU A 1 697 ? 37.458 -5.034 -12.459 1.00 93.38 697 LEU A N 1
ATOM 5738 C CA . LEU A 1 697 ? 37.091 -6.209 -13.260 1.00 93.38 697 LEU A CA 1
ATOM 5739 C C . LEU A 1 697 ? 37.910 -7.450 -12.880 1.00 93.38 697 LEU A C 1
ATOM 5741 O O . LEU A 1 697 ? 37.338 -8.529 -12.718 1.00 93.38 697 LEU A O 1
ATOM 5745 N N . THR A 1 698 ? 39.216 -7.295 -12.636 1.00 91.31 698 THR A N 1
ATOM 5746 C CA . THR A 1 698 ? 40.079 -8.401 -12.182 1.00 91.31 698 THR A CA 1
ATOM 5747 C C . THR A 1 698 ? 39.618 -8.954 -10.832 1.00 91.31 698 THR A C 1
ATOM 5749 O O . THR A 1 698 ? 39.601 -10.168 -10.640 1.00 91.31 698 THR A O 1
ATOM 5752 N N . GLY A 1 699 ? 39.163 -8.090 -9.916 1.00 88.75 699 GLY A N 1
ATOM 5753 C CA . GLY A 1 699 ? 38.577 -8.499 -8.634 1.00 88.75 699 GLY A CA 1
ATOM 5754 C C . GLY A 1 699 ? 37.307 -9.351 -8.762 1.00 88.75 699 GLY A C 1
ATOM 5755 O O . GLY A 1 699 ? 36.969 -10.080 -7.833 1.00 88.75 699 GLY A O 1
ATOM 5756 N N . HIS A 1 700 ? 36.639 -9.307 -9.918 1.00 90.88 700 HIS A N 1
ATOM 5757 C CA . HIS A 1 700 ? 35.485 -10.140 -10.264 1.00 90.88 700 HIS A CA 1
ATOM 5758 C C . HIS A 1 700 ? 35.835 -11.303 -11.211 1.00 90.88 700 HIS A C 1
ATOM 5760 O O . HIS A 1 700 ? 34.938 -11.975 -11.712 1.00 90.88 700 HIS A O 1
ATOM 5766 N N . GLY A 1 701 ? 37.125 -11.560 -11.459 1.00 90.81 701 GLY A N 1
ATOM 5767 C CA . GLY A 1 701 ? 37.582 -12.624 -12.358 1.00 90.81 701 GLY A CA 1
ATOM 5768 C C . GLY A 1 701 ? 37.380 -12.322 -13.847 1.00 90.81 701 GLY A C 1
ATOM 5769 O O . GLY A 1 701 ? 37.437 -13.236 -14.667 1.00 90.81 701 GLY A O 1
ATOM 5770 N N . ILE A 1 702 ? 37.146 -11.059 -14.214 1.00 92.94 702 ILE A N 1
ATOM 5771 C CA . ILE A 1 702 ? 36.902 -10.632 -15.595 1.00 92.94 702 ILE A CA 1
ATOM 5772 C C . ILE A 1 702 ? 38.206 -10.083 -16.178 1.00 92.94 702 ILE A C 1
ATOM 5774 O O . ILE A 1 702 ? 38.732 -9.072 -15.713 1.00 92.94 702 ILE A O 1
ATOM 5778 N N . SER A 1 703 ? 38.728 -10.740 -17.216 1.00 87.44 703 SER A N 1
ATOM 5779 C CA . SER A 1 703 ? 39.951 -10.304 -17.896 1.00 87.44 703 SER A CA 1
ATOM 5780 C C . SER A 1 703 ? 39.643 -9.230 -18.942 1.00 87.44 703 SER A C 1
ATOM 5782 O O . SER A 1 703 ? 38.964 -9.489 -19.935 1.00 87.44 703 SER A O 1
ATOM 5784 N N . LEU A 1 704 ? 40.157 -8.019 -18.718 1.00 85.56 704 LEU A N 1
ATOM 5785 C CA . LEU A 1 704 ? 40.156 -6.929 -19.694 1.00 85.56 704 LEU A CA 1
ATOM 5786 C C . LEU A 1 704 ? 41.501 -6.929 -20.453 1.00 85.56 704 LEU A C 1
ATOM 5788 O O . LEU A 1 704 ? 42.533 -7.166 -19.821 1.00 85.56 704 LEU A O 1
ATOM 5792 N N . PRO A 1 705 ? 41.537 -6.642 -21.772 1.00 82.12 705 PRO A N 1
ATOM 5793 C CA . PRO A 1 705 ? 42.793 -6.477 -22.506 1.00 82.12 705 PRO A CA 1
ATOM 5794 C C . PRO A 1 705 ? 43.743 -5.484 -21.829 1.00 82.12 705 PRO A C 1
ATOM 5796 O O . PRO A 1 705 ? 43.297 -4.513 -21.212 1.00 82.12 705 PRO A O 1
ATOM 5799 N N . GLU A 1 706 ? 45.052 -5.664 -22.033 1.00 75.00 706 GLU A N 1
ATOM 5800 C CA . GLU A 1 706 ? 46.105 -4.806 -21.456 1.00 75.00 706 GLU A CA 1
ATOM 5801 C C . GLU A 1 706 ? 45.912 -3.311 -21.756 1.00 75.00 706 GLU A C 1
ATOM 5803 O O . GLU A 1 706 ? 46.387 -2.456 -21.012 1.00 75.00 706 GLU A O 1
ATOM 5808 N N . SER A 1 707 ? 45.169 -2.968 -22.815 1.00 80.81 707 SER A N 1
ATOM 5809 C CA . SER A 1 707 ? 44.799 -1.588 -23.110 1.00 80.81 707 SER A CA 1
ATOM 5810 C C . SER A 1 707 ? 43.343 -1.453 -23.583 1.00 80.81 707 SER A C 1
ATOM 5812 O O . SER A 1 707 ? 42.831 -2.282 -24.338 1.00 80.81 707 SER A O 1
ATOM 5814 N N . LEU A 1 708 ? 42.673 -0.364 -23.185 1.00 82.81 708 LEU A N 1
ATOM 5815 C CA . LEU A 1 708 ? 41.326 -0.013 -23.668 1.00 82.81 708 LEU A CA 1
ATOM 5816 C C . LEU A 1 708 ? 41.256 0.153 -25.206 1.00 82.81 708 LEU A C 1
ATOM 5818 O O . LEU A 1 708 ? 40.265 -0.269 -25.799 1.00 82.81 708 LEU A O 1
ATOM 5822 N N . PRO A 1 709 ? 42.292 0.669 -25.901 1.00 82.19 709 PRO A N 1
ATOM 5823 C CA . PRO A 1 709 ? 42.339 0.634 -27.363 1.00 82.19 709 PRO A CA 1
ATOM 5824 C C . PRO A 1 709 ? 42.320 -0.780 -27.961 1.00 82.19 709 PRO A C 1
ATOM 5826 O O . PRO A 1 709 ? 41.725 -0.974 -29.019 1.00 82.19 709 PRO A O 1
ATOM 5829 N N . ALA A 1 710 ? 42.937 -1.774 -27.307 1.00 80.75 710 ALA A N 1
ATOM 5830 C CA . ALA A 1 710 ? 42.872 -3.166 -27.759 1.00 80.75 710 ALA A CA 1
ATOM 5831 C C . ALA A 1 710 ? 41.455 -3.746 -27.604 1.00 80.75 710 ALA A C 1
ATOM 5833 O O . ALA A 1 710 ? 40.985 -4.445 -28.500 1.00 80.75 710 ALA A O 1
ATOM 5834 N N . PHE A 1 711 ? 40.738 -3.372 -26.538 1.00 86.44 711 PHE A N 1
ATOM 5835 C CA . PHE A 1 711 ? 39.317 -3.692 -26.364 1.00 86.44 711 PHE A CA 1
ATOM 5836 C C . PHE A 1 711 ? 38.454 -3.141 -27.514 1.00 86.44 711 PHE A C 1
ATOM 5838 O O . PHE A 1 711 ? 37.641 -3.869 -28.073 1.00 86.44 711 PHE A O 1
ATOM 5845 N N . VAL A 1 712 ? 38.667 -1.897 -27.957 1.00 86.31 712 VAL A N 1
ATOM 5846 C CA . VAL A 1 712 ? 37.888 -1.296 -29.065 1.00 86.31 712 VAL A CA 1
ATOM 5847 C C . VAL A 1 712 ? 38.110 -2.009 -30.412 1.00 86.31 712 VAL A C 1
ATOM 5849 O O . VAL A 1 712 ? 37.221 -2.020 -31.260 1.00 86.31 712 VAL A O 1
ATOM 5852 N N . ARG A 1 713 ? 39.267 -2.650 -30.617 1.00 85.12 713 ARG A N 1
ATOM 5853 C CA . ARG A 1 713 ? 39.620 -3.304 -31.893 1.00 85.12 713 ARG A CA 1
ATOM 5854 C C . ARG A 1 713 ? 39.074 -4.724 -32.053 1.00 85.12 713 ARG A C 1
ATOM 5856 O O . ARG A 1 713 ? 39.050 -5.218 -33.176 1.00 85.12 713 ARG A O 1
ATOM 5863 N N . ASN A 1 714 ? 38.652 -5.382 -30.971 1.00 87.50 714 ASN A N 1
ATOM 5864 C CA . ASN A 1 714 ? 38.231 -6.783 -30.994 1.00 87.50 714 ASN A CA 1
ATOM 5865 C C . ASN A 1 714 ? 36.767 -6.941 -30.547 1.00 87.50 714 ASN A C 1
ATOM 5867 O O . ASN A 1 714 ? 36.470 -6.970 -29.355 1.00 87.50 714 ASN A O 1
ATOM 5871 N N . ALA A 1 715 ? 35.855 -7.084 -31.513 1.00 85.31 715 ALA A N 1
ATOM 5872 C CA . ALA A 1 715 ? 34.416 -7.207 -31.265 1.00 85.31 715 ALA A CA 1
ATOM 5873 C C . ALA A 1 715 ? 34.026 -8.466 -30.464 1.00 85.31 715 ALA A C 1
ATOM 5875 O O . ALA A 1 715 ? 33.091 -8.432 -29.663 1.00 85.31 715 ALA A O 1
ATOM 5876 N N . GLU A 1 716 ? 34.746 -9.576 -30.643 1.00 86.62 716 GLU A N 1
ATOM 5877 C CA . GLU A 1 716 ? 34.512 -10.802 -29.874 1.00 86.62 716 GLU A CA 1
ATOM 5878 C C . GLU A 1 716 ? 34.883 -10.590 -28.404 1.00 86.62 716 GLU A C 1
ATOM 5880 O O . GLU A 1 716 ? 34.110 -10.904 -27.498 1.00 86.62 716 GLU A O 1
ATOM 5885 N N . GLN A 1 717 ? 36.024 -9.948 -28.164 1.00 85.44 717 GLN A N 1
ATOM 5886 C CA . GLN A 1 717 ? 36.486 -9.629 -26.819 1.00 85.44 717 GLN A CA 1
ATOM 5887 C C . GLN A 1 717 ? 35.609 -8.577 -26.131 1.00 85.44 717 GLN A C 1
ATOM 5889 O O . GLN A 1 717 ? 35.365 -8.689 -24.931 1.00 85.44 717 GLN A O 1
ATOM 5894 N N . GLN A 1 718 ? 35.062 -7.610 -26.880 1.00 89.75 718 GLN A N 1
ATOM 5895 C CA . GLN A 1 718 ? 34.041 -6.689 -26.366 1.00 89.75 718 GLN A CA 1
ATOM 5896 C C . GLN A 1 718 ? 32.839 -7.444 -25.830 1.00 89.75 718 GLN A C 1
ATOM 5898 O O . GLN A 1 718 ? 32.434 -7.228 -24.690 1.00 89.75 718 GLN A O 1
ATOM 5903 N N . ARG A 1 719 ? 32.295 -8.360 -26.636 1.00 88.75 719 ARG A N 1
ATOM 5904 C CA . ARG A 1 719 ? 31.126 -9.152 -26.261 1.00 88.75 719 ARG A CA 1
ATOM 5905 C C . ARG A 1 719 ? 31.393 -9.998 -25.017 1.00 88.75 719 ARG A C 1
ATOM 5907 O O . ARG A 1 719 ? 30.554 -10.015 -24.124 1.00 88.75 719 ARG A O 1
ATOM 5914 N N . ILE A 1 720 ? 32.550 -10.659 -24.939 1.00 90.06 720 ILE A N 1
ATOM 5915 C CA . ILE A 1 720 ? 32.931 -11.489 -23.785 1.00 90.06 720 ILE A CA 1
ATOM 5916 C C . ILE A 1 720 ? 33.009 -10.644 -22.507 1.00 90.06 720 ILE A C 1
ATOM 5918 O O . ILE A 1 720 ? 32.380 -10.986 -21.508 1.00 90.06 720 ILE A O 1
ATOM 5922 N N . VAL A 1 721 ? 33.735 -9.524 -22.540 1.00 92.69 721 VAL A N 1
ATOM 5923 C CA . VAL A 1 721 ? 33.932 -8.667 -21.361 1.00 92.69 721 VAL A CA 1
ATOM 5924 C C . VAL A 1 721 ? 32.629 -7.990 -20.938 1.00 92.69 721 VAL A C 1
ATOM 5926 O O . VAL A 1 721 ? 32.326 -7.965 -19.747 1.00 92.69 721 VAL A O 1
ATOM 5929 N N . ILE A 1 722 ? 31.840 -7.466 -21.884 1.00 94.06 722 ILE A N 1
ATOM 5930 C CA . ILE A 1 722 ? 30.553 -6.814 -21.594 1.00 94.06 722 ILE A CA 1
ATOM 5931 C C . ILE A 1 722 ? 29.585 -7.816 -20.961 1.00 94.06 722 ILE A C 1
ATOM 5933 O O . ILE A 1 722 ? 29.004 -7.504 -19.924 1.00 94.06 722 ILE A O 1
ATOM 5937 N N . ASN A 1 723 ? 29.461 -9.024 -21.521 1.00 91.12 723 ASN A N 1
ATOM 5938 C CA . ASN A 1 723 ? 28.578 -10.055 -20.972 1.00 91.12 723 ASN A CA 1
ATOM 5939 C C . ASN A 1 723 ? 29.021 -10.495 -19.572 1.00 91.12 723 ASN A C 1
ATOM 5941 O O . ASN A 1 723 ? 28.209 -10.494 -18.656 1.00 91.12 723 ASN A O 1
ATOM 5945 N N . ALA A 1 724 ? 30.312 -10.778 -19.377 1.00 92.50 724 ALA A N 1
ATOM 5946 C CA . ALA A 1 724 ? 30.830 -11.167 -18.065 1.00 92.50 724 ALA A CA 1
ATOM 5947 C C . ALA A 1 724 ? 30.647 -10.056 -17.015 1.00 92.50 724 ALA A C 1
ATOM 5949 O O . ALA A 1 724 ? 30.336 -10.327 -15.855 1.00 92.50 724 ALA A O 1
ATOM 5950 N N . THR A 1 725 ? 30.795 -8.791 -17.422 1.00 94.12 725 THR A N 1
ATOM 5951 C CA . THR A 1 725 ? 30.559 -7.639 -16.540 1.00 94.12 725 THR A CA 1
ATOM 5952 C C . THR A 1 725 ? 29.074 -7.489 -16.213 1.00 94.12 725 THR A C 1
ATOM 5954 O O . THR A 1 725 ? 28.736 -7.222 -15.063 1.00 94.12 725 THR A O 1
ATOM 5957 N N . TYR A 1 726 ? 28.182 -7.696 -17.185 1.00 94.88 726 TYR A N 1
ATOM 5958 C CA . TYR A 1 726 ? 26.736 -7.702 -16.961 1.00 94.88 726 TYR A CA 1
ATOM 5959 C C . TYR A 1 726 ? 26.317 -8.809 -15.987 1.00 94.88 726 TYR A C 1
ATOM 5961 O O . TYR A 1 726 ? 25.627 -8.522 -15.010 1.00 94.88 726 TYR A O 1
ATOM 5969 N N . ASP A 1 727 ? 26.808 -10.035 -16.170 1.00 90.81 727 ASP A N 1
ATOM 5970 C CA . ASP A 1 727 ? 26.507 -11.158 -15.276 1.00 90.81 727 ASP A CA 1
ATOM 5971 C C . ASP A 1 727 ? 26.963 -10.871 -13.836 1.00 90.81 727 ASP A C 1
ATOM 5973 O O . ASP A 1 727 ? 26.227 -11.125 -12.880 1.00 90.81 727 ASP A O 1
ATOM 5977 N N . ALA A 1 728 ? 28.140 -10.261 -13.665 1.00 93.81 728 ALA A N 1
ATOM 5978 C CA . ALA A 1 728 ? 28.633 -9.842 -12.355 1.00 93.81 728 ALA A CA 1
ATOM 5979 C C . ALA A 1 728 ? 27.779 -8.722 -11.724 1.00 93.81 728 ALA A C 1
ATOM 5981 O O . ALA A 1 728 ? 27.542 -8.740 -10.514 1.00 93.81 728 ALA A O 1
ATOM 5982 N N . VAL A 1 729 ? 27.278 -7.770 -12.522 1.00 94.75 729 VAL A N 1
ATOM 5983 C CA . VAL A 1 729 ? 26.338 -6.729 -12.067 1.00 94.75 729 VAL A CA 1
ATOM 5984 C C . VAL A 1 729 ? 25.029 -7.356 -11.580 1.00 94.75 729 VAL A C 1
ATOM 5986 O O . VAL A 1 729 ? 24.570 -7.018 -10.488 1.00 94.75 729 VAL A O 1
ATOM 5989 N N . ILE A 1 730 ? 24.448 -8.289 -12.338 1.00 94.00 730 ILE A N 1
ATOM 5990 C CA . ILE A 1 730 ? 23.203 -8.969 -11.949 1.00 94.00 730 ILE A CA 1
ATOM 5991 C C . ILE A 1 730 ? 23.409 -9.808 -10.686 1.00 94.00 730 ILE A C 1
ATOM 5993 O O . ILE A 1 730 ? 22.632 -9.682 -9.743 1.00 94.00 730 ILE A O 1
ATOM 5997 N N . ALA A 1 731 ? 24.501 -10.571 -10.599 1.00 88.62 731 ALA A N 1
ATOM 5998 C CA . ALA A 1 731 ? 24.811 -11.370 -9.413 1.00 88.62 731 ALA A CA 1
ATOM 5999 C C . ALA A 1 731 ? 24.958 -10.511 -8.143 1.00 88.62 731 ALA A C 1
ATOM 6001 O O . ALA A 1 731 ? 24.465 -10.880 -7.076 1.00 88.62 731 ALA A O 1
ATOM 6002 N N . LEU A 1 732 ? 25.610 -9.347 -8.246 1.00 91.56 732 LEU A N 1
ATOM 6003 C CA . LEU A 1 732 ? 25.724 -8.406 -7.130 1.00 91.56 732 LEU A CA 1
ATOM 6004 C C . LEU A 1 732 ? 24.379 -7.777 -6.758 1.00 91.56 732 LEU A C 1
ATOM 6006 O O . LEU A 1 732 ? 24.130 -7.564 -5.573 1.00 91.56 732 LEU A O 1
ATOM 6010 N N . PHE A 1 733 ? 23.523 -7.481 -7.738 1.00 91.38 733 PHE A N 1
ATOM 6011 C CA . PHE A 1 733 ? 22.180 -6.958 -7.493 1.00 91.38 733 PHE A CA 1
ATOM 6012 C C . PHE A 1 733 ? 21.286 -7.987 -6.789 1.00 91.38 733 PHE A C 1
ATOM 6014 O O . PHE A 1 733 ? 20.645 -7.649 -5.796 1.00 91.38 733 PHE A O 1
ATOM 6021 N N . ASP A 1 734 ? 21.303 -9.244 -7.230 1.00 85.06 734 ASP A N 1
ATOM 6022 C CA . ASP A 1 734 ? 20.520 -10.333 -6.631 1.00 85.06 734 ASP A CA 1
ATOM 6023 C C . ASP A 1 734 ? 20.975 -10.682 -5.205 1.00 85.06 734 ASP A C 1
ATOM 6025 O O . ASP A 1 734 ? 20.183 -11.157 -4.388 1.00 85.06 734 ASP A O 1
ATOM 6029 N N . ALA A 1 735 ? 22.245 -10.418 -4.883 1.00 85.44 735 ALA A N 1
ATOM 6030 C CA . ALA A 1 735 ? 22.800 -10.590 -3.544 1.00 85.44 735 ALA A CA 1
ATOM 6031 C C . ALA A 1 735 ? 22.406 -9.470 -2.560 1.00 85.44 735 ALA A C 1
ATOM 6033 O O . ALA A 1 735 ? 22.655 -9.602 -1.356 1.00 85.44 735 ALA A O 1
ATOM 6034 N N . LEU A 1 736 ? 21.817 -8.366 -3.036 1.00 85.06 736 LEU A N 1
ATOM 6035 C CA . LEU A 1 736 ? 21.396 -7.272 -2.168 1.00 85.06 736 LEU A CA 1
ATOM 6036 C C . LEU A 1 736 ? 20.188 -7.672 -1.292 1.00 85.06 736 LEU A C 1
ATOM 6038 O O . LEU A 1 736 ? 19.297 -8.399 -1.738 1.00 85.06 736 LEU A O 1
ATOM 6042 N N . PRO A 1 737 ? 20.097 -7.170 -0.043 1.00 80.12 737 PRO A N 1
ATOM 6043 C CA . PRO A 1 737 ? 18.926 -7.380 0.805 1.00 80.12 737 PRO A CA 1
ATOM 6044 C C . PRO A 1 737 ? 17.632 -6.919 0.125 1.00 80.12 737 PRO A C 1
ATOM 6046 O O . PRO A 1 737 ? 17.596 -5.887 -0.547 1.00 80.12 737 PRO A O 1
ATOM 6049 N N . ARG A 1 738 ? 16.529 -7.640 0.332 1.00 73.75 738 ARG A N 1
ATOM 6050 C CA . ARG A 1 738 ? 15.229 -7.175 -0.168 1.00 73.75 738 ARG A CA 1
ATOM 6051 C C . ARG A 1 738 ? 14.806 -5.907 0.571 1.00 73.75 738 ARG A C 1
ATOM 6053 O O . ARG A 1 738 ? 14.995 -5.795 1.777 1.00 73.75 738 ARG A O 1
ATOM 6060 N N . GLU A 1 739 ? 14.237 -4.971 -0.177 1.00 60.78 739 GLU A N 1
ATOM 6061 C CA . GLU A 1 739 ? 13.631 -3.759 0.368 1.00 60.78 739 GLU A CA 1
ATOM 6062 C C . GLU A 1 739 ? 12.454 -4.139 1.271 1.00 60.78 739 GLU A C 1
ATOM 6064 O O . GLU A 1 739 ? 11.516 -4.810 0.833 1.00 60.78 739 GLU A O 1
ATOM 6069 N N . GLU A 1 740 ? 12.515 -3.741 2.540 1.00 54.50 740 GLU A N 1
ATOM 6070 C CA . GLU A 1 740 ? 11.355 -3.814 3.422 1.00 54.50 740 GLU A CA 1
ATOM 6071 C C . GLU A 1 740 ? 10.392 -2.673 3.063 1.00 54.50 740 GLU A C 1
ATOM 6073 O O . GLU A 1 740 ? 10.848 -1.540 2.880 1.00 54.50 740 GLU A O 1
ATOM 6078 N N . PRO A 1 741 ? 9.069 -2.913 2.981 1.00 47.41 741 PRO A N 1
ATOM 6079 C CA . PRO A 1 741 ? 8.112 -1.847 2.716 1.00 47.41 741 PRO A CA 1
ATOM 6080 C C . PRO A 1 741 ? 8.264 -0.743 3.765 1.00 47.41 741 PRO A C 1
ATOM 6082 O O . PRO A 1 741 ? 8.058 -0.979 4.957 1.00 47.41 741 PRO A O 1
ATOM 6085 N N . MET A 1 742 ? 8.630 0.467 3.338 1.00 46.47 742 MET A N 1
ATOM 6086 C CA . MET A 1 742 ? 8.967 1.552 4.264 1.00 46.47 742 MET A CA 1
ATOM 6087 C C . MET A 1 742 ? 7.835 1.923 5.213 1.00 46.47 742 MET A C 1
ATOM 6089 O O . MET A 1 742 ? 8.096 2.229 6.373 1.00 46.47 742 MET A O 1
ATOM 6093 N N . LEU A 1 743 ? 6.588 1.853 4.745 1.00 40.91 743 LEU A N 1
ATOM 6094 C CA . LEU A 1 743 ? 5.424 2.067 5.592 1.00 40.91 743 LEU A CA 1
ATOM 6095 C C . LEU A 1 743 ? 5.328 0.986 6.676 1.00 40.91 743 LEU A C 1
ATOM 6097 O O . LEU A 1 743 ? 5.123 1.320 7.833 1.00 40.91 743 LEU A O 1
ATOM 6101 N N . ALA A 1 744 ? 5.561 -0.285 6.344 1.00 42.19 744 ALA A N 1
ATOM 6102 C CA . ALA A 1 744 ? 5.526 -1.374 7.319 1.00 42.19 744 ALA A CA 1
ATOM 6103 C C . ALA A 1 744 ? 6.653 -1.247 8.356 1.00 42.19 744 ALA A C 1
ATOM 6105 O O . ALA A 1 744 ? 6.398 -1.359 9.551 1.00 42.19 744 ALA A O 1
ATOM 6106 N N . ALA A 1 745 ? 7.882 -0.944 7.925 1.00 48.19 745 ALA A N 1
ATOM 6107 C CA . ALA A 1 745 ? 9.011 -0.748 8.835 1.00 48.19 745 ALA A CA 1
ATOM 6108 C C . ALA A 1 745 ? 8.823 0.480 9.746 1.00 48.19 745 ALA A C 1
ATOM 6110 O O . ALA A 1 745 ? 9.142 0.431 10.937 1.00 48.19 745 ALA A O 1
ATOM 6111 N N . ARG A 1 746 ? 8.271 1.573 9.206 1.00 48.31 746 ARG A N 1
ATOM 6112 C CA . ARG A 1 746 ? 7.972 2.794 9.959 1.00 48.31 746 ARG A CA 1
ATOM 6113 C C . ARG A 1 746 ? 6.812 2.601 10.929 1.00 48.31 746 ARG A C 1
ATOM 6115 O O . ARG A 1 746 ? 6.982 2.897 12.102 1.00 48.31 746 ARG A O 1
ATOM 6122 N N . LEU A 1 747 ? 5.694 2.023 10.485 1.00 45.41 747 LEU A N 1
ATOM 6123 C CA . LEU A 1 747 ? 4.555 1.672 11.343 1.00 45.41 747 LEU A CA 1
ATOM 6124 C C . LEU A 1 747 ? 4.981 0.742 12.480 1.00 45.41 747 LEU A C 1
ATOM 6126 O O . LEU A 1 747 ? 4.584 0.946 13.626 1.00 45.41 747 LEU A O 1
ATOM 6130 N N . LEU A 1 748 ? 5.839 -0.235 12.181 1.00 52.72 748 LEU A N 1
ATOM 6131 C CA . LEU A 1 748 ? 6.425 -1.136 13.167 1.00 52.72 748 LEU A CA 1
ATOM 6132 C C . LEU A 1 748 ? 7.282 -0.373 14.188 1.00 52.72 748 LEU A C 1
ATOM 6134 O O . LEU A 1 748 ? 7.141 -0.584 15.394 1.00 52.72 748 LEU A O 1
ATOM 6138 N N . ASN A 1 749 ? 8.162 0.527 13.740 1.00 55.25 749 ASN A N 1
ATOM 6139 C CA . ASN A 1 749 ? 8.999 1.339 14.628 1.00 55.25 749 ASN A CA 1
ATOM 6140 C C . ASN A 1 749 ? 8.178 2.335 15.462 1.00 55.25 749 ASN A C 1
ATOM 6142 O O . ASN A 1 749 ? 8.404 2.438 16.669 1.00 55.25 749 ASN A O 1
ATOM 6146 N N . ASP A 1 750 ? 7.181 2.990 14.871 1.00 52.50 750 ASP A N 1
ATOM 6147 C CA . ASP A 1 750 ? 6.279 3.928 15.544 1.00 52.50 750 ASP A CA 1
ATOM 6148 C C . ASP A 1 750 ? 5.390 3.206 16.561 1.00 52.50 750 ASP A C 1
ATOM 6150 O O . ASP A 1 750 ? 5.216 3.666 17.692 1.00 52.50 750 ASP A O 1
ATOM 6154 N N . ALA A 1 751 ? 4.874 2.022 16.225 1.00 54.84 751 ALA A N 1
ATOM 6155 C CA . ALA A 1 751 ? 4.130 1.190 17.163 1.00 54.84 751 ALA A CA 1
ATOM 6156 C C . ALA A 1 751 ? 5.012 0.690 18.318 1.00 54.84 751 ALA A C 1
ATOM 6158 O O . ALA A 1 751 ? 4.589 0.740 19.475 1.00 54.84 751 ALA A O 1
ATOM 6159 N N . ARG A 1 752 ? 6.265 0.305 18.043 1.00 60.97 752 ARG A N 1
ATOM 6160 C CA . ARG A 1 752 ? 7.262 -0.034 19.074 1.00 60.97 752 ARG A CA 1
ATOM 6161 C C . ARG A 1 752 ? 7.573 1.163 19.977 1.00 60.97 752 ARG A C 1
ATOM 6163 O O . ARG A 1 752 ? 7.628 1.001 21.196 1.00 60.97 752 ARG A O 1
ATOM 6170 N N . GLN A 1 753 ? 7.721 2.361 19.414 1.00 61.50 753 GLN A N 1
ATOM 6171 C CA . GLN A 1 753 ? 7.981 3.586 20.170 1.00 61.50 753 GLN A CA 1
ATOM 6172 C C . GLN A 1 753 ? 6.768 4.003 21.019 1.00 61.50 753 GLN A C 1
ATOM 6174 O O . GLN A 1 753 ? 6.930 4.355 22.189 1.00 61.50 753 GLN A O 1
ATOM 6179 N N . ARG A 1 754 ? 5.541 3.887 20.490 1.00 62.41 754 ARG A N 1
ATOM 6180 C CA . ARG A 1 754 ? 4.295 4.063 21.259 1.00 62.41 754 ARG A CA 1
ATOM 6181 C C . ARG A 1 754 ? 4.235 3.089 22.429 1.00 62.41 754 ARG A C 1
ATOM 6183 O O . ARG A 1 754 ? 3.984 3.503 23.558 1.00 62.41 754 ARG A O 1
ATOM 6190 N N . ALA A 1 755 ? 4.520 1.816 22.186 1.00 62.44 755 ALA A N 1
ATOM 6191 C CA . ALA A 1 755 ? 4.485 0.786 23.213 1.00 62.44 755 ALA A CA 1
ATOM 6192 C C . ALA A 1 755 ? 5.545 1.015 24.309 1.00 62.44 755 ALA A C 1
ATOM 6194 O O . ALA A 1 755 ? 5.238 0.872 25.495 1.00 62.44 755 ALA A O 1
ATOM 6195 N N . LYS A 1 756 ? 6.745 1.481 23.932 1.00 68.56 756 LYS A N 1
ATOM 6196 C CA . LYS A 1 756 ? 7.780 1.961 24.862 1.00 68.56 756 LYS A CA 1
ATOM 6197 C C . LYS A 1 756 ? 7.267 3.125 25.715 1.00 68.56 756 LYS A C 1
ATOM 6199 O O . LYS A 1 756 ? 7.347 3.059 26.938 1.00 68.56 756 LYS A O 1
ATOM 6204 N N . ASN A 1 757 ? 6.684 4.155 25.101 1.00 68.06 757 ASN A N 1
ATOM 6205 C CA . ASN A 1 757 ? 6.139 5.312 25.820 1.00 68.06 757 ASN A CA 1
ATOM 6206 C C . ASN A 1 757 ? 5.008 4.911 26.782 1.00 68.06 757 ASN A C 1
ATOM 6208 O O . ASN A 1 757 ? 4.937 5.421 27.901 1.00 68.06 757 ASN A O 1
ATOM 6212 N N . VAL A 1 758 ? 4.142 3.973 26.381 1.00 69.44 758 VAL A N 1
ATOM 6213 C CA . VAL A 1 758 ? 3.080 3.424 27.238 1.00 69.44 758 VAL A CA 1
ATOM 6214 C C . VAL A 1 758 ? 3.676 2.654 28.415 1.00 69.44 758 VAL A C 1
ATOM 6216 O O . VAL A 1 758 ? 3.216 2.854 29.539 1.00 69.44 758 VAL A O 1
ATOM 6219 N N . ALA A 1 759 ? 4.706 1.829 28.195 1.00 68.75 759 ALA A N 1
ATOM 6220 C CA . ALA A 1 759 ? 5.414 1.128 29.268 1.00 68.75 759 ALA A CA 1
ATOM 6221 C C . ALA A 1 759 ? 5.994 2.120 30.280 1.00 68.75 759 ALA A C 1
ATOM 6223 O O . ALA A 1 759 ? 5.695 2.037 31.471 1.00 68.75 759 ALA A O 1
ATOM 6224 N N . THR A 1 760 ? 6.752 3.104 29.791 1.00 73.75 760 THR A N 1
ATOM 6225 C CA . THR A 1 760 ? 7.365 4.162 30.599 1.00 73.75 760 THR A CA 1
ATOM 6226 C C . THR A 1 760 ? 6.304 4.924 31.391 1.00 73.75 760 THR A C 1
ATOM 6228 O O . THR A 1 760 ? 6.384 5.016 32.616 1.00 73.75 760 THR A O 1
ATOM 6231 N N . SER A 1 761 ? 5.243 5.394 30.726 1.00 72.25 761 SER A N 1
ATOM 6232 C CA . SER A 1 761 ? 4.136 6.105 31.377 1.00 72.25 761 SER A CA 1
ATOM 6233 C C . SER A 1 761 ? 3.463 5.256 32.452 1.00 72.25 761 SER A C 1
ATOM 6235 O O . SER A 1 761 ? 3.157 5.763 33.528 1.00 72.25 761 SER A O 1
ATOM 6237 N N . TYR A 1 762 ? 3.253 3.964 32.195 1.00 76.94 762 TYR A N 1
ATOM 6238 C CA . TYR A 1 762 ? 2.614 3.058 33.144 1.00 76.94 762 TYR A CA 1
ATOM 6239 C C . TYR A 1 762 ? 3.481 2.821 34.383 1.00 76.94 762 TYR A C 1
ATOM 6241 O O . TYR A 1 762 ? 2.979 2.926 35.498 1.00 76.94 762 TYR A O 1
ATOM 6249 N N . VAL A 1 763 ? 4.785 2.596 34.204 1.00 78.25 763 VAL A N 1
ATOM 6250 C CA . VAL A 1 763 ? 5.752 2.443 35.302 1.00 78.25 763 VAL A CA 1
ATOM 6251 C C . VAL A 1 763 ? 5.777 3.677 36.200 1.00 78.25 763 VAL A C 1
ATOM 6253 O O . VAL A 1 763 ? 5.693 3.549 37.425 1.00 78.25 763 VAL A O 1
ATOM 6256 N N . TYR A 1 764 ? 5.837 4.873 35.607 1.00 75.44 764 TYR A N 1
ATOM 6257 C CA . TYR A 1 764 ? 5.852 6.122 36.367 1.00 75.44 764 TYR A CA 1
ATOM 6258 C C . TYR A 1 764 ? 4.508 6.414 37.047 1.00 75.44 764 TYR A C 1
ATOM 6260 O O . TYR A 1 764 ? 4.495 6.721 38.240 1.00 75.44 764 TYR A O 1
ATOM 6268 N N . LYS A 1 765 ? 3.378 6.274 36.336 1.00 75.94 765 LYS A N 1
ATOM 6269 C CA . LYS A 1 765 ? 2.032 6.558 36.873 1.00 75.94 765 LYS A CA 1
ATOM 6270 C C . LYS A 1 765 ? 1.616 5.582 37.969 1.00 75.94 765 LYS A C 1
ATOM 6272 O O . LYS A 1 765 ? 1.144 6.016 39.014 1.00 75.94 765 LYS A O 1
ATOM 6277 N N . ALA A 1 766 ? 1.797 4.281 37.744 1.00 76.25 766 ALA A N 1
ATOM 6278 C CA . ALA A 1 766 ? 1.395 3.236 38.689 1.00 76.25 766 ALA A CA 1
ATOM 6279 C C . ALA A 1 766 ? 2.429 2.999 39.798 1.00 76.25 766 ALA A C 1
ATOM 6281 O O . ALA A 1 766 ? 2.237 2.138 40.650 1.00 76.25 766 ALA A O 1
ATOM 6282 N N . LYS A 1 767 ? 3.528 3.763 39.794 1.00 81.50 767 LYS A N 1
ATOM 6283 C CA . LYS A 1 767 ? 4.612 3.670 40.767 1.00 81.50 767 LYS A CA 1
ATOM 6284 C C . LYS A 1 767 ? 5.141 2.237 40.951 1.00 81.50 767 LYS A C 1
ATOM 6286 O O . LYS A 1 767 ? 5.416 1.809 42.070 1.00 81.50 767 LYS A O 1
ATOM 6291 N N . LEU A 1 768 ? 5.329 1.515 39.848 1.00 82.38 768 LEU A N 1
ATOM 6292 C CA . LEU A 1 768 ? 5.777 0.122 39.891 1.00 82.38 768 LEU A CA 1
ATOM 6293 C C . LEU A 1 768 ? 7.208 0.018 40.436 1.00 82.38 768 LEU A C 1
ATOM 6295 O O . LEU A 1 768 ? 8.075 0.815 40.078 1.00 82.38 768 LEU A O 1
ATOM 6299 N N . VAL A 1 769 ? 7.449 -0.954 41.313 1.00 85.56 769 VAL A N 1
ATOM 6300 C CA . VAL A 1 769 ? 8.777 -1.235 41.899 1.00 85.56 769 VAL A CA 1
ATOM 6301 C C . VAL A 1 769 ? 9.582 -2.240 41.078 1.00 85.56 769 VAL A C 1
ATOM 6303 O O . VAL A 1 769 ? 10.796 -2.332 41.219 1.00 85.56 769 VAL A O 1
ATOM 6306 N N . GLN A 1 770 ? 8.921 -2.949 40.170 1.00 88.50 770 GLN A N 1
ATOM 6307 C CA . GLN A 1 770 ? 9.532 -3.904 39.259 1.00 88.50 770 GLN A CA 1
ATOM 6308 C C . GLN A 1 770 ? 8.650 -4.070 38.019 1.00 88.50 770 GLN A C 1
ATOM 6310 O O . GLN A 1 770 ? 7.446 -3.798 38.071 1.00 88.50 770 GLN A O 1
ATOM 6315 N N . ILE A 1 771 ? 9.240 -4.524 36.916 1.00 91.44 771 ILE A N 1
ATOM 6316 C CA . ILE A 1 771 ? 8.509 -4.920 35.708 1.00 91.44 771 ILE A CA 1
ATOM 6317 C C . ILE A 1 771 ? 9.172 -6.109 35.027 1.00 91.44 771 ILE A C 1
ATOM 6319 O O . ILE A 1 771 ? 10.399 -6.210 35.001 1.00 91.44 771 ILE A O 1
ATOM 6323 N N . ALA A 1 772 ? 8.354 -6.946 34.396 1.00 92.38 772 ALA A N 1
ATOM 6324 C CA . ALA A 1 772 ? 8.794 -7.939 33.428 1.00 92.38 772 ALA A CA 1
ATOM 6325 C C . ALA A 1 772 ? 8.187 -7.646 32.052 1.00 92.38 772 ALA A C 1
ATOM 6327 O O . ALA A 1 772 ? 7.010 -7.300 31.937 1.00 92.38 772 ALA A O 1
ATOM 6328 N N . LEU A 1 773 ? 8.997 -7.791 31.009 1.00 93.75 773 LEU A N 1
ATOM 6329 C CA . LEU A 1 773 ? 8.589 -7.656 29.617 1.00 93.75 773 LEU A CA 1
ATOM 6330 C C . LEU A 1 773 ? 8.782 -8.990 28.908 1.00 93.75 773 LEU A C 1
ATOM 6332 O O . LEU A 1 773 ? 9.898 -9.505 28.843 1.00 93.75 773 LEU A O 1
ATOM 6336 N N . LEU A 1 774 ? 7.689 -9.519 28.368 1.00 94.62 774 LEU A N 1
ATOM 6337 C CA . LEU A 1 774 ? 7.676 -10.706 27.526 1.00 94.62 774 LEU A CA 1
ATOM 6338 C C . LEU A 1 774 ? 7.482 -10.281 26.070 1.00 94.62 774 LEU A C 1
ATOM 6340 O O . LEU A 1 774 ? 6.509 -9.598 25.743 1.00 94.62 774 LEU A O 1
ATOM 6344 N N . TYR A 1 775 ? 8.405 -10.698 25.212 1.00 93.06 775 TYR A N 1
ATOM 6345 C CA . TYR A 1 775 ? 8.342 -10.526 23.768 1.00 93.06 775 TYR A CA 1
ATOM 6346 C C . TYR A 1 775 ? 8.069 -11.880 23.112 1.00 93.06 775 TYR A C 1
ATOM 6348 O O . TYR A 1 775 ? 8.825 -12.830 23.332 1.00 93.06 775 TYR A O 1
ATOM 6356 N N . VAL A 1 776 ? 7.007 -11.967 22.314 1.00 92.81 776 VAL A N 1
ATOM 6357 C CA . VAL A 1 776 ? 6.607 -13.183 21.587 1.00 92.81 776 VAL A CA 1
ATOM 6358 C C . VAL A 1 776 ? 6.630 -12.883 20.095 1.00 92.81 776 VAL A C 1
ATOM 6360 O O . VAL A 1 776 ? 5.963 -11.952 19.655 1.00 92.81 776 VAL A O 1
ATOM 6363 N N . ASP A 1 777 ? 7.389 -13.656 19.324 1.00 89.25 777 ASP A N 1
ATOM 6364 C CA . ASP A 1 777 ? 7.485 -13.534 17.867 1.00 89.25 777 ASP A CA 1
ATOM 6365 C C . ASP A 1 777 ? 6.867 -14.765 17.195 1.00 89.25 777 ASP A C 1
ATOM 6367 O O . ASP A 1 777 ? 7.395 -15.877 17.292 1.00 89.25 777 ASP A O 1
ATOM 6371 N N . LEU A 1 778 ? 5.745 -14.536 16.512 1.00 86.25 778 LEU A N 1
ATOM 6372 C CA . LEU A 1 778 ? 4.961 -15.514 15.763 1.00 86.25 778 LEU A CA 1
ATOM 6373 C C . LEU A 1 778 ? 5.233 -15.461 14.252 1.00 86.25 778 LEU A C 1
ATOM 6375 O O . LEU A 1 778 ? 4.552 -16.146 13.493 1.00 86.25 778 LEU A O 1
ATOM 6379 N N . SER A 1 779 ? 6.231 -14.701 13.783 1.00 80.25 779 SER A N 1
ATOM 6380 C CA . SER A 1 779 ? 6.536 -14.556 12.347 1.00 80.25 779 SER A CA 1
ATOM 6381 C C . SER A 1 779 ? 6.818 -15.884 11.632 1.00 80.25 779 SER A C 1
ATOM 6383 O O . SER A 1 779 ? 6.646 -15.983 10.415 1.00 80.25 779 SER A O 1
ATOM 6385 N N . GLY A 1 780 ? 7.202 -16.931 12.372 1.00 76.62 780 GLY A N 1
ATOM 6386 C CA . GLY A 1 780 ? 7.337 -18.293 11.853 1.00 76.62 780 GLY A CA 1
ATOM 6387 C C . GLY A 1 780 ? 6.038 -18.876 11.281 1.00 76.62 780 GLY A C 1
ATOM 6388 O O . GLY A 1 780 ? 6.103 -19.721 10.386 1.00 76.62 780 GLY A O 1
ATOM 6389 N N . LEU A 1 781 ? 4.869 -18.392 11.721 1.00 75.12 781 LEU A N 1
ATOM 6390 C CA . LEU A 1 781 ? 3.554 -18.821 11.232 1.00 75.12 781 LEU A CA 1
ATOM 6391 C C . LEU A 1 781 ? 3.274 -18.375 9.786 1.00 75.12 781 LEU A C 1
ATOM 6393 O O . LEU A 1 781 ? 2.469 -18.998 9.098 1.00 75.12 781 LEU A O 1
ATOM 6397 N N . ARG A 1 782 ? 3.980 -17.358 9.265 1.00 71.62 782 ARG A N 1
ATOM 6398 C CA . ARG A 1 782 ? 3.809 -16.889 7.871 1.00 71.62 782 ARG A CA 1
ATOM 6399 C C . ARG A 1 782 ? 4.189 -17.932 6.820 1.00 71.62 782 ARG A C 1
ATOM 6401 O O . ARG A 1 782 ? 3.775 -17.814 5.662 1.00 71.62 782 ARG A O 1
ATOM 6408 N N . ASN A 1 783 ? 4.981 -18.928 7.215 1.00 70.75 783 ASN A N 1
ATOM 6409 C CA . ASN A 1 783 ? 5.470 -19.994 6.343 1.00 70.75 783 ASN A CA 1
ATOM 6410 C C . ASN A 1 783 ? 4.475 -21.156 6.183 1.00 70.75 783 ASN A C 1
ATOM 6412 O O . ASN A 1 783 ? 4.730 -22.057 5.388 1.00 70.75 783 ASN A O 1
ATOM 6416 N N . ILE A 1 784 ? 3.353 -21.140 6.907 1.00 70.81 784 ILE A N 1
ATOM 6417 C CA . ILE A 1 784 ? 2.329 -22.189 6.857 1.00 70.81 784 ILE A CA 1
ATOM 6418 C C . ILE A 1 784 ? 1.572 -22.115 5.514 1.00 70.81 784 ILE A C 1
ATOM 6420 O O . ILE A 1 784 ? 1.215 -21.018 5.100 1.00 70.81 784 ILE A O 1
ATOM 6424 N N . PRO A 1 785 ? 1.311 -23.221 4.796 1.00 64.19 785 PRO A N 1
ATOM 6425 C CA . PRO A 1 785 ? 0.459 -23.208 3.599 1.00 64.19 785 PRO A CA 1
ATOM 6426 C C . PRO A 1 785 ? -0.970 -22.727 3.915 1.00 64.19 785 PRO A C 1
ATOM 6428 O O . PRO A 1 785 ? -1.423 -22.847 5.047 1.00 64.19 785 PRO A O 1
ATOM 6431 N N . GLU A 1 786 ? -1.703 -22.174 2.944 1.00 59.00 786 GLU A N 1
ATOM 6432 C CA . GLU A 1 786 ? -3.071 -21.694 3.207 1.00 59.00 786 GLU A CA 1
ATOM 6433 C C . GLU A 1 786 ? -4.018 -22.797 3.726 1.00 59.00 786 GLU A C 1
ATOM 6435 O O . GLU A 1 786 ? -3.906 -23.941 3.272 1.00 59.00 786 GLU A O 1
ATOM 6440 N N . PRO A 1 787 ? -4.957 -22.465 4.646 1.00 54.19 787 PRO A N 1
ATOM 6441 C CA . PRO A 1 787 ? -5.372 -21.110 5.055 1.00 54.19 787 PRO A CA 1
ATOM 6442 C C . PRO A 1 787 ? -4.566 -20.517 6.234 1.00 54.19 787 PRO A C 1
ATOM 6444 O O . PRO A 1 787 ? -4.641 -20.983 7.368 1.00 54.19 787 PRO A O 1
ATOM 6447 N N . LYS A 1 788 ? -3.826 -19.424 5.982 1.00 71.31 788 LYS A N 1
ATOM 6448 C CA . LYS A 1 788 ? -2.931 -18.770 6.965 1.00 71.31 788 LYS A CA 1
ATOM 6449 C C . LYS A 1 788 ? -3.668 -17.946 8.026 1.00 71.31 788 LYS A C 1
ATOM 6451 O O . LYS A 1 788 ? -3.256 -17.916 9.183 1.00 71.31 788 LYS A O 1
ATOM 6456 N N . GLU A 1 789 ? -4.741 -17.264 7.634 1.00 71.88 789 GLU A N 1
ATOM 6457 C CA . GLU A 1 789 ? -5.400 -16.252 8.470 1.00 71.88 789 GLU A CA 1
ATOM 6458 C C . GLU A 1 789 ? -6.133 -16.858 9.674 1.00 71.88 789 GLU A C 1
ATOM 6460 O O . GLU A 1 789 ? -6.018 -16.344 10.786 1.00 71.88 789 GLU A O 1
ATOM 6465 N N . GLU A 1 790 ? -6.827 -17.984 9.484 1.00 72.38 790 GLU A N 1
ATOM 6466 C CA . GLU A 1 790 ? -7.537 -18.688 10.562 1.00 72.38 790 GLU A CA 1
ATOM 6467 C C . GLU A 1 790 ? -6.562 -19.241 11.608 1.00 72.38 790 GLU A C 1
ATOM 6469 O O . GLU A 1 790 ? -6.764 -19.082 12.814 1.00 72.38 790 GLU A O 1
ATOM 6474 N N . VAL A 1 791 ? -5.458 -19.828 11.139 1.00 73.94 791 VAL A N 1
ATOM 6475 C CA . VAL A 1 791 ? -4.401 -20.384 11.987 1.00 73.94 791 VAL A CA 1
ATOM 6476 C C . VAL A 1 791 ? -3.730 -19.276 12.801 1.00 73.94 791 VAL A C 1
ATOM 6478 O O . VAL A 1 791 ? -3.609 -19.395 14.021 1.00 73.94 791 VAL A O 1
ATOM 6481 N N . MET A 1 792 ? -3.354 -18.162 12.164 1.00 77.25 792 MET A N 1
ATOM 6482 C CA . MET A 1 792 ? -2.777 -17.008 12.862 1.00 77.25 792 MET A CA 1
ATOM 6483 C C . MET A 1 792 ? -3.755 -16.384 13.864 1.00 77.25 792 MET A C 1
ATOM 6485 O O . MET A 1 792 ? -3.357 -16.084 14.989 1.00 77.25 792 MET A O 1
ATOM 6489 N N . SER A 1 793 ? -5.034 -16.236 13.501 1.00 80.12 793 SER A N 1
ATOM 6490 C CA . SER A 1 793 ? -6.063 -15.683 14.391 1.00 80.12 793 SER A CA 1
ATOM 6491 C C . SER A 1 793 ? -6.234 -16.524 15.658 1.00 80.12 793 SER A C 1
ATOM 6493 O O . SER A 1 793 ? -6.247 -15.976 16.762 1.00 80.12 793 SER A O 1
ATOM 6495 N N . ARG A 1 794 ? -6.267 -17.857 15.522 1.00 82.31 794 ARG A N 1
ATOM 6496 C CA . ARG A 1 794 ? -6.323 -18.790 16.657 1.00 82.31 794 ARG A CA 1
ATOM 6497 C C . ARG A 1 794 ? -5.147 -18.588 17.611 1.00 82.31 794 ARG A C 1
ATOM 6499 O O . ARG A 1 794 ? -5.341 -18.501 18.817 1.00 82.31 794 ARG A O 1
ATOM 6506 N N . TYR A 1 795 ? -3.937 -18.455 17.082 1.00 83.81 795 TYR A N 1
ATOM 6507 C CA . TYR A 1 795 ? -2.748 -18.285 17.914 1.00 83.81 795 TYR A CA 1
ATOM 6508 C C . TYR A 1 795 ? -2.622 -16.897 18.535 1.00 83.81 795 TYR A C 1
ATOM 6510 O O . TYR A 1 795 ? -2.125 -16.770 19.655 1.00 83.81 795 TYR A O 1
A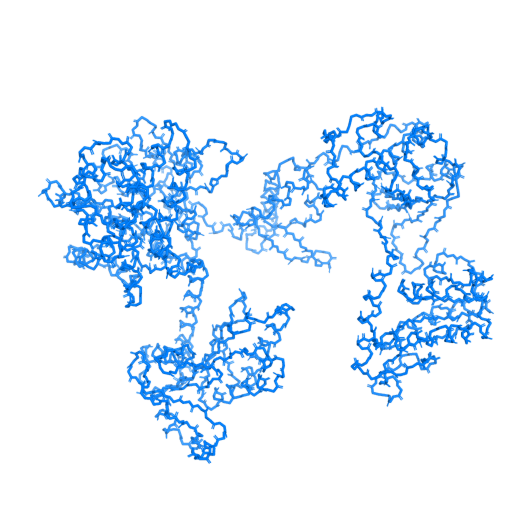TOM 6518 N N . TYR A 1 796 ? -3.123 -15.856 17.871 1.00 87.12 796 TYR A N 1
ATOM 6519 C CA . TYR A 1 796 ? -3.254 -14.536 18.490 1.00 87.12 796 TYR A CA 1
ATOM 6520 C C . TYR A 1 796 ? -4.202 -14.601 19.685 1.00 87.12 796 TYR A C 1
ATOM 6522 O O . TYR A 1 796 ? -3.871 -14.085 20.751 1.00 87.12 796 TYR A O 1
ATOM 6530 N N . GLN A 1 797 ? -5.323 -15.315 19.550 1.00 85.94 797 GLN A N 1
ATOM 6531 C CA . GLN A 1 797 ? -6.235 -15.562 20.666 1.00 85.94 797 GLN A CA 1
ATOM 6532 C C . GLN A 1 797 ? -5.563 -16.361 21.788 1.00 85.94 797 GLN A C 1
ATOM 6534 O O . GLN A 1 797 ? -5.745 -16.008 22.948 1.00 85.94 797 GLN A O 1
ATOM 6539 N N . THR A 1 798 ? -4.741 -17.372 21.487 1.00 85.88 798 THR A N 1
ATOM 6540 C CA . THR A 1 798 ? -3.973 -18.115 22.506 1.00 85.88 798 THR A CA 1
ATOM 6541 C C . THR A 1 798 ? -3.046 -17.198 23.306 1.00 85.88 798 THR A C 1
ATOM 6543 O O . THR A 1 798 ? -3.008 -17.271 24.538 1.00 85.88 798 THR A O 1
ATOM 6546 N N . VAL A 1 799 ? -2.320 -16.295 22.637 1.00 89.25 799 VAL A N 1
ATOM 6547 C CA . VAL A 1 799 ? -1.457 -15.313 23.314 1.00 89.25 799 VAL A CA 1
ATOM 6548 C C . VAL A 1 799 ? -2.291 -14.353 24.170 1.00 89.25 799 VAL A C 1
ATOM 6550 O O . VAL A 1 799 ? -1.935 -14.096 25.321 1.00 89.25 799 VAL A O 1
ATOM 6553 N N . GLU A 1 800 ? -3.422 -13.862 23.656 1.00 88.56 800 GLU A N 1
ATOM 6554 C CA . GLU A 1 800 ? -4.320 -12.964 24.394 1.00 88.56 800 GLU A CA 1
ATOM 6555 C C . GLU A 1 800 ? -4.988 -13.634 25.604 1.00 88.56 800 GLU A C 1
ATOM 6557 O O . GLU A 1 800 ? -5.077 -13.045 26.680 1.00 88.56 800 GLU A O 1
ATOM 6562 N N . GLN A 1 801 ? -5.410 -14.889 25.484 1.00 89.81 801 GLN A N 1
ATOM 6563 C CA . GLN A 1 801 ? -5.995 -15.639 26.595 1.00 89.81 801 GLN A CA 1
ATOM 6564 C C . GLN A 1 801 ? -4.971 -15.869 27.708 1.00 89.81 801 GLN A C 1
ATOM 6566 O O . GLN A 1 801 ? -5.273 -15.637 28.882 1.00 89.81 801 GLN A O 1
ATOM 6571 N N . ASN A 1 802 ? -3.749 -16.272 27.351 1.00 91.12 802 ASN A N 1
ATOM 6572 C CA . ASN A 1 802 ? -2.690 -16.516 28.325 1.00 91.12 802 ASN A CA 1
ATOM 6573 C C . ASN A 1 802 ? -2.213 -15.222 28.998 1.00 91.12 802 ASN A C 1
ATOM 6575 O O . ASN A 1 802 ? -2.075 -15.198 30.225 1.00 91.12 802 ASN A O 1
ATOM 6579 N N . LEU A 1 803 ? -2.048 -14.122 28.250 1.00 93.12 803 LEU A N 1
ATOM 6580 C CA . LEU A 1 803 ? -1.682 -12.841 28.863 1.00 93.12 803 LEU A CA 1
ATOM 6581 C C . LEU A 1 803 ? -2.780 -12.348 29.811 1.00 93.12 803 LEU A C 1
ATOM 6583 O O . LEU A 1 803 ? -2.460 -11.918 30.917 1.00 93.12 803 LEU A O 1
ATOM 6587 N N . HIS A 1 804 ? -4.064 -12.473 29.447 1.00 88.31 804 HIS A N 1
ATOM 6588 C CA . HIS A 1 804 ? -5.169 -12.075 30.323 1.00 88.31 804 HIS A CA 1
ATOM 6589 C C . HIS A 1 804 ? -5.240 -12.940 31.584 1.00 88.31 804 HIS A C 1
ATOM 6591 O O . HIS A 1 804 ? -5.345 -12.401 32.686 1.00 88.31 804 HIS A O 1
ATOM 6597 N N . ARG A 1 805 ? -5.102 -14.265 31.446 1.00 90.94 805 ARG A N 1
ATOM 6598 C CA . ARG A 1 805 ? -5.086 -15.213 32.573 1.00 90.94 805 ARG A CA 1
ATOM 6599 C C . ARG A 1 805 ? -3.969 -14.909 33.573 1.00 90.94 805 ARG A C 1
ATOM 6601 O O . ARG A 1 805 ? -4.148 -15.113 34.769 1.00 90.94 805 ARG A O 1
ATOM 6608 N N . ARG A 1 806 ? -2.818 -14.430 33.094 1.00 92.31 806 ARG A N 1
ATOM 6609 C CA . ARG A 1 806 ? -1.634 -14.130 33.915 1.00 92.31 806 ARG A CA 1
ATOM 6610 C C . ARG A 1 806 ? -1.533 -12.660 34.342 1.00 92.31 806 ARG A C 1
ATOM 6612 O O . ARG A 1 806 ? -0.520 -12.273 34.914 1.00 92.31 806 ARG A O 1
ATOM 6619 N N . GLY A 1 807 ? -2.559 -11.843 34.086 1.00 89.81 807 GLY A N 1
ATOM 6620 C CA . GLY A 1 807 ? -2.578 -10.428 34.480 1.00 89.81 807 GLY A CA 1
ATOM 6621 C C . GLY A 1 807 ? -1.607 -9.543 33.689 1.00 89.81 807 GLY A C 1
ATOM 6622 O O . GLY A 1 807 ? -1.208 -8.478 34.159 1.00 89.81 807 GLY A O 1
ATOM 6623 N N . GLY A 1 808 ? -1.205 -9.981 32.497 1.00 90.12 808 GLY A N 1
ATOM 6624 C CA . GLY A 1 808 ? -0.350 -9.227 31.592 1.00 90.12 808 GLY A CA 1
ATOM 6625 C C . GLY A 1 808 ? -1.105 -8.099 30.900 1.00 90.12 808 GLY A C 1
ATOM 6626 O O . GLY A 1 808 ? -2.279 -8.215 30.548 1.00 90.12 808 GLY A O 1
ATOM 6627 N N . LYS A 1 809 ? -0.407 -6.994 30.655 1.00 88.56 809 LYS A N 1
ATOM 6628 C CA . LYS A 1 809 ? -0.896 -5.875 29.858 1.00 88.56 809 LYS A CA 1
ATOM 6629 C C . LYS A 1 809 ? -0.234 -5.902 28.490 1.00 88.56 809 LYS A C 1
ATOM 6631 O O . LYS A 1 809 ? 0.967 -5.662 28.373 1.00 88.56 809 LYS A O 1
ATOM 6636 N N . LYS A 1 810 ? -1.023 -6.146 27.445 1.00 88.25 810 LYS A N 1
ATOM 6637 C CA . LYS A 1 810 ? -0.554 -6.025 26.062 1.00 88.25 810 LYS A CA 1
ATOM 6638 C C . LYS A 1 810 ? -0.158 -4.573 25.783 1.00 88.25 810 LYS A C 1
ATOM 6640 O O . LYS A 1 810 ? -0.973 -3.665 25.938 1.00 88.25 810 LYS A O 1
ATOM 6645 N N . LEU A 1 811 ? 1.096 -4.360 25.401 1.00 81.31 811 LEU A N 1
ATOM 6646 C CA . LEU A 1 811 ? 1.616 -3.057 24.989 1.00 81.31 811 LEU A CA 1
ATOM 6647 C C . LEU A 1 811 ? 1.632 -2.908 23.467 1.00 81.31 811 LEU A C 1
ATOM 6649 O O . LEU A 1 811 ? 1.489 -1.799 22.963 1.00 81.31 811 LEU A O 1
ATOM 6653 N N . TYR A 1 812 ? 1.815 -4.022 22.754 1.00 77.44 812 TYR A N 1
ATOM 6654 C CA . TYR A 1 812 ? 1.926 -4.093 21.299 1.00 77.44 812 TYR A CA 1
ATOM 6655 C C . TYR A 1 812 ? 1.570 -5.511 20.805 1.00 77.44 812 TYR A C 1
ATOM 6657 O O . TYR A 1 812 ? 1.826 -6.467 21.539 1.00 77.44 812 TYR A O 1
ATOM 6665 N N . GLY A 1 813 ? 0.989 -5.641 19.602 1.00 69.31 813 GLY A N 1
ATOM 6666 C CA . GLY A 1 813 ? 0.723 -6.922 18.917 1.00 69.31 813 GLY A CA 1
ATOM 6667 C C . GLY A 1 813 ? -0.750 -7.289 18.660 1.00 69.31 813 GLY A C 1
ATOM 6668 O O . GLY A 1 813 ? -1.657 -6.873 19.392 1.00 69.31 813 GLY A O 1
ATOM 6669 N N . GLY A 1 814 ? -0.989 -8.094 17.613 1.00 54.97 814 GLY A N 1
ATOM 6670 C CA . GLY A 1 814 ? -2.259 -8.793 17.335 1.00 54.97 814 GLY A CA 1
ATOM 6671 C C . GLY A 1 814 ? -3.334 -8.030 16.545 1.00 54.97 814 GLY A C 1
ATOM 6672 O O . GLY A 1 814 ? -4.324 -8.627 16.136 1.00 54.97 814 GLY A O 1
ATOM 6673 N N . SER A 1 815 ? -3.156 -6.733 16.283 1.00 46.47 815 SER A N 1
ATOM 6674 C CA . SER A 1 815 ? -4.093 -5.915 15.496 1.00 46.47 815 SER A CA 1
ATOM 6675 C C . SER A 1 815 ? -3.393 -5.331 14.269 1.00 46.47 815 SER A C 1
ATOM 6677 O O . SER A 1 815 ? -2.499 -4.506 14.430 1.00 46.47 815 SER A O 1
ATOM 6679 N N . GLY A 1 816 ? -3.805 -5.735 13.061 1.00 44.12 816 GLY A N 1
ATOM 6680 C CA . GLY A 1 816 ? -3.330 -5.137 11.803 1.00 44.12 816 GLY A CA 1
ATOM 6681 C C . GLY A 1 816 ? -2.197 -5.866 11.065 1.00 44.12 816 GLY A C 1
ATOM 6682 O O . GLY A 1 816 ? -1.572 -5.256 10.209 1.00 44.12 816 GLY A O 1
ATOM 6683 N N . GLY A 1 817 ? -1.937 -7.149 11.356 1.00 49.81 817 GLY A N 1
ATOM 6684 C CA . GLY A 1 817 ? -0.946 -7.958 10.618 1.00 49.81 817 GLY A CA 1
ATOM 6685 C C . GLY A 1 817 ? 0.464 -8.007 11.226 1.00 49.81 817 GLY A C 1
ATOM 6686 O O . GLY A 1 817 ? 1.385 -8.510 10.584 1.00 49.81 817 GLY A O 1
ATOM 6687 N N . ASP A 1 818 ? 0.633 -7.518 12.458 1.00 65.38 818 ASP A N 1
ATOM 6688 C CA . ASP A 1 818 ? 1.884 -7.633 13.214 1.00 65.38 818 ASP A CA 1
ATOM 6689 C C . ASP A 1 818 ? 1.921 -8.921 14.053 1.00 65.38 818 ASP A C 1
ATOM 6691 O O . ASP A 1 818 ? 1.159 -9.082 15.010 1.00 65.38 818 ASP A O 1
ATOM 6695 N N . ASP A 1 819 ? 2.856 -9.811 13.716 1.00 79.44 819 ASP A N 1
ATOM 6696 C CA . ASP A 1 819 ? 3.027 -11.147 14.313 1.00 79.44 819 ASP A CA 1
ATOM 6697 C C . ASP A 1 819 ? 3.874 -11.129 15.593 1.00 79.44 819 ASP A C 1
ATOM 6699 O O . ASP A 1 819 ? 4.378 -12.159 16.035 1.00 79.44 819 ASP A O 1
ATOM 6703 N N . MET A 1 820 ? 4.075 -9.957 16.193 1.00 84.62 820 MET A N 1
ATOM 6704 C CA . MET A 1 820 ? 4.889 -9.792 17.393 1.00 84.62 820 MET A CA 1
ATOM 6705 C C . MET A 1 820 ? 4.074 -9.176 18.519 1.00 84.62 820 MET A C 1
ATOM 6707 O O . MET A 1 820 ? 3.378 -8.184 18.320 1.00 84.62 820 MET A O 1
ATOM 6711 N N . PHE A 1 821 ? 4.213 -9.729 19.719 1.00 88.56 821 PHE A N 1
ATOM 6712 C CA . PHE A 1 821 ? 3.557 -9.243 20.925 1.00 88.56 821 PHE A CA 1
ATOM 6713 C C . PHE A 1 821 ? 4.591 -8.746 21.926 1.00 88.56 821 PHE A C 1
ATOM 6715 O O . PHE A 1 821 ? 5.547 -9.455 22.239 1.00 88.56 821 PHE A O 1
ATOM 6722 N N . THR A 1 822 ? 4.346 -7.563 22.492 1.00 89.75 822 THR A N 1
ATOM 6723 C CA . THR A 1 822 ? 5.034 -7.113 23.705 1.00 89.75 822 THR A CA 1
ATOM 6724 C C . THR A 1 822 ? 4.043 -7.022 24.847 1.00 89.75 822 THR A C 1
ATOM 6726 O O . THR A 1 822 ? 3.049 -6.294 24.767 1.00 89.75 822 THR A O 1
ATOM 6729 N N . ILE A 1 823 ? 4.333 -7.730 25.932 1.00 93.31 823 ILE A N 1
ATOM 6730 C CA . ILE A 1 823 ? 3.448 -7.863 27.084 1.00 93.31 823 I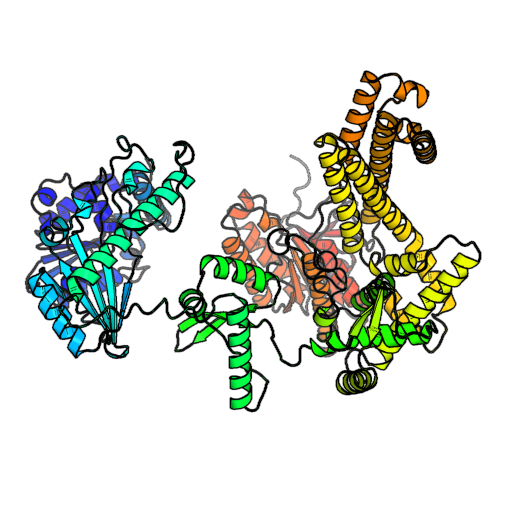LE A CA 1
ATOM 6731 C C . ILE A 1 823 ? 4.200 -7.411 28.334 1.00 93.31 823 ILE A C 1
ATOM 6733 O O . ILE A 1 823 ? 5.319 -7.851 28.595 1.00 93.31 823 ILE A O 1
ATOM 6737 N N . LEU A 1 824 ? 3.575 -6.528 29.106 1.00 92.81 824 LEU A N 1
ATOM 6738 C CA . LEU A 1 824 ? 4.085 -6.020 30.373 1.00 92.81 824 LEU A CA 1
ATOM 6739 C C . LEU A 1 824 ? 3.424 -6.731 31.545 1.00 92.81 824 LEU A C 1
ATOM 6741 O O . LEU A 1 824 ? 2.200 -6.799 31.623 1.00 92.81 824 LEU A O 1
ATOM 6745 N N . PHE A 1 825 ? 4.236 -7.152 32.501 1.00 93.12 825 PHE A N 1
ATOM 6746 C CA . PHE A 1 825 ? 3.798 -7.671 33.787 1.00 93.12 825 PHE A CA 1
ATOM 6747 C C . PHE A 1 825 ? 4.420 -6.850 34.914 1.00 93.12 825 PHE A C 1
ATOM 6749 O O . PHE A 1 825 ? 5.541 -6.349 34.803 1.00 93.12 825 PHE A O 1
ATOM 6756 N N . THR A 1 826 ? 3.693 -6.727 36.021 1.00 89.94 826 THR A N 1
ATOM 6757 C CA . THR A 1 826 ? 4.174 -6.086 37.255 1.00 89.94 826 THR A CA 1
ATOM 6758 C C . THR A 1 826 ? 5.035 -7.020 38.104 1.00 89.94 826 THR A C 1
ATOM 6760 O O . THR A 1 826 ? 5.604 -6.595 39.103 1.00 89.94 826 THR A O 1
ATOM 6763 N N . GLU A 1 827 ? 5.126 -8.293 37.722 1.00 87.12 827 GLU A N 1
ATOM 6764 C CA . GLU A 1 827 ? 5.846 -9.342 38.435 1.00 87.12 827 GLU A CA 1
ATOM 6765 C C . GLU A 1 827 ? 6.503 -10.303 37.441 1.00 87.12 827 GLU A C 1
ATOM 6767 O O . GLU A 1 827 ? 5.989 -10.545 36.345 1.00 87.12 827 GLU A O 1
ATOM 6772 N N . ALA A 1 828 ? 7.639 -10.876 37.832 1.00 85.62 828 ALA A N 1
ATOM 6773 C CA . ALA A 1 828 ? 8.435 -11.734 36.961 1.00 85.62 828 ALA A CA 1
ATOM 6774 C C . ALA A 1 828 ? 7.837 -13.139 36.777 1.00 85.62 828 ALA A C 1
ATOM 6776 O O . ALA A 1 828 ? 7.887 -13.703 35.683 1.00 85.62 828 ALA A O 1
ATOM 6777 N N . LEU A 1 829 ? 7.245 -13.700 37.837 1.00 86.25 829 LEU A N 1
ATOM 6778 C CA . LEU A 1 829 ? 6.709 -15.062 37.828 1.00 86.25 829 LEU A CA 1
ATOM 6779 C C . LEU A 1 829 ? 5.485 -15.217 36.902 1.00 86.25 829 LEU A C 1
ATOM 6781 O O . LEU A 1 829 ? 5.489 -16.149 36.096 1.00 86.25 829 LEU A O 1
ATOM 6785 N N . PRO A 1 830 ? 4.483 -14.311 36.911 1.00 90.06 830 PRO A N 1
ATOM 6786 C CA . PRO A 1 830 ? 3.388 -14.363 35.943 1.00 90.06 830 PRO A CA 1
ATOM 6787 C C . PRO A 1 830 ? 3.855 -14.241 34.489 1.00 90.06 830 PRO A C 1
ATOM 6789 O O . PRO A 1 830 ? 3.313 -14.927 33.625 1.00 90.06 830 PRO A O 1
ATOM 6792 N N . ALA A 1 831 ? 4.890 -13.435 34.218 1.00 91.94 831 ALA A N 1
ATOM 6793 C CA . ALA A 1 831 ? 5.466 -13.303 32.879 1.00 91.94 831 ALA A CA 1
ATOM 6794 C C . ALA A 1 831 ? 6.120 -14.608 32.403 1.00 91.94 831 ALA A C 1
ATOM 6796 O O . ALA A 1 831 ? 5.866 -15.061 31.286 1.00 91.94 831 ALA A O 1
ATOM 6797 N N . LEU A 1 832 ? 6.926 -15.237 33.266 1.00 89.50 832 LEU A N 1
ATOM 6798 C CA . LEU A 1 832 ? 7.547 -16.531 32.988 1.00 89.50 832 LEU A CA 1
ATOM 6799 C C . LEU A 1 832 ? 6.488 -17.613 32.756 1.00 89.50 832 LEU A C 1
ATOM 6801 O O . LEU A 1 832 ? 6.586 -18.380 31.801 1.00 89.50 832 LEU A O 1
ATOM 6805 N N . GLN A 1 833 ? 5.459 -17.655 33.600 1.00 89.50 833 GLN A N 1
ATOM 6806 C CA . GLN A 1 833 ? 4.400 -18.644 33.471 1.00 89.50 833 GLN A CA 1
ATOM 6807 C C . GLN A 1 833 ? 3.556 -18.419 32.212 1.00 89.50 833 GLN A C 1
ATOM 6809 O O . GLN A 1 833 ? 3.229 -19.379 31.528 1.00 89.50 833 GLN A O 1
ATOM 6814 N N . CYS A 1 834 ? 3.285 -17.164 31.847 1.00 92.69 834 CYS A N 1
ATOM 6815 C CA . CYS A 1 834 ? 2.643 -16.830 30.578 1.00 92.69 834 CYS A CA 1
ATOM 6816 C C . CYS A 1 834 ? 3.455 -17.343 29.384 1.00 92.69 834 CYS A C 1
ATOM 6818 O O . CYS A 1 834 ? 2.888 -17.937 28.475 1.00 92.69 834 CYS A O 1
ATOM 6820 N N . ALA A 1 835 ? 4.776 -17.140 29.383 1.00 91.75 835 ALA A N 1
ATOM 6821 C CA . ALA A 1 835 ? 5.639 -17.616 28.305 1.00 91.75 835 ALA A CA 1
ATOM 6822 C C . ALA A 1 835 ? 5.612 -19.146 28.179 1.00 91.75 835 ALA A C 1
ATOM 6824 O O . ALA A 1 835 ? 5.558 -19.665 27.067 1.00 91.75 835 ALA A O 1
ATOM 6825 N N . LYS A 1 836 ? 5.620 -19.861 29.310 1.00 88.69 836 LYS A N 1
ATOM 6826 C CA . LYS A 1 836 ? 5.530 -21.326 29.343 1.00 88.69 836 LYS A CA 1
ATOM 6827 C C . LYS A 1 836 ? 4.186 -21.841 28.868 1.00 88.69 836 LYS A C 1
ATOM 6829 O O . LYS A 1 836 ? 4.172 -22.758 28.067 1.00 88.69 836 LYS A O 1
ATOM 6834 N N . ASP A 1 837 ? 3.085 -21.268 29.348 1.00 89.88 837 ASP A N 1
ATOM 6835 C CA . ASP A 1 837 ? 1.746 -21.707 28.953 1.00 89.88 837 ASP A CA 1
ATOM 6836 C C . ASP A 1 837 ? 1.564 -21.512 27.441 1.00 89.88 837 ASP A C 1
ATOM 6838 O O . ASP A 1 837 ? 1.172 -22.440 26.745 1.00 89.88 837 ASP A O 1
ATOM 6842 N N . ILE A 1 838 ? 1.985 -20.353 26.914 1.00 89.81 838 ILE A N 1
ATOM 6843 C CA . ILE A 1 838 ? 1.987 -20.094 25.472 1.00 89.81 838 ILE A CA 1
ATOM 6844 C C . ILE A 1 838 ? 2.863 -21.128 24.748 1.00 89.81 838 ILE A C 1
ATOM 6846 O O . ILE A 1 838 ? 2.404 -21.766 23.807 1.00 89.81 838 ILE A O 1
ATOM 6850 N N . LYS A 1 839 ? 4.114 -21.331 25.185 1.00 86.81 839 LYS A N 1
ATOM 6851 C CA . LYS A 1 839 ? 5.026 -22.313 24.576 1.00 86.81 839 LYS A CA 1
ATOM 6852 C C . LYS A 1 839 ? 4.442 -23.728 24.593 1.00 86.81 839 LYS A C 1
ATOM 6854 O O . LYS A 1 839 ? 4.552 -24.417 23.585 1.00 86.81 839 LYS A O 1
ATOM 6859 N N . LYS A 1 840 ? 3.820 -24.131 25.700 1.00 85.38 840 LYS A N 1
ATOM 6860 C CA . LYS A 1 840 ? 3.174 -25.429 25.878 1.00 85.38 840 LYS A CA 1
ATOM 6861 C C . LYS A 1 840 ? 2.032 -25.603 24.882 1.00 85.38 840 LYS A C 1
ATOM 6863 O O . LYS A 1 840 ? 2.062 -26.561 24.114 1.00 85.38 840 LYS A O 1
ATOM 6868 N N . ASP A 1 841 ? 1.109 -24.642 24.836 1.00 82.69 841 ASP A N 1
ATOM 6869 C CA . ASP A 1 841 ? -0.032 -24.639 23.911 1.00 82.69 841 ASP A CA 1
ATOM 6870 C C . ASP A 1 841 ? 0.436 -24.740 22.445 1.00 82.69 841 ASP A C 1
ATOM 6872 O O . ASP A 1 841 ? -0.219 -25.365 21.615 1.00 82.69 841 ASP A O 1
ATOM 6876 N N . PHE A 1 842 ? 1.600 -24.164 22.126 1.00 78.75 842 PHE A N 1
ATOM 6877 C CA . PHE A 1 842 ? 2.218 -24.270 20.805 1.00 78.75 842 PHE A CA 1
ATOM 6878 C C . PHE A 1 842 ? 2.937 -25.601 20.549 1.00 78.75 842 PHE A C 1
ATOM 6880 O O . PHE A 1 842 ? 2.872 -26.113 19.434 1.00 78.75 842 PHE A O 1
ATOM 6887 N N . SER A 1 843 ? 3.622 -26.167 21.546 1.00 74.81 843 SER A N 1
ATOM 6888 C CA . SER A 1 843 ? 4.309 -27.463 21.432 1.00 74.81 843 SER A CA 1
ATOM 6889 C C . SER A 1 843 ? 3.360 -28.663 21.431 1.00 74.81 843 SER A C 1
ATOM 6891 O O . SER A 1 843 ? 3.702 -29.732 20.946 1.00 74.81 843 SER A O 1
ATOM 6893 N N . GLU A 1 844 ? 2.147 -28.515 21.957 1.00 77.00 844 GLU A N 1
ATOM 6894 C CA . GLU A 1 844 ? 1.138 -29.579 21.908 1.00 77.00 844 GLU A CA 1
ATOM 6895 C C . GLU A 1 844 ? 0.407 -29.620 20.550 1.00 77.00 844 GLU A C 1
ATOM 6897 O O . GLU A 1 844 ? -0.301 -30.584 20.250 1.00 77.00 844 GLU A O 1
ATOM 6902 N N . ASP A 1 845 ? 0.619 -28.623 19.682 1.00 74.56 845 ASP A N 1
ATOM 6903 C CA . ASP A 1 845 ? 0.001 -28.562 18.360 1.00 74.56 845 ASP A CA 1
ATOM 6904 C C . ASP A 1 845 ? 0.822 -29.319 17.294 1.00 74.56 845 ASP A C 1
ATOM 6906 O O . ASP A 1 845 ? 1.802 -28.825 16.721 1.00 74.56 845 ASP A O 1
ATOM 6910 N N . LEU A 1 846 ? 0.372 -30.542 16.992 1.00 59.91 846 LEU A N 1
ATOM 6911 C CA . LEU A 1 846 ? 0.925 -31.438 15.964 1.00 59.91 846 LEU A CA 1
ATOM 6912 C C . LEU A 1 846 ? 1.089 -30.766 14.588 1.00 59.91 846 LEU A C 1
ATOM 6914 O O . LEU A 1 846 ? 2.023 -31.093 13.846 1.00 59.91 846 LEU A O 1
ATOM 6918 N N . PHE A 1 847 ? 0.222 -29.810 14.241 1.00 66.25 847 PHE A N 1
ATOM 6919 C CA . PHE A 1 847 ? 0.285 -29.109 12.961 1.00 66.25 847 PHE A CA 1
ATOM 6920 C C . PHE A 1 847 ? 1.540 -28.234 12.854 1.00 66.25 847 PHE A C 1
ATOM 6922 O O . PHE A 1 847 ? 2.241 -28.274 11.838 1.00 66.25 847 PHE A O 1
ATOM 6929 N N . LEU A 1 848 ? 1.897 -27.507 13.915 1.00 64.56 848 LEU A N 1
ATOM 6930 C CA . LEU A 1 848 ? 3.098 -26.665 13.929 1.00 64.56 848 LEU A CA 1
ATOM 6931 C C . LEU A 1 848 ? 4.382 -27.481 13.966 1.00 64.56 848 LEU A C 1
ATOM 6933 O O . LEU A 1 848 ? 5.350 -27.123 13.288 1.00 64.56 848 LEU A O 1
ATOM 6937 N N . HIS A 1 849 ? 4.365 -28.607 14.682 1.00 63.19 849 HIS A N 1
ATOM 6938 C CA . HIS A 1 849 ? 5.472 -29.558 14.687 1.00 63.19 849 HIS A CA 1
ATOM 6939 C C . HIS A 1 849 ? 5.771 -30.099 13.286 1.00 63.19 849 HIS A C 1
ATOM 6941 O O . HIS A 1 849 ? 6.932 -30.132 12.874 1.00 63.19 849 HIS A O 1
ATOM 6947 N N . SER A 1 850 ? 4.734 -30.451 12.520 1.00 56.28 850 SER A N 1
ATOM 6948 C CA . SER A 1 850 ? 4.895 -30.903 11.131 1.00 56.28 850 SER A CA 1
ATOM 6949 C C . SER A 1 850 ? 5.341 -29.785 10.172 1.00 56.28 850 SER A C 1
ATOM 6951 O O . SER A 1 850 ? 6.052 -30.049 9.202 1.00 56.28 850 SER A O 1
ATOM 6953 N N . SER A 1 851 ? 4.996 -28.530 10.482 1.00 57.44 851 SER A N 1
ATOM 6954 C CA . SER A 1 851 ? 5.248 -27.354 9.634 1.00 57.44 851 SER A CA 1
ATOM 6955 C C . SER A 1 851 ? 6.594 -26.660 9.890 1.00 57.44 851 SER A C 1
ATOM 6957 O O . SER A 1 851 ? 6.936 -25.717 9.177 1.00 57.44 851 SER A O 1
ATOM 6959 N N . LYS A 1 852 ? 7.379 -27.109 10.885 1.00 66.94 852 LYS A N 1
ATOM 6960 C CA . LYS A 1 852 ? 8.651 -26.478 11.311 1.00 66.94 852 LYS A CA 1
ATOM 6961 C C . LYS A 1 852 ? 8.508 -24.975 11.610 1.00 66.94 852 LYS A C 1
ATOM 6963 O O . LYS A 1 852 ? 9.400 -24.181 11.300 1.00 66.94 852 LYS A O 1
ATOM 6968 N N . CYS A 1 853 ? 7.374 -24.575 12.178 1.00 71.50 853 CYS A N 1
ATOM 6969 C CA . CYS A 1 853 ? 7.116 -23.184 12.534 1.00 71.50 853 CYS A CA 1
ATOM 6970 C C . CYS A 1 853 ? 7.705 -22.867 13.909 1.00 71.50 853 CYS A C 1
ATOM 6972 O O . CYS A 1 853 ? 7.231 -23.368 14.923 1.00 71.50 853 CYS A O 1
ATOM 6974 N N . ASP A 1 854 ? 8.722 -22.005 13.935 1.00 78.94 854 ASP A N 1
ATOM 6975 C CA . ASP A 1 854 ? 9.361 -21.576 15.178 1.00 78.94 854 ASP A CA 1
ATOM 6976 C C . ASP A 1 854 ? 8.661 -20.346 15.767 1.00 78.94 854 ASP A C 1
ATOM 6978 O O . ASP A 1 854 ? 8.487 -19.333 15.082 1.00 78.94 854 ASP A O 1
ATOM 6982 N N . ILE A 1 855 ? 8.351 -20.406 17.062 1.00 84.44 855 ILE A N 1
ATOM 6983 C CA . ILE A 1 855 ? 7.852 -19.270 17.844 1.00 84.44 855 ILE A CA 1
ATOM 6984 C C . ILE A 1 855 ? 8.906 -18.881 18.855 1.00 84.44 855 ILE A C 1
ATOM 6986 O O . ILE A 1 855 ? 9.416 -19.722 19.589 1.00 84.44 855 ILE A O 1
ATOM 6990 N N . LYS A 1 856 ? 9.271 -17.606 18.890 1.00 91.25 856 LYS A N 1
ATOM 6991 C CA . LYS A 1 856 ? 10.403 -17.158 19.701 1.00 91.25 856 LYS A CA 1
ATOM 6992 C C . LYS A 1 856 ? 9.905 -16.388 20.904 1.00 91.25 856 LYS A C 1
ATOM 6994 O O . LYS A 1 856 ? 8.933 -15.637 20.817 1.00 91.25 856 LYS A O 1
ATOM 6999 N N . PHE A 1 857 ? 10.606 -16.562 22.018 1.00 93.88 857 PHE A N 1
ATOM 7000 C CA . PHE A 1 857 ? 10.293 -15.876 23.258 1.00 93.88 857 PHE A CA 1
ATOM 7001 C C . PHE A 1 857 ? 11.545 -15.210 23.817 1.00 93.88 857 PHE A C 1
ATOM 7003 O O . PHE A 1 857 ? 12.613 -15.820 23.909 1.00 93.88 857 PHE A O 1
ATOM 7010 N N . GLY A 1 858 ? 11.397 -13.959 24.233 1.00 94.75 858 GLY A N 1
ATOM 7011 C CA . GLY A 1 858 ? 12.407 -13.235 24.988 1.00 94.75 858 GLY A CA 1
ATOM 7012 C C . GLY A 1 858 ? 11.780 -12.608 26.218 1.00 94.75 858 GLY A C 1
ATOM 7013 O O . GLY A 1 858 ? 10.756 -11.934 26.121 1.00 94.75 858 GLY A O 1
ATOM 7014 N N . LEU A 1 859 ? 12.377 -12.845 27.380 1.00 94.31 859 LEU A N 1
ATOM 7015 C CA . LEU A 1 859 ? 11.904 -12.314 28.653 1.00 94.31 859 LEU A CA 1
ATOM 7016 C C . LEU A 1 859 ? 13.002 -11.466 29.292 1.00 94.31 859 LEU A C 1
ATOM 7018 O O . LEU A 1 859 ? 14.177 -11.834 29.301 1.00 94.31 859 LEU A O 1
ATOM 7022 N N . SER A 1 860 ? 12.600 -10.319 29.827 1.00 93.81 860 SER A N 1
ATOM 7023 C CA . SER A 1 860 ? 13.478 -9.420 30.565 1.00 93.81 860 SER A CA 1
ATOM 7024 C C . SER A 1 860 ? 12.781 -8.903 31.810 1.00 93.81 860 SER A C 1
ATOM 7026 O O . SER A 1 860 ? 11.567 -8.693 31.806 1.00 93.81 860 SER A O 1
ATOM 7028 N N . PHE A 1 861 ? 13.544 -8.713 32.880 1.00 91.69 861 PHE A N 1
ATOM 7029 C CA . PHE A 1 861 ? 13.034 -8.298 34.181 1.00 91.69 861 PHE A CA 1
ATOM 7030 C C . PHE A 1 861 ? 13.958 -7.255 34.802 1.00 91.69 861 PHE A C 1
ATOM 7032 O O . PHE A 1 861 ? 15.182 -7.362 34.710 1.00 91.69 861 PHE A O 1
ATOM 7039 N N . VAL A 1 862 ? 13.370 -6.245 35.442 1.00 89.38 862 VAL A N 1
ATOM 7040 C CA . VAL A 1 862 ? 14.111 -5.219 36.179 1.00 89.38 862 VAL A CA 1
ATOM 7041 C C . VAL A 1 862 ? 13.374 -4.838 37.461 1.00 89.38 862 VAL A C 1
ATOM 7043 O O . VAL A 1 862 ? 12.151 -4.684 37.467 1.00 89.38 862 VAL A O 1
ATOM 7046 N N . VAL A 1 863 ? 14.145 -4.667 38.535 1.00 86.50 863 VAL A N 1
ATOM 7047 C CA . VAL A 1 863 ? 13.714 -4.114 39.827 1.00 86.50 863 VAL A CA 1
ATOM 7048 C C . VAL A 1 863 ? 14.293 -2.706 39.952 1.00 86.50 863 VAL A C 1
ATOM 7050 O O . VAL A 1 863 ? 15.449 -2.482 39.589 1.00 86.50 863 VAL A O 1
ATOM 7053 N N . PHE A 1 864 ? 13.491 -1.751 40.418 1.00 84.50 864 PHE A N 1
ATOM 7054 C CA . PHE A 1 864 ? 13.908 -0.362 40.593 1.00 84.50 864 PHE A CA 1
ATOM 7055 C C . PHE A 1 864 ? 14.346 -0.122 42.042 1.00 84.50 864 PHE A C 1
ATOM 7057 O O . PHE A 1 864 ? 13.511 -0.044 42.943 1.00 84.50 864 PHE A O 1
ATOM 7064 N N . ASP A 1 865 ? 15.651 0.049 42.257 1.00 70.81 865 ASP A N 1
ATOM 7065 C CA . ASP A 1 865 ? 16.236 0.376 43.564 1.00 70.81 865 ASP A CA 1
ATOM 7066 C C . ASP A 1 865 ? 16.094 1.888 43.857 1.00 70.81 865 ASP A C 1
ATOM 7068 O O . ASP A 1 865 ? 17.059 2.650 43.820 1.00 70.81 865 ASP A O 1
ATOM 7072 N N . GLY A 1 866 ? 14.862 2.352 44.095 1.00 72.56 866 GLY A N 1
ATOM 7073 C CA . GLY A 1 866 ? 14.560 3.752 44.425 1.00 72.56 866 GLY A CA 1
ATOM 7074 C C . GLY A 1 866 ? 14.099 4.588 43.226 1.00 72.56 866 GLY A C 1
ATOM 7075 O O . GLY A 1 866 ? 12.917 4.561 42.871 1.00 72.56 866 GLY A O 1
ATOM 7076 N N . GLU A 1 867 ? 14.998 5.373 42.620 1.00 72.12 867 GLU A N 1
ATOM 7077 C CA . GLU A 1 867 ? 14.655 6.223 41.471 1.00 72.12 867 GLU A CA 1
ATOM 7078 C C . GLU A 1 867 ? 14.436 5.396 40.198 1.00 72.12 867 GLU A C 1
ATOM 7080 O O . GLU A 1 867 ? 15.319 4.682 39.725 1.00 72.12 867 GLU A O 1
ATOM 7085 N N . ARG A 1 868 ? 13.251 5.538 39.596 1.00 75.38 868 ARG A N 1
ATOM 7086 C CA . ARG A 1 868 ? 12.925 4.907 38.312 1.00 75.38 868 ARG A CA 1
ATOM 7087 C C . ARG A 1 868 ? 13.602 5.686 37.195 1.00 75.38 868 ARG A C 1
ATOM 7089 O O . ARG A 1 868 ? 13.164 6.792 36.871 1.00 75.38 868 ARG A O 1
ATOM 7096 N N . LYS A 1 869 ? 14.638 5.114 36.585 1.00 75.69 869 LYS A N 1
ATOM 7097 C CA . LYS A 1 869 ? 15.293 5.706 35.414 1.00 75.69 869 LYS A CA 1
ATOM 7098 C C . LYS A 1 869 ? 14.671 5.154 34.139 1.00 75.69 869 LYS A C 1
ATOM 7100 O O . LYS A 1 869 ? 14.567 3.939 33.977 1.00 75.69 869 LYS A O 1
ATOM 7105 N N . GLU A 1 870 ? 14.300 6.038 33.215 1.00 74.94 870 GLU A N 1
ATOM 7106 C CA . GLU A 1 870 ? 13.750 5.645 31.913 1.00 74.94 870 GLU A CA 1
ATOM 7107 C C . GLU A 1 870 ? 14.690 4.661 31.202 1.00 74.94 870 GLU A C 1
ATOM 7109 O O . GLU A 1 870 ? 14.245 3.642 30.678 1.00 74.94 870 GLU A O 1
ATOM 7114 N N . GLU A 1 871 ? 16.000 4.895 31.294 1.00 78.75 871 GLU A N 1
ATOM 7115 C CA . GLU A 1 871 ? 17.061 4.038 30.755 1.00 78.75 871 GLU A CA 1
ATOM 7116 C C . GLU A 1 871 ? 16.946 2.569 31.186 1.00 78.75 871 GLU A C 1
ATOM 7118 O O . GLU A 1 871 ? 17.185 1.675 30.377 1.00 78.75 871 GLU A O 1
ATOM 7123 N N . GLN A 1 872 ? 16.532 2.291 32.427 1.00 81.50 872 GLN A N 1
ATOM 7124 C CA . GLN A 1 872 ? 16.355 0.922 32.922 1.00 81.50 872 GLN A CA 1
ATOM 7125 C C . GLN A 1 872 ? 15.161 0.230 32.253 1.00 81.50 872 GLN A C 1
ATOM 7127 O O . GLN A 1 872 ? 15.233 -0.958 31.936 1.00 81.50 872 GLN A O 1
ATOM 7132 N N . ILE A 1 873 ? 14.085 0.974 31.978 1.00 81.19 873 ILE A N 1
ATOM 7133 C CA . ILE A 1 873 ? 12.907 0.486 31.246 1.00 81.19 873 ILE A CA 1
ATOM 7134 C C . ILE A 1 873 ? 13.282 0.231 29.783 1.00 81.19 873 ILE A C 1
ATOM 7136 O O . ILE A 1 873 ? 12.962 -0.828 29.240 1.00 81.19 873 ILE A O 1
ATOM 7140 N N . VAL A 1 874 ? 14.01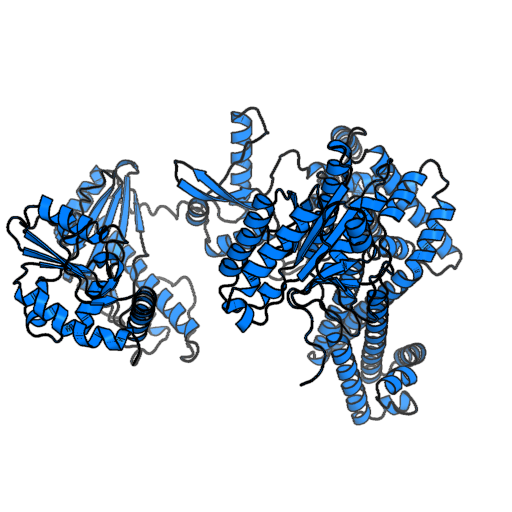6 1.163 29.159 1.00 77.19 874 VAL A N 1
ATOM 7141 C CA . VAL A 1 874 ? 14.511 1.020 27.780 1.00 77.19 874 VAL A CA 1
ATOM 7142 C C . VAL A 1 874 ? 15.427 -0.194 27.655 1.00 77.19 874 VAL A C 1
ATOM 7144 O O . VAL A 1 874 ? 15.270 -0.984 26.726 1.00 77.19 874 VAL A O 1
ATOM 7147 N N . LYS A 1 875 ? 16.350 -0.380 28.605 1.00 82.75 875 LYS A N 1
ATOM 7148 C CA . LYS A 1 875 ? 17.252 -1.534 28.640 1.00 82.75 875 LYS A CA 1
ATOM 7149 C C . LYS A 1 875 ? 16.483 -2.838 28.845 1.00 82.75 875 LYS A C 1
ATOM 7151 O O . LYS A 1 875 ? 16.754 -3.810 28.147 1.00 82.75 875 LYS A O 1
ATOM 7156 N N . CYS A 1 876 ? 15.502 -2.858 29.750 1.00 85.88 876 CYS A N 1
ATOM 7157 C CA . CYS A 1 876 ? 14.643 -4.022 29.969 1.00 85.88 876 CYS A CA 1
ATOM 7158 C C . CYS A 1 876 ? 13.919 -4.423 28.673 1.00 85.88 876 CYS A C 1
ATOM 7160 O O . CYS A 1 876 ? 13.968 -5.588 28.280 1.00 85.88 876 CYS A O 1
ATOM 7162 N N . TRP A 1 877 ? 13.343 -3.452 27.960 1.00 85.12 877 TRP A N 1
ATOM 7163 C CA . TRP A 1 877 ? 12.697 -3.670 26.666 1.00 85.12 877 TRP A CA 1
ATOM 7164 C C . TRP A 1 877 ? 13.662 -4.192 25.602 1.00 85.12 877 TRP A C 1
ATOM 7166 O O . TRP A 1 877 ? 13.370 -5.188 24.939 1.00 85.12 877 TRP A O 1
ATOM 7176 N N . GLY A 1 878 ? 14.807 -3.520 25.442 1.00 82.44 878 GLY A N 1
ATOM 7177 C CA . GLY A 1 878 ? 15.841 -3.896 24.481 1.00 82.44 878 GLY A CA 1
ATOM 7178 C C . GLY A 1 878 ? 16.308 -5.331 24.696 1.00 82.44 878 GLY A C 1
ATOM 7179 O O . GLY A 1 878 ? 16.323 -6.109 23.753 1.00 82.44 878 GLY A O 1
ATOM 7180 N N . ASN A 1 879 ? 16.560 -5.715 25.950 1.00 88.56 879 ASN A N 1
ATOM 7181 C CA . ASN A 1 879 ? 16.951 -7.077 26.305 1.00 88.56 879 ASN A CA 1
ATOM 7182 C C . ASN A 1 879 ? 15.864 -8.115 25.971 1.00 88.56 879 ASN A C 1
ATOM 7184 O O . ASN A 1 879 ? 16.193 -9.154 25.410 1.00 88.56 879 ASN A O 1
ATOM 7188 N N . ALA A 1 880 ? 14.582 -7.859 26.274 1.00 89.81 880 ALA A N 1
ATOM 7189 C CA . ALA A 1 880 ? 13.503 -8.804 25.944 1.00 89.81 880 ALA A CA 1
ATOM 7190 C C . ALA A 1 880 ? 13.407 -9.028 24.428 1.00 89.81 880 ALA A C 1
ATOM 7192 O O . ALA A 1 880 ? 13.307 -10.164 23.966 1.00 89.81 880 ALA A O 1
ATOM 7193 N N . LYS A 1 881 ? 13.491 -7.940 23.654 1.00 87.81 881 LYS A N 1
ATOM 7194 C CA . LYS A 1 881 ? 13.486 -7.989 22.192 1.00 87.81 881 LYS A CA 1
ATOM 7195 C C . LYS A 1 881 ? 14.712 -8.725 21.651 1.00 87.81 881 LYS A C 1
ATOM 7197 O O . LYS A 1 881 ? 14.553 -9.658 20.872 1.00 87.81 881 LYS A O 1
ATOM 7202 N N . ASP A 1 882 ? 15.912 -8.333 22.075 1.00 87.19 882 ASP A N 1
ATOM 7203 C CA . ASP A 1 882 ? 17.167 -8.908 21.584 1.00 87.19 882 ASP A CA 1
ATOM 7204 C C . ASP A 1 882 ? 17.272 -10.404 21.920 1.00 87.19 882 ASP A C 1
ATOM 7206 O O . ASP A 1 882 ? 17.782 -11.171 21.107 1.00 87.19 882 ASP A O 1
ATOM 7210 N N . CYS A 1 883 ? 16.747 -10.841 23.072 1.00 90.69 883 CYS A N 1
ATOM 7211 C CA . CYS A 1 883 ? 16.595 -12.259 23.408 1.00 90.69 883 CYS A CA 1
ATOM 7212 C C . CYS A 1 883 ? 15.634 -12.977 22.447 1.00 90.69 883 CYS A C 1
ATOM 7214 O O . CYS A 1 883 ? 15.929 -14.068 21.966 1.00 90.69 883 CYS A O 1
ATOM 7216 N N . CYS A 1 884 ? 14.477 -12.384 22.148 1.00 90.94 884 CYS A N 1
ATOM 7217 C CA . CYS A 1 884 ? 13.485 -13.004 21.271 1.00 90.94 884 CYS A CA 1
ATOM 7218 C C . CYS A 1 884 ? 13.998 -13.131 19.826 1.00 90.94 884 CYS A C 1
ATOM 7220 O O . CYS A 1 884 ? 13.957 -14.208 19.231 1.00 90.94 884 CYS A O 1
ATOM 7222 N N . GLU A 1 885 ? 14.571 -12.052 19.292 1.00 85.44 885 GLU A N 1
ATOM 7223 C CA . GLU A 1 885 ? 15.083 -11.955 17.920 1.00 85.44 885 GLU A CA 1
ATOM 7224 C C . GLU A 1 885 ? 16.524 -12.498 17.770 1.00 85.44 885 GLU A C 1
ATOM 7226 O O . GLU A 1 885 ? 17.149 -12.322 16.721 1.00 85.44 885 GLU A O 1
ATOM 7231 N N . PHE A 1 886 ? 17.075 -13.162 18.796 1.00 87.38 886 PHE A N 1
ATOM 7232 C CA . PHE A 1 886 ? 18.493 -13.517 18.839 1.00 87.38 886 PHE A CA 1
ATOM 7233 C C . PHE A 1 886 ? 18.936 -14.417 17.672 1.00 87.38 886 PHE A C 1
ATOM 7235 O O . PHE A 1 886 ? 18.402 -15.512 17.440 1.00 87.38 886 PHE A O 1
ATOM 7242 N N . LYS A 1 887 ? 19.991 -13.974 16.979 1.00 85.12 887 LYS A N 1
ATOM 7243 C CA . LYS A 1 887 ? 20.679 -14.709 15.915 1.00 85.12 887 LYS A CA 1
ATOM 7244 C C . LYS A 1 887 ? 22.187 -14.464 16.013 1.00 85.12 887 LYS A C 1
ATOM 7246 O O . LYS A 1 887 ? 22.677 -13.431 15.560 1.00 85.12 887 LYS A O 1
ATOM 7251 N N . GLY A 1 888 ? 22.886 -15.420 16.611 1.00 82.06 888 GLY A N 1
ATOM 7252 C CA . GLY A 1 888 ? 24.338 -15.462 16.730 1.00 82.06 888 GLY A CA 1
ATOM 7253 C C . GLY A 1 888 ? 25.010 -16.214 15.583 1.00 82.06 888 GLY A C 1
ATOM 7254 O O . GLY A 1 888 ? 24.367 -16.587 14.596 1.00 82.06 888 GLY A O 1
ATOM 7255 N N . GLN A 1 889 ? 26.319 -16.434 15.717 1.00 74.31 889 GLN A N 1
ATOM 7256 C CA . GLN A 1 889 ? 27.105 -17.204 14.744 1.00 74.31 889 GLN A CA 1
ATOM 7257 C C . GLN A 1 889 ? 26.828 -18.707 14.854 1.00 74.31 889 GLN A C 1
ATOM 7259 O O . GLN A 1 889 ? 26.772 -19.395 13.837 1.00 74.31 889 GLN A O 1
ATOM 7264 N N . SER A 1 890 ? 26.636 -19.203 16.078 1.00 78.25 890 SER A N 1
ATOM 7265 C CA . SER A 1 890 ? 26.479 -20.629 16.383 1.00 78.25 890 SER A CA 1
ATOM 7266 C C . SER A 1 890 ? 25.071 -20.997 16.854 1.00 78.25 890 SER A C 1
ATOM 7268 O O . SER A 1 890 ? 24.675 -22.158 16.771 1.00 78.25 890 SER A O 1
ATOM 7270 N N . PHE A 1 891 ? 24.284 -20.012 17.296 1.00 82.38 891 PHE A N 1
ATOM 7271 C CA . PHE A 1 891 ? 22.943 -20.230 17.829 1.00 82.38 891 PHE A CA 1
ATOM 7272 C C . PHE A 1 891 ? 21.904 -19.294 17.206 1.00 82.38 891 PHE A C 1
ATOM 7274 O O . PHE A 1 891 ? 22.112 -18.090 17.058 1.00 82.38 891 PHE A O 1
ATOM 7281 N N . ARG A 1 892 ? 20.725 -19.837 16.898 1.00 83.06 892 ARG A N 1
ATOM 7282 C CA . ARG A 1 892 ? 19.552 -19.068 16.468 1.00 83.06 892 ARG A CA 1
ATOM 7283 C C . ARG A 1 892 ? 18.371 -19.455 17.338 1.00 83.06 892 ARG A C 1
ATOM 7285 O O . ARG A 1 892 ? 18.111 -20.645 17.499 1.00 83.06 892 ARG A O 1
ATOM 7292 N N . ASN A 1 893 ? 17.630 -18.469 17.842 1.00 83.25 893 ASN A N 1
ATOM 7293 C CA . ASN A 1 893 ? 16.417 -18.761 18.594 1.00 83.25 893 ASN A CA 1
ATOM 7294 C C . ASN A 1 893 ? 15.364 -19.420 17.676 1.00 83.25 893 ASN A C 1
ATOM 7296 O O . ASN A 1 893 ? 14.914 -18.808 16.703 1.00 83.25 893 ASN A O 1
ATOM 7300 N N . ARG A 1 894 ? 15.014 -20.675 17.978 1.00 81.38 894 ARG A N 1
ATOM 7301 C CA . ARG A 1 894 ? 14.035 -21.512 17.270 1.00 81.38 894 ARG A CA 1
ATOM 7302 C C . ARG A 1 894 ? 13.127 -22.203 18.292 1.00 81.38 894 ARG A C 1
ATOM 7304 O O . ARG A 1 894 ? 13.396 -23.336 18.669 1.00 81.38 894 ARG A O 1
ATOM 7311 N N . GLY A 1 895 ? 12.130 -21.508 18.840 1.00 81.62 895 GLY A N 1
ATOM 7312 C CA . GLY A 1 895 ? 11.260 -22.116 19.863 1.00 81.62 895 GLY A CA 1
ATOM 7313 C C . GLY A 1 895 ? 11.697 -21.911 21.318 1.00 81.62 895 GLY A C 1
ATOM 7314 O O . GLY A 1 895 ? 11.048 -22.421 22.238 1.00 81.62 895 GLY A O 1
ATOM 7315 N N . ASN A 1 896 ? 12.809 -21.212 21.573 1.00 87.31 896 ASN A N 1
ATOM 7316 C CA . ASN A 1 896 ? 13.376 -21.112 22.916 1.00 87.31 896 ASN A CA 1
ATOM 7317 C C . ASN A 1 896 ? 12.900 -19.857 23.650 1.00 87.31 896 ASN A C 1
ATOM 7319 O O . ASN A 1 896 ? 12.715 -18.789 23.061 1.00 87.31 896 ASN A O 1
ATOM 7323 N N . LEU A 1 897 ? 12.744 -20.005 24.969 1.00 91.81 897 LEU A N 1
ATOM 7324 C CA . LEU A 1 897 ? 12.581 -18.887 25.887 1.00 91.81 897 LEU A CA 1
ATOM 7325 C C . LEU A 1 897 ? 13.955 -18.455 26.370 1.00 91.81 897 LEU A C 1
ATOM 7327 O O . LEU A 1 897 ? 14.612 -19.185 27.116 1.00 91.81 897 LEU A O 1
ATOM 7331 N N . LEU A 1 898 ? 14.372 -17.278 25.910 1.00 93.81 898 LEU A N 1
ATOM 7332 C CA . LEU A 1 898 ? 15.682 -16.720 26.205 1.00 93.81 898 LEU A CA 1
ATOM 7333 C C . LEU A 1 898 ? 15.581 -15.557 27.189 1.00 93.81 898 LEU A C 1
ATOM 7335 O O . LEU A 1 898 ? 14.666 -14.733 27.112 1.00 93.81 898 LEU A O 1
ATOM 7339 N N . ILE A 1 899 ? 16.555 -15.483 28.093 1.00 93.19 899 ILE A N 1
ATOM 7340 C CA . ILE A 1 899 ? 16.742 -14.375 29.033 1.00 93.19 899 ILE A CA 1
ATOM 7341 C C . ILE A 1 899 ? 18.201 -13.917 29.039 1.00 93.19 899 ILE A C 1
ATOM 7343 O O . ILE A 1 899 ? 19.115 -14.674 28.702 1.00 93.19 899 ILE A O 1
ATOM 7347 N N . SER A 1 900 ? 18.425 -12.673 29.456 1.00 90.38 900 SER A N 1
ATOM 7348 C CA . SER A 1 900 ? 19.768 -12.140 29.689 1.00 90.38 900 SER A CA 1
ATOM 7349 C C . SER A 1 900 ? 20.286 -12.488 31.089 1.00 90.38 900 SER A C 1
ATOM 7351 O O . SER A 1 900 ? 19.503 -12.728 32.009 1.00 90.38 900 SER A O 1
ATOM 7353 N N . GLN A 1 901 ? 21.607 -12.438 31.275 1.00 88.25 901 GLN A N 1
ATOM 7354 C CA . GLN A 1 901 ? 22.259 -12.509 32.589 1.00 88.25 901 GLN A CA 1
ATOM 7355 C C . GLN A 1 901 ? 21.627 -11.539 33.598 1.00 88.25 901 GLN A C 1
ATOM 7357 O O . GLN A 1 901 ? 21.258 -11.950 34.691 1.00 88.25 901 GLN A O 1
ATOM 7362 N N . ASP A 1 902 ? 21.426 -10.279 33.201 1.00 85.81 902 ASP A N 1
ATOM 7363 C CA . ASP A 1 902 ? 20.812 -9.241 34.036 1.00 85.81 902 ASP A CA 1
ATOM 7364 C C . ASP A 1 902 ? 19.430 -9.676 34.561 1.00 85.81 902 ASP A C 1
ATOM 7366 O O . ASP A 1 902 ? 19.095 -9.463 35.725 1.00 85.81 902 ASP A O 1
ATOM 7370 N N . THR A 1 903 ? 18.644 -10.332 33.703 1.00 88.69 903 THR A N 1
ATOM 7371 C CA . THR A 1 903 ? 17.314 -10.860 34.035 1.00 88.69 903 THR A CA 1
ATOM 7372 C C . THR A 1 903 ? 17.417 -12.040 34.995 1.00 88.69 903 THR A C 1
ATOM 7374 O O . THR A 1 903 ? 16.677 -12.104 35.974 1.00 88.69 903 THR A O 1
ATOM 7377 N N . LEU A 1 904 ? 18.351 -12.963 34.747 1.00 87.75 904 LEU A N 1
ATOM 7378 C CA . LEU A 1 904 ? 18.603 -14.116 35.613 1.00 87.75 904 LEU A CA 1
ATOM 7379 C C . LEU A 1 904 ? 19.052 -13.683 37.016 1.00 87.75 904 LEU A C 1
ATOM 7381 O O . LEU A 1 904 ? 18.587 -14.229 38.015 1.00 87.75 904 LEU A O 1
ATOM 7385 N N . ASP A 1 905 ? 19.927 -12.687 37.106 1.00 86.50 905 ASP A N 1
ATOM 7386 C CA . ASP A 1 905 ? 20.400 -12.168 38.388 1.00 86.50 905 ASP A CA 1
ATOM 7387 C C . ASP A 1 905 ? 19.311 -11.388 39.125 1.00 86.50 905 ASP A C 1
ATOM 7389 O O . ASP A 1 905 ? 19.216 -11.476 40.348 1.00 86.50 905 ASP A O 1
ATOM 7393 N N . ALA A 1 906 ? 18.432 -10.690 38.403 1.00 83.31 906 ALA A N 1
ATOM 7394 C CA . ALA A 1 906 ? 17.244 -10.085 38.994 1.00 83.31 906 ALA A CA 1
ATOM 7395 C C . ALA A 1 906 ? 16.255 -11.150 39.515 1.00 83.31 906 ALA A C 1
ATOM 7397 O O . ALA A 1 906 ? 15.718 -10.986 40.609 1.00 83.31 906 ALA A O 1
ATOM 7398 N N . PHE A 1 907 ? 16.085 -12.279 38.814 1.00 82.56 907 PHE A N 1
ATOM 7399 C CA . PHE A 1 907 ? 15.314 -13.425 39.316 1.00 82.56 907 PHE A CA 1
ATOM 7400 C C . PHE A 1 907 ? 15.908 -14.020 40.599 1.00 82.56 907 PHE A C 1
ATOM 7402 O O . PHE A 1 907 ? 15.155 -14.326 41.520 1.00 82.56 907 PHE A O 1
ATOM 7409 N N . LYS A 1 908 ? 17.243 -14.136 40.702 1.00 81.62 908 LYS A N 1
ATOM 7410 C CA . LYS A 1 908 ? 17.932 -14.645 41.909 1.00 81.62 908 LYS A CA 1
ATOM 7411 C C . LYS A 1 908 ? 17.663 -13.827 43.165 1.00 81.62 908 LYS A C 1
ATOM 7413 O O . LYS A 1 908 ? 17.747 -14.365 44.265 1.00 81.62 908 LYS A O 1
ATOM 7418 N N . LYS A 1 909 ? 17.361 -12.539 43.010 1.00 78.56 909 LYS A N 1
ATOM 7419 C CA . LYS A 1 909 ? 17.082 -11.630 44.127 1.00 78.56 909 LYS A CA 1
ATOM 7420 C C . LYS A 1 909 ? 15.653 -11.758 44.667 1.00 78.56 909 LYS A C 1
ATOM 7422 O O . LYS A 1 909 ? 15.379 -11.229 45.740 1.00 78.56 909 LYS A O 1
ATOM 7427 N N . LEU A 1 910 ? 14.747 -12.442 43.962 1.00 74.56 910 LEU A N 1
ATOM 7428 C CA . LEU A 1 910 ? 13.367 -12.637 44.408 1.00 74.56 910 LEU A CA 1
ATOM 7429 C C . LEU A 1 910 ? 13.282 -13.807 45.399 1.00 74.56 910 LEU A C 1
ATOM 7431 O O . LEU A 1 910 ? 13.520 -14.964 45.051 1.00 74.56 910 LEU A O 1
ATOM 7435 N N . THR A 1 911 ? 12.909 -13.515 46.645 1.00 58.62 911 THR A N 1
ATOM 7436 C CA . THR A 1 911 ? 12.664 -14.530 47.676 1.00 58.62 911 THR A CA 1
ATOM 7437 C C . THR A 1 911 ? 11.487 -15.429 47.284 1.00 58.62 911 THR A C 1
ATOM 7439 O O . THR A 1 911 ? 10.425 -14.957 46.890 1.00 58.62 911 THR A O 1
ATOM 7442 N N . GLY A 1 912 ? 11.668 -16.751 47.380 1.00 56.59 912 GLY A N 1
ATOM 7443 C CA . GLY A 1 912 ? 10.607 -17.734 47.115 1.00 56.59 912 GLY A CA 1
ATOM 7444 C C . GLY A 1 912 ? 10.471 -18.204 45.661 1.00 56.59 912 GLY A C 1
ATOM 7445 O O . GLY A 1 912 ? 9.692 -19.120 45.401 1.00 56.59 912 GLY A O 1
ATOM 7446 N N . VAL A 1 913 ? 11.251 -17.666 44.717 1.00 54.94 913 VAL A N 1
ATOM 7447 C CA . VAL A 1 913 ? 11.302 -18.192 43.344 1.00 54.94 913 VAL A CA 1
ATOM 7448 C C . VAL A 1 913 ? 12.348 -19.305 43.281 1.00 54.94 913 VAL A C 1
ATOM 7450 O O . VAL A 1 913 ? 13.549 -19.044 43.308 1.00 54.94 913 VAL A O 1
ATOM 7453 N N . LYS A 1 914 ? 11.915 -20.570 43.174 1.00 59.84 914 LYS A N 1
ATOM 7454 C CA . LYS A 1 914 ? 12.817 -21.639 42.714 1.00 59.84 914 LYS A CA 1
ATOM 7455 C C . LYS A 1 914 ? 13.215 -21.285 41.287 1.00 59.84 914 LYS A C 1
ATOM 7457 O O . LYS A 1 914 ? 12.384 -21.368 40.389 1.00 59.84 914 LYS A O 1
ATOM 7462 N N . ILE A 1 915 ? 14.453 -20.841 41.087 1.00 57.47 915 ILE A N 1
ATOM 7463 C CA . ILE A 1 915 ? 14.955 -20.544 39.746 1.00 57.47 915 ILE A CA 1
ATOM 7464 C C . ILE A 1 915 ? 15.007 -21.861 38.997 1.00 57.47 915 ILE A C 1
ATOM 7466 O O . ILE A 1 915 ? 15.839 -22.727 39.261 1.00 57.47 915 ILE A O 1
ATOM 7470 N N . GLU A 1 916 ? 14.046 -22.030 38.109 1.00 62.72 916 GLU A N 1
ATOM 7471 C CA . GLU A 1 916 ? 13.995 -23.172 37.224 1.00 62.72 916 GLU A CA 1
ATOM 7472 C C . GLU A 1 916 ? 15.141 -23.118 36.199 1.00 62.72 916 GLU A C 1
ATOM 7474 O O . GLU A 1 916 ? 15.820 -22.105 36.034 1.00 62.72 916 GLU A O 1
ATOM 7479 N N . ARG A 1 917 ? 15.399 -24.255 35.550 1.00 74.81 917 ARG A N 1
ATOM 7480 C CA . ARG A 1 917 ? 16.627 -24.585 34.812 1.00 74.81 917 ARG A CA 1
ATOM 7481 C C . ARG A 1 917 ? 16.887 -23.661 33.609 1.00 74.81 917 ARG A C 1
ATOM 7483 O O . ARG A 1 917 ? 16.481 -23.956 32.486 1.00 74.81 917 ARG A O 1
ATOM 7490 N N . PHE A 1 918 ? 17.622 -22.574 33.836 1.00 84.56 918 PHE A N 1
ATOM 7491 C CA . PHE A 1 918 ? 18.236 -21.765 32.782 1.00 84.56 918 PHE A CA 1
ATOM 7492 C C . PHE A 1 918 ? 19.663 -22.245 32.512 1.00 84.56 918 PHE A C 1
ATOM 7494 O O . PHE A 1 918 ? 20.512 -22.222 33.403 1.00 84.56 918 PHE A O 1
ATOM 7501 N N . VAL A 1 919 ? 19.932 -22.668 31.278 1.00 87.00 919 VAL A N 1
ATOM 7502 C CA . VAL A 1 919 ? 21.256 -23.120 30.833 1.00 87.00 919 VAL A CA 1
ATOM 7503 C C . VAL A 1 919 ? 21.888 -22.028 29.981 1.00 87.00 919 VAL A C 1
ATOM 7505 O O . VAL A 1 919 ? 21.228 -21.435 29.128 1.00 87.00 919 VAL A O 1
ATOM 7508 N N . GLN A 1 920 ? 23.165 -21.745 30.221 1.00 89.50 920 GLN A N 1
ATOM 7509 C CA . GLN A 1 920 ? 23.917 -20.777 29.430 1.00 89.50 920 GLN A CA 1
ATOM 7510 C C . GLN A 1 920 ? 24.008 -21.241 27.970 1.00 89.50 920 GLN A C 1
ATOM 7512 O O . GLN A 1 920 ? 24.337 -22.396 27.709 1.00 89.50 920 GLN A O 1
ATOM 7517 N N . VAL A 1 921 ? 23.767 -20.333 27.020 1.00 87.69 921 VAL A N 1
ATOM 7518 C CA . VAL A 1 921 ? 24.072 -20.571 25.602 1.00 87.69 921 VAL A CA 1
ATOM 7519 C C . VAL A 1 921 ? 25.568 -20.287 25.397 1.00 87.69 921 VAL A C 1
ATOM 7521 O O . VAL A 1 921 ? 25.981 -19.137 25.578 1.00 87.69 921 VAL A O 1
ATOM 7524 N N . PRO A 1 922 ? 26.410 -21.294 25.095 1.00 81.81 922 PRO A N 1
ATOM 7525 C CA . PRO A 1 922 ? 27.861 -21.113 25.051 1.00 81.81 922 PRO A CA 1
ATOM 7526 C C . PRO A 1 922 ? 28.278 -20.085 23.998 1.00 81.81 922 PRO A C 1
ATOM 7528 O O . PRO A 1 922 ? 27.753 -20.098 22.892 1.00 81.81 922 PRO A O 1
ATOM 7531 N N . ASN A 1 923 ? 29.245 -19.223 24.329 1.00 80.56 923 ASN A N 1
ATOM 7532 C CA . ASN A 1 923 ? 29.874 -18.254 23.415 1.00 80.56 923 ASN A CA 1
ATOM 7533 C C . ASN A 1 923 ? 28.948 -17.210 22.762 1.00 80.56 923 ASN A C 1
ATOM 7535 O O . ASN A 1 923 ? 29.396 -16.458 21.902 1.00 80.56 923 ASN A O 1
ATOM 7539 N N . GLU A 1 924 ? 27.692 -17.106 23.194 1.00 86.06 924 GLU A N 1
ATOM 7540 C CA . GLU A 1 924 ? 26.723 -16.164 22.633 1.00 86.06 924 GLU A CA 1
ATOM 7541 C C . GLU A 1 924 ? 26.383 -15.058 23.643 1.00 86.06 924 GLU A C 1
ATOM 7543 O O . GLU A 1 924 ? 26.141 -15.313 24.828 1.00 86.06 924 GLU A O 1
ATOM 7548 N N . ARG A 1 925 ? 26.375 -13.806 23.175 1.00 84.88 925 ARG A N 1
ATOM 7549 C CA . ARG A 1 925 ? 26.094 -12.609 23.982 1.00 84.88 925 ARG A CA 1
ATOM 7550 C C . ARG A 1 925 ? 25.138 -11.682 23.247 1.00 84.88 925 ARG A C 1
ATOM 7552 O O . ARG A 1 925 ? 25.197 -11.561 22.026 1.00 84.88 925 ARG A O 1
ATOM 7559 N N . LEU A 1 926 ? 24.285 -10.992 24.000 1.00 80.50 926 LEU A N 1
ATOM 7560 C CA . LEU A 1 926 ? 23.451 -9.917 23.464 1.00 80.50 926 LEU A CA 1
ATOM 7561 C C . LEU A 1 926 ? 24.313 -8.751 22.963 1.00 80.50 926 LEU A C 1
ATOM 7563 O O . LEU A 1 926 ? 25.472 -8.606 23.350 1.00 80.50 926 LEU A O 1
ATOM 7567 N N . LYS A 1 927 ? 23.716 -7.850 22.173 1.00 72.06 927 LYS A N 1
ATOM 7568 C CA . LYS A 1 927 ? 24.366 -6.596 21.745 1.00 72.06 927 LYS A CA 1
ATOM 7569 C C . LYS A 1 927 ? 24.816 -5.730 22.925 1.00 72.06 927 LYS A C 1
ATOM 7571 O O . LYS A 1 927 ? 25.790 -4.998 22.810 1.00 72.06 927 LYS A O 1
ATOM 7576 N N . SER A 1 928 ? 24.130 -5.846 24.061 1.00 72.50 928 SER A N 1
ATOM 7577 C CA . SER A 1 928 ? 24.495 -5.213 25.332 1.00 72.50 928 SER A CA 1
ATOM 7578 C C . SER A 1 928 ? 25.725 -5.834 26.012 1.00 72.50 928 SER A C 1
ATOM 7580 O O . SER A 1 928 ? 26.183 -5.316 27.025 1.00 72.50 928 SER A O 1
ATOM 7582 N N . GLY A 1 929 ? 26.255 -6.943 25.487 1.00 78.44 929 GLY A N 1
ATOM 7583 C CA . GLY A 1 929 ? 27.358 -7.710 26.066 1.00 78.44 929 GLY A CA 1
ATOM 7584 C C . GLY A 1 929 ? 26.934 -8.738 27.122 1.00 78.44 929 GLY A C 1
ATOM 7585 O O . GLY A 1 929 ? 27.776 -9.536 27.548 1.00 78.44 929 GLY A O 1
ATOM 7586 N N . SER A 1 930 ? 25.655 -8.754 27.525 1.00 83.94 930 SER A N 1
ATOM 7587 C CA . SER A 1 930 ? 25.115 -9.694 28.517 1.00 83.94 930 SER A CA 1
ATOM 7588 C C . SER A 1 930 ? 25.104 -11.133 27.992 1.00 83.94 930 SER A C 1
ATOM 7590 O O . SER A 1 930 ? 24.738 -11.387 26.842 1.00 83.94 930 SER A O 1
ATOM 7592 N N . GLN A 1 931 ? 25.466 -12.080 28.860 1.00 90.06 931 GLN A N 1
ATOM 7593 C CA . GLN A 1 931 ? 25.410 -13.514 28.570 1.00 90.06 931 GLN A CA 1
ATOM 7594 C C . GLN A 1 931 ? 23.956 -13.978 28.378 1.00 90.06 931 GLN A C 1
ATOM 7596 O O . GLN A 1 931 ? 23.057 -13.507 29.080 1.00 90.06 931 GLN A O 1
ATOM 7601 N N . LEU A 1 932 ? 23.732 -14.889 27.427 1.00 91.25 932 LEU A N 1
ATOM 7602 C CA . LEU A 1 932 ? 22.409 -15.417 27.087 1.00 91.25 932 LEU A CA 1
ATOM 7603 C C . LEU A 1 932 ? 22.139 -16.760 27.779 1.00 91.25 932 LEU A C 1
ATOM 7605 O O . LEU A 1 932 ? 23.020 -17.622 27.838 1.00 91.25 932 LEU A O 1
ATOM 7609 N N . PHE A 1 933 ? 20.908 -16.952 28.252 1.00 91.44 933 PHE A N 1
ATOM 7610 C CA . PHE A 1 933 ? 20.440 -18.197 28.862 1.00 91.44 933 PHE A CA 1
ATOM 7611 C C . PHE A 1 933 ? 19.148 -18.669 28.206 1.00 91.44 933 PHE A C 1
ATOM 7613 O O . PHE A 1 933 ? 18.282 -17.856 27.886 1.00 91.44 933 PHE A O 1
ATOM 7620 N N . GLN A 1 934 ? 19.003 -19.984 28.057 1.00 90.94 934 GLN A N 1
ATOM 7621 C CA . GLN A 1 934 ? 17.791 -20.629 27.562 1.00 90.94 934 GLN A CA 1
ATOM 7622 C C . GLN A 1 934 ? 17.098 -21.425 28.664 1.00 90.94 934 GLN A C 1
ATOM 7624 O O . GLN A 1 934 ? 17.753 -22.072 29.483 1.00 90.94 934 GLN A O 1
ATOM 7629 N N . PHE A 1 935 ? 15.771 -21.394 28.671 1.00 87.00 935 PHE A N 1
ATOM 7630 C CA . PHE A 1 935 ? 14.959 -22.242 29.536 1.00 87.00 935 PHE A CA 1
ATOM 7631 C C . PHE A 1 935 ? 14.883 -23.675 28.986 1.00 87.00 935 PHE A C 1
ATOM 7633 O O . PHE A 1 935 ? 14.558 -23.854 27.808 1.00 87.00 935 PHE A O 1
ATOM 7640 N N . VAL A 1 936 ? 15.136 -24.685 29.827 1.00 79.50 936 VAL A N 1
ATOM 7641 C CA . VAL A 1 936 ? 15.095 -26.107 29.438 1.00 79.50 936 VAL A CA 1
ATOM 7642 C C . VAL A 1 936 ? 14.157 -26.893 30.367 1.00 79.50 936 VAL A C 1
ATOM 7644 O O . VAL A 1 936 ? 14.384 -26.957 31.574 1.00 79.50 936 VAL A O 1
ATOM 7647 N N . GLU A 1 937 ? 13.105 -27.502 29.807 1.00 64.50 937 GLU A N 1
ATOM 7648 C CA . GLU A 1 937 ? 12.080 -28.247 30.571 1.00 64.50 937 GLU A CA 1
ATOM 7649 C C . GLU A 1 937 ? 12.584 -29.595 31.106 1.00 64.50 937 GLU A C 1
ATOM 7651 O O . GLU A 1 937 ? 12.227 -30.010 32.209 1.00 64.50 937 GLU A O 1
ATOM 7656 N N . ILE A 1 938 ? 13.479 -30.255 30.371 1.00 49.91 938 ILE A N 1
ATOM 7657 C CA . ILE A 1 938 ? 14.087 -31.538 30.740 1.00 49.91 938 ILE A CA 1
ATOM 7658 C C . ILE A 1 938 ? 15.574 -31.274 30.981 1.00 49.91 938 ILE A C 1
ATOM 7660 O O . ILE A 1 938 ? 16.202 -30.556 30.209 1.00 49.91 938 ILE A O 1
ATOM 7664 N N . ALA A 1 939 ? 16.152 -31.795 32.071 1.00 35.00 939 ALA A N 1
ATOM 7665 C CA . ALA A 1 939 ? 17.605 -31.714 32.240 1.00 35.00 939 ALA A CA 1
ATOM 7666 C C . ALA A 1 939 ? 18.252 -32.291 30.972 1.00 35.00 939 ALA A C 1
ATOM 7668 O O . ALA A 1 939 ? 17.784 -33.340 30.526 1.00 35.00 939 ALA A O 1
ATOM 7669 N N . PRO A 1 940 ? 19.267 -31.642 30.373 1.00 34.97 940 PRO A N 1
ATOM 7670 C CA . PRO A 1 940 ? 19.993 -32.284 29.292 1.00 34.97 940 PRO A CA 1
ATOM 7671 C C . PRO A 1 940 ? 20.435 -33.650 29.815 1.00 34.97 940 PRO A C 1
ATOM 7673 O O . PRO A 1 940 ? 21.101 -33.722 30.852 1.00 34.97 940 PRO A O 1
ATOM 7676 N N . MET A 1 941 ? 20.006 -34.728 29.153 1.00 32.34 941 MET A N 1
ATOM 7677 C CA . MET A 1 941 ? 20.684 -35.997 29.362 1.00 32.34 941 MET A CA 1
ATOM 7678 C C . MET A 1 941 ? 22.167 -35.731 29.076 1.00 32.34 941 MET A C 1
ATOM 7680 O O . MET A 1 941 ? 22.474 -35.040 28.095 1.00 32.34 941 MET A O 1
ATOM 7684 N N . PRO A 1 942 ? 23.080 -36.161 29.962 1.00 35.09 942 PRO A N 1
ATOM 7685 C CA . PRO A 1 942 ? 24.501 -36.002 29.711 1.00 35.09 942 PRO A CA 1
ATOM 7686 C C . PRO A 1 942 ? 24.809 -36.635 28.353 1.00 35.09 942 PRO A C 1
ATOM 7688 O O . PRO A 1 942 ? 24.287 -37.699 28.035 1.00 35.09 942 PRO A O 1
ATOM 7691 N N . ALA A 1 943 ? 25.593 -35.932 27.539 1.00 40.19 943 ALA A N 1
ATOM 7692 C CA . ALA A 1 943 ? 25.948 -36.364 26.198 1.00 40.19 943 ALA A CA 1
ATOM 7693 C C . ALA A 1 943 ? 26.661 -37.727 26.241 1.00 40.19 943 ALA A C 1
ATOM 7695 O O . ALA A 1 943 ? 27.856 -37.779 26.521 1.00 40.19 943 ALA A O 1
ATOM 7696 N N . ALA A 1 944 ? 25.912 -38.803 26.000 1.00 37.41 944 ALA A N 1
ATOM 7697 C CA . ALA A 1 944 ? 26.386 -40.132 25.634 1.00 37.41 944 ALA A CA 1
ATOM 7698 C C . ALA A 1 944 ? 25.179 -41.007 25.249 1.00 37.41 944 ALA A C 1
ATOM 7700 O O . ALA A 1 944 ? 24.559 -41.605 26.123 1.00 37.41 944 ALA A O 1
ATOM 7701 N N . GLU A 1 945 ? 24.845 -41.022 23.956 1.00 32.44 945 GLU A N 1
ATOM 7702 C CA . GLU A 1 945 ? 24.504 -42.216 23.157 1.00 32.44 945 GLU A CA 1
ATOM 7703 C C . GLU A 1 945 ? 24.475 -41.854 21.668 1.00 32.44 945 GLU A C 1
ATOM 7705 O O . GLU A 1 945 ? 23.748 -40.903 21.291 1.00 32.44 945 GLU A O 1
#